Protein AF-0000000083341360 (afdb_homodimer)

Nearest PDB structures (foldseek):
  7ng9-assembly1_A  TM=8.630E-01  e=5.800E-20  Klebsiella quasipneumoniae
  1yc9-assembly1_A-3  TM=8.518E-01  e=7.603E-18  Vibrio cholerae
  4k7r-assembly1_A  TM=8.624E-01  e=2.388E-17  Escherichia coli K-12
  5azs-assembly1_C  TM=8.277E-01  e=8.705E-17  Pseudomonas aeruginosa PAO1
  4mt4-assembly1_C  TM=8.065E-01  e=1.581E-16  Campylobacter jejuni

Sequence (948 aa):
MLMKTRHNSSLKVAGLLNQLSAAVALTFLVSTTAIGQGSTAHQGGLQTMDMGLSPLFNLALQNSPAILQRQADQQQAYYGLQQAESELGAQVMLNSELSYSVMSEKRFARTANQLVATYSLYQPHQQDNREAAKYQFLAQQKGIVEQQQQVVMQVASLYIDYWQQQENLRYLQKEKSSINNIIKQLQQRFQVGLQDLNDIAEIRSRLDFNEAELLKAQADLQRTRAALLAQLGLQSLRELKIYLAQHKRSELLTHAADQGDKIALFDVDKLKAELLALNSAQSDINSDQFWWQLVQSHPALQGLTAKTNASYQQEKAIENLYGPQVEAFGALVYNDSDKNFYDDMRGARAGIRLNVPLYLSGKSESSIAKQRQQSLSIKAQKRQVALRLQSQAYNAWIGIQSGKSRYQALQQALVSSQQALQASEQALKTGRRNVLDLLDAQRHLHRIQRDLPQLKAQIWLNYYQLLWSLGRLAMLMKTRHNSSLKVAGLLNQLSAAVALTFLVSTTAIGQGSTAHQGGLQTMDMGLSPLFNLALQNSPAILQRQADQQQAYYGLQQAESELGAQVMLNSELSYSVMSEKRFARTANQLVATYSLYQPHQQDNREAAKYQFLAQQKGIVEQQQQVVMQVASLYIDYWQQQENLRYLQKEKSSINNIIKQLQQRFQVGLQDLNDIAEIRSRLDFNEAELLKAQADLQRTRAALLAQLGLQSLRELKIYLAQHKRSELLTHAADQGDKIALFDVDKLKAELLALNSAQSDINSDQFWWQLVQSHPALQGLTAKTNASYQQEKAIENLYGPQVEAFGALVYNDSDKNFYDDMRGARAGIRLNVPLYLSGKSESSIAKQRQQSLSIKAQKRQVALRLQSQAYNAWIGIQSGKSRYQALQQALVSSQQALQASEQALKTGRRNVLDLLDAQRHLHRIQRDLPQLKAQIWLNYYQLLWSLGRLA

pLDDT: mean 83.2, std 21.63, range [16.27, 98.44]

InterPro domains:
  IPR003423 Outer membrane efflux protein [PF02321] (57-233)
  IPR003423 Outer membrane efflux protein [PF02321] (294-471)
  IPR051906 Outer membrane protein TolC-like [PTHR30026] (25-473)

Organism: NCBI:txid2580412

Secondary structure (DSSP, 8-state):
--------------S-TT---------------------------------S-HHHHHHHHHH-HHHHHHHHHHHHHHHHHHHHHHTTS-EEEEEEEEEEEEETTEEEEEEEEEEEEEEEEE-HHHHHHHHHHHHHHHHHHHHHHHHHHHHHHHHHHHHHHHHHHHHHHHHHHHHHHHHHHHHHHHHHHHHTT-S-HHHHHHHHHHHHHHHHHHHHHHHHHHHHHHHHHHHHT-S-HHHHHHHHHHTT-THHHH--TTS---S----HHHHHHHHHHH-TT---TTSHHHHHHHHTT-HHHHHHHHHHHHHHHHHHHHHHHTS-EEEEEEEEEEEESTT-STT-EEEEEEEEEEE-----TTHHHHHHHHHHHHHHHHHHHHHHHHHHHHHHHHHHHHHHHHHHHHHHHHHHHHHHHHHHHHHHHHHHHTTSS-HHHHHHHHHHHHHHHHHHHHHHHHHHHHHHHHHHHHT---/---------------------------------------------------S-HHHHHHHHHH-HHHHHHHHHHHHHHHHHHHHHHTTS-EEEEEEEEEEEEETTEEEEEEEEEEEEEEEEE-HHHHHHHHHHHHHHHHHHHHHHHHHHHHHHHHHHHHHHHHHHHHHHHHHHHHHHHHHHHHHHHHHHHHTT-S-HHHHHHHHHHHHHHHHHHHHHHHHHHHHHHHHHHHHT-S-HHHHHHHHHHTT-THHHH--TTS-S-S----HHHHHHHHHHH-TT---TTSHHHHHHHHTT-HHHHHHHHHHHHHHHHHHHHHHHTS-EEEEEEEEEEEESTT-STT-EEEEEEEEEEEEEEE-TTHHHHHHHHHHHHHHHHHHHHHHHHHHHHHHHHHHHHHHHHHHHHHHHHHHHHHHHHHHHHHHHHHHHTTSS-HHHHHHHHHHHHHHHHHHHHHHHHHHHHHHHHHHHHT---

Radius of gyration: 41.93 Å; Cα contacts (8 Å, |Δi|>4): 1243; chains: 2; bounding box: 78×166×94 Å

Structure (mmCIF, N/CA/C/O backbone):
data_AF-0000000083341360-model_v1
#
loop_
_entity.id
_entity.type
_entity.pdbx_description
1 polymer 'TolC family protein'
#
loop_
_atom_site.group_PDB
_atom_site.id
_atom_site.type_symbol
_atom_site.label_atom_id
_atom_site.label_alt_id
_atom_site.label_comp_id
_atom_site.label_asym_id
_atom_site.label_entity_id
_atom_site.label_seq_id
_atom_site.pdbx_PDB_ins_code
_atom_site.Cartn_x
_atom_site.Cartn_y
_atom_site.Cartn_z
_atom_site.occupancy
_atom_site.B_iso_or_equiv
_atom_site.auth_seq_id
_atom_site.auth_comp_id
_atom_site.auth_asym_id
_atom_site.auth_atom_id
_atom_site.pdbx_PDB_model_num
ATOM 1 N N . MET A 1 1 ? 17.172 -102.562 -24.922 1 20.75 1 MET A N 1
ATOM 2 C CA . MET A 1 1 ? 18.422 -102.125 -24.312 1 20.75 1 MET A CA 1
ATOM 3 C C . MET A 1 1 ? 18.672 -100.625 -24.578 1 20.75 1 MET A C 1
ATOM 5 O O . MET A 1 1 ? 19.531 -100 -23.938 1 20.75 1 MET A O 1
ATOM 9 N N . LEU A 1 2 ? 18.297 -100.062 -25.75 1 18.03 2 LEU A N 1
ATOM 10 C CA . LEU A 1 2 ? 19.078 -98.938 -26.281 1 18.03 2 LEU A CA 1
ATOM 11 C C . LEU A 1 2 ? 19 -97.75 -25.344 1 18.03 2 LEU A C 1
ATOM 13 O O . LEU A 1 2 ? 18.141 -97.688 -24.469 1 18.03 2 LEU A O 1
ATOM 17 N N . MET A 1 3 ? 19.031 -96.375 -25.953 1 18.47 3 MET A N 1
ATOM 18 C CA . MET A 1 3 ? 19.922 -95.188 -25.938 1 18.47 3 MET A CA 1
ATOM 19 C C . MET A 1 3 ? 19.422 -94.188 -24.938 1 18.47 3 MET A C 1
ATOM 21 O O . MET A 1 3 ? 18.266 -93.75 -24.969 1 18.47 3 MET A O 1
ATOM 25 N N . LYS A 1 4 ? 20.188 -93.938 -23.875 1 23.45 4 LYS A N 1
ATOM 26 C CA . LYS A 1 4 ? 20.156 -93.375 -22.5 1 23.45 4 LYS A CA 1
ATOM 27 C C . LYS A 1 4 ? 19.875 -91.875 -22.484 1 23.45 4 LYS A C 1
ATOM 29 O O . LYS A 1 4 ? 19.5 -91.312 -21.453 1 23.45 4 LYS A O 1
ATOM 34 N N . THR A 1 5 ? 20.328 -91.062 -23.531 1 20.66 5 THR A N 1
ATOM 35 C CA . THR A 1 5 ? 21.234 -89.938 -23.25 1 20.66 5 THR A CA 1
ATOM 36 C C . THR A 1 5 ? 20.453 -88.688 -22.906 1 20.66 5 THR A C 1
ATOM 38 O O . THR A 1 5 ? 21.047 -87.625 -22.703 1 20.66 5 THR A O 1
ATOM 41 N N . ARG A 1 6 ? 19.234 -88.438 -22.781 1 23.03 6 ARG A N 1
ATOM 42 C CA . ARG A 1 6 ? 18.766 -87.125 -23.141 1 23.03 6 ARG A CA 1
ATOM 43 C C . ARG A 1 6 ? 19.328 -86.062 -22.188 1 23.03 6 ARG A C 1
ATOM 45 O O . ARG A 1 6 ? 19.406 -86.312 -20.969 1 23.03 6 ARG A O 1
ATOM 52 N N . HIS A 1 7 ? 20.016 -84.812 -22.641 1 23.62 7 HIS A N 1
ATOM 53 C CA . HIS A 1 7 ? 20.906 -83.688 -22.578 1 23.62 7 HIS A CA 1
ATOM 54 C C . HIS A 1 7 ? 20.328 -82.562 -21.703 1 23.62 7 HIS A C 1
ATOM 56 O O . HIS A 1 7 ? 20.859 -81.438 -21.656 1 23.62 7 HIS A O 1
ATOM 62 N N . ASN A 1 8 ? 19.328 -82.688 -20.844 1 20.39 8 ASN A N 1
ATOM 63 C CA . ASN A 1 8 ? 18.594 -81.5 -20.531 1 20.39 8 ASN A CA 1
ATOM 64 C C . ASN A 1 8 ? 19.438 -80.562 -19.656 1 20.39 8 ASN A C 1
ATOM 66 O O . ASN A 1 8 ? 19.438 -80.688 -18.438 1 20.39 8 ASN A O 1
ATOM 70 N N . SER A 1 9 ? 20.766 -80.25 -19.969 1 22.34 9 SER A N 1
ATOM 71 C CA . SER A 1 9 ? 21.688 -79.562 -19.094 1 22.34 9 SER A CA 1
ATOM 72 C C . SER A 1 9 ? 21.125 -78.188 -18.656 1 22.34 9 SER A C 1
ATOM 74 O O . SER A 1 9 ? 20.312 -77.562 -19.375 1 22.34 9 SER A O 1
ATOM 76 N N . SER A 1 10 ? 21.234 -77.75 -17.312 1 22.14 10 SER A N 1
ATOM 77 C CA . SER A 1 10 ? 21.078 -76.75 -16.281 1 22.14 10 SER A CA 1
ATOM 78 C C . SER A 1 10 ? 21.812 -75.5 -16.641 1 22.14 10 SER A C 1
ATOM 80 O O . SER A 1 10 ? 23.031 -75.5 -16.859 1 22.14 10 SER A O 1
ATOM 82 N N . LEU A 1 11 ? 21.328 -74.438 -17.484 1 19.72 11 LEU A N 1
ATOM 83 C CA . LEU A 1 11 ? 21.859 -73.188 -17.969 1 19.72 11 LEU A CA 1
ATOM 84 C C . LEU A 1 11 ? 22.344 -72.312 -16.812 1 19.72 11 LEU A C 1
ATOM 86 O O . LEU A 1 11 ? 21.547 -71.875 -15.961 1 19.72 11 LEU A O 1
ATOM 90 N N . LYS A 1 12 ? 23.594 -72.438 -16.203 1 26.05 12 LYS A N 1
ATOM 91 C CA . LYS A 1 12 ? 24.344 -71.688 -15.195 1 26.05 12 LYS A CA 1
ATOM 92 C C . LYS A 1 12 ? 24.516 -70.25 -15.594 1 26.05 12 LYS A C 1
ATOM 94 O O . LYS A 1 12 ? 25.453 -69.875 -16.312 1 26.05 12 LYS A O 1
ATOM 99 N N . VAL A 1 13 ? 23.516 -69.438 -16.141 1 20.55 13 VAL A N 1
ATOM 100 C CA . VAL A 1 13 ? 23.75 -68.062 -16.594 1 20.55 13 VAL A CA 1
ATOM 101 C C . VAL A 1 13 ? 24.375 -67.25 -15.469 1 20.55 13 VAL A C 1
ATOM 103 O O . VAL A 1 13 ? 23.656 -66.688 -14.633 1 20.55 13 VAL A O 1
ATOM 106 N N . ALA A 1 14 ? 25.203 -67.562 -14.516 1 22.31 14 ALA A N 1
ATOM 107 C CA . ALA A 1 14 ? 25.797 -66.938 -13.328 1 22.31 14 ALA A CA 1
ATOM 108 C C . ALA A 1 14 ? 26.578 -65.688 -13.695 1 22.31 14 ALA A C 1
ATOM 110 O O . ALA A 1 14 ? 26.516 -64.688 -12.984 1 22.31 14 ALA A O 1
ATOM 111 N N . GLY A 1 15 ? 27.656 -65.812 -14.57 1 20.77 15 GLY A N 1
ATOM 112 C CA . GLY A 1 15 ? 28.984 -65.312 -14.227 1 20.77 15 GLY A CA 1
ATOM 113 C C . GLY A 1 15 ? 29.078 -63.781 -14.25 1 20.77 15 GLY A C 1
ATOM 114 O O . GLY A 1 15 ? 29.609 -63.188 -13.328 1 20.77 15 GLY A O 1
ATOM 115 N N . LEU A 1 16 ? 29.203 -63.188 -15.492 1 19.03 16 LEU A N 1
ATOM 116 C CA . LEU A 1 16 ? 30.281 -62.25 -15.828 1 19.03 16 LEU A CA 1
ATOM 117 C C . LEU A 1 16 ? 29.984 -60.844 -15.32 1 19.03 16 LEU A C 1
ATOM 119 O O . LEU A 1 16 ? 30.719 -59.906 -15.633 1 19.03 16 LEU A O 1
ATOM 123 N N . LEU A 1 17 ? 28.797 -60.438 -14.859 1 20.38 17 LEU A N 1
ATOM 124 C CA . LEU A 1 17 ? 28.578 -59 -14.93 1 20.38 17 LEU A CA 1
ATOM 125 C C . LEU A 1 17 ? 29.5 -58.281 -13.945 1 20.38 17 LEU A C 1
ATOM 127 O O . LEU A 1 17 ? 29.031 -57.781 -12.906 1 20.38 17 LEU A O 1
ATOM 131 N N . ASN A 1 18 ? 30.719 -58.75 -13.688 1 20.03 18 ASN A N 1
ATOM 132 C CA . ASN A 1 18 ? 31.484 -58.156 -12.594 1 20.03 18 ASN A CA 1
ATOM 133 C C . ASN A 1 18 ? 31.719 -56.656 -12.828 1 20.03 18 ASN A C 1
ATOM 135 O O . ASN A 1 18 ? 31.516 -55.844 -11.922 1 20.03 18 ASN A O 1
ATOM 139 N N . GLN A 1 19 ? 32.625 -56.25 -13.82 1 21.31 19 GLN A N 1
ATOM 140 C CA . GLN A 1 19 ? 33.75 -55.375 -13.57 1 21.31 19 GLN A CA 1
ATOM 141 C C . GLN A 1 19 ? 33.344 -53.906 -13.617 1 21.31 19 GLN A C 1
ATOM 143 O O . GLN A 1 19 ? 34.188 -53.031 -13.586 1 21.31 19 GLN A O 1
ATOM 148 N N . LEU A 1 20 ? 32.281 -53.469 -14.188 1 21.77 20 LEU A N 1
ATOM 149 C CA . LEU A 1 20 ? 32.375 -52.094 -14.656 1 21.77 20 LEU A CA 1
ATOM 150 C C . LEU A 1 20 ? 32.594 -51.156 -13.492 1 21.77 20 LEU A C 1
ATOM 152 O O . LEU A 1 20 ? 31.625 -50.781 -12.797 1 21.77 20 LEU A O 1
ATOM 156 N N . SER A 1 21 ? 33.719 -51.281 -12.711 1 21.17 21 SER A N 1
ATOM 157 C CA . SER A 1 21 ? 34.031 -50.5 -11.523 1 21.17 21 SER A CA 1
ATOM 158 C C . SER A 1 21 ? 34.094 -49 -11.852 1 21.17 21 SER A C 1
ATOM 160 O O . SER A 1 21 ? 33.812 -48.156 -11.008 1 21.17 21 SER A O 1
ATOM 162 N N . ALA A 1 22 ? 34.875 -48.594 -12.891 1 23.17 22 ALA A N 1
ATOM 163 C CA . ALA A 1 22 ? 35.938 -47.594 -12.633 1 23.17 22 ALA A CA 1
ATOM 164 C C . ALA A 1 22 ? 35.344 -46.219 -12.406 1 23.17 22 ALA A C 1
ATOM 166 O O . ALA A 1 22 ? 34.406 -45.812 -13.109 1 23.17 22 ALA A O 1
ATOM 167 N N . ALA A 1 23 ? 35.719 -45.531 -11.273 1 22.69 23 ALA A N 1
ATOM 168 C CA . ALA A 1 23 ? 35.531 -44.312 -10.484 1 22.69 23 ALA A CA 1
ATOM 169 C C . ALA A 1 23 ? 35.969 -43.094 -11.273 1 22.69 23 ALA A C 1
ATOM 171 O O . ALA A 1 23 ? 37.156 -42.75 -11.305 1 22.69 23 ALA A O 1
ATOM 172 N N . VAL A 1 24 ? 35.844 -43 -12.617 1 22.77 24 VAL A N 1
ATOM 173 C CA . VAL A 1 24 ? 36.531 -41.844 -13.156 1 22.77 24 VAL A CA 1
ATOM 174 C C . VAL A 1 24 ? 36.031 -40.594 -12.445 1 22.77 24 VAL A C 1
ATOM 176 O O . VAL A 1 24 ? 34.875 -40.188 -12.609 1 22.77 24 VAL A O 1
ATOM 179 N N . ALA A 1 25 ? 36.375 -40.438 -11.188 1 23.78 25 ALA A N 1
ATOM 180 C CA . ALA A 1 25 ? 36.125 -39.219 -10.414 1 23.78 25 ALA A CA 1
ATOM 181 C C . ALA A 1 25 ? 36.688 -37.969 -11.125 1 23.78 25 ALA A C 1
ATOM 183 O O . ALA A 1 25 ? 37.906 -37.781 -11.141 1 23.78 25 ALA A O 1
ATOM 184 N N . LEU A 1 26 ? 36.344 -37.812 -12.398 1 22.8 26 LEU A N 1
ATOM 185 C CA . LEU A 1 26 ? 37 -36.656 -13 1 22.8 26 LEU A CA 1
ATOM 186 C C . LEU A 1 26 ? 36.844 -35.438 -12.094 1 22.8 26 LEU A C 1
ATOM 188 O O . LEU A 1 26 ? 35.719 -35.062 -11.727 1 22.8 26 LEU A O 1
ATOM 192 N N . THR A 1 27 ? 37.875 -35.25 -11.305 1 23.61 27 THR A N 1
ATOM 193 C CA . THR A 1 27 ? 38.094 -34.094 -10.461 1 23.61 27 THR A CA 1
ATOM 194 C C . THR A 1 27 ? 38 -32.812 -11.273 1 23.61 27 THR A C 1
ATOM 196 O O . THR A 1 27 ? 38.875 -32.531 -12.109 1 23.61 27 THR A O 1
ATOM 199 N N . PHE A 1 28 ? 36.938 -32.594 -11.945 1 25.95 28 PHE A N 1
ATOM 200 C CA . PHE A 1 28 ? 37 -31.328 -12.641 1 25.95 28 PHE A CA 1
ATOM 201 C C . PHE A 1 28 ? 37.312 -30.203 -11.672 1 25.95 28 PHE A C 1
ATOM 203 O O . PHE A 1 28 ? 36.594 -29.953 -10.719 1 25.95 28 PHE A O 1
ATOM 210 N N . LEU A 1 29 ? 38.625 -30.047 -11.445 1 24.52 29 LEU A N 1
ATOM 211 C CA . LEU A 1 29 ? 39.125 -28.875 -10.734 1 24.52 29 LEU A CA 1
ATOM 212 C C . LEU A 1 29 ? 38.562 -27.594 -11.336 1 24.52 29 LEU A C 1
ATOM 214 O O . LEU A 1 29 ? 38.906 -27.234 -12.469 1 24.52 29 LEU A O 1
ATOM 218 N N . VAL A 1 30 ? 37.344 -27.453 -11.352 1 27.45 30 VAL A N 1
ATOM 219 C CA . VAL A 1 30 ? 36.906 -26.141 -11.836 1 27.45 30 VAL A CA 1
ATOM 220 C C . VAL A 1 30 ? 37.656 -25.047 -11.078 1 27.45 30 VAL A C 1
ATOM 222 O O . VAL A 1 30 ? 37.562 -24.953 -9.852 1 27.45 30 VAL A O 1
ATOM 225 N N . SER A 1 31 ? 38.875 -24.812 -11.492 1 26.19 31 SER A N 1
ATOM 226 C CA . SER A 1 31 ? 39.594 -23.625 -11.008 1 26.19 31 SER A CA 1
ATOM 227 C C . SER A 1 31 ? 38.656 -22.422 -10.945 1 26.19 31 SER A C 1
ATOM 229 O O . SER A 1 31 ? 38 -22.094 -11.922 1 26.19 31 SER A O 1
ATOM 231 N N . THR A 1 32 ? 38.094 -22.328 -9.859 1 27.28 32 THR A N 1
ATOM 232 C CA . THR A 1 32 ? 37.375 -21.094 -9.547 1 27.28 32 THR A CA 1
ATOM 233 C C . THR A 1 32 ? 38.25 -19.875 -9.852 1 27.28 32 THR A C 1
ATOM 235 O O . THR A 1 32 ? 39.312 -19.703 -9.273 1 27.28 32 THR A O 1
ATOM 238 N N . THR A 1 33 ? 38.438 -19.688 -11.156 1 26.84 33 THR A N 1
ATOM 239 C CA . THR A 1 33 ? 39.062 -18.406 -11.445 1 26.84 33 THR A CA 1
ATOM 240 C C . THR A 1 33 ? 38.531 -17.328 -10.5 1 26.84 33 THR A C 1
ATOM 242 O O . THR A 1 33 ? 37.375 -17.375 -10.094 1 26.84 33 THR A O 1
ATOM 245 N N . ALA A 1 34 ? 39.531 -16.75 -9.805 1 27.52 34 ALA A N 1
ATOM 246 C CA . ALA A 1 34 ? 39.406 -15.516 -9.023 1 27.52 34 ALA A CA 1
ATOM 247 C C . ALA A 1 34 ? 38.625 -14.453 -9.773 1 27.52 34 ALA A C 1
ATOM 249 O O . ALA A 1 34 ? 39.031 -14.008 -10.852 1 27.52 34 ALA A O 1
ATOM 250 N N . ILE A 1 35 ? 37.344 -14.742 -9.938 1 29.61 35 ILE A N 1
ATOM 251 C CA . ILE A 1 35 ? 36.656 -13.562 -10.445 1 29.61 35 ILE A CA 1
ATOM 252 C C . ILE A 1 35 ? 37.219 -12.305 -9.789 1 29.61 35 ILE A C 1
ATOM 254 O O . ILE A 1 35 ? 37.25 -12.188 -8.562 1 29.61 35 ILE A O 1
ATOM 258 N N . GLY A 1 36 ? 38.219 -11.75 -10.43 1 26.69 36 GLY A N 1
ATOM 259 C CA . GLY A 1 36 ? 38.75 -10.445 -10.07 1 26.69 36 GLY A CA 1
ATOM 260 C C . GLY A 1 36 ? 37.688 -9.508 -9.516 1 26.69 36 GLY A C 1
ATOM 261 O O . GLY A 1 36 ? 36.531 -9.539 -9.945 1 26.69 36 GLY A O 1
ATOM 262 N N . GLN A 1 37 ? 37.875 -9.219 -8.273 1 26.67 37 GLN A N 1
ATOM 263 C CA . GLN A 1 37 ? 37.219 -8.117 -7.578 1 26.67 37 GLN A CA 1
ATOM 264 C C . GLN A 1 37 ? 37.094 -6.887 -8.477 1 26.67 37 GLN A C 1
ATOM 266 O O . GLN A 1 37 ? 38.125 -6.266 -8.82 1 26.67 37 GLN A O 1
ATOM 271 N N . GLY A 1 38 ? 36.438 -7.113 -9.633 1 28.36 38 GLY A N 1
ATOM 272 C CA . GLY A 1 38 ? 36.312 -5.809 -10.266 1 28.36 38 GLY A CA 1
ATOM 273 C C . GLY A 1 38 ? 36.125 -4.68 -9.266 1 28.36 38 GLY A C 1
ATOM 274 O O . GLY A 1 38 ? 35.531 -4.855 -8.211 1 28.36 38 GLY A O 1
ATOM 275 N N . SER A 1 39 ? 37.188 -3.906 -9.273 1 26.12 39 SER A N 1
ATOM 276 C CA . SER A 1 39 ? 37.125 -2.602 -8.625 1 26.12 39 SER A CA 1
ATOM 277 C C . SER A 1 39 ? 35.75 -1.973 -8.789 1 26.12 39 SER A C 1
ATOM 279 O O . SER A 1 39 ? 35.281 -1.722 -9.906 1 26.12 39 SER A O 1
ATOM 281 N N . THR A 1 40 ? 34.844 -2.557 -8.156 1 29.28 40 THR A N 1
ATOM 282 C CA . THR A 1 40 ? 33.656 -1.696 -8.141 1 29.28 40 THR A CA 1
ATOM 283 C C . THR A 1 40 ? 34.062 -0.229 -8.023 1 29.28 40 THR A C 1
ATOM 285 O O . THR A 1 40 ? 34.781 0.149 -7.098 1 29.28 40 THR A O 1
ATOM 288 N N . ALA A 1 41 ? 34.438 0.403 -9.164 1 29.23 41 ALA A N 1
ATOM 289 C CA . ALA A 1 41 ? 34.469 1.862 -9.18 1 29.23 41 ALA A CA 1
ATOM 290 C C . ALA A 1 41 ? 33.656 2.449 -8.031 1 29.23 41 ALA A C 1
ATOM 292 O O . ALA A 1 41 ? 32.5 2.07 -7.824 1 29.23 41 ALA A O 1
ATOM 293 N N . HIS A 1 42 ? 34.281 2.758 -6.988 1 31.12 42 HIS A N 1
ATOM 294 C CA . HIS A 1 42 ? 33.75 3.717 -6.016 1 31.12 42 HIS A CA 1
ATOM 295 C C . HIS A 1 42 ? 32.906 4.773 -6.695 1 31.12 42 HIS A C 1
ATOM 297 O O . HIS A 1 42 ? 33.406 5.598 -7.461 1 31.12 42 HIS A O 1
ATOM 303 N N . GLN A 1 43 ? 31.859 4.367 -7.32 1 36.5 43 GLN A N 1
ATOM 304 C CA . GLN A 1 43 ? 31 5.473 -7.754 1 36.5 43 GLN A CA 1
ATOM 305 C C . GLN A 1 43 ? 31.156 6.676 -6.828 1 36.5 43 GLN A C 1
ATOM 307 O O . GLN A 1 43 ? 31.062 6.543 -5.605 1 36.5 43 GLN A O 1
ATOM 312 N N . GLY A 1 44 ? 32.062 7.539 -7.109 1 39.06 44 GLY A N 1
ATOM 313 C CA . GLY A 1 44 ? 32.219 8.828 -6.457 1 39.06 44 GLY A CA 1
ATOM 314 C C . GLY A 1 44 ? 30.953 9.336 -5.812 1 39.06 44 GLY A C 1
ATOM 315 O O . GLY A 1 44 ? 30.062 9.844 -6.504 1 39.06 44 GLY A O 1
ATOM 316 N N . GLY A 1 45 ? 30.406 8.594 -4.855 1 45.03 45 GLY A N 1
ATOM 317 C CA . GLY A 1 45 ? 29.234 9.023 -4.105 1 45.03 45 GLY A CA 1
ATOM 318 C C . GLY A 1 45 ? 29.312 10.477 -3.67 1 45.03 45 GLY A C 1
ATOM 319 O O . GLY A 1 45 ? 30.391 11.062 -3.623 1 45.03 45 GLY A O 1
ATOM 320 N N . LEU A 1 46 ? 28.391 11.242 -4.078 1 49.25 46 LEU A N 1
ATOM 321 C CA . LEU A 1 46 ? 28.266 12.586 -3.539 1 49.25 46 LEU A CA 1
ATOM 322 C C . LEU A 1 46 ? 28.75 12.648 -2.096 1 49.25 46 LEU A C 1
ATOM 324 O O . LEU A 1 46 ? 28.516 11.719 -1.316 1 49.25 46 LEU A O 1
ATOM 328 N N . GLN A 1 47 ? 29.938 13.102 -1.834 1 49.56 47 GLN A N 1
ATOM 329 C CA . GLN A 1 47 ? 30.297 13.367 -0.444 1 49.56 47 GLN A CA 1
ATOM 330 C C . GLN A 1 47 ? 29.078 13.789 0.37 1 49.56 47 GLN A C 1
ATOM 332 O O . GLN A 1 47 ? 28.516 14.867 0.152 1 49.56 47 GLN A O 1
ATOM 337 N N . THR A 1 48 ? 28.219 12.844 0.695 1 52.69 48 THR A N 1
ATOM 338 C CA . THR A 1 48 ? 26.875 12.953 1.274 1 52.69 48 THR A CA 1
ATOM 339 C C . THR A 1 48 ? 26.891 13.867 2.498 1 52.69 48 THR A C 1
ATOM 341 O O . THR A 1 48 ? 27.703 13.672 3.414 1 52.69 48 THR A O 1
ATOM 344 N N . MET A 1 49 ? 26.766 15.125 2.244 1 54.75 49 MET A N 1
ATOM 345 C CA . MET A 1 49 ? 26.375 15.961 3.375 1 54.75 49 MET A CA 1
ATOM 346 C C . MET A 1 49 ? 25.328 15.266 4.23 1 54.75 49 MET A C 1
ATOM 348 O O . MET A 1 49 ? 24.359 14.719 3.705 1 54.75 49 MET A O 1
ATOM 352 N N . ASP A 1 50 ? 25.828 14.57 5.363 1 63.03 50 ASP A N 1
ATOM 353 C CA . ASP A 1 50 ? 24.906 13.82 6.223 1 63.03 50 ASP A CA 1
ATOM 354 C C . ASP A 1 50 ? 24.484 14.648 7.43 1 63.03 50 ASP A C 1
ATOM 356 O O . ASP A 1 50 ? 25.281 15.391 7.992 1 63.03 50 ASP A O 1
ATOM 360 N N . MET A 1 51 ? 23.266 15.047 7.527 1 69.25 51 MET A N 1
ATOM 361 C CA . MET A 1 51 ? 22.688 15.648 8.719 1 69.25 51 MET A CA 1
ATOM 362 C C . MET A 1 51 ? 23 14.82 9.961 1 69.25 51 MET A C 1
ATOM 364 O O . MET A 1 51 ? 22.562 15.148 11.062 1 69.25 51 MET A O 1
ATOM 368 N N . GLY A 1 52 ? 23.906 13.883 9.734 1 79.25 52 GLY A N 1
ATOM 369 C CA . GLY A 1 52 ? 24.219 12.992 10.852 1 79.25 52 GLY A CA 1
ATOM 370 C C . GLY A 1 52 ? 23.125 11.969 11.109 1 79.25 52 GLY A C 1
ATOM 371 O O . GLY A 1 52 ? 23 11.469 12.234 1 79.25 52 GLY A O 1
ATOM 372 N N . LEU A 1 53 ? 22.375 11.641 10.102 1 88.88 53 LEU A N 1
ATOM 373 C CA . LEU A 1 53 ? 21.234 10.75 10.312 1 88.88 53 LEU A CA 1
ATOM 374 C C . LEU A 1 53 ? 21.625 9.297 10.062 1 88.88 53 LEU A C 1
ATOM 376 O O . LEU A 1 53 ? 20.781 8.398 10.172 1 88.88 53 LEU A O 1
ATOM 380 N N . SER A 1 54 ? 22.938 8.969 9.867 1 88.81 54 SER A N 1
ATOM 381 C CA . SER A 1 54 ? 23.391 7.645 9.469 1 88.81 54 SER A CA 1
ATOM 382 C C . SER A 1 54 ? 23.016 6.594 10.516 1 88.81 54 SER A C 1
ATOM 384 O O . SER A 1 54 ? 22.562 5.5 10.164 1 88.81 54 SER A O 1
ATOM 386 N N . PRO A 1 55 ? 23.172 6.938 11.812 1 89.94 55 PRO A N 1
ATOM 387 C CA . PRO A 1 55 ? 22.766 5.926 12.797 1 89.94 55 PRO A CA 1
ATOM 388 C C . PRO A 1 55 ? 21.297 5.574 12.711 1 89.94 55 PRO A C 1
ATOM 390 O O . PRO A 1 55 ? 20.922 4.414 12.898 1 89.94 55 PRO A O 1
ATOM 393 N N . LEU A 1 56 ? 20.453 6.566 12.414 1 93.31 56 LEU A N 1
ATOM 394 C CA . LEU A 1 56 ? 19.016 6.312 12.281 1 93.31 56 LEU A CA 1
ATOM 395 C C . LEU A 1 56 ? 18.719 5.469 11.047 1 93.31 56 LEU A C 1
ATOM 397 O O . LEU A 1 56 ? 17.875 4.57 11.094 1 93.31 56 LEU A O 1
ATOM 401 N N . PHE A 1 57 ? 19.516 5.719 10.023 1 93.88 57 PHE A N 1
ATOM 402 C CA . PHE A 1 57 ? 19.344 4.949 8.797 1 93.88 57 PHE A CA 1
ATOM 403 C C . PHE A 1 57 ? 19.688 3.482 9.031 1 93.88 57 PHE A C 1
ATOM 405 O O . PHE A 1 57 ? 18.922 2.592 8.648 1 93.88 57 PHE A O 1
ATOM 412 N N . ASN A 1 58 ? 20.766 3.268 9.703 1 92.56 58 ASN A N 1
ATOM 413 C CA . ASN A 1 58 ? 21.219 1.904 9.961 1 92.56 58 ASN A CA 1
ATOM 414 C C . ASN A 1 58 ? 20.219 1.13 10.812 1 92.56 58 ASN A C 1
ATOM 416 O O . ASN A 1 58 ? 19.938 -0.037 10.539 1 92.56 58 ASN A O 1
ATOM 420 N N . LEU A 1 59 ? 19.734 1.817 11.758 1 93.12 59 LEU A N 1
ATOM 421 C CA . LEU A 1 59 ? 18.766 1.186 12.641 1 93.12 59 LEU A CA 1
ATOM 422 C C . LEU A 1 59 ? 17.5 0.798 11.875 1 93.12 59 LEU A C 1
ATOM 424 O O . LEU A 1 59 ? 16.984 -0.311 12.031 1 93.12 59 LEU A O 1
ATOM 428 N N . ALA A 1 60 ? 16.984 1.673 11.039 1 95.19 60 ALA A N 1
ATOM 429 C CA . ALA A 1 60 ? 15.773 1.422 10.258 1 95.19 60 ALA A CA 1
ATOM 430 C C . ALA A 1 60 ? 16 0.295 9.25 1 95.19 60 ALA A C 1
ATOM 432 O O . ALA A 1 60 ? 15.117 -0.54 9.039 1 95.19 60 ALA A O 1
ATOM 433 N N . LEU A 1 61 ? 17.203 0.289 8.672 1 94.75 61 LEU A N 1
ATOM 434 C CA . LEU A 1 61 ? 17.516 -0.732 7.68 1 94.75 61 LEU A CA 1
ATOM 435 C C . LEU A 1 61 ? 17.562 -2.117 8.32 1 94.75 61 LEU A C 1
ATOM 437 O O . LEU A 1 61 ? 17.188 -3.107 7.68 1 94.75 61 LEU A O 1
ATOM 441 N N . GLN A 1 62 ? 17.891 -2.195 9.523 1 92.94 62 GLN A N 1
ATOM 442 C CA . GLN A 1 62 ? 18.016 -3.473 10.219 1 92.94 62 GLN A CA 1
ATOM 443 C C . GLN A 1 62 ? 16.656 -3.975 10.695 1 92.94 62 GLN A C 1
ATOM 445 O O . GLN A 1 62 ? 16.422 -5.184 10.766 1 92.94 62 GLN A O 1
ATOM 450 N N . ASN A 1 63 ? 15.781 -3.07 10.93 1 91.06 63 ASN A N 1
ATOM 451 C CA . ASN A 1 63 ? 14.539 -3.457 11.602 1 91.06 63 ASN A CA 1
ATOM 452 C C . ASN A 1 63 ? 13.344 -3.391 10.648 1 91.06 63 ASN A C 1
ATOM 454 O O . ASN A 1 63 ? 12.227 -3.752 11.023 1 91.06 63 ASN A O 1
ATOM 458 N N . SER A 1 64 ? 13.469 -3.051 9.414 1 92.69 64 SER A N 1
ATOM 459 C CA . SER A 1 64 ? 12.352 -2.787 8.508 1 92.69 64 SER A CA 1
ATOM 460 C C . SER A 1 64 ? 11.742 -4.086 7.996 1 92.69 64 SER A C 1
ATOM 462 O O . SER A 1 64 ? 12.398 -4.863 7.309 1 92.69 64 SER A O 1
ATOM 464 N N . PRO A 1 65 ? 10.453 -4.293 8.305 1 92.31 65 PRO A N 1
ATOM 465 C CA . PRO A 1 65 ? 9.789 -5.484 7.766 1 92.31 65 PRO A CA 1
ATOM 466 C C . PRO A 1 65 ? 9.695 -5.465 6.242 1 92.31 65 PRO A C 1
ATOM 468 O O . PRO A 1 65 ? 9.664 -6.523 5.609 1 92.31 65 PRO A O 1
ATOM 471 N N . ALA A 1 66 ? 9.664 -4.293 5.688 1 92.81 66 ALA A N 1
ATOM 472 C CA . ALA A 1 66 ? 9.586 -4.172 4.234 1 92.81 66 ALA A CA 1
ATOM 473 C C . ALA A 1 66 ? 10.844 -4.73 3.57 1 92.81 66 ALA A C 1
ATOM 475 O O . ALA A 1 66 ? 10.766 -5.355 2.51 1 92.81 66 ALA A O 1
ATOM 476 N N . ILE A 1 67 ? 12 -4.492 4.203 1 95.12 67 ILE A N 1
ATOM 477 C CA . ILE A 1 67 ? 13.25 -5.02 3.666 1 95.12 67 ILE A CA 1
ATOM 478 C C . ILE A 1 67 ? 13.273 -6.539 3.809 1 95.12 67 ILE A C 1
ATOM 480 O O . ILE A 1 67 ? 13.703 -7.246 2.895 1 95.12 67 ILE A O 1
ATOM 484 N N . LEU A 1 68 ? 12.758 -7.012 4.918 1 93.75 68 LEU A N 1
ATOM 485 C CA . LEU A 1 68 ? 12.695 -8.453 5.133 1 93.75 68 LEU A CA 1
ATOM 486 C C . 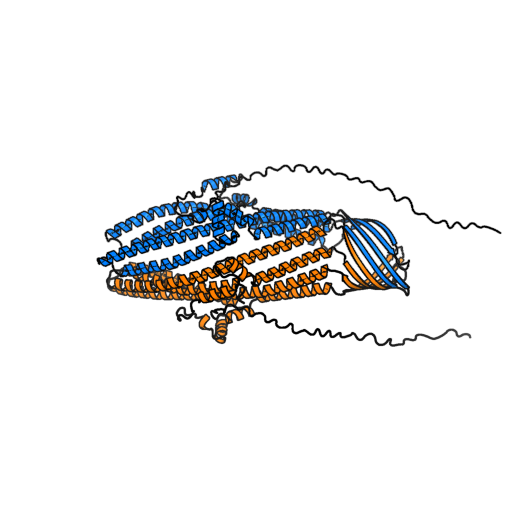LEU A 1 68 ? 11.805 -9.125 4.086 1 93.75 68 LEU A C 1
ATOM 488 O O . LEU A 1 68 ? 12.133 -10.203 3.588 1 93.75 68 LEU A O 1
ATOM 492 N N . GLN A 1 69 ? 10.727 -8.5 3.77 1 94.44 69 GLN A N 1
ATOM 493 C CA . GLN A 1 69 ? 9.828 -9.023 2.744 1 94.44 69 GLN A CA 1
ATOM 494 C C . GLN A 1 69 ? 10.531 -9.109 1.392 1 94.44 69 GLN A C 1
ATOM 496 O O . GLN A 1 69 ? 10.43 -10.125 0.694 1 94.44 69 GLN A O 1
ATOM 501 N N . ARG A 1 70 ? 11.25 -8.078 1.023 1 96 70 ARG A N 1
ATOM 502 C CA . ARG A 1 70 ? 11.945 -8.062 -0.26 1 96 70 ARG A CA 1
ATOM 503 C C . ARG A 1 70 ? 13.062 -9.094 -0.29 1 96 70 ARG A C 1
ATOM 505 O O . ARG A 1 70 ? 13.352 -9.68 -1.339 1 96 70 ARG A O 1
ATOM 512 N N . GLN A 1 71 ? 13.719 -9.305 0.879 1 96.19 71 GLN A N 1
ATOM 513 C CA . GLN A 1 71 ? 14.742 -10.336 0.967 1 96.19 71 GLN A CA 1
ATOM 514 C C . GLN A 1 71 ? 14.148 -11.719 0.744 1 96.19 71 GLN A C 1
ATOM 516 O O . GLN A 1 71 ? 14.727 -12.547 0.03 1 96.19 71 GLN A O 1
ATOM 521 N N . ALA A 1 72 ? 13.008 -11.906 1.279 1 95.69 72 ALA A N 1
ATOM 522 C CA . ALA A 1 72 ? 12.32 -13.18 1.056 1 95.69 72 ALA A CA 1
ATOM 523 C C . ALA A 1 72 ? 11.938 -13.344 -0.412 1 95.69 72 ALA A C 1
ATOM 525 O O . ALA A 1 72 ? 12.07 -14.438 -0.973 1 95.69 72 ALA A O 1
ATOM 526 N N . ASP A 1 73 ? 11.508 -12.273 -1.034 1 95 73 ASP A N 1
ATOM 527 C CA . ASP A 1 73 ? 11.156 -12.305 -2.449 1 95 73 ASP A CA 1
ATOM 528 C C . ASP A 1 73 ? 12.375 -12.617 -3.314 1 95 73 ASP A C 1
ATOM 530 O O . ASP A 1 73 ? 12.273 -13.359 -4.297 1 95 73 ASP A O 1
ATOM 534 N N . GLN A 1 74 ? 13.523 -12.062 -2.938 1 96.56 74 GLN A N 1
ATOM 535 C CA . GLN A 1 74 ? 14.766 -12.344 -3.656 1 96.56 74 GLN A CA 1
ATOM 536 C C . GLN A 1 74 ? 15.156 -13.812 -3.518 1 96.56 74 GLN A C 1
ATOM 538 O O . GLN A 1 74 ? 15.578 -14.445 -4.488 1 96.56 74 GLN A O 1
ATOM 543 N N . GLN A 1 75 ? 14.969 -14.328 -2.328 1 96.81 75 GLN A N 1
ATOM 544 C CA . GLN A 1 75 ? 15.281 -15.742 -2.119 1 96.81 75 GLN A CA 1
ATOM 545 C C . GLN A 1 75 ? 14.32 -16.641 -2.889 1 96.81 75 GLN A C 1
ATOM 547 O O . GLN A 1 75 ? 14.719 -17.688 -3.41 1 96.81 75 GLN A O 1
ATOM 552 N N . GLN A 1 76 ? 13.07 -16.219 -2.982 1 96.38 76 GLN A N 1
ATOM 553 C CA . GLN A 1 76 ? 12.117 -16.953 -3.807 1 96.38 76 GLN A CA 1
ATOM 554 C C . GLN A 1 76 ? 12.578 -17.016 -5.262 1 96.38 76 GLN A C 1
ATOM 556 O O . GLN A 1 76 ? 12.508 -18.078 -5.895 1 96.38 76 GLN A O 1
ATOM 561 N N . ALA A 1 77 ? 13.031 -15.875 -5.738 1 96.44 77 ALA A N 1
ATOM 562 C CA . ALA A 1 77 ? 13.516 -15.828 -7.113 1 96.44 77 ALA A CA 1
ATOM 563 C C . ALA A 1 77 ? 14.773 -16.688 -7.281 1 96.44 77 ALA A C 1
ATOM 565 O O . ALA A 1 77 ? 14.977 -17.297 -8.328 1 96.44 77 ALA A O 1
ATOM 566 N N . TYR A 1 78 ? 15.656 -16.781 -6.266 1 97 78 TYR A N 1
ATOM 567 C CA . TYR A 1 78 ? 16.844 -17.625 -6.289 1 97 78 TYR A CA 1
ATOM 568 C C . TYR A 1 78 ? 16.484 -19.094 -6.422 1 97 78 TYR A C 1
ATOM 570 O O . TYR A 1 78 ? 17.062 -19.812 -7.242 1 97 78 TYR A O 1
ATOM 578 N N . TYR A 1 79 ? 15.508 -19.422 -5.645 1 96.56 79 TYR A N 1
ATOM 579 C CA . TYR A 1 79 ? 15.109 -20.812 -5.723 1 96.56 79 TYR A CA 1
ATOM 580 C C . TYR A 1 79 ? 14.328 -21.094 -7 1 96.56 79 TYR A C 1
ATOM 582 O O . TYR A 1 79 ? 14.312 -22.219 -7.488 1 96.56 79 TYR A O 1
ATOM 590 N N . GLY A 1 80 ? 13.711 -20.047 -7.586 1 95.81 80 GLY A N 1
ATOM 591 C CA . GLY A 1 80 ? 13.164 -20.172 -8.93 1 95.81 80 GLY A CA 1
ATOM 592 C C . GLY A 1 80 ? 14.227 -20.453 -9.977 1 95.81 80 GLY A C 1
ATOM 593 O O . GLY A 1 80 ? 14.008 -21.25 -10.891 1 95.81 80 GLY A O 1
ATOM 594 N N . LEU A 1 81 ? 15.359 -19.828 -9.852 1 97 81 LEU A N 1
ATOM 595 C CA . LEU A 1 81 ? 16.5 -20.094 -10.719 1 97 81 LEU A CA 1
ATOM 596 C C . LEU A 1 81 ? 17.016 -21.531 -10.531 1 97 81 LEU A C 1
ATOM 598 O O . LEU A 1 81 ? 17.281 -22.219 -11.516 1 97 81 LEU A O 1
ATOM 602 N N . GLN A 1 82 ? 17.047 -21.984 -9.281 1 96.12 82 GLN A N 1
ATOM 603 C CA . GLN A 1 82 ? 17.469 -23.344 -9.008 1 96.12 82 GLN A CA 1
ATOM 604 C C . GLN A 1 82 ? 16.484 -24.359 -9.609 1 96.12 82 GLN A C 1
ATOM 606 O O . GLN A 1 82 ? 16.906 -25.406 -10.102 1 96.12 82 GLN A O 1
ATOM 611 N N . GLN A 1 83 ? 15.273 -24 -9.594 1 95.31 83 GLN A N 1
ATOM 612 C CA . GLN A 1 83 ? 14.266 -24.859 -10.203 1 95.31 83 GLN A CA 1
ATOM 613 C C . GLN A 1 83 ? 14.445 -24.938 -11.711 1 95.31 83 GLN A C 1
ATOM 615 O O . GLN A 1 83 ? 14.359 -26.031 -12.289 1 95.31 83 GLN A O 1
ATOM 620 N N . ALA A 1 84 ? 14.625 -23.797 -12.266 1 95.5 84 ALA A N 1
ATOM 621 C CA . ALA A 1 84 ? 14.852 -23.797 -13.703 1 95.5 84 ALA A CA 1
ATOM 622 C C . ALA A 1 84 ? 16.094 -24.594 -14.07 1 95.5 84 ALA A C 1
ATOM 624 O O . ALA A 1 84 ? 16.125 -25.281 -15.094 1 95.5 84 ALA A O 1
ATOM 625 N N . GLU A 1 85 ? 17.094 -24.609 -13.258 1 95 85 GLU A N 1
ATOM 626 C CA . GLU A 1 85 ? 18.312 -25.375 -13.477 1 95 85 GLU A CA 1
ATOM 627 C C . GLU A 1 85 ? 18.062 -26.859 -13.32 1 95 85 GLU A C 1
ATOM 629 O O . GLU A 1 85 ? 18.625 -27.672 -14.055 1 95 85 GLU A O 1
ATOM 634 N N . SER A 1 86 ? 17.203 -27.141 -12.43 1 94.44 86 SER A N 1
ATOM 635 C CA . SER A 1 86 ? 16.891 -28.547 -12.195 1 94.44 86 SER A CA 1
ATOM 636 C C . SER A 1 86 ? 16.203 -29.172 -13.406 1 94.44 86 SER A C 1
ATOM 638 O O . SER A 1 86 ? 16.312 -30.375 -13.625 1 94.44 86 SER A O 1
ATOM 640 N N . GLU A 1 87 ? 15.508 -28.406 -14.188 1 91.88 87 GLU A N 1
ATOM 641 C CA . GLU A 1 87 ? 14.789 -28.906 -15.352 1 91.88 87 GLU A CA 1
ATOM 642 C C . GLU A 1 87 ? 15.75 -29.359 -16.438 1 91.88 87 GLU A C 1
ATOM 644 O O . GLU A 1 87 ? 15.367 -30.125 -17.344 1 91.88 87 GLU A O 1
ATOM 649 N N . LEU A 1 88 ? 17 -28.953 -16.375 1 92.5 88 LEU A N 1
ATOM 650 C CA . LEU A 1 88 ? 18.016 -29.344 -17.344 1 92.5 88 LEU A CA 1
ATOM 651 C C . LEU A 1 88 ? 18.672 -30.656 -16.953 1 92.5 88 LEU A C 1
ATOM 653 O O . LEU A 1 88 ? 19.375 -31.266 -17.766 1 92.5 88 LEU A O 1
ATOM 657 N N . GLY A 1 89 ? 18.359 -31.125 -15.758 1 93.25 89 GLY A N 1
ATOM 658 C CA . GLY A 1 89 ? 19.016 -32.344 -15.258 1 93.25 89 GLY A CA 1
ATOM 659 C C . GLY A 1 89 ? 18.203 -33.594 -15.508 1 93.25 89 GLY A C 1
ATOM 660 O O . GLY A 1 89 ? 17.125 -33.531 -16.094 1 93.25 89 GLY A O 1
ATOM 661 N N . ALA A 1 90 ? 18.766 -34.688 -15.094 1 95.06 90 ALA A N 1
ATOM 662 C CA . ALA A 1 90 ? 18.109 -36 -15.258 1 95.06 90 ALA A CA 1
ATOM 663 C C . ALA A 1 90 ? 16.938 -36.125 -14.297 1 95.06 90 ALA A C 1
ATOM 665 O O . ALA A 1 90 ? 16.922 -35.531 -13.227 1 95.06 90 ALA A O 1
ATOM 666 N N . GLN A 1 91 ? 16 -36.875 -14.719 1 94.38 91 GLN A N 1
ATOM 667 C CA . GLN A 1 91 ? 14.859 -37.219 -13.883 1 94.38 91 GLN A CA 1
ATOM 668 C C . GLN A 1 91 ? 14.625 -38.75 -13.867 1 94.38 91 GLN A C 1
ATOM 670 O O . GLN A 1 91 ? 14.758 -39.406 -14.898 1 94.38 91 GLN A O 1
ATOM 675 N N . VAL A 1 92 ? 14.43 -39.25 -12.672 1 95.81 92 VAL A N 1
ATOM 676 C CA . VAL A 1 92 ? 14.18 -40.688 -12.523 1 95.81 92 VAL A CA 1
ATOM 677 C C . VAL A 1 92 ? 12.852 -40.906 -11.812 1 95.81 92 VAL A C 1
ATOM 679 O O . VAL A 1 92 ? 12.617 -40.375 -10.734 1 95.81 92 VAL A O 1
ATOM 682 N N . MET A 1 93 ? 12.016 -41.719 -12.406 1 94.88 93 MET A N 1
ATOM 683 C CA . MET A 1 93 ? 10.688 -42 -11.867 1 94.88 93 MET A CA 1
ATOM 684 C C . MET A 1 93 ? 10.453 -43.5 -11.773 1 94.88 93 MET A C 1
ATOM 686 O O . MET A 1 93 ? 10.844 -44.25 -12.664 1 94.88 93 MET A O 1
ATOM 690 N N . LEU A 1 94 ? 9.836 -43.906 -10.703 1 94.69 94 LEU A N 1
ATOM 691 C CA . LEU A 1 94 ? 9.383 -45.281 -10.547 1 94.69 94 LEU A CA 1
ATOM 692 C C . LEU A 1 94 ? 7.867 -45.375 -10.672 1 94.69 94 LEU A C 1
ATOM 694 O O . LEU A 1 94 ? 7.141 -44.688 -9.984 1 94.69 94 LEU A O 1
ATOM 698 N N . ASN A 1 95 ? 7.418 -46.156 -11.531 1 93.94 95 ASN A N 1
ATOM 699 C CA . ASN A 1 95 ? 6 -46.469 -11.695 1 93.94 95 ASN A CA 1
ATOM 700 C C . ASN A 1 95 ? 5.723 -47.938 -11.43 1 93.94 95 ASN A C 1
ATOM 702 O O . ASN A 1 95 ? 6.371 -48.812 -12.008 1 93.94 95 ASN A O 1
ATOM 706 N N . SER A 1 96 ? 4.879 -48.188 -10.5 1 93.44 96 SER A N 1
ATOM 707 C CA . SER A 1 96 ? 4.512 -49.562 -10.164 1 93.44 96 SER A CA 1
ATOM 708 C C . SER A 1 96 ? 2.996 -49.75 -10.18 1 93.44 96 SER A C 1
ATOM 710 O O . SER A 1 96 ? 2.252 -48.875 -9.742 1 93.44 96 SER A O 1
ATOM 712 N N . GLU A 1 97 ? 2.59 -50.844 -10.719 1 93.44 97 GLU A N 1
ATOM 713 C CA . GLU A 1 97 ? 1.17 -51.188 -10.805 1 93.44 97 GLU A CA 1
ATOM 714 C C . GLU A 1 97 ? 0.92 -52.625 -10.438 1 93.44 97 GLU A C 1
ATOM 716 O O . GLU A 1 97 ? 1.674 -53.531 -10.852 1 93.44 97 GLU A O 1
ATOM 721 N N . LEU A 1 98 ? -0.01 -52.906 -9.562 1 93.5 98 LEU A N 1
ATOM 722 C CA . LEU A 1 98 ? -0.565 -54.219 -9.266 1 93.5 98 LEU A CA 1
ATOM 723 C C . LEU A 1 98 ? -2.043 -54.281 -9.633 1 93.5 98 LEU A C 1
ATOM 725 O O . LEU A 1 98 ? -2.836 -53.438 -9.18 1 93.5 98 LEU A O 1
ATOM 729 N N . SER A 1 99 ? -2.301 -55.188 -10.523 1 92.62 99 SER A N 1
ATOM 730 C CA . SER A 1 99 ? -3.693 -55.219 -10.961 1 92.62 99 SER A CA 1
ATOM 731 C C . SER A 1 99 ? -4.18 -56.656 -11.117 1 92.62 99 SER A C 1
ATOM 733 O O . SER A 1 99 ? -3.373 -57.594 -11.164 1 92.62 99 SER A O 1
ATOM 735 N N . TYR A 1 100 ? -5.5 -56.844 -11.023 1 91.88 100 TYR A N 1
ATOM 736 C CA . TYR A 1 100 ? -6.215 -58.094 -11.312 1 91.88 100 TYR A CA 1
ATOM 737 C C . TYR A 1 100 ? -7.172 -57.906 -12.484 1 91.88 100 TYR A C 1
ATOM 739 O O . TYR A 1 100 ? -7.902 -56.906 -12.547 1 91.88 100 TYR A O 1
ATOM 747 N N . SER A 1 101 ? -7.035 -58.812 -13.359 1 90 101 SER A N 1
ATOM 748 C CA . SER A 1 101 ? -7.805 -58.656 -14.586 1 90 101 SER A CA 1
ATOM 749 C C . SER A 1 101 ? -8.688 -59.875 -14.852 1 90 101 SER A C 1
ATOM 751 O O . SER A 1 101 ? -8.328 -61 -14.508 1 90 101 SER A O 1
ATOM 753 N N . VAL A 1 102 ? -9.883 -59.625 -15.305 1 88 102 VAL A N 1
ATOM 754 C CA . VAL A 1 102 ? -10.781 -60.625 -15.883 1 88 102 VAL A CA 1
ATOM 755 C C . VAL A 1 102 ? -11.016 -60.312 -17.359 1 88 102 VAL A C 1
ATOM 757 O O . VAL A 1 102 ? -11.758 -59.375 -17.688 1 88 102 VAL A O 1
ATOM 760 N N . MET A 1 103 ? -10.242 -61 -18.203 1 81.81 103 MET A N 1
ATOM 761 C CA . MET A 1 103 ? -10.297 -60.719 -19.641 1 81.81 103 MET A CA 1
ATOM 762 C C . MET A 1 103 ? -10.656 -62 -20.406 1 81.81 103 MET A C 1
ATOM 764 O O . MET A 1 103 ? -9.992 -63.031 -20.281 1 81.81 103 MET A O 1
ATOM 768 N N . SER A 1 104 ? -11.539 -61.844 -21.344 1 77.94 104 SER A N 1
ATOM 769 C CA . SER A 1 104 ? -11.93 -62.938 -22.25 1 77.94 104 SER A CA 1
ATOM 770 C C . SER A 1 104 ? -12 -64.25 -21.5 1 77.94 104 SER A C 1
ATOM 772 O O . SER A 1 104 ? -11.422 -65.25 -21.953 1 77.94 104 SER A O 1
ATOM 774 N N . GLU A 1 105 ? -12.625 -64.312 -20.25 1 75.5 105 GLU A N 1
ATOM 775 C CA . GLU A 1 105 ? -12.922 -65.5 -19.422 1 75.5 105 GLU A CA 1
ATOM 776 C C . GLU A 1 105 ? -11.68 -65.938 -18.656 1 75.5 105 GLU A C 1
ATOM 778 O O . GLU A 1 105 ? -11.672 -67.062 -18.078 1 75.5 105 GLU A O 1
ATOM 783 N N . LYS A 1 106 ? -10.562 -65.25 -18.766 1 85.38 106 LYS A N 1
ATOM 784 C CA . LYS A 1 106 ? -9.391 -65.562 -17.938 1 85.38 106 LYS A CA 1
ATOM 785 C C . LYS A 1 106 ? -9.234 -64.562 -16.812 1 85.38 106 LYS A C 1
ATOM 787 O O . LYS A 1 106 ? -9.516 -63.375 -17 1 85.38 106 LYS A O 1
ATOM 792 N N . ARG A 1 107 ? -8.898 -65.125 -15.602 1 89.75 107 ARG A N 1
ATOM 793 C CA . ARG A 1 107 ? -8.562 -64.312 -14.461 1 89.75 107 ARG A CA 1
ATOM 794 C C . ARG A 1 107 ? -7.07 -64.375 -14.148 1 89.75 107 ARG A C 1
ATOM 796 O O . ARG A 1 107 ? -6.492 -65.438 -14.102 1 89.75 107 ARG A O 1
ATOM 803 N N . PHE A 1 108 ? -6.426 -63.312 -14.055 1 89.06 108 PHE A N 1
ATOM 804 C CA . PHE A 1 108 ? -5.004 -63.312 -13.742 1 89.06 108 PHE A CA 1
ATOM 805 C C . PHE A 1 108 ? -4.586 -62.031 -13.023 1 89.06 108 PHE A C 1
ATOM 807 O O . PHE A 1 108 ? -5.258 -61 -13.133 1 89.06 108 PHE A O 1
ATOM 814 N N . ALA A 1 109 ? -3.537 -62.156 -12.219 1 89.88 109 ALA A N 1
ATOM 815 C CA . ALA A 1 109 ? -2.871 -61.031 -11.602 1 89.88 109 ALA A CA 1
ATOM 816 C C . ALA A 1 109 ? -1.736 -60.5 -12.484 1 89.88 109 ALA A C 1
ATOM 818 O O . ALA A 1 109 ? -1.158 -61.281 -13.266 1 89.88 109 ALA A O 1
ATOM 819 N N . ARG A 1 110 ? -1.581 -59.219 -12.43 1 90.19 110 ARG A N 1
ATOM 820 C CA . ARG A 1 110 ? -0.521 -58.594 -13.227 1 90.19 110 ARG A CA 1
ATOM 821 C C . ARG A 1 110 ? 0.255 -57.562 -12.398 1 90.19 110 ARG A C 1
ATOM 823 O O . ARG A 1 110 ? -0.333 -56.812 -11.609 1 90.19 110 ARG A O 1
ATOM 830 N N . THR A 1 111 ? 1.603 -57.625 -12.414 1 91.81 111 THR A N 1
ATOM 831 C CA . THR A 1 111 ? 2.469 -56.562 -11.891 1 91.81 111 THR A CA 1
ATOM 832 C C . THR A 1 111 ? 3.195 -55.844 -13.031 1 91.81 111 THR A C 1
ATOM 834 O O . THR A 1 111 ? 3.66 -56.5 -13.977 1 91.81 111 THR A O 1
ATOM 837 N N . ALA A 1 112 ? 3.094 -54.625 -13.031 1 92.69 112 ALA A N 1
ATOM 838 C CA . ALA A 1 112 ? 3.797 -53.812 -14.023 1 92.69 112 ALA A CA 1
ATOM 839 C C . ALA A 1 112 ? 4.668 -52.75 -13.344 1 92.69 112 ALA A C 1
ATOM 841 O O . ALA A 1 112 ? 4.156 -51.812 -12.711 1 92.69 112 ALA A O 1
ATOM 842 N N . ASN A 1 113 ? 6.027 -52.906 -13.359 1 93.5 113 ASN A N 1
ATOM 843 C CA . ASN A 1 113 ? 6.992 -52 -12.781 1 93.5 113 ASN A CA 1
ATOM 844 C C . ASN A 1 113 ? 7.887 -51.375 -13.859 1 93.5 113 ASN A C 1
ATOM 846 O O . ASN A 1 113 ? 8.297 -52.062 -14.797 1 93.5 113 ASN A O 1
ATOM 850 N N . GLN A 1 114 ? 8.039 -50.125 -13.711 1 94.75 114 GLN A N 1
ATOM 851 C CA . GLN A 1 114 ? 8.906 -49.438 -14.656 1 94.75 114 GLN A CA 1
ATOM 852 C C . GLN A 1 114 ? 9.727 -48.344 -13.969 1 94.75 114 GLN A C 1
ATOM 854 O O . GLN A 1 114 ? 9.195 -47.562 -13.18 1 94.75 114 GLN A O 1
ATOM 859 N N . LEU A 1 115 ? 11.039 -48.406 -14.078 1 95.44 115 LEU A N 1
ATOM 860 C CA . LEU A 1 115 ? 11.953 -47.344 -13.719 1 95.44 115 LEU A CA 1
ATOM 861 C C . LEU A 1 115 ? 12.383 -46.562 -14.945 1 95.44 115 LEU A C 1
ATOM 863 O O . LEU A 1 115 ? 13.023 -47.094 -15.852 1 95.44 115 LEU A O 1
ATOM 867 N N . VAL A 1 116 ? 11.984 -45.312 -14.969 1 95.88 116 VAL A N 1
ATOM 868 C CA . VAL A 1 116 ? 12.227 -44.5 -16.156 1 95.88 116 VAL A CA 1
ATOM 869 C C . VAL A 1 116 ? 13.164 -43.344 -15.82 1 95.88 116 VAL A C 1
ATOM 871 O O . VAL A 1 116 ? 12.945 -42.625 -14.844 1 95.88 116 VAL A O 1
ATOM 874 N N . ALA A 1 117 ? 14.234 -43.188 -16.578 1 96.44 117 ALA A N 1
ATOM 875 C CA . ALA A 1 117 ? 15.156 -42.062 -16.469 1 96.44 117 ALA A CA 1
ATOM 876 C C . ALA A 1 117 ? 15.164 -41.25 -17.766 1 96.44 117 ALA A C 1
ATOM 878 O O . ALA A 1 117 ? 15.172 -41.812 -18.859 1 96.44 117 ALA A O 1
ATOM 879 N N . THR A 1 118 ? 15.055 -39.938 -17.578 1 95.62 118 THR A N 1
ATOM 880 C CA . THR A 1 118 ? 15.102 -39.062 -18.734 1 95.62 118 THR A CA 1
ATOM 881 C C . THR A 1 118 ? 16.172 -37.969 -18.547 1 95.62 118 THR A C 1
ATOM 883 O O . THR A 1 118 ? 16.469 -37.594 -17.422 1 95.62 118 THR A O 1
ATOM 886 N N . TYR A 1 119 ? 16.812 -37.562 -19.672 1 94.94 119 TYR A N 1
ATOM 887 C CA . TYR A 1 119 ? 17.812 -36.531 -19.672 1 94.94 119 TYR A CA 1
ATOM 888 C C . TYR A 1 119 ? 17.703 -35.656 -20.922 1 94.94 119 TYR A C 1
ATOM 890 O O . TYR A 1 119 ? 17.656 -36.188 -22.047 1 94.94 119 TYR A O 1
ATOM 898 N N . SER A 1 120 ? 17.625 -34.375 -20.672 1 92.5 120 SER A N 1
ATOM 899 C CA . SER A 1 120 ? 17.469 -33.438 -21.781 1 92.5 120 SER A CA 1
ATOM 900 C C . SER A 1 120 ? 18.781 -33.312 -22.562 1 92.5 120 SER A C 1
ATOM 902 O O . SER A 1 120 ? 19.781 -32.844 -22.031 1 92.5 120 SER A O 1
ATOM 904 N N . LEU A 1 121 ? 18.766 -33.688 -23.828 1 94.44 121 LEU A N 1
ATOM 905 C CA . LEU A 1 121 ? 19.938 -33.562 -24.688 1 94.44 121 LEU A CA 1
ATOM 906 C C . LEU A 1 121 ? 19.953 -32.219 -25.391 1 94.44 121 LEU A C 1
ATOM 908 O O . LEU A 1 121 ? 20.984 -31.547 -25.469 1 94.44 121 LEU A O 1
ATOM 912 N N . TYR A 1 122 ? 18.797 -31.906 -25.922 1 95.31 122 TYR A N 1
ATOM 913 C CA . TYR A 1 122 ? 18.625 -30.641 -26.625 1 95.31 122 TYR A CA 1
ATOM 914 C C . TYR A 1 122 ? 17.25 -30.047 -26.344 1 95.31 122 TYR A C 1
ATOM 916 O O . TYR A 1 122 ? 16.281 -30.375 -27.031 1 95.31 122 TYR A O 1
ATOM 924 N N . GLN A 1 123 ? 17.203 -29.156 -25.469 1 94.12 123 GLN A N 1
ATOM 925 C CA . GLN A 1 123 ? 16 -28.406 -25.094 1 94.12 123 GLN A CA 1
ATOM 926 C C . GLN A 1 123 ? 16.328 -26.938 -24.828 1 94.12 123 GLN A C 1
ATOM 928 O O . GLN A 1 123 ? 16.328 -26.5 -23.688 1 94.12 123 GLN A O 1
ATOM 933 N N . PRO A 1 124 ? 16.469 -26.219 -25.891 1 95.12 124 PRO A N 1
ATOM 934 C CA . PRO A 1 124 ? 16.938 -24.828 -25.75 1 95.12 124 PRO A CA 1
ATOM 935 C C . PRO A 1 124 ? 15.977 -23.953 -24.969 1 95.12 124 PRO A C 1
ATOM 937 O O . PRO A 1 124 ? 16.406 -22.984 -24.312 1 95.12 124 PRO A O 1
ATOM 940 N N . HIS A 1 125 ? 14.609 -24.25 -25 1 96.19 125 HIS A N 1
ATOM 941 C CA . HIS A 1 125 ? 13.648 -23.438 -24.25 1 96.19 125 HIS A CA 1
ATOM 942 C C . HIS A 1 125 ? 13.93 -23.5 -22.75 1 96.19 125 HIS A C 1
ATOM 944 O O . HIS A 1 125 ? 13.711 -22.531 -22.031 1 96.19 125 HIS A O 1
ATOM 950 N N . GLN A 1 126 ? 14.477 -24.609 -22.281 1 95.62 126 GLN A N 1
ATOM 951 C CA . GLN A 1 126 ? 14.789 -24.75 -20.859 1 95.62 126 GLN A CA 1
ATOM 952 C C . GLN A 1 126 ? 15.984 -23.875 -20.484 1 95.62 126 GLN A C 1
ATOM 954 O O . GLN A 1 126 ? 16.016 -23.312 -19.391 1 95.62 126 GLN A O 1
ATOM 959 N N . GLN A 1 127 ? 16.953 -23.828 -21.391 1 95.69 127 GLN A N 1
ATOM 960 C CA . GLN A 1 127 ? 18.109 -22.953 -21.172 1 95.69 127 GLN A CA 1
ATOM 961 C C . GLN A 1 127 ? 17.672 -21.484 -21.141 1 95.69 127 GLN A C 1
ATOM 963 O O . GLN A 1 127 ? 18.141 -20.719 -20.297 1 95.69 127 GLN A O 1
ATOM 968 N N . ASP A 1 128 ? 16.797 -21.141 -22.047 1 97.69 128 ASP A N 1
ATOM 969 C CA . ASP A 1 128 ? 16.281 -19.781 -22.078 1 97.69 128 ASP A CA 1
ATOM 970 C C . ASP A 1 128 ? 15.5 -19.453 -20.812 1 97.69 128 ASP A C 1
ATOM 972 O O . ASP A 1 128 ? 15.609 -18.359 -20.266 1 97.69 128 ASP A O 1
ATOM 976 N N . ASN A 1 129 ? 14.703 -20.422 -20.312 1 97.19 129 ASN A N 1
ATOM 977 C CA . ASN A 1 129 ? 13.953 -20.25 -19.078 1 97.19 129 ASN A CA 1
ATOM 978 C C . ASN A 1 129 ? 14.891 -20.031 -17.891 1 97.19 129 ASN A C 1
ATOM 980 O O . ASN A 1 129 ? 14.594 -19.234 -17 1 97.19 129 ASN A O 1
ATOM 984 N N . ARG A 1 130 ? 16.047 -20.719 -17.875 1 97.25 130 ARG A N 1
ATOM 985 C CA . ARG A 1 130 ? 17.047 -20.516 -16.812 1 97.25 130 ARG A CA 1
ATOM 986 C C . ARG A 1 130 ? 17.609 -19.109 -16.859 1 97.25 130 ARG A C 1
ATOM 988 O O . ARG A 1 130 ? 17.75 -18.453 -15.828 1 97.25 130 ARG A O 1
ATOM 995 N N . GLU A 1 131 ? 17.891 -18.719 -18.094 1 98 131 GLU A N 1
ATOM 996 C CA . GLU A 1 131 ? 18.422 -17.359 -18.234 1 98 131 GLU A CA 1
ATOM 997 C C . GLU A 1 131 ? 17.391 -16.312 -17.797 1 98 131 GLU A C 1
ATOM 999 O O . GLU A 1 131 ? 17.719 -15.328 -17.156 1 98 131 GLU A O 1
ATOM 1004 N N . ALA A 1 132 ? 16.109 -16.531 -18.156 1 98.25 132 ALA A N 1
ATOM 1005 C CA . ALA A 1 132 ? 15.031 -15.648 -17.734 1 98.25 132 ALA A CA 1
ATOM 1006 C C . ALA A 1 132 ? 14.945 -15.586 -16.203 1 98.25 132 ALA A C 1
ATOM 1008 O O . ALA A 1 132 ? 14.797 -14.508 -15.633 1 98.25 132 ALA A O 1
ATOM 1009 N N . ALA A 1 133 ? 15.078 -16.734 -15.57 1 98 133 ALA A N 1
ATOM 1010 C CA . ALA A 1 133 ? 15.016 -16.812 -14.109 1 98 133 ALA A CA 1
ATOM 1011 C C . ALA A 1 133 ? 16.188 -16.062 -13.477 1 98 133 ALA A C 1
ATOM 1013 O O . ALA A 1 133 ? 16.031 -15.461 -12.414 1 98 133 ALA A O 1
ATOM 1014 N N . LYS A 1 134 ? 17.359 -16.188 -14.125 1 98.25 134 LYS A N 1
ATOM 1015 C CA . LYS A 1 134 ? 18.531 -15.469 -13.648 1 98.25 134 LYS A CA 1
ATOM 1016 C C . LYS A 1 134 ? 18.281 -13.961 -13.633 1 98.25 134 LYS A C 1
ATOM 1018 O O . LYS A 1 134 ? 18.578 -13.289 -12.641 1 98.25 134 LYS A O 1
ATOM 1023 N N . TYR A 1 135 ? 17.703 -13.484 -14.719 1 98.44 135 TYR A N 1
ATOM 1024 C CA . TYR A 1 135 ? 17.422 -12.055 -14.797 1 98.44 135 TYR A CA 1
ATOM 1025 C C . TYR A 1 135 ? 16.328 -11.664 -13.812 1 98.44 135 TYR A C 1
ATOM 1027 O O . TYR A 1 135 ? 16.328 -10.562 -13.266 1 98.44 135 TYR A O 1
ATOM 1035 N N . GLN A 1 136 ? 15.398 -12.562 -13.547 1 97.88 136 GLN A N 1
ATOM 1036 C CA . GLN A 1 136 ? 14.367 -12.305 -12.547 1 97.88 136 GLN A CA 1
ATOM 1037 C C . GLN A 1 136 ? 14.977 -12.188 -11.148 1 97.88 136 GLN A C 1
ATOM 1039 O O . GLN A 1 136 ? 14.555 -11.352 -10.352 1 97.88 136 GLN A O 1
ATOM 1044 N N . PHE A 1 137 ? 16.031 -13.07 -10.891 1 97.88 137 PHE A N 1
ATOM 1045 C CA . PHE A 1 137 ? 16.75 -13 -9.625 1 97.88 137 PHE A CA 1
ATOM 1046 C C . PHE A 1 137 ? 17.484 -11.672 -9.492 1 97.88 137 PHE A C 1
ATOM 1048 O O . PHE A 1 137 ? 17.422 -11.023 -8.445 1 97.88 137 PHE A O 1
ATOM 1055 N N . LEU A 1 138 ? 18.062 -11.234 -10.539 1 98.06 138 LEU A N 1
ATOM 1056 C CA . LEU A 1 138 ? 18.766 -9.961 -10.539 1 98.06 138 LEU A CA 1
ATOM 1057 C C . LEU A 1 138 ? 17.812 -8.797 -10.305 1 98.06 138 LEU A C 1
ATOM 1059 O O . LEU A 1 138 ? 18.125 -7.855 -9.586 1 98.06 138 LEU A O 1
ATOM 1063 N N . ALA A 1 139 ? 16.625 -8.859 -10.938 1 98 139 ALA A N 1
ATOM 1064 C CA . ALA A 1 139 ? 15.617 -7.82 -10.758 1 98 139 ALA A CA 1
ATOM 1065 C C . ALA A 1 139 ? 15.211 -7.703 -9.289 1 98 139 ALA A C 1
ATOM 1067 O O . ALA A 1 139 ? 15.055 -6.598 -8.766 1 98 139 ALA A O 1
ATOM 1068 N N . GLN A 1 140 ? 15.078 -8.852 -8.609 1 97.5 140 GLN A N 1
ATOM 1069 C CA . GLN A 1 140 ? 14.68 -8.844 -7.207 1 97.5 140 GLN A CA 1
ATOM 1070 C C . GLN A 1 140 ? 15.805 -8.305 -6.324 1 97.5 140 GLN A C 1
ATOM 1072 O O . GLN A 1 140 ? 15.539 -7.668 -5.305 1 97.5 140 GLN A O 1
ATOM 1077 N N . GLN A 1 141 ? 17.062 -8.586 -6.746 1 97.5 141 GLN A N 1
ATOM 1078 C CA . GLN A 1 141 ? 18.203 -8.023 -6.016 1 97.5 141 GLN A CA 1
ATOM 1079 C C . GLN A 1 141 ? 18.172 -6.5 -6.043 1 97.5 141 GLN A C 1
ATOM 1081 O O . GLN A 1 141 ? 18.375 -5.852 -5.016 1 97.5 141 GLN A O 1
ATOM 1086 N N . LYS A 1 142 ? 17.859 -5.977 -7.223 1 97.56 142 LYS A N 1
ATOM 1087 C CA . LYS A 1 142 ? 17.766 -4.527 -7.344 1 97.56 142 LYS A CA 1
ATOM 1088 C C . LYS A 1 142 ? 16.562 -3.992 -6.582 1 97.56 142 LYS A C 1
ATOM 1090 O O . LYS A 1 142 ? 16.578 -2.865 -6.082 1 97.56 142 LYS A O 1
ATOM 1095 N N . GLY A 1 143 ? 15.555 -4.824 -6.445 1 96.62 143 GLY A N 1
ATOM 1096 C CA . GLY A 1 143 ? 14.383 -4.461 -5.668 1 96.62 143 GLY A CA 1
ATOM 1097 C C . GLY A 1 143 ? 14.68 -4.238 -4.199 1 96.62 143 GLY A C 1
ATOM 1098 O O . GLY A 1 143 ? 14.078 -3.371 -3.562 1 96.62 143 GLY A O 1
ATOM 1099 N N . ILE A 1 144 ? 15.633 -4.965 -3.619 1 96.88 144 ILE A N 1
ATOM 1100 C CA . ILE A 1 144 ? 16.047 -4.785 -2.232 1 96.88 144 ILE A CA 1
ATOM 1101 C C . ILE A 1 144 ? 16.703 -3.418 -2.061 1 96.88 144 ILE A C 1
ATOM 1103 O O . ILE A 1 144 ? 16.391 -2.68 -1.128 1 96.88 144 ILE A O 1
ATOM 1107 N N . VAL A 1 145 ? 17.594 -3.082 -3 1 96.81 145 VAL A N 1
ATOM 1108 C CA . VAL A 1 145 ? 18.297 -1.809 -2.928 1 96.81 145 VAL A CA 1
ATOM 1109 C C . VAL A 1 145 ? 17.297 -0.657 -3.053 1 96.81 145 VAL A C 1
ATOM 1111 O O . VAL A 1 145 ? 17.406 0.339 -2.332 1 96.81 145 VAL A O 1
ATOM 1114 N N . GLU A 1 146 ? 16.344 -0.761 -3.959 1 96.5 146 GLU A N 1
ATOM 1115 C CA . GLU A 1 146 ? 15.297 0.247 -4.117 1 96.5 146 GLU A CA 1
ATOM 1116 C C . GLU A 1 146 ? 14.516 0.444 -2.818 1 96.5 146 GLU A C 1
ATOM 1118 O O . GLU A 1 146 ? 14.234 1.578 -2.424 1 96.5 146 GLU A O 1
ATOM 1123 N N . GLN A 1 147 ? 14.219 -0.68 -2.141 1 96.19 147 GLN A N 1
ATOM 1124 C CA . GLN A 1 147 ? 13.469 -0.603 -0.892 1 96.19 147 GLN A CA 1
ATOM 1125 C C . GLN A 1 147 ? 14.312 0.026 0.216 1 96.19 147 GLN A C 1
ATOM 1127 O O . GLN A 1 147 ? 13.789 0.745 1.068 1 96.19 147 GLN A O 1
ATOM 1132 N N . GLN A 1 148 ? 15.586 -0.275 0.189 1 96.25 148 GLN A N 1
ATOM 1133 C CA . GLN A 1 148 ? 16.484 0.353 1.15 1 96.25 148 GLN A CA 1
ATOM 1134 C C . GLN A 1 148 ? 16.484 1.87 0.987 1 96.25 148 GLN A C 1
ATOM 1136 O O . GLN A 1 148 ? 16.406 2.605 1.974 1 96.25 148 GLN A O 1
ATOM 1141 N N . GLN A 1 149 ? 16.531 2.322 -0.26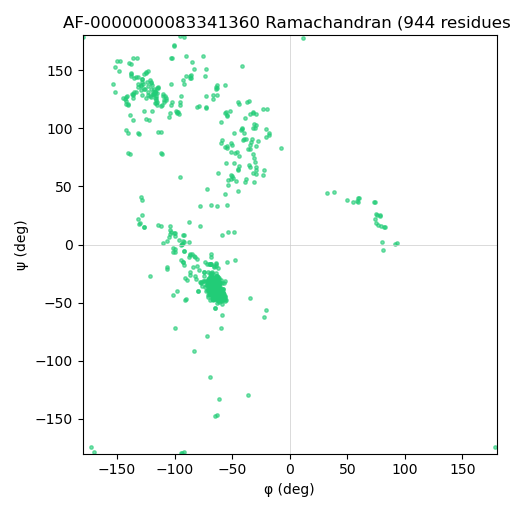8 1 95.94 149 GLN A N 1
ATOM 1142 C CA . GLN A 1 149 ? 16.453 3.752 -0.548 1 95.94 149 GLN A CA 1
ATOM 1143 C C . GLN A 1 149 ? 15.148 4.344 -0.017 1 95.94 149 GLN A C 1
ATOM 1145 O O . GLN A 1 149 ? 15.141 5.441 0.54 1 95.94 149 GLN A O 1
ATOM 1150 N N . GLN A 1 150 ? 14.133 3.604 -0.16 1 96.06 150 GLN A N 1
ATOM 1151 C CA . GLN A 1 150 ? 12.82 4.086 0.256 1 96.06 150 GLN A CA 1
ATOM 1152 C C . GLN A 1 150 ? 12.734 4.215 1.774 1 96.06 150 GLN A C 1
ATOM 1154 O O . GLN A 1 150 ? 12.188 5.191 2.293 1 96.06 150 GLN A O 1
ATOM 1159 N N . VAL A 1 151 ? 13.289 3.229 2.473 1 95.69 151 VAL A N 1
ATOM 1160 C CA . VAL A 1 151 ? 13.273 3.246 3.932 1 95.69 151 VAL A CA 1
ATOM 1161 C C . VAL A 1 151 ? 14.094 4.426 4.445 1 95.69 151 VAL A C 1
ATOM 1163 O O . VAL A 1 151 ? 13.656 5.16 5.332 1 95.69 151 VAL A O 1
ATOM 1166 N N . VAL A 1 152 ? 15.242 4.645 3.877 1 95.56 152 VAL A N 1
ATOM 1167 C CA . VAL A 1 152 ? 16.109 5.746 4.277 1 95.56 152 VAL A CA 1
ATOM 1168 C C . VAL A 1 152 ? 15.406 7.078 4.023 1 95.56 152 VAL A C 1
ATOM 1170 O O . VAL A 1 152 ? 15.414 7.969 4.875 1 95.56 152 VAL A O 1
ATOM 1173 N N . MET A 1 153 ? 14.727 7.23 2.873 1 96.31 153 MET A N 1
ATOM 1174 C CA . MET A 1 153 ? 14.008 8.453 2.535 1 96.31 153 MET A CA 1
ATOM 1175 C C . MET A 1 153 ? 12.875 8.711 3.527 1 96.31 153 MET A C 1
ATOM 1177 O O . MET A 1 153 ? 12.656 9.852 3.939 1 96.31 153 MET A O 1
ATOM 1181 N N . GLN A 1 154 ? 12.242 7.656 3.936 1 95.75 154 GLN A N 1
ATOM 1182 C CA . GLN A 1 154 ? 11.133 7.793 4.875 1 95.75 154 GLN A CA 1
ATOM 1183 C C . GLN A 1 154 ? 11.625 8.242 6.246 1 95.75 154 GLN A C 1
ATOM 1185 O O . GLN A 1 154 ? 11.016 9.109 6.875 1 95.75 154 GLN A O 1
ATOM 1190 N N . VAL A 1 155 ? 12.719 7.656 6.66 1 94.69 155 VAL A N 1
ATOM 1191 C CA . VAL A 1 155 ? 13.297 8.055 7.941 1 94.69 155 VAL A CA 1
ATOM 1192 C C . VAL A 1 155 ? 13.734 9.516 7.879 1 94.69 155 VAL A C 1
ATOM 1194 O O . VAL A 1 155 ? 13.445 10.297 8.789 1 94.69 155 VAL A O 1
ATOM 1197 N N . ALA A 1 156 ? 14.375 9.914 6.797 1 94.06 156 ALA A N 1
ATOM 1198 C CA . ALA A 1 156 ? 14.805 11.305 6.633 1 94.06 156 ALA A CA 1
ATOM 1199 C C . ALA A 1 156 ? 13.609 12.25 6.668 1 94.06 156 ALA A C 1
ATOM 1201 O O . ALA A 1 156 ? 13.641 13.273 7.355 1 94.06 156 ALA A O 1
ATOM 1202 N N . SER A 1 157 ? 12.547 11.891 5.965 1 96 157 SER A N 1
ATOM 1203 C CA . SER A 1 157 ? 11.359 12.727 5.898 1 96 157 SER A CA 1
ATOM 1204 C C . SER A 1 157 ? 10.703 12.883 7.27 1 96 157 SER A C 1
ATOM 1206 O O . SER A 1 157 ? 10.352 13.992 7.676 1 96 157 SER A O 1
ATOM 1208 N N . LEU A 1 158 ? 10.633 11.766 7.992 1 94.56 158 LEU A N 1
ATOM 1209 C CA . LEU A 1 158 ? 10.023 11.805 9.312 1 94.56 158 LEU A CA 1
ATOM 1210 C C . LEU A 1 158 ? 10.867 12.617 10.289 1 94.56 158 LEU A C 1
ATOM 1212 O O . LEU A 1 158 ? 10.328 13.383 11.094 1 94.56 158 LEU A O 1
ATOM 1216 N N . TYR A 1 159 ? 12.141 12.5 10.211 1 93.25 159 TYR A N 1
ATOM 1217 C CA . TYR A 1 159 ? 13.016 13.258 11.094 1 93.25 159 TYR A CA 1
ATOM 1218 C C . TYR A 1 159 ? 12.93 14.758 10.805 1 93.25 159 TYR A C 1
ATOM 1220 O O . TYR A 1 159 ? 12.883 15.57 11.727 1 93.25 159 TYR A O 1
ATOM 1228 N N . ILE A 1 160 ? 12.938 15.07 9.562 1 92.94 160 ILE A N 1
ATOM 1229 C CA . ILE A 1 160 ? 12.867 16.484 9.18 1 92.94 160 ILE A CA 1
ATOM 1230 C C . ILE A 1 160 ? 11.531 17.078 9.617 1 92.94 160 ILE A C 1
ATOM 1232 O O . ILE A 1 160 ? 11.469 18.219 10.07 1 92.94 160 ILE A O 1
ATOM 1236 N N . ASP A 1 161 ? 10.453 16.297 9.539 1 94 161 ASP A N 1
ATOM 1237 C CA . ASP A 1 161 ? 9.164 16.719 10.078 1 94 161 ASP A CA 1
ATOM 1238 C C . ASP A 1 161 ? 9.242 16.938 11.586 1 94 161 ASP A C 1
ATOM 1240 O O . ASP A 1 161 ? 8.703 17.922 12.109 1 94 161 ASP A O 1
ATOM 1244 N N . TYR A 1 162 ? 9.883 16.016 12.219 1 92.31 162 TYR A N 1
ATOM 1245 C CA . TYR A 1 162 ? 10.086 16.125 13.656 1 92.31 162 TYR A CA 1
ATOM 1246 C C . TYR A 1 162 ? 10.836 17.422 14 1 92.31 162 TYR A C 1
ATOM 1248 O O . TYR A 1 162 ? 10.422 18.156 14.891 1 92.31 162 TYR A O 1
ATOM 1256 N N . TRP A 1 163 ? 11.867 17.688 13.203 1 89.56 163 TRP A N 1
ATOM 1257 C CA . TRP A 1 163 ? 12.656 18.891 13.375 1 89.56 163 TRP A CA 1
ATOM 1258 C C . TRP A 1 163 ? 11.797 20.141 13.164 1 89.56 163 TRP A C 1
ATOM 1260 O O . TRP A 1 163 ? 11.805 21.062 13.992 1 89.56 163 TRP A O 1
ATOM 1270 N N . GLN A 1 164 ? 11 20.172 12.164 1 92.31 164 GLN A N 1
ATOM 1271 C CA . GLN A 1 164 ? 10.148 21.312 11.859 1 92.31 164 GLN A CA 1
ATOM 1272 C C . GLN A 1 164 ? 9.109 21.531 12.953 1 92.31 164 GLN A C 1
ATOM 1274 O O . GLN A 1 164 ? 8.844 22.672 13.336 1 92.31 164 GLN A O 1
ATOM 1279 N N . GLN A 1 165 ? 8.578 20.484 13.469 1 93.88 165 GLN A N 1
ATOM 1280 C CA . GLN A 1 165 ? 7.543 20.609 14.484 1 93.88 165 GLN A CA 1
ATOM 1281 C C . GLN A 1 165 ? 8.133 21.031 15.828 1 93.88 165 GLN A C 1
ATOM 1283 O O . GLN A 1 165 ? 7.484 21.75 16.594 1 93.88 165 GLN A O 1
ATOM 1288 N N . GLN A 1 166 ? 9.375 20.625 16.109 1 91.06 166 GLN A N 1
ATOM 1289 C CA . GLN A 1 166 ? 10.07 21.109 17.281 1 91.06 166 GLN A CA 1
ATOM 1290 C C . GLN A 1 166 ? 10.273 22.625 17.219 1 91.06 166 GLN A C 1
ATOM 1292 O O . GLN A 1 166 ? 10.047 23.328 18.203 1 91.06 166 GLN A O 1
ATOM 1297 N N . GLU A 1 167 ? 10.633 23.078 16.016 1 89.88 167 GLU A N 1
ATOM 1298 C CA . GLU A 1 167 ? 10.828 24.516 15.836 1 89.88 167 GLU A CA 1
ATOM 1299 C C . GLU A 1 167 ? 9.508 25.281 15.969 1 89.88 167 GLU A C 1
ATOM 1301 O O . GLU A 1 167 ? 9.477 26.375 16.516 1 89.88 167 GLU A O 1
ATOM 1306 N N . ASN A 1 168 ? 8.484 24.703 15.43 1 92.19 168 ASN A N 1
ATOM 1307 C CA . ASN A 1 168 ? 7.176 25.344 15.57 1 92.19 168 ASN A CA 1
ATOM 1308 C C . ASN A 1 168 ? 6.75 25.438 17.031 1 92.19 168 ASN A C 1
ATOM 1310 O O . ASN A 1 168 ? 6.203 26.453 17.469 1 92.19 168 ASN A O 1
ATOM 1314 N N . LEU A 1 169 ? 7.008 24.375 17.828 1 92.62 169 LEU A N 1
ATOM 1315 C CA . LEU A 1 169 ? 6.699 24.391 19.266 1 92.62 169 LEU A CA 1
ATOM 1316 C C . LEU A 1 169 ? 7.508 25.453 19.984 1 92.62 169 LEU A C 1
ATOM 1318 O O . LEU A 1 169 ? 6.961 26.203 20.797 1 92.62 169 LEU A O 1
ATOM 1322 N N . ARG A 1 170 ? 8.727 25.609 19.656 1 90.06 170 ARG A N 1
ATOM 1323 C CA . ARG A 1 170 ? 9.586 26.625 20.25 1 90.06 170 ARG A CA 1
ATOM 1324 C C . ARG A 1 170 ? 9.094 28.031 19.922 1 90.06 170 ARG A C 1
ATOM 1326 O O . ARG A 1 170 ? 9.109 28.922 20.781 1 90.06 170 ARG A O 1
ATOM 1333 N N . TYR A 1 171 ? 8.695 28.281 18.688 1 90.69 171 TYR A N 1
ATOM 1334 C CA . TYR A 1 171 ? 8.125 29.562 18.266 1 90.69 171 TYR A CA 1
ATOM 1335 C C . TYR A 1 171 ? 6.918 29.922 19.125 1 90.69 171 TYR A C 1
ATOM 1337 O O . TYR A 1 171 ? 6.824 31.047 19.625 1 90.69 171 TYR A O 1
ATOM 1345 N N . LEU A 1 172 ? 6.031 28.922 19.297 1 93.75 172 LEU A N 1
ATOM 1346 C CA . LEU A 1 172 ? 4.801 29.188 20.031 1 93.75 172 LEU A CA 1
ATOM 1347 C C . LEU A 1 172 ? 5.105 29.438 21.516 1 93.75 172 LEU A C 1
ATOM 1349 O O . LEU A 1 172 ? 4.441 30.266 22.141 1 93.75 172 LEU A O 1
ATOM 1353 N N . GLN A 1 173 ? 6.141 28.812 22.031 1 93.94 173 GLN A N 1
ATOM 1354 C CA . GLN A 1 173 ? 6.551 29.047 23.422 1 93.94 173 GLN A CA 1
ATOM 1355 C C . GLN A 1 173 ? 7.152 30.438 23.594 1 93.94 173 GLN A C 1
ATOM 1357 O O . GLN A 1 173 ? 6.867 31.125 24.562 1 93.94 173 GLN A O 1
ATOM 1362 N N . LYS A 1 174 ? 7.938 30.812 22.609 1 89.94 174 LYS A N 1
ATOM 1363 C CA . LYS A 1 174 ? 8.492 32.156 22.641 1 89.94 174 LYS A CA 1
ATOM 1364 C C . LYS A 1 174 ? 7.395 33.219 22.531 1 89.94 174 LYS A C 1
ATOM 1366 O O . LYS A 1 174 ? 7.426 34.219 23.219 1 89.94 174 LYS A O 1
ATOM 1371 N N . GLU A 1 175 ? 6.488 32.969 21.656 1 91.06 175 GLU A N 1
ATOM 1372 C CA . GLU A 1 175 ? 5.359 33.875 21.5 1 91.06 175 GLU A CA 1
ATOM 1373 C C . GLU A 1 175 ? 4.555 34 22.781 1 91.06 175 GLU A C 1
ATOM 1375 O O . GLU A 1 175 ? 4.156 35.094 23.188 1 91.06 175 GLU A O 1
ATOM 1380 N N . LYS A 1 176 ? 4.336 32.906 23.422 1 93.88 176 LYS A N 1
ATOM 1381 C CA . LYS A 1 176 ? 3.623 32.906 24.688 1 93.88 176 LYS A CA 1
ATOM 1382 C C . LYS A 1 176 ? 4.348 33.781 25.719 1 93.88 176 LYS A C 1
ATOM 1384 O O . LYS A 1 176 ? 3.729 34.594 26.406 1 93.88 176 LYS A O 1
ATOM 1389 N N . SER A 1 177 ? 5.633 33.594 25.828 1 94.06 177 SER A N 1
ATOM 1390 C CA . SER A 1 177 ? 6.438 34.375 26.781 1 94.06 177 SER A CA 1
ATOM 1391 C C . SER A 1 177 ? 6.371 35.875 26.469 1 94.06 177 SER A C 1
ATOM 1393 O O . SER A 1 177 ? 6.238 36.688 27.375 1 94.06 177 SER A O 1
ATOM 1395 N N . SER A 1 178 ? 6.465 36.156 25.188 1 91.19 178 SER A N 1
ATOM 1396 C CA . SER A 1 178 ? 6.398 37.562 24.781 1 91.19 178 SER A CA 1
ATOM 1397 C C . SER A 1 178 ? 5.047 38.188 25.125 1 91.19 178 SER A C 1
ATOM 1399 O O . SER A 1 178 ? 4.977 39.312 25.625 1 91.19 178 SER A O 1
ATOM 1401 N N . ILE A 1 179 ? 3.951 37.438 24.844 1 92.25 179 ILE A N 1
ATOM 1402 C CA . ILE A 1 179 ? 2.607 37.938 25.141 1 92.25 179 ILE A CA 1
ATOM 1403 C C . ILE A 1 179 ? 2.443 38.125 26.641 1 92.25 179 ILE A C 1
ATOM 1405 O O . ILE A 1 179 ? 1.887 39.156 27.078 1 92.25 179 ILE A O 1
ATOM 1409 N N . ASN A 1 180 ? 3.014 37.281 27.453 1 93.81 180 ASN A N 1
ATOM 1410 C CA . ASN A 1 180 ? 2.949 37.375 28.906 1 93.81 180 ASN A CA 1
ATOM 1411 C C . ASN A 1 180 ? 3.68 38.625 29.391 1 93.81 180 ASN A C 1
ATOM 1413 O O . ASN A 1 180 ? 3.191 39.344 30.281 1 93.81 180 ASN A O 1
ATOM 1417 N N . ASN A 1 181 ? 4.801 38.906 28.828 1 92.25 181 ASN A N 1
ATOM 1418 C CA . ASN A 1 181 ? 5.543 40.125 29.188 1 92.25 181 ASN A CA 1
ATOM 1419 C C . ASN A 1 181 ? 4.762 41.375 28.844 1 92.25 181 ASN A C 1
ATOM 1421 O O . ASN A 1 181 ? 4.758 42.344 29.625 1 92.25 181 ASN A O 1
ATOM 1425 N N . ILE A 1 182 ? 4.102 41.344 27.75 1 88.62 182 ILE A N 1
ATOM 1426 C CA . ILE A 1 182 ? 3.305 42.5 27.328 1 88.62 182 ILE A CA 1
ATOM 1427 C C . ILE A 1 182 ? 2.139 42.688 28.281 1 88.62 182 ILE A C 1
ATOM 1429 O O . ILE A 1 182 ? 1.828 43.844 28.672 1 88.62 182 ILE A O 1
ATOM 1433 N N . ILE A 1 183 ? 1.544 41.625 28.688 1 91 183 ILE A N 1
ATOM 1434 C CA . ILE A 1 183 ? 0.426 41.719 29.625 1 91 183 ILE A CA 1
ATOM 1435 C C . ILE A 1 183 ? 0.899 42.312 30.938 1 91 183 ILE A C 1
ATOM 1437 O O . ILE A 1 183 ? 0.235 43.188 31.5 1 91 183 ILE A O 1
ATOM 1441 N N . LYS A 1 184 ? 2.057 41.938 31.391 1 91.94 184 LYS A N 1
ATOM 1442 C CA . LYS A 1 184 ? 2.613 42.469 32.625 1 91.94 184 LYS A CA 1
ATOM 1443 C C . LYS A 1 184 ? 2.863 43.969 32.5 1 91.94 184 LYS A C 1
ATOM 1445 O O . LYS A 1 184 ? 2.541 44.719 33.438 1 91.94 184 LYS A O 1
ATOM 1450 N N . GLN A 1 185 ? 3.393 44.375 31.391 1 87.19 185 GLN A N 1
ATOM 1451 C CA . GLN A 1 185 ? 3.66 45.781 31.156 1 87.19 185 GLN A CA 1
ATOM 1452 C C . GLN A 1 185 ? 2.363 46.594 31.109 1 87.19 185 GLN A C 1
ATOM 1454 O O . GLN A 1 185 ? 2.291 47.688 31.641 1 87.19 185 GLN A O 1
ATOM 1459 N N . LEU A 1 186 ? 1.382 45.969 30.438 1 87.81 186 LEU A N 1
ATOM 1460 C CA . LEU A 1 186 ? 0.096 46.656 30.312 1 87.81 186 LEU A CA 1
ATOM 1461 C C . LEU A 1 186 ? -0.589 46.75 31.672 1 87.81 186 LEU A C 1
ATOM 1463 O O . LEU A 1 186 ? -1.24 47.781 31.953 1 87.81 186 LEU A O 1
ATOM 1467 N N . GLN A 1 187 ? -0.432 45.844 32.5 1 90.12 187 GLN A N 1
ATOM 1468 C CA . GLN A 1 187 ? -1.012 45.875 33.844 1 90.12 187 GLN A CA 1
ATOM 1469 C C . GLN A 1 187 ? -0.375 47 34.688 1 90.12 187 GLN A C 1
ATOM 1471 O O . GLN A 1 187 ? -1.066 47.688 35.406 1 90.12 187 GLN A O 1
ATOM 1476 N N . GLN A 1 188 ? 0.898 47.219 34.5 1 88.81 188 GLN A N 1
ATOM 1477 C CA . GLN A 1 188 ? 1.592 48.281 35.219 1 88.81 188 GLN A CA 1
ATOM 1478 C C . GLN A 1 188 ? 1.135 49.656 34.75 1 88.81 188 GLN A C 1
ATOM 1480 O O . GLN A 1 188 ? 0.917 50.562 35.562 1 88.81 188 GLN A O 1
ATOM 1485 N N . ARG A 1 189 ? 1.007 49.75 33.5 1 84.12 189 ARG A N 1
ATOM 1486 C CA . ARG A 1 189 ? 0.567 51 32.938 1 84.12 189 ARG A CA 1
ATOM 1487 C C . ARG A 1 189 ? -0.881 51.312 33.312 1 84.12 189 ARG A C 1
ATOM 1489 O O . ARG A 1 189 ? -1.259 52.469 33.469 1 84.12 189 ARG A O 1
ATOM 1496 N N . PHE A 1 190 ? -1.67 50.312 33.344 1 84.44 190 PHE A N 1
ATOM 1497 C CA . PHE A 1 190 ? -3.064 50.438 33.719 1 84.44 190 PHE A CA 1
ATOM 1498 C C . PHE A 1 190 ? -3.172 50.938 35.156 1 84.44 190 PHE A C 1
ATOM 1500 O O . PHE A 1 190 ? -4.012 51.781 35.469 1 84.44 190 PHE A O 1
ATOM 1507 N N . GLN A 1 191 ? -2.324 50.469 36 1 86.62 191 GLN A N 1
ATOM 1508 C CA . GLN A 1 191 ? -2.342 50.875 37.406 1 86.62 191 GLN A CA 1
ATOM 1509 C C . GLN A 1 191 ? -2.043 52.344 37.562 1 86.62 191 GLN A C 1
ATOM 1511 O O . GLN A 1 191 ? -2.531 53 38.5 1 86.62 191 GLN A O 1
ATOM 1516 N N . VAL A 1 192 ? -1.315 52.875 36.625 1 84.75 192 VAL A N 1
ATOM 1517 C CA . VAL A 1 192 ? -0.984 54.281 36.719 1 84.75 192 VAL A CA 1
ATOM 1518 C C . VAL A 1 192 ? -1.908 55.094 35.812 1 84.75 192 VAL A C 1
ATOM 1520 O O . VAL A 1 192 ? -1.697 56.281 35.625 1 84.75 192 VAL A O 1
ATOM 1523 N N . GLY A 1 193 ? -2.939 54.438 35.219 1 76.62 193 GLY A N 1
ATOM 1524 C CA . GLY A 1 193 ? -3.979 55.125 34.438 1 76.62 193 GLY A CA 1
ATOM 1525 C C . GLY A 1 193 ? -3.559 55.406 33 1 76.62 193 GLY A C 1
ATOM 1526 O O . GLY A 1 193 ? -4.188 56.25 32.344 1 76.62 193 GLY A O 1
ATOM 1527 N N . LEU A 1 194 ? -2.516 54.781 32.531 1 71.88 194 LEU A N 1
ATOM 1528 C CA . LEU A 1 194 ? -1.968 55.125 31.234 1 71.88 194 LEU A CA 1
ATOM 1529 C C . LEU A 1 194 ? -2.441 54.125 30.172 1 71.88 194 LEU A C 1
ATOM 1531 O O . LEU A 1 194 ? -2.139 54.281 28.984 1 71.88 194 LEU A O 1
ATOM 1535 N N . GLN A 1 195 ? -3.17 53.125 30.641 1 76.5 195 GLN A N 1
ATOM 1536 C CA . GLN A 1 195 ? -3.596 52.094 29.688 1 76.5 195 GLN A CA 1
ATOM 1537 C C . GLN A 1 195 ? -5.043 51.688 29.938 1 76.5 195 GLN A C 1
ATOM 1539 O O . GLN A 1 195 ? -5.52 51.719 31.078 1 76.5 195 GLN A O 1
ATOM 1544 N N . ASP A 1 196 ? -5.641 51.375 28.812 1 78.06 196 ASP A N 1
ATOM 1545 C CA . ASP A 1 196 ? -7.039 50.969 28.875 1 78.06 196 ASP A CA 1
ATOM 1546 C C . ASP A 1 196 ? -7.16 49.469 29.156 1 78.06 196 ASP A C 1
ATOM 1548 O O . ASP A 1 196 ? -6.332 48.656 28.688 1 78.06 196 ASP A O 1
ATOM 1552 N N . LEU A 1 197 ? -8.18 49.188 29.906 1 78.56 197 LEU A N 1
ATOM 1553 C CA . LEU A 1 197 ? -8.492 47.781 30.25 1 78.56 197 LEU A CA 1
ATOM 1554 C C . LEU A 1 197 ? -8.812 47 28.984 1 78.56 197 LEU A C 1
ATOM 1556 O O . LEU A 1 197 ? -8.578 45.781 28.938 1 78.56 197 LEU A O 1
ATOM 1560 N N . ASN A 1 198 ? -9.141 47.656 28 1 76.62 198 ASN A N 1
ATOM 1561 C CA . ASN A 1 198 ? -9.508 47.031 26.734 1 76.62 198 ASN A CA 1
ATOM 1562 C C . ASN A 1 198 ? -8.305 46.406 26.047 1 76.62 198 ASN A C 1
ATOM 1564 O O . ASN A 1 198 ? -8.414 45.312 25.438 1 76.62 198 ASN A O 1
ATOM 1568 N N . ASP A 1 199 ? -7.207 46.906 26.172 1 81.38 199 ASP A N 1
ATOM 1569 C CA . ASP A 1 199 ? -5.98 46.375 25.594 1 81.38 199 ASP A CA 1
ATOM 1570 C C . ASP A 1 199 ? -5.582 45.062 26.266 1 81.38 199 ASP A C 1
ATOM 1572 O O . ASP A 1 199 ? -5.184 44.125 25.594 1 81.38 199 ASP A O 1
ATOM 1576 N N . ILE A 1 200 ? -5.781 45.094 27.5 1 85.19 200 ILE A N 1
ATOM 1577 C CA . ILE A 1 200 ? -5.43 43.875 28.25 1 85.19 200 ILE A CA 1
ATOM 1578 C C . ILE A 1 200 ? -6.34 42.719 27.859 1 85.19 200 ILE A C 1
ATOM 1580 O O . ILE A 1 200 ? -5.875 41.594 27.656 1 85.19 200 ILE A O 1
ATOM 1584 N N . ALA A 1 201 ? -7.598 43.062 27.75 1 84.81 201 ALA A N 1
ATOM 1585 C CA . ALA A 1 201 ? -8.555 42.031 27.359 1 84.81 201 ALA A CA 1
ATOM 1586 C C . ALA A 1 201 ? -8.219 41.469 25.984 1 84.81 201 ALA A C 1
ATOM 1588 O O . ALA A 1 201 ? -8.328 40.25 25.75 1 84.81 201 ALA A O 1
ATOM 1589 N N . GLU A 1 202 ? -7.762 42.156 25.047 1 84.69 202 GLU A N 1
ATOM 1590 C CA . GLU A 1 202 ? -7.406 41.75 23.703 1 84.69 202 GLU A CA 1
ATOM 1591 C C . GLU A 1 202 ? -6.164 40.844 23.719 1 84.69 202 GLU A C 1
ATOM 1593 O O . GLU A 1 202 ? -6.125 39.812 23.047 1 84.69 202 GLU A O 1
ATOM 1598 N N . ILE A 1 203 ? -5.258 41.281 24.406 1 88 203 ILE A N 1
ATOM 1599 C CA . ILE A 1 203 ? -4.012 40.5 24.438 1 88 203 ILE A CA 1
ATOM 1600 C C . ILE A 1 203 ? -4.238 39.188 25.172 1 88 203 ILE A C 1
ATOM 1602 O O . ILE A 1 203 ? -3.648 38.156 24.812 1 88 203 ILE A O 1
ATOM 1606 N N . ARG A 1 204 ? -5.098 39.25 26.172 1 89.62 204 ARG A N 1
ATOM 1607 C CA . ARG A 1 204 ? -5.438 38 26.875 1 89.62 204 ARG A CA 1
ATOM 1608 C C . ARG A 1 204 ? -6.105 37.031 25.922 1 89.62 204 ARG A C 1
ATOM 1610 O O . ARG A 1 204 ? -5.871 35.812 26.016 1 89.62 204 ARG A O 1
ATOM 1617 N N . SER A 1 205 ? -6.887 37.531 25.094 1 89.75 205 SER A N 1
ATOM 1618 C CA . SER A 1 205 ? -7.516 36.656 24.094 1 89.75 205 SER A CA 1
ATOM 1619 C C . SER A 1 205 ? -6.48 36.031 23.172 1 89.75 205 SER A C 1
ATOM 1621 O O . SER A 1 205 ? -6.605 34.844 22.797 1 89.75 205 SER A O 1
ATOM 1623 N N . ARG A 1 206 ? -5.504 36.688 22.844 1 87.19 206 ARG A N 1
ATOM 1624 C CA . ARG A 1 206 ? -4.43 36.188 21.984 1 87.19 206 ARG A CA 1
ATOM 1625 C C . ARG A 1 206 ? -3.613 35.125 22.719 1 87.19 206 ARG A C 1
ATOM 1627 O O . ARG A 1 206 ? -3.174 34.156 22.125 1 87.19 206 ARG A O 1
ATOM 1634 N N . LEU A 1 207 ? -3.393 35.375 24 1 92.06 207 LEU A N 1
ATOM 1635 C CA . LEU A 1 207 ? -2.674 34.406 24.828 1 92.06 207 LEU A CA 1
ATOM 1636 C C . LEU A 1 207 ? -3.43 33.094 24.891 1 92.06 207 LEU A C 1
ATOM 1638 O O . LEU A 1 207 ? -2.834 32.031 24.734 1 92.06 207 LEU A O 1
ATOM 1642 N N . ASP A 1 208 ? -4.707 33.219 25.062 1 90.88 208 ASP A N 1
ATOM 1643 C CA . ASP A 1 208 ? -5.523 32 25.141 1 90.88 208 ASP A CA 1
ATOM 1644 C C . ASP A 1 208 ? -5.504 31.234 23.828 1 90.88 208 ASP A C 1
ATOM 1646 O O . ASP A 1 208 ? -5.48 30 23.828 1 90.88 208 ASP A O 1
ATOM 1650 N N . PHE A 1 209 ? -5.477 31.906 22.734 1 87.44 209 PHE A N 1
ATOM 1651 C CA . PHE A 1 209 ? -5.371 31.266 21.438 1 87.44 209 PHE A CA 1
ATOM 1652 C C . PHE A 1 209 ? -4.012 30.594 21.266 1 87.44 209 PHE A C 1
ATOM 1654 O O . PHE A 1 209 ? -3.918 29.484 20.734 1 87.44 209 PHE A O 1
ATOM 1661 N N . ASN A 1 210 ? -3.039 31.297 21.672 1 91.88 210 ASN A N 1
ATOM 1662 C CA . ASN A 1 210 ? -1.691 30.734 21.609 1 91.88 210 ASN A CA 1
ATOM 1663 C C . ASN A 1 210 ? -1.594 29.438 22.406 1 91.88 210 ASN A C 1
ATOM 1665 O O . ASN A 1 210 ? -0.927 28.5 21.969 1 91.88 210 ASN A O 1
ATOM 1669 N N . GLU A 1 211 ? -2.264 29.406 23.516 1 93.06 211 GLU A N 1
ATOM 1670 C CA . GLU A 1 211 ? -2.256 28.203 24.344 1 93.06 211 GLU A CA 1
ATOM 1671 C C . GLU A 1 211 ? -2.883 27.016 23.594 1 93.06 211 GLU A C 1
ATOM 1673 O O . GLU A 1 211 ? -2.383 25.891 23.672 1 93.06 211 GLU A O 1
ATOM 1678 N N . ALA A 1 212 ? -3.906 27.281 22.891 1 90.88 212 ALA A N 1
ATOM 1679 C CA . ALA A 1 212 ? -4.539 26.234 22.094 1 90.88 212 ALA A CA 1
ATOM 1680 C C . ALA A 1 212 ? -3.604 25.75 20.984 1 90.88 212 ALA A C 1
ATOM 1682 O O . ALA A 1 212 ? -3.531 24.547 20.703 1 90.88 212 ALA A O 1
ATOM 1683 N N . GLU A 1 213 ? -2.934 26.641 20.359 1 91.44 213 GLU A N 1
ATOM 1684 C CA . GLU A 1 213 ? -2 26.297 19.297 1 91.44 213 GLU A CA 1
ATOM 1685 C C . GLU A 1 213 ? -0.816 25.5 19.828 1 91.44 213 GLU A C 1
ATOM 1687 O O . GLU A 1 213 ? -0.29 24.625 19.141 1 91.44 213 GLU A O 1
ATOM 1692 N N . LEU A 1 214 ? -0.403 25.891 21.047 1 94.62 214 LEU A N 1
ATOM 1693 C CA . LEU A 1 214 ? 0.677 25.172 21.703 1 94.62 214 LEU A CA 1
ATOM 1694 C C . LEU A 1 214 ? 0.295 23.703 21.922 1 94.62 214 LEU A C 1
ATOM 1696 O O . LEU A 1 214 ? 1.099 22.797 21.672 1 94.62 214 LEU A O 1
ATOM 1700 N N . LEU A 1 215 ? -0.917 23.516 22.328 1 91.81 215 LEU A N 1
ATOM 1701 C CA . LEU A 1 215 ? -1.395 22.156 22.562 1 91.81 215 LEU A CA 1
ATOM 1702 C C . LEU A 1 215 ? -1.447 21.375 21.266 1 91.81 215 LEU A C 1
ATOM 1704 O O . LEU A 1 215 ? -1.095 20.188 21.219 1 91.81 215 LEU A O 1
ATOM 1708 N N . LYS A 1 216 ? -1.847 21.969 20.188 1 91.62 216 LYS A N 1
ATOM 1709 C CA . LYS A 1 216 ? -1.853 21.344 18.875 1 91.62 216 LYS A CA 1
ATOM 1710 C C . LYS A 1 216 ? -0.438 20.969 18.438 1 91.62 216 LYS A C 1
ATOM 1712 O O . LYS A 1 216 ? -0.205 19.859 17.953 1 91.62 216 LYS A O 1
ATOM 1717 N N . ALA A 1 217 ? 0.453 21.891 18.562 1 94.44 217 ALA A N 1
ATOM 1718 C CA . ALA A 1 217 ? 1.841 21.656 18.172 1 94.44 217 ALA A CA 1
ATOM 1719 C C . ALA A 1 217 ? 2.453 20.5 18.969 1 94.44 217 ALA A C 1
ATOM 1721 O O . ALA A 1 217 ? 3.213 19.703 18.422 1 94.44 217 ALA A O 1
ATOM 1722 N N . GLN A 1 218 ? 2.123 20.469 20.266 1 93.56 218 GLN A N 1
ATOM 1723 C CA . GLN A 1 218 ? 2.609 19.391 21.109 1 93.56 218 GLN A CA 1
ATOM 1724 C C . GLN A 1 218 ? 2.078 18.047 20.641 1 93.56 218 GLN A C 1
ATOM 1726 O O . GLN A 1 218 ? 2.82 17.062 20.594 1 93.56 218 GLN A O 1
ATOM 1731 N N . ALA A 1 219 ? 0.877 18.016 20.281 1 90.81 219 ALA A N 1
ATOM 1732 C CA . ALA A 1 219 ? 0.268 16.781 19.781 1 90.81 219 ALA A CA 1
ATOM 1733 C C . ALA A 1 219 ? 0.907 16.359 18.453 1 90.81 219 ALA A C 1
ATOM 1735 O O . ALA A 1 219 ? 1.17 15.172 18.25 1 90.81 219 ALA A O 1
ATOM 1736 N N . ASP A 1 220 ? 1.106 17.281 17.578 1 92.44 220 ASP A N 1
ATOM 1737 C CA . ASP A 1 220 ? 1.74 16.984 16.297 1 92.44 220 ASP A CA 1
ATOM 1738 C C . ASP A 1 220 ? 3.135 16.391 16.5 1 92.44 220 ASP A C 1
ATOM 1740 O O . ASP A 1 220 ? 3.514 15.445 15.812 1 92.44 220 ASP A O 1
ATOM 1744 N N . LEU A 1 221 ? 3.869 17 17.391 1 92.25 221 LEU A N 1
ATOM 1745 C CA . LEU A 1 221 ? 5.211 16.516 17.703 1 92.25 221 LEU A CA 1
ATOM 1746 C C . LEU A 1 221 ? 5.164 15.102 18.25 1 92.25 221 LEU A C 1
ATOM 1748 O O . LEU A 1 221 ? 5.969 14.25 17.859 1 92.25 221 LEU A O 1
ATOM 1752 N N . GLN A 1 222 ? 4.234 14.836 19.125 1 89.19 222 GLN A N 1
ATOM 1753 C CA . GLN A 1 222 ? 4.094 13.5 19.703 1 89.19 222 GLN A CA 1
ATOM 1754 C C . GLN A 1 222 ? 3.748 12.469 18.625 1 89.19 222 GLN A C 1
ATOM 1756 O O . GLN A 1 222 ? 4.281 11.359 18.641 1 89.19 222 GLN A O 1
ATOM 1761 N N . ARG A 1 223 ? 2.912 12.836 17.703 1 89.88 223 ARG A N 1
ATOM 1762 C CA . ARG A 1 223 ? 2.521 11.945 16.625 1 89.88 223 ARG A CA 1
ATOM 1763 C C . ARG A 1 223 ? 3.711 11.617 15.719 1 89.88 223 ARG A C 1
ATOM 1765 O O . ARG A 1 223 ? 3.938 10.453 15.383 1 89.88 223 ARG A O 1
ATOM 1772 N N . THR A 1 224 ? 4.402 12.641 15.367 1 92.81 224 THR A N 1
ATOM 1773 C CA . THR A 1 224 ? 5.555 12.438 14.492 1 92.81 224 THR A CA 1
ATOM 1774 C C . THR A 1 224 ? 6.629 11.617 15.195 1 92.81 224 THR A C 1
ATOM 1776 O O . THR A 1 224 ? 7.277 10.773 14.578 1 92.81 224 THR A O 1
ATOM 1779 N N . ARG A 1 225 ? 6.84 11.867 16.453 1 90 225 ARG A N 1
ATOM 1780 C CA . ARG A 1 225 ? 7.793 11.086 17.234 1 90 225 ARG A CA 1
ATOM 1781 C C . ARG A 1 225 ? 7.414 9.609 17.25 1 90 225 ARG A C 1
ATOM 1783 O O . ARG A 1 225 ? 8.273 8.742 17.047 1 90 225 ARG A O 1
ATOM 1790 N N . ALA A 1 226 ? 6.219 9.344 17.453 1 86.44 226 ALA A N 1
ATOM 1791 C CA . ALA A 1 226 ? 5.746 7.965 17.453 1 86.44 226 ALA A CA 1
ATOM 1792 C C . ALA A 1 226 ? 5.953 7.305 16.094 1 86.44 226 ALA A C 1
ATOM 1794 O O . ALA A 1 226 ? 6.367 6.145 16.016 1 86.44 226 ALA A O 1
ATOM 1795 N N . ALA A 1 227 ? 5.641 8.055 15.055 1 89.88 227 ALA A N 1
ATOM 1796 C CA . ALA A 1 227 ? 5.832 7.535 13.711 1 89.88 227 ALA A CA 1
ATOM 1797 C C . ALA A 1 227 ? 7.305 7.238 13.438 1 89.88 227 ALA A C 1
ATOM 1799 O O . ALA A 1 227 ? 7.637 6.238 12.797 1 89.88 227 ALA A O 1
ATOM 1800 N N . LEU A 1 228 ? 8.164 8.117 13.898 1 92.06 228 LEU A N 1
ATOM 1801 C CA . LEU A 1 228 ? 9.602 7.926 13.734 1 92.06 228 LEU A CA 1
ATOM 1802 C C . LEU A 1 228 ? 10.07 6.684 14.484 1 92.06 228 LEU A C 1
ATOM 1804 O O . LEU A 1 228 ? 10.812 5.871 13.93 1 92.06 228 LEU A O 1
ATOM 1808 N N . LEU A 1 229 ? 9.633 6.484 15.695 1 89 229 LEU A N 1
ATOM 1809 C CA . LEU A 1 229 ? 10.008 5.312 16.484 1 89 229 LEU A CA 1
ATOM 1810 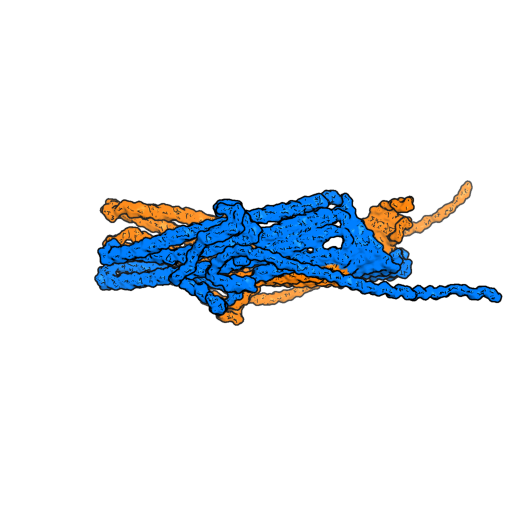C C . LEU A 1 229 ? 9.547 4.031 15.805 1 89 229 LEU A C 1
ATOM 1812 O O . LEU A 1 229 ? 10.297 3.057 15.727 1 89 229 LEU A O 1
ATOM 1816 N N . ALA A 1 230 ? 8.375 4.129 15.273 1 87.31 230 ALA A N 1
ATOM 1817 C CA . ALA A 1 230 ? 7.84 2.965 14.578 1 87.31 230 ALA A CA 1
ATOM 1818 C C . ALA A 1 230 ? 8.68 2.627 13.352 1 87.31 230 ALA A C 1
ATOM 1820 O O . ALA A 1 230 ? 8.969 1.456 13.094 1 87.31 230 ALA A O 1
ATOM 1821 N N . GLN A 1 231 ? 9.023 3.639 12.586 1 90.88 231 GLN A N 1
ATOM 1822 C CA . GLN A 1 231 ? 9.828 3.43 11.391 1 90.88 231 GLN A CA 1
ATOM 1823 C C . GLN A 1 231 ? 11.203 2.867 11.75 1 90.88 231 GLN A C 1
ATOM 1825 O O . GLN A 1 231 ? 11.797 2.119 10.961 1 90.88 231 GLN A O 1
ATOM 1830 N N . LEU A 1 232 ? 11.703 3.23 12.891 1 92.88 232 LEU A N 1
ATOM 1831 C CA . LEU A 1 232 ? 13.008 2.766 13.352 1 92.88 232 LEU A CA 1
ATOM 1832 C C . LEU A 1 232 ? 12.898 1.392 14 1 92.88 232 LEU A C 1
ATOM 1834 O O . LEU A 1 232 ? 13.906 0.758 14.297 1 92.88 232 LEU A O 1
ATOM 1838 N N . GLY A 1 233 ? 11.75 0.956 14.227 1 87.5 233 GLY A N 1
ATOM 1839 C CA . GLY A 1 233 ? 11.523 -0.335 14.852 1 87.5 233 GLY A CA 1
ATOM 1840 C C . GLY A 1 233 ? 11.734 -0.314 16.359 1 87.5 233 GLY A C 1
ATOM 1841 O O . GLY A 1 233 ? 12.156 -1.313 16.938 1 87.5 233 GLY A O 1
ATOM 1842 N N . LEU A 1 234 ? 11.578 0.812 16.891 1 86.75 234 LEU A N 1
ATOM 1843 C CA . LEU A 1 234 ? 11.766 0.968 18.328 1 86.75 234 LEU A CA 1
ATOM 1844 C C . LEU A 1 234 ? 10.422 1.064 19.047 1 86.75 234 LEU A C 1
ATOM 1846 O O . LEU A 1 234 ? 9.414 1.413 18.422 1 86.75 234 LEU A O 1
ATOM 1850 N N . GLN A 1 235 ? 10.469 0.799 20.344 1 76.44 235 GLN A N 1
ATOM 1851 C CA . GLN A 1 235 ? 9.219 0.757 21.109 1 76.44 235 GLN A CA 1
ATOM 1852 C C . GLN A 1 235 ? 9.086 1.981 22 1 76.44 235 GLN A C 1
ATOM 1854 O O . GLN A 1 235 ? 7.988 2.291 22.469 1 76.44 235 GLN A O 1
ATOM 1859 N N . SER A 1 236 ? 10.242 2.607 22.219 1 81.44 236 SER A N 1
ATOM 1860 C CA . SER A 1 236 ? 10.172 3.723 23.156 1 81.44 236 SER A CA 1
ATOM 1861 C C . SER A 1 236 ? 11.211 4.789 22.828 1 81.44 236 SER A C 1
ATOM 1863 O O . SER A 1 236 ? 12.219 4.5 22.172 1 81.44 236 SER A O 1
ATOM 1865 N N . LEU A 1 237 ? 10.898 5.938 23.312 1 83.56 237 LEU A N 1
ATOM 1866 C CA . LEU A 1 237 ? 11.82 7.051 23.156 1 83.56 237 LEU A CA 1
ATOM 1867 C C . LEU A 1 237 ? 13.117 6.797 23.922 1 83.56 237 LEU A C 1
ATOM 1869 O O . LEU A 1 237 ? 14.188 7.219 23.5 1 83.56 237 LEU A O 1
ATOM 1873 N N . ARG A 1 238 ? 12.984 6.082 24.953 1 85.25 238 ARG A N 1
ATOM 1874 C CA . ARG A 1 238 ? 14.156 5.754 25.766 1 85.25 238 ARG A CA 1
ATOM 1875 C C . ARG A 1 238 ? 15.164 4.945 24.969 1 85.25 238 ARG A C 1
ATOM 1877 O O . ARG A 1 238 ? 16.375 5.199 25.031 1 85.25 238 ARG A O 1
ATOM 1884 N N . GLU A 1 239 ? 14.641 4.062 24.234 1 88.44 239 GLU A N 1
ATOM 1885 C CA . GLU A 1 239 ? 15.516 3.252 23.406 1 88.44 239 GLU A CA 1
ATOM 1886 C C . GLU A 1 239 ? 16.25 4.113 22.375 1 88.44 239 GLU A C 1
ATOM 1888 O O . GLU A 1 239 ? 17.438 3.91 22.125 1 88.44 239 GLU A O 1
ATOM 1893 N N . LEU A 1 240 ? 15.539 4.992 21.828 1 89.25 240 LEU A N 1
ATOM 1894 C CA . LEU A 1 240 ? 16.141 5.879 20.844 1 89.25 240 LEU A CA 1
ATOM 1895 C C . LEU A 1 240 ? 17.219 6.754 21.484 1 89.25 240 LEU A C 1
ATOM 1897 O O . LEU A 1 240 ? 18.297 6.941 20.922 1 89.25 240 LEU A O 1
ATOM 1901 N N . LYS A 1 241 ? 16.938 7.266 22.656 1 89 241 LYS A N 1
ATOM 1902 C CA . LYS A 1 241 ? 17.891 8.109 23.375 1 89 241 LYS A CA 1
ATOM 1903 C C . LYS A 1 241 ? 19.172 7.34 23.688 1 89 241 LYS A C 1
ATOM 1905 O O . LYS A 1 241 ? 20.266 7.859 23.5 1 89 241 LYS A O 1
ATOM 1910 N N . ILE A 1 242 ? 18.984 6.129 24.109 1 90.94 242 ILE A N 1
ATOM 1911 C CA . ILE A 1 242 ? 20.125 5.293 24.438 1 90.94 242 ILE A CA 1
ATOM 1912 C C . ILE A 1 242 ? 20.938 5.023 23.172 1 90.94 242 ILE A C 1
ATOM 1914 O O . ILE A 1 242 ? 22.172 5.133 23.172 1 90.94 242 ILE A O 1
ATOM 1918 N N . TYR A 1 243 ? 20.234 4.711 22.172 1 90.88 243 TYR A N 1
ATOM 1919 C CA . TYR A 1 243 ? 20.906 4.398 20.906 1 90.88 243 TYR A CA 1
ATOM 1920 C C . TYR A 1 243 ? 21.688 5.602 20.391 1 90.88 243 TYR A C 1
ATOM 1922 O O . TYR A 1 243 ? 22.844 5.473 19.984 1 90.88 243 TYR A O 1
ATOM 1930 N N . LEU A 1 244 ? 21.031 6.711 20.391 1 89.94 244 LEU A N 1
ATOM 1931 C CA . LEU A 1 244 ? 21.688 7.922 19.891 1 89.94 244 LEU A CA 1
ATOM 1932 C C . LEU A 1 244 ? 22.859 8.312 20.781 1 89.94 244 LEU A C 1
ATOM 1934 O O . LEU A 1 244 ? 23.875 8.82 20.297 1 89.94 244 LEU A O 1
ATOM 1938 N N . ALA A 1 245 ? 22.734 8.133 22.094 1 90.19 245 ALA A N 1
ATOM 1939 C CA . ALA A 1 245 ? 23.828 8.406 23.016 1 90.19 245 ALA A CA 1
ATOM 1940 C C . ALA A 1 245 ? 25.031 7.516 22.703 1 90.19 245 ALA A C 1
ATOM 1942 O O . ALA A 1 245 ? 26.188 7.977 22.734 1 90.19 245 ALA A O 1
ATOM 1943 N N . GLN A 1 246 ? 24.75 6.273 22.438 1 92.56 246 GLN A N 1
ATOM 1944 C CA . GLN A 1 246 ? 25.797 5.32 22.109 1 92.56 246 GLN A CA 1
ATOM 1945 C C . GLN A 1 246 ? 26.547 5.738 20.844 1 92.56 246 GLN A C 1
ATOM 1947 O O . GLN A 1 246 ? 27.734 5.453 20.688 1 92.56 246 GLN A O 1
ATOM 1952 N N . HIS A 1 247 ? 25.891 6.418 19.984 1 90.38 247 HIS A N 1
ATOM 1953 C CA . HIS A 1 247 ? 26.484 6.816 18.719 1 90.38 247 HIS A CA 1
ATOM 1954 C C . HIS A 1 247 ? 26.875 8.289 18.734 1 90.38 247 HIS A C 1
ATOM 1956 O O . HIS A 1 247 ? 27.172 8.875 17.688 1 90.38 247 HIS A O 1
ATOM 1962 N N . LYS A 1 248 ? 26.812 8.945 19.891 1 86.19 248 LYS A N 1
ATOM 1963 C CA . LYS A 1 248 ? 27.219 10.328 20.109 1 86.19 248 LYS A CA 1
ATOM 1964 C C . LYS A 1 248 ? 26.438 11.281 19.219 1 86.19 248 LYS A C 1
ATOM 1966 O O . LYS A 1 248 ? 27.016 12.164 18.578 1 86.19 248 LYS A O 1
ATOM 1971 N N . ARG A 1 249 ? 25.109 11.039 19.047 1 86.88 249 ARG A N 1
ATOM 1972 C CA . ARG A 1 249 ? 24.234 11.883 18.234 1 86.88 249 ARG A CA 1
ATOM 1973 C C . ARG A 1 249 ? 23 12.289 19.031 1 86.88 249 ARG A C 1
ATOM 1975 O O . ARG A 1 249 ? 21.891 12.328 18.484 1 86.88 249 ARG A O 1
ATOM 1982 N N . SER A 1 250 ? 23.109 12.57 20.25 1 83.12 250 SER A N 1
ATOM 1983 C CA . SER A 1 250 ? 21.984 12.93 21.109 1 83.12 250 SER A CA 1
ATOM 1984 C C . SER A 1 250 ? 21.359 14.25 20.672 1 83.12 250 SER A C 1
ATOM 1986 O O . SER A 1 250 ? 20.203 14.531 20.984 1 83.12 250 SER A O 1
ATOM 1988 N N . GLU A 1 251 ? 22.125 15.008 19.906 1 79.94 251 GLU A N 1
ATOM 1989 C CA . GLU A 1 251 ? 21.672 16.328 19.469 1 79.94 251 GLU A CA 1
ATOM 1990 C C . GLU A 1 251 ? 20.516 16.203 18.484 1 79.94 251 GLU A C 1
ATOM 1992 O O . GLU A 1 251 ? 19.766 17.172 18.266 1 79.94 251 GLU A O 1
ATOM 1997 N N . LEU A 1 252 ? 20.344 15.055 17.938 1 83.31 252 LEU A N 1
ATOM 1998 C CA . LEU A 1 252 ? 19.297 14.859 16.938 1 83.31 252 LEU A CA 1
ATOM 1999 C C . LEU A 1 252 ? 17.906 14.992 17.562 1 83.31 252 LEU A C 1
ATOM 2001 O O . LEU A 1 252 ? 16.938 15.344 16.891 1 83.31 252 LEU A O 1
ATOM 2005 N N . LEU A 1 253 ? 17.828 14.75 18.844 1 81.25 253 LEU A N 1
ATOM 2006 C CA . LEU A 1 253 ? 16.531 14.828 19.5 1 81.25 253 LEU A CA 1
ATOM 2007 C C . LEU A 1 253 ? 16.25 16.25 20 1 81.25 253 LEU A C 1
ATOM 2009 O O . LEU A 1 253 ? 15.094 16.609 20.219 1 81.25 253 LEU A O 1
ATOM 2013 N N . THR A 1 254 ? 17.281 16.969 20.359 1 70.38 254 THR A N 1
ATOM 2014 C CA . THR A 1 254 ? 17.109 18.281 20.969 1 70.38 254 THR A CA 1
ATOM 2015 C C . THR A 1 254 ? 17.422 19.391 19.953 1 70.38 254 THR A C 1
ATOM 2017 O O . THR A 1 254 ? 17.25 20.578 20.25 1 70.38 254 THR A O 1
ATOM 2020 N N . HIS A 1 255 ? 17.484 19.141 18.672 1 57.69 255 HIS A N 1
ATOM 2021 C CA . HIS A 1 255 ? 17.953 20.109 17.703 1 57.69 255 HIS A CA 1
ATOM 2022 C C . HIS A 1 255 ? 17.672 21.531 18.156 1 57.69 255 HIS A C 1
ATOM 2024 O O . HIS A 1 255 ? 16.516 21.938 18.281 1 57.69 255 HIS A O 1
ATOM 2030 N N . ALA A 1 256 ? 18.297 22.062 19.25 1 44.16 256 ALA A N 1
ATOM 2031 C CA . ALA A 1 256 ? 18.25 23.484 19.578 1 44.16 256 ALA A CA 1
ATOM 2032 C C . ALA A 1 256 ? 18.438 24.328 18.328 1 44.16 256 ALA A C 1
ATOM 2034 O O . ALA A 1 256 ? 19.359 24.094 17.531 1 44.16 256 ALA A O 1
ATOM 2035 N N . ALA A 1 257 ? 17.391 24.797 17.781 1 40.44 257 ALA A N 1
ATOM 2036 C CA . ALA A 1 257 ? 17.344 25.719 16.656 1 40.44 257 ALA A CA 1
ATOM 2037 C C . ALA A 1 257 ? 18.641 26.516 16.516 1 40.44 257 ALA A C 1
ATOM 2039 O O . ALA A 1 257 ? 19.125 26.719 15.414 1 40.44 257 ALA A O 1
ATOM 2040 N N . ASP A 1 258 ? 18.859 27.328 17.656 1 36.91 258 ASP A N 1
ATOM 2041 C CA . ASP A 1 258 ? 19.75 28.484 17.719 1 36.91 258 ASP A CA 1
ATOM 2042 C C . ASP A 1 258 ? 21.219 28.047 17.625 1 36.91 258 ASP A C 1
ATOM 2044 O O . ASP A 1 258 ? 22.125 28.875 17.75 1 36.91 258 ASP A O 1
ATOM 2048 N N . GLN A 1 259 ? 21.359 26.906 18.156 1 38.91 259 GLN A N 1
ATOM 2049 C CA . GLN A 1 259 ? 22.812 26.828 18.219 1 38.91 259 GLN A CA 1
ATOM 2050 C C . GLN A 1 259 ? 23.438 27.031 16.844 1 38.91 259 GLN A C 1
ATOM 2052 O O . GLN A 1 259 ? 22.891 26.594 15.836 1 38.91 259 GLN A O 1
ATOM 2057 N N . GLY A 1 260 ? 24.109 28.047 16.734 1 35.03 260 GLY A N 1
ATOM 2058 C CA . GLY A 1 260 ? 24.906 28.438 15.578 1 35.03 260 GLY A CA 1
ATOM 2059 C C . GLY A 1 260 ? 24.984 27.359 14.523 1 35.03 260 GLY A C 1
ATOM 2060 O O . GLY A 1 260 ? 25.484 26.25 14.781 1 35.03 260 GLY A O 1
ATOM 2061 N N . ASP A 1 261 ? 24.125 27.391 13.906 1 42.28 261 ASP A N 1
ATOM 2062 C CA . ASP A 1 261 ? 23.766 26.562 12.758 1 42.28 261 ASP A CA 1
ATOM 2063 C C . ASP A 1 261 ? 25.016 26.109 12.008 1 42.28 261 ASP A C 1
ATOM 2065 O O . ASP A 1 261 ? 25.562 26.844 11.172 1 42.28 261 ASP A O 1
ATOM 2069 N N . LYS A 1 262 ? 25.844 25.578 12.586 1 38.47 262 LYS A N 1
ATOM 2070 C CA . LYS A 1 262 ? 26.719 25 11.57 1 38.47 262 LYS A CA 1
ATOM 2071 C C . LYS A 1 262 ? 25.938 24.125 10.594 1 38.47 262 LYS A C 1
ATOM 2073 O O . LYS A 1 262 ? 26.516 23.312 9.883 1 38.47 262 LYS A O 1
ATOM 2078 N N . ILE A 1 263 ? 24.766 23.781 10.945 1 45 263 ILE A N 1
ATOM 2079 C CA . ILE A 1 263 ? 24.172 23.094 9.812 1 45 263 ILE A CA 1
ATOM 2080 C C . ILE A 1 263 ? 24.422 23.891 8.531 1 45 263 ILE A C 1
ATOM 2082 O O . ILE A 1 263 ? 23.859 24.969 8.336 1 45 263 ILE A O 1
ATOM 2086 N N . ALA A 1 264 ? 25.562 24.156 8.305 1 45.56 264 ALA A N 1
ATOM 2087 C CA . ALA A 1 264 ? 26.062 24.797 7.09 1 45.56 264 ALA A CA 1
ATOM 2088 C C . ALA A 1 264 ? 25.062 24.641 5.941 1 45.56 264 ALA A C 1
ATOM 2090 O O . ALA A 1 264 ? 24.453 23.594 5.773 1 45.56 264 ALA A O 1
ATOM 2091 N N . LEU A 1 265 ? 24.266 25.812 5.75 1 53.81 265 LEU A N 1
ATOM 2092 C CA . LEU A 1 265 ? 23.562 25.844 4.473 1 53.81 265 LEU A CA 1
ATOM 2093 C C . LEU A 1 265 ? 24.25 24.953 3.451 1 53.81 265 LEU A C 1
ATOM 2095 O O . LEU A 1 265 ? 25.484 24.875 3.418 1 53.81 265 LEU A O 1
ATOM 2099 N N . PHE A 1 266 ? 23.344 24 3.162 1 60.22 266 PHE A N 1
ATOM 2100 C CA . PHE A 1 266 ? 23.656 23.188 1.997 1 60.22 266 PHE A CA 1
ATOM 2101 C C . PHE A 1 266 ? 24.469 23.984 0.981 1 60.22 266 PHE A C 1
ATOM 2103 O O . PHE A 1 266 ? 24.094 25.094 0.614 1 60.22 266 PHE A O 1
ATOM 2110 N N . ASP A 1 267 ? 25.906 23.625 1.026 1 75.19 267 ASP A N 1
ATOM 2111 C CA . ASP A 1 267 ? 26.641 24.25 -0.065 1 75.19 267 ASP A CA 1
ATOM 2112 C C . ASP A 1 267 ? 26.078 23.844 -1.421 1 75.19 267 ASP A C 1
ATOM 2114 O O . ASP A 1 267 ? 26.484 22.828 -1.996 1 75.19 267 ASP A O 1
ATOM 2118 N N . VAL A 1 268 ? 25.156 24.625 -1.829 1 79.94 268 VAL A N 1
ATOM 2119 C CA . VAL A 1 268 ? 24.422 24.328 -3.064 1 79.94 268 VAL A CA 1
ATOM 2120 C C . VAL A 1 268 ? 25.406 24.297 -4.238 1 79.94 268 VAL A C 1
ATOM 2122 O O . VAL A 1 268 ? 25.25 23.5 -5.16 1 79.94 268 VAL A O 1
ATOM 2125 N N . ASP A 1 269 ? 26.484 25.156 -4.16 1 81.5 269 ASP A N 1
ATOM 2126 C CA . ASP A 1 269 ? 27.469 25.203 -5.242 1 81.5 269 ASP A CA 1
ATOM 2127 C C . ASP A 1 269 ? 28.312 23.938 -5.285 1 81.5 269 ASP A C 1
ATOM 2129 O O . ASP A 1 269 ? 28.625 23.438 -6.363 1 81.5 269 ASP A O 1
ATOM 2133 N N . LYS A 1 270 ? 28.609 23.5 -4.223 1 83.44 270 LYS A N 1
ATOM 2134 C CA . LYS A 1 270 ? 29.328 22.234 -4.164 1 83.44 270 LYS A CA 1
ATOM 2135 C C . LYS A 1 270 ? 28.469 21.094 -4.703 1 83.44 270 LYS A C 1
ATOM 2137 O O . LYS A 1 270 ? 28.969 20.234 -5.434 1 83.44 270 LYS A O 1
ATOM 2142 N N . LEU A 1 271 ? 27.219 21.062 -4.297 1 85.44 271 LEU A N 1
ATOM 2143 C CA . LEU A 1 271 ? 26.312 20.047 -4.797 1 85.44 271 LEU A CA 1
ATOM 2144 C C . LEU A 1 271 ? 26.203 20.109 -6.316 1 85.44 271 LEU A C 1
ATOM 2146 O O . LEU A 1 271 ? 26.203 19.078 -6.988 1 85.44 271 LEU A O 1
ATOM 2150 N N . LYS A 1 272 ? 26.094 21.297 -6.82 1 86.19 272 LYS A N 1
ATOM 2151 C CA . LYS A 1 272 ? 26.031 21.484 -8.266 1 86.19 272 LYS A CA 1
ATOM 2152 C C . LYS A 1 272 ? 27.266 20.922 -8.953 1 86.19 272 LYS A C 1
ATOM 2154 O O . LYS A 1 272 ? 27.156 20.234 -9.969 1 86.19 272 LYS A O 1
ATOM 2159 N N . ALA A 1 273 ? 28.422 21.188 -8.398 1 85.75 273 ALA A N 1
ATOM 2160 C CA . ALA A 1 273 ? 29.688 20.688 -8.953 1 85.75 273 ALA A CA 1
ATOM 2161 C C . ALA A 1 273 ? 29.719 19.156 -8.93 1 85.75 273 ALA A C 1
ATOM 2163 O O . ALA A 1 273 ? 30.172 18.531 -9.883 1 85.75 273 ALA A O 1
ATOM 2164 N N . GLU A 1 274 ? 29.219 18.641 -7.84 1 85.06 274 GLU A N 1
ATOM 2165 C CA . GLU A 1 274 ? 29.188 17.188 -7.703 1 85.06 274 GLU A CA 1
ATOM 2166 C C . GLU A 1 274 ? 28.234 16.547 -8.719 1 85.06 274 GLU A C 1
ATOM 2168 O O . GLU A 1 274 ? 28.547 15.508 -9.297 1 85.06 274 GLU A O 1
ATOM 2173 N N . LEU A 1 275 ? 27.156 17.172 -8.945 1 87.56 275 LEU A N 1
ATOM 2174 C CA . LEU A 1 275 ? 26.172 16.672 -9.906 1 87.56 275 LEU A CA 1
ATOM 2175 C C . LEU A 1 275 ? 26.75 16.719 -11.328 1 87.56 275 LEU A C 1
ATOM 2177 O O . LEU A 1 275 ? 26.578 15.773 -12.094 1 87.56 275 LEU A O 1
ATOM 2181 N N . LEU A 1 276 ? 27.422 17.781 -11.57 1 86.12 276 LEU A N 1
ATOM 2182 C CA . LEU A 1 276 ? 28.047 17.938 -12.883 1 86.12 276 LEU A CA 1
ATOM 2183 C C . LEU A 1 276 ? 29.156 16.906 -13.086 1 86.12 276 LEU A C 1
ATOM 2185 O O . LEU A 1 276 ? 29.344 16.406 -14.195 1 86.12 276 LEU A O 1
ATOM 2189 N N . ALA A 1 277 ? 29.781 16.562 -12.055 1 84.12 277 ALA A N 1
ATOM 2190 C CA . ALA A 1 277 ? 30.859 15.57 -12.117 1 84.12 277 ALA A CA 1
ATOM 2191 C C . ALA A 1 277 ? 30.297 14.172 -12.383 1 84.12 277 ALA A C 1
ATOM 2193 O O . ALA A 1 277 ? 30.969 13.336 -13 1 84.12 277 ALA A O 1
ATOM 2194 N N . LEU A 1 278 ? 29.156 13.922 -11.883 1 81.88 278 LEU A N 1
ATOM 2195 C CA . LEU A 1 278 ? 28.516 12.617 -12.055 1 81.88 278 LEU A CA 1
ATOM 2196 C C . LEU A 1 278 ? 28.109 12.406 -13.508 1 81.88 278 LEU A C 1
ATOM 2198 O O . LEU A 1 278 ? 27.953 11.273 -13.961 1 81.88 278 LEU A O 1
ATOM 2202 N N . ASN A 1 279 ? 27.766 13.508 -14.141 1 76.56 279 ASN A N 1
ATOM 2203 C CA . ASN A 1 279 ? 27.375 13.43 -15.547 1 76.56 279 ASN A CA 1
ATOM 2204 C C . ASN A 1 279 ? 28.406 14.117 -16.453 1 76.56 279 ASN A C 1
ATOM 2206 O O . ASN A 1 279 ? 28.188 15.242 -16.906 1 76.56 279 ASN A O 1
ATOM 2210 N N . SER A 1 280 ? 29.453 13.43 -16.688 1 67.75 280 SER A N 1
ATOM 2211 C CA . SER A 1 280 ? 30.594 14.023 -17.391 1 67.75 280 SER A CA 1
ATOM 2212 C C . SER A 1 280 ? 30.219 14.406 -18.828 1 67.75 280 SER A C 1
ATOM 2214 O O . SER A 1 280 ? 30.844 15.266 -19.438 1 67.75 280 SER A O 1
ATOM 2216 N N . ALA A 1 281 ? 29.188 13.898 -19.234 1 66.31 281 ALA A N 1
ATOM 2217 C CA . ALA A 1 281 ? 28.844 14.086 -20.641 1 66.31 281 ALA A CA 1
ATOM 2218 C C . ALA A 1 281 ? 28.062 15.383 -20.844 1 66.31 281 ALA A C 1
ATOM 2220 O O . ALA A 1 281 ? 28.031 15.922 -21.953 1 66.31 281 ALA A O 1
ATOM 2221 N N . GLN A 1 282 ? 27.375 15.812 -19.812 1 67.12 282 GLN A N 1
ATOM 2222 C CA . GLN A 1 282 ? 26.5 16.969 -19.969 1 67.12 282 GLN A CA 1
ATOM 2223 C C . GLN A 1 282 ? 26.828 18.047 -18.953 1 67.12 282 GLN A C 1
ATOM 2225 O O . GLN A 1 282 ? 26.906 17.766 -17.75 1 67.12 282 GLN A O 1
ATOM 2230 N N . SER A 1 283 ? 27.047 19.188 -19.5 1 70.38 283 SER A N 1
ATOM 2231 C CA . SER A 1 283 ? 27.531 20.266 -18.641 1 70.38 283 SER A CA 1
ATOM 2232 C C . SER A 1 283 ? 26.391 21.203 -18.234 1 70.38 283 SER A C 1
ATOM 2234 O O . SER A 1 283 ? 26.562 22.031 -17.344 1 70.38 283 SER A O 1
ATOM 2236 N N . ASP A 1 284 ? 25.234 20.906 -18.875 1 82.69 284 ASP A N 1
ATOM 2237 C CA . ASP A 1 284 ? 24.156 21.828 -18.547 1 82.69 284 ASP A CA 1
ATOM 2238 C C . ASP A 1 284 ? 23.172 21.188 -17.578 1 82.69 284 ASP A C 1
ATOM 2240 O O . ASP A 1 284 ? 22.344 20.359 -17.969 1 82.69 284 ASP A O 1
ATOM 2244 N N . ILE A 1 285 ? 23.125 21.688 -16.406 1 86.06 285 ILE A N 1
ATOM 2245 C CA . ILE A 1 285 ? 22.312 21.109 -15.328 1 86.06 285 ILE A CA 1
ATOM 2246 C C . ILE A 1 285 ? 20.844 21.406 -15.586 1 86.06 285 ILE A C 1
ATOM 2248 O O . ILE A 1 285 ? 19.969 20.75 -15.008 1 86.06 285 ILE A O 1
ATOM 2252 N N . ASN A 1 286 ? 20.531 22.328 -16.469 1 84.38 286 ASN A N 1
ATOM 2253 C CA . ASN A 1 286 ? 19.141 22.688 -16.75 1 84.38 286 ASN A CA 1
ATOM 2254 C C . ASN A 1 286 ? 18.578 21.891 -17.938 1 84.38 286 ASN A C 1
ATOM 2256 O O . ASN A 1 286 ? 17.406 22.031 -18.281 1 84.38 286 ASN A O 1
ATOM 2260 N N . SER A 1 287 ? 19.469 21.062 -18.438 1 86.44 287 SER A N 1
ATOM 2261 C CA . SER A 1 287 ? 19.031 20.281 -19.594 1 86.44 287 SER A CA 1
ATOM 2262 C C . SER A 1 287 ? 18.328 19 -19.141 1 86.44 287 SER A C 1
ATOM 2264 O O . SER A 1 287 ? 18.703 18.391 -18.141 1 86.44 287 SER A O 1
ATOM 2266 N N . ASP A 1 288 ? 17.328 18.688 -19.922 1 86.62 288 ASP A N 1
ATOM 2267 C CA . ASP A 1 288 ? 16.594 17.469 -19.656 1 86.62 288 ASP A CA 1
ATOM 2268 C C . ASP A 1 288 ? 17.5 16.234 -19.766 1 86.62 288 ASP A C 1
ATOM 2270 O O . ASP A 1 288 ? 17.375 15.289 -18.984 1 86.62 288 ASP A O 1
ATOM 2274 N N . GLN A 1 289 ? 18.453 16.281 -20.641 1 88.75 289 GLN A N 1
ATOM 2275 C CA . GLN A 1 289 ? 19.344 15.156 -20.906 1 88.75 289 GLN A CA 1
ATOM 2276 C C . GLN A 1 289 ? 20.266 14.898 -19.703 1 88.75 289 GLN A C 1
ATOM 2278 O O . GLN A 1 289 ? 20.609 13.75 -19.422 1 88.75 289 GLN A O 1
ATOM 2283 N N . PHE A 1 290 ? 20.656 15.984 -19.078 1 91.25 290 PHE A N 1
ATOM 2284 C CA . PHE A 1 290 ? 21.5 15.867 -17.906 1 91.25 290 PHE A CA 1
ATOM 2285 C C . PHE A 1 290 ? 20.859 14.977 -16.859 1 91.25 290 PHE A C 1
ATOM 2287 O O . PHE A 1 290 ? 21.453 14 -16.406 1 91.25 290 PHE A O 1
ATOM 2294 N N . TRP A 1 291 ? 19.594 15.219 -16.578 1 92.5 291 TRP A N 1
ATOM 2295 C CA . TRP A 1 291 ? 18.891 14.5 -15.531 1 92.5 291 TRP A CA 1
ATOM 2296 C C . TRP A 1 291 ? 18.5 13.102 -15.992 1 92.5 291 TRP A C 1
ATOM 2298 O O . TRP A 1 291 ? 18.5 12.156 -15.203 1 92.5 291 TRP A O 1
ATOM 2308 N N . TRP A 1 292 ? 18.219 13 -17.266 1 92.06 292 TRP A N 1
ATOM 2309 C CA . TRP A 1 292 ? 17.891 11.695 -17.844 1 92.06 292 TRP A CA 1
ATOM 2310 C C . TRP A 1 292 ? 19.047 10.719 -17.641 1 92.06 292 TRP A C 1
ATOM 2312 O O . TRP A 1 292 ? 18.844 9.578 -17.219 1 92.06 292 TRP A O 1
ATOM 2322 N N . GLN A 1 293 ? 20.234 11.164 -17.875 1 91.25 293 GLN A N 1
ATOM 2323 C CA . GLN A 1 293 ? 21.422 10.312 -17.75 1 91.25 293 GLN A CA 1
ATOM 2324 C C . GLN A 1 293 ? 21.703 9.984 -16.281 1 91.25 293 GLN A C 1
ATOM 2326 O O . GLN A 1 293 ? 22.062 8.852 -15.953 1 91.25 293 GLN A O 1
ATOM 2331 N N . LEU A 1 294 ? 21.469 10.891 -15.414 1 91.62 294 LEU A N 1
ATOM 2332 C CA . LEU A 1 294 ? 21.812 10.719 -14.008 1 91.62 294 LEU A CA 1
ATOM 2333 C C . LEU A 1 294 ? 20.906 9.68 -13.344 1 91.62 294 LEU A C 1
ATOM 2335 O O . LEU A 1 294 ? 21.359 8.953 -12.453 1 91.62 294 LEU A O 1
ATOM 2339 N N . VAL A 1 295 ? 19.625 9.547 -13.82 1 94.56 295 VAL A N 1
ATOM 2340 C CA . VAL A 1 295 ? 18.672 8.672 -13.141 1 94.56 295 VAL A CA 1
ATOM 2341 C C . VAL A 1 295 ? 18.844 7.242 -13.641 1 94.56 295 VAL A C 1
ATOM 2343 O O . VAL A 1 295 ? 18.312 6.301 -13.047 1 94.56 295 VAL A O 1
ATOM 2346 N N . GLN A 1 296 ? 19.672 7.004 -14.695 1 92.69 296 GLN A N 1
ATOM 2347 C CA . GLN A 1 296 ? 19.781 5.688 -15.312 1 92.69 296 GLN A CA 1
ATOM 2348 C C . GLN A 1 296 ? 20.391 4.672 -14.352 1 92.69 296 GLN A C 1
ATOM 2350 O O . GLN A 1 296 ? 20.156 3.469 -14.477 1 92.69 296 GLN A O 1
ATOM 2355 N N . SER A 1 297 ? 21.062 5.172 -13.328 1 91.56 297 SER A N 1
ATOM 2356 C CA . SER A 1 297 ? 21.734 4.27 -12.391 1 91.56 297 SER A CA 1
ATOM 2357 C C . SER A 1 297 ? 20.812 3.928 -11.219 1 91.56 297 SER A C 1
ATOM 2359 O O . SER A 1 297 ? 21.219 3.199 -10.305 1 91.56 297 SER A O 1
ATOM 2361 N N . HIS A 1 298 ? 19.594 4.453 -11.273 1 96.31 298 HIS A N 1
ATOM 2362 C CA . HIS A 1 298 ? 18.656 4.188 -10.195 1 96.31 298 HIS A CA 1
ATOM 2363 C C . HIS A 1 298 ? 18.297 2.705 -10.117 1 96.31 298 HIS A C 1
ATOM 2365 O O . HIS A 1 298 ? 18.031 2.072 -11.141 1 96.31 298 HIS A O 1
ATOM 2371 N N . PRO A 1 299 ? 18.312 2.131 -8.898 1 97.38 299 PRO A N 1
ATOM 2372 C CA . PRO A 1 299 ? 18.047 0.698 -8.75 1 97.38 299 PRO A CA 1
ATOM 2373 C C . PRO A 1 299 ? 16.703 0.29 -9.336 1 97.38 299 PRO A C 1
ATOM 2375 O O . PRO A 1 299 ? 16.547 -0.823 -9.852 1 97.38 299 PRO A O 1
ATOM 2378 N N . ALA A 1 300 ? 15.703 1.13 -9.32 1 97.38 300 ALA A N 1
ATOM 2379 C CA . ALA A 1 300 ? 14.406 0.815 -9.906 1 97.38 300 ALA A CA 1
ATOM 2380 C C . ALA A 1 300 ? 14.516 0.595 -11.406 1 97.38 300 ALA A C 1
ATOM 2382 O O . ALA A 1 300 ? 13.898 -0.318 -11.961 1 97.38 300 ALA A O 1
ATOM 2383 N N . LEU A 1 301 ? 15.336 1.405 -12.07 1 97.88 301 LEU A N 1
ATOM 2384 C CA . LEU A 1 301 ? 15.523 1.268 -13.516 1 97.88 301 LEU A CA 1
ATOM 2385 C C . LEU A 1 301 ? 16.375 0.046 -13.836 1 97.88 301 LEU A C 1
ATOM 2387 O O . LEU A 1 301 ? 16.125 -0.649 -14.82 1 97.88 301 LEU A O 1
ATOM 2391 N N . GLN A 1 302 ? 17.359 -0.211 -12.977 1 97.5 302 GLN A N 1
ATOM 2392 C CA . GLN A 1 302 ? 18.156 -1.416 -13.156 1 97.5 302 GLN A CA 1
ATOM 2393 C C . GLN A 1 302 ? 17.312 -2.674 -13 1 97.5 302 GLN A C 1
ATOM 2395 O O . GLN A 1 302 ? 17.5 -3.65 -13.727 1 97.5 302 GLN A O 1
ATOM 2400 N N . GLY A 1 303 ? 16.391 -2.613 -12.016 1 97.94 303 GLY A N 1
ATOM 2401 C CA . GLY A 1 303 ? 15.469 -3.73 -11.859 1 97.94 303 GLY A CA 1
ATOM 2402 C C . GLY A 1 303 ? 14.586 -3.955 -13.07 1 97.94 303 GLY A C 1
ATOM 2403 O O . GLY A 1 303 ? 14.414 -5.09 -13.516 1 97.94 303 GLY A O 1
ATOM 2404 N N . LEU A 1 304 ? 14.102 -2.893 -13.648 1 97.69 304 LEU A N 1
ATOM 2405 C CA . LEU A 1 304 ? 13.234 -2.988 -14.812 1 97.69 304 LEU A CA 1
ATOM 2406 C C . LEU A 1 304 ? 14.023 -3.428 -16.047 1 97.69 304 LEU A C 1
ATOM 2408 O O . LEU A 1 304 ? 13.492 -4.125 -16.906 1 97.69 304 LEU A O 1
ATOM 2412 N N . THR A 1 305 ? 15.359 -3.031 -16.109 1 97.75 305 THR A N 1
ATOM 2413 C CA . THR A 1 305 ? 16.234 -3.539 -17.172 1 97.75 305 THR A CA 1
ATOM 2414 C C . THR A 1 305 ? 16.375 -5.055 -17.078 1 97.75 305 THR A C 1
ATOM 2416 O O . THR A 1 305 ? 16.25 -5.762 -18.078 1 97.75 305 THR A O 1
ATOM 2419 N N . ALA A 1 306 ? 16.547 -5.504 -15.852 1 98.25 306 ALA A N 1
ATOM 2420 C CA . ALA A 1 306 ? 16.641 -6.945 -15.641 1 98.25 306 ALA A CA 1
ATOM 2421 C C . ALA A 1 306 ? 15.344 -7.645 -16 1 98.25 306 ALA A C 1
ATOM 2423 O O . ALA A 1 306 ? 15.352 -8.711 -16.609 1 98.25 306 ALA A O 1
ATOM 2424 N N . LYS A 1 307 ? 14.211 -7.02 -15.703 1 98 307 LYS A N 1
ATOM 2425 C CA . LYS A 1 307 ? 12.914 -7.586 -16.047 1 98 307 LYS A CA 1
ATOM 2426 C C . LYS A 1 307 ? 12.711 -7.621 -17.562 1 98 307 LYS A C 1
ATOM 2428 O O . LYS A 1 307 ? 12.125 -8.57 -18.094 1 98 307 LYS A O 1
ATOM 2433 N N . THR A 1 308 ? 13.227 -6.594 -18.25 1 97.62 308 THR A N 1
ATOM 2434 C CA . THR A 1 308 ? 13.156 -6.578 -19.719 1 97.62 308 THR A CA 1
ATOM 2435 C C . THR A 1 308 ? 13.984 -7.715 -20.312 1 97.62 308 THR A C 1
ATOM 2437 O O . THR A 1 308 ? 13.508 -8.438 -21.188 1 97.62 308 THR A O 1
ATOM 2440 N N . ASN A 1 309 ? 15.156 -7.887 -19.766 1 98.12 309 ASN A N 1
ATOM 2441 C CA . ASN A 1 309 ? 16.016 -8.969 -20.234 1 98.12 309 ASN A CA 1
ATOM 2442 C C . ASN A 1 309 ? 15.391 -10.336 -19.953 1 98.12 309 ASN A C 1
ATOM 2444 O O . ASN A 1 309 ? 15.469 -11.242 -20.781 1 98.12 309 ASN A O 1
ATOM 2448 N N . ALA A 1 310 ? 14.742 -10.453 -18.75 1 98.44 310 ALA A N 1
ATOM 2449 C CA . ALA A 1 310 ? 14.039 -11.695 -18.422 1 98.44 310 ALA A CA 1
ATOM 2450 C C . ALA A 1 310 ? 12.93 -11.969 -19.438 1 98.44 310 ALA A C 1
ATOM 2452 O O . ALA A 1 310 ? 12.758 -13.102 -19.906 1 98.44 310 ALA A O 1
ATOM 2453 N N . SER A 1 311 ? 12.211 -10.922 -19.812 1 98.06 311 SER A N 1
ATOM 2454 C CA . SER A 1 311 ? 11.102 -11.062 -20.766 1 98.06 311 SER A CA 1
ATOM 2455 C C . SER A 1 311 ? 11.609 -11.43 -22.156 1 98.06 311 SER A C 1
ATOM 2457 O O . SER A 1 311 ? 10.969 -12.211 -22.859 1 98.06 311 SER A O 1
ATOM 2459 N N . TYR A 1 312 ? 12.812 -10.93 -22.594 1 97.69 312 TYR A N 1
ATOM 2460 C CA . TYR A 1 312 ? 13.414 -11.289 -23.875 1 97.69 312 TYR A CA 1
ATOM 2461 C C . TYR A 1 312 ? 13.836 -12.75 -23.891 1 97.69 312 TYR A C 1
ATOM 2463 O O . TYR A 1 312 ? 13.648 -13.445 -24.891 1 97.69 312 TYR A O 1
ATOM 2471 N N . GLN A 1 313 ? 14.336 -13.141 -22.719 1 98.12 313 GLN A N 1
ATOM 2472 C CA . GLN A 1 313 ? 14.703 -14.547 -22.641 1 98.12 313 GLN A CA 1
ATOM 2473 C C . GLN A 1 313 ? 13.461 -15.438 -22.656 1 98.12 313 GLN A C 1
ATOM 2475 O O . GLN A 1 313 ? 13.492 -16.531 -23.219 1 98.12 313 GLN A O 1
ATOM 2480 N N . GLN A 1 314 ? 12.359 -14.961 -22.094 1 98.12 314 GLN A N 1
ATOM 2481 C CA . GLN A 1 314 ? 11.109 -15.703 -22.141 1 98.12 314 GLN A CA 1
ATOM 2482 C C . GLN A 1 314 ? 10.57 -15.781 -23.562 1 98.12 314 GLN A C 1
ATOM 2484 O O . GLN A 1 314 ? 9.969 -16.797 -23.953 1 98.12 314 GLN A O 1
ATOM 2489 N N . GLU A 1 315 ? 10.766 -14.711 -24.312 1 96.88 315 GLU A N 1
ATOM 2490 C CA . GLU A 1 315 ? 10.383 -14.734 -25.719 1 96.88 315 GLU A CA 1
ATOM 2491 C C . GLU A 1 315 ? 11.156 -15.805 -26.484 1 96.88 315 GLU A C 1
ATOM 2493 O O . GLU A 1 315 ? 10.57 -16.578 -27.234 1 96.88 315 GLU A O 1
ATOM 2498 N N . LYS A 1 316 ? 12.422 -15.922 -26.234 1 97.31 316 LYS A N 1
ATOM 2499 C CA . LYS A 1 316 ? 13.25 -16.953 -26.859 1 97.31 316 LYS A CA 1
ATOM 2500 C C . LYS A 1 316 ? 12.812 -18.344 -26.406 1 97.31 316 LYS A C 1
ATOM 2502 O O . LYS A 1 316 ? 12.805 -19.297 -27.188 1 97.31 316 LYS A O 1
ATOM 2507 N N . ALA A 1 317 ? 12.453 -18.406 -25.078 1 97.62 317 ALA A N 1
ATOM 2508 C CA . ALA A 1 317 ? 12.008 -19.688 -24.547 1 97.62 317 ALA A CA 1
ATOM 2509 C C . ALA A 1 317 ? 10.742 -20.172 -25.266 1 97.62 317 ALA A C 1
ATOM 2511 O O . ALA A 1 317 ? 10.641 -21.344 -25.625 1 97.62 317 ALA A O 1
ATOM 2512 N N . ILE A 1 318 ? 9.836 -19.234 -25.484 1 96.56 318 ILE A N 1
ATOM 2513 C CA . ILE A 1 318 ? 8.586 -19.594 -26.156 1 96.56 318 ILE A CA 1
ATOM 2514 C C . ILE A 1 318 ? 8.875 -19.984 -27.609 1 96.56 318 ILE A C 1
ATOM 2516 O O . ILE A 1 318 ? 8.312 -20.953 -28.125 1 96.56 318 ILE A O 1
ATOM 2520 N N . GLU A 1 319 ? 9.758 -19.312 -28.297 1 95.62 319 GLU A N 1
ATOM 2521 C CA . GLU A 1 319 ? 10.156 -19.641 -29.656 1 95.62 319 GLU A CA 1
ATOM 2522 C C . GLU A 1 319 ? 10.758 -21.047 -29.734 1 95.62 319 GLU A C 1
ATOM 2524 O O . GLU A 1 319 ? 10.391 -21.844 -30.594 1 95.62 319 GLU A O 1
ATOM 2529 N N . ASN A 1 320 ? 11.609 -21.328 -28.781 1 96 320 ASN A N 1
ATOM 2530 C CA . ASN A 1 320 ? 12.32 -22.609 -28.781 1 96 320 ASN A CA 1
ATOM 2531 C C . ASN A 1 320 ? 11.438 -23.734 -28.266 1 96 320 ASN A C 1
ATOM 2533 O O . ASN A 1 320 ? 11.719 -24.906 -28.5 1 96 320 ASN A O 1
ATOM 2537 N N . LEU A 1 321 ? 10.391 -23.328 -27.484 1 95 321 LEU A N 1
ATOM 2538 C CA . LEU A 1 321 ? 9.43 -24.312 -27 1 95 321 LEU A CA 1
ATOM 2539 C C . LEU A 1 321 ? 8.75 -25.031 -28.156 1 95 321 LEU A C 1
ATOM 2541 O O . LEU A 1 321 ? 8.414 -26.203 -28.062 1 95 321 LEU A O 1
ATOM 2545 N N . TYR A 1 322 ? 8.586 -24.375 -29.281 1 94.31 322 TYR A N 1
ATOM 2546 C CA . TYR A 1 322 ? 7.91 -24.938 -30.453 1 94.31 322 TYR A CA 1
ATOM 2547 C C . TYR A 1 322 ? 8.914 -25.422 -31.484 1 94.31 322 TYR A C 1
ATOM 2549 O O . TYR A 1 322 ? 8.547 -25.75 -32.625 1 94.31 322 TYR A O 1
ATOM 2557 N N . GLY A 1 323 ? 10.18 -25.484 -31.172 1 93.5 323 GLY A N 1
ATOM 2558 C CA . GLY A 1 323 ? 11.219 -26.094 -32 1 93.5 323 GLY A CA 1
ATOM 2559 C C . GLY A 1 323 ? 11.461 -27.562 -31.672 1 93.5 323 GLY A C 1
ATOM 2560 O O . GLY A 1 323 ? 10.719 -28.156 -30.891 1 93.5 323 GLY A O 1
ATOM 2561 N N . PRO A 1 324 ? 12.367 -28.172 -32.312 1 94.31 324 PRO A N 1
ATOM 2562 C CA . PRO A 1 324 ? 12.688 -29.562 -32.031 1 94.31 324 PRO A CA 1
ATOM 2563 C C . PRO A 1 324 ? 13.227 -29.766 -30.609 1 94.31 324 PRO A C 1
ATOM 2565 O O . PRO A 1 324 ? 13.977 -28.922 -30.109 1 94.31 324 PRO A O 1
ATOM 2568 N N . GLN A 1 325 ? 12.734 -30.766 -29.969 1 94.94 325 GLN A N 1
ATOM 2569 C CA . GLN A 1 325 ? 13.211 -31.172 -28.641 1 94.94 325 GLN A CA 1
ATOM 2570 C C . GLN A 1 325 ? 13.734 -32.594 -28.656 1 94.94 325 GLN A C 1
ATOM 2572 O O . GLN A 1 325 ? 13.117 -33.5 -29.25 1 94.94 325 GLN A O 1
ATOM 2577 N N . VAL A 1 326 ? 15.023 -32.75 -28.156 1 96.12 326 VAL A N 1
ATOM 2578 C CA . VAL A 1 326 ? 15.648 -34.062 -28.125 1 96.12 326 VAL A CA 1
ATOM 2579 C C . VAL A 1 326 ? 15.914 -34.469 -26.688 1 96.12 326 VAL A C 1
ATOM 2581 O O . VAL A 1 326 ? 16.484 -33.719 -25.906 1 96.12 326 VAL A O 1
ATOM 2584 N N . GLU A 1 327 ? 15.438 -35.594 -26.328 1 95.5 327 GLU A N 1
ATOM 2585 C CA . GLU A 1 327 ? 15.664 -36.156 -24.984 1 95.5 327 GLU A CA 1
ATOM 2586 C C . GLU A 1 327 ? 16.188 -37.594 -25.078 1 95.5 327 GLU A C 1
ATOM 2588 O O . GLU A 1 327 ? 15.852 -38.312 -26 1 95.5 327 GLU A O 1
ATOM 2593 N N . ALA A 1 328 ? 17.141 -37.906 -24.109 1 96.69 328 ALA A N 1
ATOM 2594 C CA . ALA A 1 328 ? 17.547 -39.312 -23.891 1 96.69 328 ALA A CA 1
ATOM 2595 C C . ALA A 1 328 ? 16.688 -39.969 -22.812 1 96.69 328 ALA A C 1
ATOM 2597 O O . ALA A 1 328 ? 16.297 -39.312 -21.844 1 96.69 328 ALA A O 1
ATOM 2598 N N . PHE A 1 329 ? 16.328 -41.125 -23.062 1 96.06 329 PHE A N 1
ATOM 2599 C CA . PHE A 1 329 ? 15.57 -41.844 -22.031 1 96.06 329 PHE A CA 1
ATOM 2600 C C . PHE A 1 329 ? 16.109 -43.25 -21.828 1 96.06 329 PHE A C 1
ATOM 2602 O O . PHE A 1 329 ? 16.766 -43.812 -22.703 1 96.06 329 PHE A O 1
ATOM 2609 N N . GLY A 1 330 ? 16.094 -43.75 -20.594 1 95.5 330 GLY A N 1
ATOM 2610 C CA . GLY A 1 330 ? 16.312 -45.125 -20.172 1 95.5 330 GLY A CA 1
ATOM 2611 C C . GLY A 1 330 ? 15.211 -45.688 -19.297 1 95.5 330 GLY A C 1
ATOM 2612 O O . GLY A 1 330 ? 14.664 -44.969 -18.453 1 95.5 330 GLY A O 1
ATOM 2613 N N . ALA A 1 331 ? 14.781 -46.906 -19.625 1 95.38 331 ALA A N 1
ATOM 2614 C CA . ALA A 1 331 ? 13.703 -47.5 -18.828 1 95.38 331 ALA A CA 1
ATOM 2615 C C . ALA A 1 331 ? 13.992 -48.938 -18.516 1 95.38 331 ALA A C 1
ATOM 2617 O O . ALA A 1 331 ? 14.531 -49.688 -19.344 1 95.38 331 ALA A O 1
ATOM 2618 N N . LEU A 1 332 ? 13.914 -49.344 -17.234 1 95.12 332 LEU A N 1
ATOM 2619 C CA . LEU A 1 332 ? 13.859 -50.719 -16.797 1 95.12 332 LEU A CA 1
ATOM 2620 C C . LEU A 1 332 ? 12.414 -51.156 -16.578 1 95.12 332 LEU A C 1
ATOM 2622 O O . LEU A 1 332 ? 11.672 -50.531 -15.844 1 95.12 332 LEU A O 1
ATOM 2626 N N . VAL A 1 333 ? 12.055 -52.156 -17.328 1 94.06 333 VAL A N 1
ATOM 2627 C CA . VAL A 1 333 ? 10.664 -52.594 -17.281 1 94.06 333 VAL A CA 1
ATOM 2628 C C . VAL A 1 333 ? 10.562 -54.031 -16.75 1 94.06 333 VAL A C 1
ATOM 2630 O O . VAL A 1 333 ? 11.383 -54.875 -17.109 1 94.06 333 VAL A O 1
ATOM 2633 N N . TYR A 1 334 ? 9.719 -54.312 -15.82 1 93.25 334 TYR A N 1
ATOM 2634 C CA . TYR A 1 334 ? 9.367 -55.625 -15.328 1 93.25 334 TYR A CA 1
ATOM 2635 C C . TYR A 1 334 ? 7.852 -55.781 -15.281 1 93.25 334 TYR A C 1
ATOM 2637 O O . TYR A 1 334 ? 7.203 -55.406 -14.305 1 93.25 334 TYR A O 1
ATOM 2645 N N . ASN A 1 335 ? 7.301 -56.344 -16.297 1 91.56 335 ASN A N 1
ATOM 2646 C CA . ASN A 1 335 ? 5.887 -56.688 -16.375 1 91.56 335 ASN A CA 1
ATOM 2647 C C . ASN A 1 335 ? 5.68 -58.188 -16.281 1 91.56 335 ASN A C 1
ATOM 2649 O O . ASN A 1 335 ? 6.34 -58.969 -17 1 91.56 335 ASN A O 1
ATOM 2653 N N . ASP A 1 336 ? 4.812 -58.656 -15.383 1 90.38 336 ASP A N 1
ATOM 2654 C CA . ASP A 1 336 ? 4.566 -60.094 -15.211 1 90.38 336 ASP A CA 1
ATOM 2655 C C . ASP A 1 336 ? 3.084 -60.375 -14.977 1 90.38 336 ASP A C 1
ATOM 2657 O O . ASP A 1 336 ? 2.459 -59.75 -14.117 1 90.38 336 ASP A O 1
ATOM 2661 N N . SER A 1 337 ? 2.516 -61.125 -15.82 1 87.44 337 SER A N 1
ATOM 2662 C CA . SER A 1 337 ? 1.139 -61.594 -15.664 1 87.44 337 SER A CA 1
ATOM 2663 C C . SER A 1 337 ? 1.031 -63.094 -15.844 1 87.44 337 SER A C 1
ATOM 2665 O O . SER A 1 337 ? -0.041 -63.625 -16.156 1 87.44 337 SER A O 1
ATOM 2667 N N . ASP A 1 338 ? 2.111 -63.812 -15.742 1 85.12 338 ASP A N 1
ATOM 2668 C CA . ASP A 1 338 ? 2.193 -65.25 -16 1 85.12 338 ASP A CA 1
ATOM 2669 C C . ASP A 1 338 ? 1.75 -65.562 -17.422 1 85.12 338 ASP A C 1
ATOM 2671 O O . ASP A 1 338 ? 0.933 -66.438 -17.625 1 85.12 338 ASP A O 1
ATOM 2675 N N . LYS A 1 339 ? 2.094 -64.688 -18.344 1 81.44 339 LYS A N 1
ATOM 2676 C CA . LYS A 1 339 ? 1.902 -64.875 -19.781 1 81.44 339 LYS A CA 1
ATOM 2677 C C . LYS A 1 339 ? 0.429 -64.688 -20.156 1 81.44 339 LYS A C 1
ATOM 2679 O O . LYS A 1 339 ? -0.017 -65.25 -21.156 1 81.44 339 LYS A O 1
ATOM 2684 N N . ASN A 1 340 ? -0.256 -64.062 -19.281 1 81.44 340 ASN A N 1
ATOM 2685 C CA . ASN A 1 340 ? -1.68 -63.875 -19.562 1 81.44 340 ASN A CA 1
ATOM 2686 C C . ASN A 1 340 ? -1.979 -62.562 -20.25 1 81.44 340 ASN A C 1
ATOM 2688 O O . ASN A 1 340 ? -3.07 -62.344 -20.781 1 81.44 340 ASN A O 1
ATOM 2692 N N . PHE A 1 341 ? -0.977 -61.719 -20.188 1 79.56 341 PHE A N 1
ATOM 2693 C CA . PHE A 1 341 ? -1.147 -60.406 -20.797 1 79.56 341 PHE A CA 1
ATOM 2694 C C . PHE A 1 341 ? -0.072 -60.125 -21.844 1 79.56 341 PHE A C 1
ATOM 2696 O O . PHE A 1 341 ? 1.016 -60.719 -21.781 1 79.56 341 PHE A O 1
ATOM 2703 N N . TYR A 1 342 ? -0.412 -59.375 -22.812 1 73.38 342 TYR A N 1
ATOM 2704 C CA . TYR A 1 342 ? 0.424 -59.219 -23.984 1 73.38 342 TYR A CA 1
ATOM 2705 C C . TYR A 1 342 ? 1.71 -58.469 -23.656 1 73.38 342 TYR A C 1
ATOM 2707 O O . TYR A 1 342 ? 2.678 -58.5 -24.422 1 73.38 342 TYR A O 1
ATOM 2715 N N . ASP A 1 343 ? 1.873 -57.844 -22.469 1 76.19 343 ASP A N 1
ATOM 2716 C CA . ASP A 1 343 ? 3.018 -56.969 -22.234 1 76.19 343 ASP A CA 1
ATOM 2717 C C . ASP A 1 343 ? 3.973 -57.562 -21.203 1 76.19 343 ASP A C 1
ATOM 2719 O O . ASP A 1 343 ? 4.734 -56.844 -20.562 1 76.19 343 ASP A O 1
ATOM 2723 N N . ASP A 1 344 ? 3.885 -58.906 -20.875 1 83.75 344 ASP A N 1
ATOM 2724 C CA . ASP A 1 344 ? 4.879 -59.531 -20.016 1 83.75 344 ASP A CA 1
ATOM 2725 C C . ASP A 1 344 ? 6.293 -59.312 -20.547 1 83.75 344 ASP A C 1
ATOM 2727 O O . ASP A 1 344 ? 6.594 -59.656 -21.688 1 83.75 344 ASP A O 1
ATOM 2731 N N . MET A 1 345 ? 6.973 -58.562 -19.812 1 82.94 345 MET A N 1
ATOM 2732 C CA . MET A 1 345 ? 8.289 -58.156 -20.281 1 82.94 345 MET A CA 1
ATOM 2733 C C . MET A 1 345 ? 9.227 -57.875 -19.125 1 82.94 345 MET A C 1
ATOM 2735 O O . MET A 1 345 ? 8.805 -57.281 -18.125 1 82.94 345 MET A O 1
ATOM 2739 N N . ARG A 1 346 ? 10.477 -58.438 -19.141 1 89.88 346 ARG A N 1
ATOM 2740 C CA . ARG A 1 346 ? 11.602 -58.031 -18.297 1 89.88 346 ARG A CA 1
ATOM 2741 C C . ARG A 1 346 ? 12.781 -57.562 -19.141 1 89.88 346 ARG A C 1
ATOM 2743 O O . ARG A 1 346 ? 13.32 -58.312 -19.938 1 89.88 346 ARG A O 1
ATOM 2750 N N . GLY A 1 347 ? 13.109 -56.344 -19.031 1 91.94 347 GLY A N 1
ATOM 2751 C CA . GLY A 1 347 ? 14.211 -55.844 -19.859 1 91.94 347 GLY A CA 1
ATOM 2752 C C . GLY A 1 347 ? 14.523 -54.375 -19.625 1 91.94 347 GLY A C 1
ATOM 2753 O O . GLY A 1 347 ? 14.078 -53.781 -18.641 1 91.94 347 GLY A O 1
ATOM 2754 N N . ALA A 1 348 ? 15.531 -53.906 -20.328 1 93.5 348 ALA A N 1
ATOM 2755 C CA . ALA A 1 348 ? 15.984 -52.531 -20.312 1 93.5 348 ALA A CA 1
ATOM 2756 C C . ALA A 1 348 ? 15.906 -51.906 -21.703 1 93.5 348 ALA A C 1
ATOM 2758 O O . ALA A 1 348 ? 16.062 -52.625 -22.719 1 93.5 348 ALA A O 1
ATOM 2759 N N . ARG A 1 349 ? 15.414 -50.781 -21.797 1 94.06 349 ARG A N 1
ATOM 2760 C CA . ARG A 1 349 ? 15.438 -50.031 -23.047 1 94.06 349 ARG A CA 1
ATOM 2761 C C . ARG A 1 349 ? 16.047 -48.656 -22.859 1 94.06 349 ARG A C 1
ATOM 2763 O O . ARG A 1 349 ? 15.844 -48.031 -21.812 1 94.06 349 ARG A O 1
ATOM 2770 N N . ALA A 1 350 ? 16.953 -48.219 -23.719 1 95.25 350 ALA A N 1
ATOM 2771 C CA . ALA A 1 350 ? 17.516 -46.875 -23.766 1 95.25 350 ALA A CA 1
ATOM 2772 C C . ALA A 1 350 ? 17.422 -46.281 -25.172 1 95.25 350 ALA A C 1
ATOM 2774 O O . ALA A 1 350 ? 17.422 -47 -26.156 1 95.25 350 ALA A O 1
ATOM 2775 N N . GLY A 1 351 ? 17.156 -45 -25.281 1 96.19 351 GLY A N 1
ATOM 2776 C CA . GLY A 1 351 ? 17.078 -44.406 -26.609 1 96.19 351 GLY A CA 1
ATOM 2777 C C . GLY A 1 351 ? 17 -42.875 -26.562 1 96.19 351 GLY A C 1
ATOM 2778 O O . GLY A 1 351 ? 17.266 -42.281 -25.516 1 96.19 351 GLY A O 1
ATOM 2779 N N . ILE A 1 352 ? 16.906 -42.375 -27.75 1 96.5 352 ILE A N 1
ATOM 2780 C CA . ILE A 1 352 ? 16.734 -40.938 -27.953 1 96.5 352 ILE A CA 1
ATOM 2781 C C . ILE A 1 352 ? 15.375 -40.656 -28.578 1 96.5 352 ILE A C 1
ATOM 2783 O O . ILE A 1 352 ? 14.914 -41.406 -29.438 1 96.5 352 ILE A O 1
ATOM 2787 N N . ARG A 1 353 ? 14.75 -39.656 -28.016 1 95.56 353 ARG A N 1
ATOM 2788 C CA . ARG A 1 353 ? 13.438 -39.281 -28.516 1 95.56 353 ARG A CA 1
ATOM 2789 C C . ARG A 1 353 ? 13.453 -37.844 -29.047 1 95.56 353 ARG A C 1
ATOM 2791 O O . ARG A 1 353 ? 14 -36.938 -28.422 1 95.56 353 ARG A O 1
ATOM 2798 N N . LEU A 1 354 ? 12.93 -37.688 -30.297 1 95.81 354 LEU A N 1
ATOM 2799 C CA . LEU A 1 354 ? 12.789 -36.375 -30.938 1 95.81 354 LEU A CA 1
ATOM 2800 C C . LEU A 1 354 ? 11.328 -35.969 -31.016 1 95.81 354 LEU A C 1
ATOM 2802 O O . LEU A 1 354 ? 10.484 -36.75 -31.469 1 95.81 354 LEU A O 1
ATOM 2806 N N . ASN A 1 355 ? 10.992 -34.875 -30.469 1 93.75 355 ASN A N 1
ATOM 2807 C CA . ASN A 1 355 ? 9.656 -34.312 -30.562 1 93.75 355 ASN A CA 1
ATOM 2808 C C . ASN A 1 355 ? 9.672 -32.969 -31.297 1 93.75 355 ASN A C 1
ATOM 2810 O O . ASN A 1 355 ? 10.344 -32.031 -30.891 1 93.75 355 ASN A O 1
ATOM 2814 N N . VAL A 1 356 ? 8.891 -32.844 -32.438 1 93.75 356 VAL A N 1
ATOM 2815 C CA . VAL A 1 356 ? 8.852 -31.641 -33.219 1 93.75 356 VAL A CA 1
ATOM 2816 C C . VAL A 1 356 ? 7.41 -31.312 -33.594 1 93.75 356 VAL A C 1
ATOM 2818 O O . VAL A 1 356 ? 6.785 -32.031 -34.375 1 93.75 356 VAL A O 1
ATOM 2821 N N . PRO A 1 357 ? 6.828 -30.281 -32.969 1 93.44 357 PRO A N 1
ATOM 2822 C CA . PRO A 1 357 ? 5.539 -29.828 -33.5 1 93.44 357 PRO A CA 1
ATOM 2823 C C . PRO A 1 357 ? 5.641 -29.281 -34.938 1 93.44 357 PRO A C 1
ATOM 2825 O O . PRO A 1 357 ? 6.461 -28.406 -35.188 1 93.44 357 PRO A O 1
ATOM 2828 N N . LEU A 1 358 ? 4.84 -29.766 -35.75 1 93.5 358 LEU A N 1
ATOM 2829 C CA . LEU A 1 358 ? 4.926 -29.375 -37.156 1 93.5 358 LEU A CA 1
ATOM 2830 C C . LEU A 1 358 ? 3.857 -28.344 -37.5 1 93.5 358 LEU A C 1
ATOM 2832 O O . LEU A 1 358 ? 4.105 -27.438 -38.281 1 93.5 358 LEU A O 1
ATOM 2836 N N . TYR A 1 359 ? 2.686 -28.562 -37.031 1 94.38 359 TYR A N 1
ATOM 2837 C CA . TYR A 1 359 ? 1.57 -27.656 -37.344 1 94.38 359 TYR A CA 1
ATOM 2838 C C . TYR A 1 359 ? 0.697 -27.453 -36.094 1 94.38 359 TYR A C 1
ATOM 2840 O O . TYR A 1 359 ? 0.199 -28.422 -35.5 1 94.38 359 TYR A O 1
ATOM 2848 N N . LEU A 1 360 ? 0.569 -26.266 -35.688 1 94.5 360 LEU A N 1
ATOM 2849 C CA . LEU A 1 360 ? -0.169 -25.953 -34.469 1 94.5 360 LEU A CA 1
ATOM 2850 C C . LEU A 1 360 ? -1.223 -24.875 -34.75 1 94.5 360 LEU A C 1
ATOM 2852 O O . LEU A 1 360 ? -1.592 -24.141 -33.812 1 94.5 360 LEU A O 1
ATOM 2856 N N . SER A 1 361 ? -1.758 -24.656 -35.938 1 95.44 361 SER A N 1
ATOM 2857 C CA . SER A 1 361 ? -2.828 -23.75 -36.344 1 95.44 361 SER A CA 1
ATOM 2858 C C . SER A 1 361 ? -2.57 -22.328 -35.812 1 95.44 361 SER A C 1
ATOM 2860 O O . SER A 1 361 ? -3.467 -21.703 -35.281 1 95.44 361 SER A O 1
ATOM 2862 N N . GLY A 1 362 ? -1.268 -21.844 -35.812 1 95.25 362 GLY A N 1
ATOM 2863 C CA . GLY A 1 362 ? -0.919 -20.469 -35.469 1 95.25 362 GLY A CA 1
ATOM 2864 C C . GLY A 1 362 ? -0.598 -20.281 -34 1 95.25 362 GLY A C 1
ATOM 2865 O O . GLY A 1 362 ? -0.306 -19.156 -33.562 1 95.25 362 GLY A O 1
ATOM 2866 N N . LYS A 1 363 ? -0.628 -21.25 -33.125 1 95.38 363 LYS A N 1
ATOM 2867 C CA . LYS A 1 363 ? -0.373 -21.156 -31.703 1 95.38 363 LYS A CA 1
ATOM 2868 C C . LYS A 1 363 ? 1.038 -20.656 -31.438 1 95.38 363 LYS A C 1
ATOM 2870 O O . LYS A 1 363 ? 1.235 -19.797 -30.562 1 95.38 363 LYS A O 1
ATOM 2875 N N . SER A 1 364 ? 2.076 -21.156 -32.25 1 94 364 SER A N 1
ATOM 2876 C CA . SER A 1 364 ? 3.459 -20.75 -32.031 1 94 364 SER A CA 1
ATOM 2877 C C . SER A 1 364 ? 3.658 -19.281 -32.312 1 94 364 SER A C 1
ATOM 2879 O O . SER A 1 364 ? 4.168 -18.531 -31.484 1 94 364 SER A O 1
ATOM 2881 N N . GLU A 1 365 ? 3.123 -18.875 -33.406 1 94.75 365 GLU A N 1
ATOM 2882 C CA . GLU A 1 365 ? 3.273 -17.484 -33.812 1 94.75 365 GLU A CA 1
ATOM 2883 C C . GLU A 1 365 ? 2.547 -16.547 -32.844 1 94.75 365 GLU A C 1
ATOM 2885 O O . GLU A 1 365 ? 3.08 -15.5 -32.469 1 94.75 365 GLU A O 1
ATOM 2890 N N . SER A 1 366 ? 1.317 -16.938 -32.5 1 96.75 366 SER A N 1
ATOM 2891 C CA . SER A 1 366 ? 0.535 -16.094 -31.594 1 96.75 366 SER A CA 1
ATOM 2892 C C . SER A 1 366 ? 1.175 -16.016 -30.203 1 96.75 366 SER A C 1
ATOM 2894 O O . SER A 1 366 ? 1.152 -14.969 -29.562 1 96.75 366 SER A O 1
ATOM 2896 N N . SER A 1 367 ? 1.766 -17.109 -29.719 1 96.56 367 SER A N 1
ATOM 2897 C CA . SER A 1 367 ? 2.408 -17.141 -28.406 1 96.56 367 SER A CA 1
ATOM 2898 C C . SER A 1 367 ? 3.648 -16.25 -28.391 1 96.56 367 SER A C 1
ATOM 2900 O O . SER A 1 367 ? 3.883 -15.531 -27.422 1 96.56 367 SER A O 1
ATOM 2902 N N . ILE A 1 368 ? 4.441 -16.281 -29.422 1 96.19 368 ILE A N 1
ATOM 2903 C CA . ILE A 1 368 ? 5.641 -15.453 -29.516 1 96.19 368 ILE A CA 1
ATOM 2904 C C . ILE A 1 368 ? 5.25 -13.984 -29.578 1 96.19 368 ILE A C 1
ATOM 2906 O O . ILE A 1 368 ? 5.828 -13.148 -28.875 1 96.19 368 ILE A O 1
ATOM 2910 N N . ALA A 1 369 ? 4.191 -13.703 -30.375 1 96.94 369 ALA A N 1
ATOM 2911 C CA . ALA A 1 369 ? 3.727 -12.32 -30.5 1 96.94 369 ALA A CA 1
ATOM 2912 C C . ALA A 1 369 ? 3.209 -11.797 -29.156 1 96.94 369 ALA A C 1
ATOM 2914 O O . ALA A 1 369 ? 3.457 -10.641 -28.797 1 96.94 369 ALA A O 1
ATOM 2915 N N . LYS A 1 370 ? 2.447 -12.617 -28.453 1 96.81 370 LYS A N 1
ATOM 2916 C CA . LYS A 1 370 ? 1.938 -12.25 -27.141 1 96.81 370 LYS A CA 1
ATOM 2917 C C . LYS A 1 370 ? 3.076 -11.891 -26.188 1 96.81 370 LYS A C 1
ATOM 2919 O O . LYS A 1 370 ? 3.025 -10.859 -25.516 1 96.81 370 LYS A O 1
ATOM 2924 N N . GLN A 1 371 ? 4.137 -12.727 -26.188 1 96.94 371 GLN A N 1
ATOM 2925 C CA . GLN A 1 371 ? 5.27 -12.484 -25.297 1 96.94 371 GLN A CA 1
ATOM 2926 C C . GLN A 1 371 ? 6.035 -11.234 -25.719 1 96.94 371 GLN A C 1
ATOM 2928 O O . GLN A 1 371 ? 6.531 -10.492 -24.859 1 96.94 371 GLN A O 1
ATOM 2933 N N . ARG A 1 372 ? 6.172 -11 -27 1 97.06 372 ARG A N 1
ATOM 2934 C CA . ARG A 1 372 ? 6.82 -9.789 -27.484 1 97.06 372 ARG A CA 1
ATOM 2935 C C . ARG A 1 372 ? 6.09 -8.539 -27 1 97.06 372 ARG A C 1
ATOM 2937 O O . ARG A 1 372 ? 6.727 -7.562 -26.594 1 97.06 372 ARG A O 1
ATOM 2944 N N . GLN A 1 373 ? 4.711 -8.602 -27.016 1 97 373 GLN A N 1
ATOM 2945 C CA . GLN A 1 373 ? 3.934 -7.473 -26.5 1 97 373 GLN A CA 1
ATOM 2946 C C . GLN A 1 373 ? 4.168 -7.27 -25 1 97 373 GLN A C 1
ATOM 2948 O O . GLN A 1 373 ? 4.188 -6.137 -24.516 1 97 373 GLN A O 1
ATOM 2953 N N . GLN A 1 374 ? 4.414 -8.336 -24.312 1 96.75 374 GLN A N 1
ATOM 2954 C CA . GLN A 1 374 ? 4.727 -8.234 -22.891 1 96.75 374 GLN A CA 1
ATOM 2955 C C . GLN A 1 374 ? 6.07 -7.543 -22.672 1 96.75 374 GLN A C 1
ATOM 2957 O O . GLN A 1 374 ? 6.211 -6.727 -21.766 1 96.75 374 GLN A O 1
ATOM 2962 N N . SER A 1 375 ? 7.07 -7.879 -23.5 1 96.31 375 SER A N 1
ATOM 2963 C CA . SER A 1 375 ? 8.375 -7.23 -23.422 1 96.31 375 SER A CA 1
ATOM 2964 C C . SER A 1 375 ? 8.266 -5.734 -23.688 1 96.31 375 SER A C 1
ATOM 2966 O O . SER A 1 375 ? 8.875 -4.926 -23 1 96.31 375 SER A O 1
ATOM 2968 N N . LEU A 1 376 ? 7.414 -5.355 -24.625 1 96.75 376 LEU A N 1
ATOM 2969 C CA . LEU A 1 376 ? 7.207 -3.947 -24.953 1 96.75 376 LEU A CA 1
ATOM 2970 C C . LEU A 1 376 ? 6.516 -3.219 -23.797 1 96.75 376 LEU A C 1
ATOM 2972 O O . LEU A 1 376 ? 6.824 -2.057 -23.516 1 96.75 376 LEU A O 1
ATOM 2976 N N . SER A 1 377 ? 5.598 -3.91 -23.172 1 97 377 SER A N 1
ATOM 2977 C CA . SER A 1 377 ? 4.922 -3.338 -22 1 97 377 SER A CA 1
ATOM 2978 C C . SER A 1 377 ? 5.91 -3 -20.891 1 97 377 SER A C 1
ATOM 2980 O O . SER A 1 377 ? 5.852 -1.914 -20.312 1 97 377 SER A O 1
ATOM 2982 N N . ILE A 1 378 ? 6.887 -3.895 -20.641 1 97.06 378 ILE A N 1
ATOM 2983 C CA . ILE A 1 378 ? 7.871 -3.678 -19.578 1 97.06 378 ILE A CA 1
ATOM 2984 C C . ILE A 1 378 ? 8.812 -2.539 -19.969 1 97.06 378 ILE A C 1
ATOM 2986 O O . ILE A 1 378 ? 9.188 -1.723 -19.125 1 97.06 378 ILE A O 1
ATOM 2990 N N . LYS A 1 379 ? 9.148 -2.447 -21.234 1 96.5 379 LYS A N 1
ATOM 2991 C CA . LYS A 1 379 ? 9.977 -1.352 -21.719 1 96.5 379 LYS A CA 1
ATOM 2992 C C . LYS A 1 379 ? 9.281 -0.007 -21.531 1 96.5 379 LYS A C 1
ATOM 2994 O O . LYS A 1 379 ? 9.914 0.974 -21.125 1 96.5 379 LYS A O 1
ATOM 2999 N N . ALA A 1 380 ? 7.992 0.035 -21.844 1 97 380 ALA A N 1
ATOM 3000 C CA . ALA A 1 380 ? 7.219 1.258 -21.641 1 97 380 ALA A CA 1
ATOM 3001 C C . ALA A 1 380 ? 7.152 1.633 -20.172 1 97 380 ALA A C 1
ATOM 3003 O O . ALA A 1 380 ? 7.238 2.812 -19.812 1 97 380 ALA A O 1
ATOM 3004 N N . GLN A 1 381 ? 7.004 0.648 -19.375 1 97.19 381 GLN A N 1
ATOM 3005 C CA . GLN A 1 381 ? 7 0.882 -17.938 1 97.19 381 GLN A CA 1
ATOM 3006 C C . GLN A 1 381 ? 8.328 1.467 -17.469 1 97.19 381 GLN A C 1
ATOM 3008 O O . GLN A 1 381 ? 8.359 2.383 -16.641 1 97.19 381 GLN A O 1
ATOM 3013 N N . LYS A 1 382 ? 9.438 0.941 -17.922 1 96.88 382 LYS A N 1
ATOM 3014 C CA . LYS A 1 382 ? 10.766 1.462 -17.578 1 96.88 382 LYS A CA 1
ATOM 3015 C C . LYS A 1 382 ? 10.891 2.934 -17.953 1 96.88 382 LYS A C 1
ATOM 3017 O O . LYS A 1 382 ? 11.383 3.744 -17.172 1 96.88 382 LYS A O 1
ATOM 3022 N N . ARG A 1 383 ? 10.398 3.303 -19.125 1 96.69 383 ARG A N 1
ATOM 3023 C CA . ARG A 1 383 ? 10.438 4.688 -19.578 1 96.69 383 ARG A CA 1
ATOM 3024 C C . ARG A 1 383 ? 9.602 5.586 -18.672 1 96.69 383 ARG A C 1
ATOM 3026 O O . ARG A 1 383 ? 10.016 6.695 -18.328 1 96.69 383 ARG A O 1
ATOM 3033 N N . GLN A 1 384 ? 8.414 5.102 -18.281 1 96.69 384 GLN A N 1
ATOM 3034 C CA . GLN A 1 384 ? 7.543 5.855 -17.391 1 96.69 384 GLN A CA 1
ATOM 3035 C C . GLN A 1 384 ? 8.234 6.141 -16.062 1 96.69 384 GLN A C 1
ATOM 3037 O O . GLN A 1 384 ? 8.18 7.262 -15.555 1 96.69 384 GLN A O 1
ATOM 3042 N N . VAL A 1 385 ? 8.914 5.117 -15.547 1 96.94 385 VAL A N 1
ATOM 3043 C CA . VAL A 1 385 ? 9.602 5.266 -14.266 1 96.94 385 VAL A CA 1
ATOM 3044 C C . VAL A 1 385 ? 10.789 6.215 -14.414 1 96.94 385 VAL A C 1
ATOM 3046 O O . VAL A 1 385 ? 11.023 7.062 -13.555 1 96.94 385 VAL A O 1
ATOM 3049 N N . ALA A 1 386 ? 11.469 6.129 -15.492 1 96.44 386 ALA A N 1
ATOM 3050 C CA . ALA A 1 386 ? 12.609 7.008 -15.75 1 96.44 386 ALA A CA 1
ATOM 3051 C C . ALA A 1 386 ? 12.164 8.469 -15.82 1 96.44 386 ALA A C 1
ATOM 3053 O O . ALA A 1 386 ? 12.805 9.344 -15.242 1 96.44 386 ALA A O 1
ATOM 3054 N N . LEU A 1 387 ? 11.039 8.75 -16.516 1 96.06 387 LEU A N 1
ATOM 3055 C CA . LEU A 1 387 ? 10.516 10.109 -16.641 1 96.06 387 LEU A CA 1
ATOM 3056 C C . LEU A 1 387 ? 10.102 10.656 -15.273 1 96.06 387 LEU A C 1
ATOM 3058 O O . LEU A 1 387 ? 10.359 11.82 -14.969 1 96.06 387 LEU A O 1
ATOM 3062 N N . ARG A 1 388 ? 9.523 9.805 -14.516 1 96.5 388 ARG A N 1
ATOM 3063 C CA . ARG A 1 388 ? 9.094 10.219 -13.188 1 96.5 388 ARG A CA 1
ATOM 3064 C C . ARG A 1 388 ? 10.297 10.562 -12.312 1 96.5 388 ARG A C 1
ATOM 3066 O O . ARG A 1 388 ? 10.305 11.594 -11.641 1 96.5 388 ARG A O 1
ATOM 3073 N N . LEU A 1 389 ? 11.305 9.711 -12.359 1 96.69 389 LEU A N 1
ATOM 3074 C CA . LEU A 1 389 ? 12.5 9.938 -11.555 1 96.69 389 LEU A CA 1
ATOM 3075 C C . LEU A 1 389 ? 13.234 11.195 -12.016 1 96.69 389 LEU A C 1
ATOM 3077 O O . LEU A 1 389 ? 13.719 11.969 -11.188 1 96.69 389 LEU A O 1
ATOM 3081 N N . GLN A 1 390 ? 13.266 11.43 -13.32 1 95.12 390 GLN A N 1
ATOM 3082 C CA . GLN A 1 390 ? 13.875 12.633 -13.875 1 95.12 390 GLN A CA 1
ATOM 3083 C C . GLN A 1 390 ? 13.18 13.891 -13.367 1 95.12 390 GLN A C 1
ATOM 3085 O O . GLN A 1 390 ? 13.836 14.844 -12.93 1 95.12 390 GLN A O 1
ATOM 3090 N N . SER A 1 391 ? 11.859 13.875 -13.398 1 95.44 391 SER A N 1
ATOM 3091 C CA . SER A 1 391 ? 11.07 15.008 -12.93 1 95.44 391 SER A CA 1
ATOM 3092 C C . SER A 1 391 ? 11.281 15.25 -11.438 1 95.44 391 SER A C 1
ATOM 3094 O O . SER A 1 391 ? 11.438 16.391 -11.008 1 95.44 391 SER A O 1
ATOM 3096 N N . GLN A 1 392 ? 11.336 14.18 -10.719 1 96 392 GLN A N 1
ATOM 3097 C CA . GLN A 1 392 ? 11.508 14.289 -9.273 1 96 392 GLN A CA 1
ATOM 3098 C C . GLN A 1 392 ? 12.898 14.836 -8.93 1 96 392 GLN A C 1
ATOM 3100 O O . GLN A 1 392 ? 13.031 15.664 -8.023 1 96 392 GLN A O 1
ATOM 3105 N N . ALA A 1 393 ? 13.906 14.391 -9.641 1 95.25 393 ALA A N 1
ATOM 3106 C CA . ALA A 1 393 ? 15.266 14.867 -9.414 1 95.25 393 ALA A CA 1
ATOM 3107 C C . ALA A 1 393 ? 15.391 16.359 -9.742 1 95.25 393 ALA A C 1
ATOM 3109 O O . ALA A 1 393 ? 15.922 17.125 -8.945 1 95.25 393 ALA A O 1
ATOM 3110 N N . TYR A 1 394 ? 14.797 16.734 -10.828 1 94.31 394 TYR A N 1
ATOM 3111 C CA . TYR A 1 394 ? 14.859 18.141 -11.242 1 94.31 394 TYR A CA 1
ATOM 3112 C C . TYR A 1 394 ? 14.094 19.031 -10.266 1 94.31 394 TYR A C 1
ATOM 3114 O O . TYR A 1 394 ? 14.57 20.094 -9.883 1 94.31 394 TYR A O 1
ATOM 3122 N N . ASN A 1 395 ? 12.906 18.562 -9.852 1 94.62 395 ASN A N 1
ATOM 3123 C CA . ASN A 1 395 ? 12.102 19.328 -8.898 1 94.62 395 ASN A CA 1
ATOM 3124 C C . ASN A 1 395 ? 12.836 19.516 -7.574 1 94.62 395 ASN A C 1
ATOM 3126 O O . ASN A 1 395 ? 12.789 20.578 -6.973 1 94.62 395 ASN A O 1
ATOM 3130 N N . ALA A 1 396 ? 13.477 18.453 -7.145 1 95.19 396 ALA A N 1
ATOM 3131 C CA . ALA A 1 396 ? 14.242 18.547 -5.906 1 95.19 396 ALA A CA 1
ATOM 3132 C C . ALA A 1 396 ? 15.398 19.531 -6.043 1 95.19 396 ALA A C 1
ATOM 3134 O O . ALA A 1 396 ? 15.648 20.328 -5.137 1 95.19 396 ALA A O 1
ATOM 3135 N N . TRP A 1 397 ? 16.016 19.562 -7.211 1 92.62 397 TRP A N 1
ATOM 3136 C CA . TRP A 1 397 ? 17.109 20.469 -7.477 1 92.62 397 TRP A CA 1
ATOM 3137 C C . TRP A 1 397 ? 16.641 21.922 -7.469 1 92.62 397 TRP A C 1
ATOM 3139 O O . TRP A 1 397 ? 17.25 22.781 -6.832 1 92.62 397 TRP A O 1
ATOM 3149 N N . ILE A 1 398 ? 15.484 22.172 -8.094 1 93 398 ILE A N 1
ATOM 3150 C CA . ILE A 1 398 ? 14.922 23.516 -8.117 1 93 398 ILE A CA 1
ATOM 3151 C C . ILE A 1 398 ? 14.539 23.938 -6.699 1 93 398 ILE A C 1
ATOM 3153 O O . ILE A 1 398 ? 14.703 25.094 -6.32 1 93 398 ILE A O 1
ATOM 3157 N N . GLY A 1 399 ? 14.039 22.969 -5.977 1 92.69 399 GLY A N 1
ATOM 3158 C CA . GLY A 1 399 ? 13.719 23.266 -4.59 1 92.69 399 GLY A CA 1
ATOM 3159 C C . GLY A 1 399 ? 14.922 23.672 -3.766 1 92.69 399 GLY A C 1
ATOM 3160 O O . GLY A 1 399 ? 14.836 24.594 -2.947 1 92.69 399 GLY A O 1
ATOM 3161 N N . ILE A 1 400 ? 16.062 23.047 -4 1 91.06 400 ILE A N 1
ATOM 3162 C CA . ILE A 1 400 ? 17.297 23.375 -3.281 1 91.06 400 ILE A CA 1
ATOM 3163 C C . ILE A 1 400 ? 17.797 24.75 -3.705 1 91.06 400 ILE A C 1
ATOM 3165 O O . ILE A 1 400 ? 18.125 25.594 -2.857 1 91.06 400 ILE A O 1
ATOM 3169 N N . GLN A 1 401 ? 17.75 25.047 -5.008 1 89 401 GLN A N 1
ATOM 3170 C CA . GLN A 1 401 ? 18.234 26.328 -5.543 1 89 401 GLN A CA 1
ATOM 3171 C C . GLN A 1 401 ? 17.359 27.484 -5.066 1 89 401 GLN A C 1
ATOM 3173 O O . GLN A 1 401 ? 17.875 28.5 -4.609 1 89 401 GLN A O 1
ATOM 3178 N N . SER A 1 402 ? 16.062 27.234 -5.188 1 91.69 402 SER A N 1
ATOM 3179 C CA . SER A 1 402 ? 15.148 28.281 -4.734 1 91.69 402 SER A CA 1
ATOM 3180 C C . SER A 1 402 ? 15.219 28.453 -3.223 1 91.69 402 SER A C 1
ATOM 3182 O O . SER A 1 402 ? 15.078 29.562 -2.719 1 91.69 402 SER A O 1
ATOM 3184 N N . GLY A 1 403 ? 15.383 27.344 -2.537 1 91.06 403 GLY A N 1
ATOM 3185 C CA . GLY A 1 403 ? 15.516 27.422 -1.092 1 91.06 403 GLY A CA 1
ATOM 3186 C C . GLY A 1 403 ? 16.688 28.266 -0.641 1 91.06 403 GLY A C 1
ATOM 3187 O O . GLY A 1 403 ? 16.578 29.016 0.325 1 91.06 403 GLY A O 1
ATOM 3188 N N . LYS A 1 404 ? 17.766 28.156 -1.369 1 88.06 404 LYS A N 1
ATOM 3189 C CA . LYS A 1 404 ? 18.953 28.969 -1.057 1 88.06 404 LYS A CA 1
ATOM 3190 C C . LYS A 1 404 ? 18.641 30.453 -1.211 1 88.06 404 LYS A C 1
ATOM 3192 O O . LYS A 1 404 ? 18.953 31.25 -0.323 1 88.06 404 LYS A O 1
ATOM 3197 N N . SER A 1 405 ? 18.016 30.812 -2.285 1 89.75 405 SER A N 1
ATOM 3198 C CA . SER A 1 405 ? 17.656 32.188 -2.529 1 89.75 405 SER A CA 1
ATOM 3199 C C . SER A 1 405 ? 16.656 32.719 -1.489 1 89.75 405 SER A C 1
ATOM 3201 O O . SER A 1 405 ? 16.781 33.844 -1 1 89.75 405 SER A O 1
ATOM 3203 N N . ARG A 1 406 ? 15.719 31.859 -1.179 1 91.62 406 ARG A N 1
ATOM 3204 C CA . ARG A 1 406 ? 14.719 32.25 -0.181 1 91.62 406 ARG A CA 1
ATOM 3205 C C . ARG A 1 406 ? 15.359 32.406 1.196 1 91.62 406 ARG A C 1
ATOM 3207 O O . ARG A 1 406 ? 14.953 33.25 1.976 1 91.62 406 ARG A O 1
ATOM 3214 N N . TYR A 1 407 ? 16.312 31.547 1.484 1 89.44 407 TYR A N 1
ATOM 3215 C CA . TYR A 1 407 ? 17 31.641 2.764 1 89.44 407 TYR A CA 1
ATOM 3216 C C . TYR A 1 407 ? 17.703 32.969 2.91 1 89.44 407 TYR A C 1
ATOM 3218 O O . TYR A 1 407 ? 17.609 33.625 3.953 1 89.44 407 TYR A O 1
ATOM 3226 N N . GLN A 1 408 ? 18.312 33.469 1.857 1 88.81 408 GLN A N 1
ATOM 3227 C CA . GLN A 1 408 ? 18.984 34.75 1.87 1 88.81 408 GLN A CA 1
ATOM 3228 C C . GLN A 1 408 ? 17.984 35.906 2.037 1 88.81 408 GLN A C 1
ATOM 3230 O O . GLN A 1 408 ? 18.219 36.844 2.801 1 88.81 408 GLN A O 1
ATOM 3235 N N . ALA A 1 409 ? 16.875 35.719 1.348 1 93 409 ALA A N 1
ATOM 3236 C CA . ALA A 1 409 ? 15.836 36.75 1.462 1 93 409 ALA A CA 1
ATOM 3237 C C . ALA A 1 409 ? 15.266 36.812 2.877 1 93 409 ALA A C 1
ATOM 3239 O O . ALA A 1 409 ? 15.016 37.875 3.414 1 93 409 ALA A O 1
ATOM 3240 N N . LEU A 1 410 ? 15.086 35.656 3.516 1 91.69 410 LEU A N 1
ATOM 3241 C CA . LEU A 1 410 ? 14.539 35.562 4.867 1 91.69 410 LEU A CA 1
ATOM 3242 C C . LEU A 1 410 ? 15.547 36.094 5.887 1 91.69 410 LEU A C 1
ATOM 3244 O O . LEU A 1 410 ? 15.164 36.688 6.895 1 91.69 410 LEU A O 1
ATOM 3248 N N . GLN A 1 411 ? 16.828 35.906 5.605 1 90.56 411 GLN A N 1
ATOM 3249 C CA . GLN A 1 411 ? 17.844 36.469 6.473 1 90.56 411 GLN A CA 1
ATOM 3250 C C . GLN A 1 411 ? 17.797 38 6.469 1 90.56 411 GLN A C 1
ATOM 3252 O O . GLN A 1 411 ? 17.922 38.625 7.52 1 90.56 411 GLN A O 1
ATOM 3257 N N . GLN A 1 412 ? 17.531 38.5 5.277 1 93.31 412 GLN A N 1
ATOM 3258 C CA . GLN A 1 412 ? 17.375 39.938 5.172 1 93.31 412 GLN A CA 1
ATOM 3259 C C . GLN A 1 412 ? 16.109 40.406 5.883 1 93.31 412 GLN A C 1
ATOM 3261 O O . GLN A 1 412 ? 16.109 41.438 6.547 1 93.31 412 GLN A O 1
ATOM 3266 N N . ALA A 1 413 ? 15.055 39.625 5.703 1 93.44 413 ALA A N 1
ATOM 3267 C CA . ALA A 1 413 ? 13.805 39.938 6.375 1 93.44 413 ALA A CA 1
ATOM 3268 C C . ALA A 1 413 ? 13.969 39.906 7.895 1 93.44 413 ALA A C 1
ATOM 3270 O O . ALA A 1 413 ? 13.312 40.656 8.609 1 93.44 413 ALA A O 1
ATOM 3271 N N . LEU A 1 414 ? 14.805 39 8.375 1 92.31 414 LEU A N 1
ATOM 3272 C CA . LEU A 1 414 ? 15.078 38.906 9.805 1 92.31 414 LEU A CA 1
ATOM 3273 C C . LEU A 1 414 ? 15.688 40.188 10.32 1 92.31 414 LEU A C 1
ATOM 3275 O O . LEU A 1 414 ? 15.242 40.75 11.336 1 92.31 414 LEU A O 1
ATOM 3279 N N . VAL A 1 415 ? 16.609 40.781 9.586 1 93.31 415 VAL A N 1
ATOM 3280 C CA . VAL A 1 415 ? 17.266 42.031 9.969 1 93.31 415 VAL A CA 1
ATOM 3281 C C . VAL A 1 415 ? 16.266 43.188 9.945 1 93.31 415 VAL A C 1
ATOM 3283 O O . VAL A 1 415 ? 16.188 43.969 10.898 1 93.31 415 VAL A O 1
ATOM 3286 N N . SER A 1 416 ? 15.477 43.188 8.875 1 94.19 416 SER A N 1
ATOM 3287 C CA . SER A 1 416 ? 14.484 44.25 8.742 1 94.19 416 SER A CA 1
ATOM 3288 C C . SER A 1 416 ? 13.438 44.156 9.844 1 94.19 416 SER A C 1
ATOM 3290 O O . SER A 1 416 ? 12.969 45.188 10.344 1 94.19 416 SER A O 1
ATOM 3292 N N . SER A 1 417 ? 13.055 42.969 10.188 1 93.38 417 SER A N 1
ATOM 3293 C CA . SER A 1 417 ? 12.031 42.781 11.211 1 93.38 417 SER A CA 1
ATOM 3294 C C . SER A 1 417 ? 12.562 43.156 12.594 1 93.38 417 SER A C 1
ATOM 3296 O O . SER A 1 417 ? 11.812 43.656 13.43 1 93.38 417 SER A O 1
ATOM 3298 N N . GLN A 1 418 ? 13.828 42.938 12.836 1 93.62 418 GLN A N 1
ATOM 3299 C CA . GLN A 1 418 ? 14.453 43.344 14.086 1 93.62 418 GLN A CA 1
ATOM 3300 C C . GLN A 1 418 ? 14.477 44.875 14.211 1 93.62 418 GLN A C 1
ATOM 3302 O O . GLN A 1 418 ? 14.195 45.406 15.273 1 93.62 418 GLN A O 1
ATOM 3307 N N . GLN A 1 419 ? 14.742 45.562 13.062 1 94 419 GLN A N 1
ATOM 3308 C CA . GLN A 1 419 ? 14.727 47.031 13.031 1 94 419 GLN A CA 1
ATOM 3309 C C . GLN A 1 419 ? 13.32 47.562 13.258 1 94 419 GLN A C 1
ATOM 3311 O O . GLN A 1 419 ? 13.133 48.531 13.984 1 94 419 GLN A O 1
ATOM 3316 N N . ALA A 1 420 ? 12.414 46.875 12.609 1 93.31 420 ALA A N 1
ATOM 3317 C CA . ALA A 1 420 ? 11.016 47.281 12.758 1 93.31 420 ALA A CA 1
ATOM 3318 C C . ALA A 1 420 ? 10.555 47.125 14.203 1 93.31 420 ALA A C 1
ATOM 3320 O O . ALA A 1 420 ? 9.781 47.969 14.703 1 93.31 420 ALA A O 1
ATOM 3321 N N . LEU A 1 421 ? 10.945 46.062 14.875 1 92.5 421 LEU A N 1
ATOM 3322 C CA . LEU A 1 421 ? 10.609 45.844 16.281 1 92.5 421 LEU A CA 1
ATOM 3323 C C . LEU A 1 421 ? 11.211 46.969 17.141 1 92.5 421 LEU A C 1
ATOM 3325 O O . LEU A 1 421 ? 10.531 47.531 18 1 92.5 421 LEU A O 1
ATOM 3329 N N . GLN A 1 422 ? 12.43 47.375 16.875 1 92.75 422 GLN A N 1
ATOM 3330 C CA . GLN A 1 422 ? 13.086 48.469 17.625 1 92.75 422 GLN A CA 1
ATOM 3331 C C . GLN A 1 422 ? 12.383 49.781 17.422 1 92.75 422 GLN A C 1
ATOM 3333 O O . GLN A 1 422 ? 12.195 50.562 18.359 1 92.75 422 GLN A O 1
ATOM 3338 N N . ALA A 1 423 ? 12.023 50 16.188 1 92.25 423 ALA A N 1
ATOM 3339 C CA . ALA A 1 423 ? 11.312 51.219 15.875 1 92.25 423 ALA A CA 1
ATOM 3340 C C . ALA A 1 423 ? 9.961 51.281 16.594 1 92.25 423 ALA A C 1
ATOM 3342 O O . ALA A 1 423 ? 9.555 52.344 17.078 1 92.25 423 ALA A O 1
ATOM 3343 N N . SER A 1 424 ? 9.305 50.156 16.609 1 89.44 424 SER A N 1
ATOM 3344 C CA . SER A 1 424 ? 8 50.062 17.266 1 89.44 424 SER A CA 1
ATOM 3345 C C . SER A 1 424 ? 8.133 50.25 18.781 1 89.44 424 SER A C 1
ATOM 3347 O O . SER A 1 424 ? 7.273 50.875 19.406 1 89.44 424 SER A O 1
ATOM 3349 N N . GLU A 1 425 ? 9.211 49.75 19.359 1 88.94 425 GLU A N 1
ATOM 3350 C CA . GLU A 1 425 ? 9.484 49.938 20.781 1 88.94 425 GLU A CA 1
ATOM 3351 C C . GLU A 1 425 ? 9.719 51.406 21.125 1 88.94 425 GLU A C 1
ATOM 3353 O O . GLU A 1 425 ? 9.188 51.906 22.109 1 88.94 425 GLU A O 1
ATOM 3358 N N . GLN A 1 426 ? 10.461 52.094 20.25 1 89.94 426 GLN A N 1
ATOM 3359 C CA . GLN A 1 426 ? 10.742 53.531 20.469 1 89.94 426 GLN A CA 1
ATOM 3360 C C . GLN A 1 426 ? 9.484 54.375 20.281 1 89.94 426 GLN A C 1
ATOM 3362 O O . GLN A 1 426 ? 9.258 55.312 21.031 1 89.94 426 GLN A O 1
ATOM 3367 N N . ALA A 1 427 ? 8.742 53.969 19.312 1 87.56 427 ALA A N 1
ATOM 3368 C CA . ALA A 1 427 ? 7.516 54.688 19.031 1 87.56 427 ALA A CA 1
ATOM 3369 C C . ALA A 1 427 ? 6.508 54.531 20.172 1 87.56 427 ALA A C 1
ATOM 3371 O O . ALA A 1 427 ? 5.75 55.469 20.469 1 87.56 427 ALA A O 1
ATOM 3372 N N . LEU A 1 428 ? 6.48 53.344 20.766 1 82.88 428 LEU A N 1
ATOM 3373 C CA . LEU A 1 428 ? 5.602 53.125 21.906 1 82.88 428 LEU A CA 1
ATOM 3374 C C . LEU A 1 428 ? 6.02 54 23.094 1 82.88 428 LEU A C 1
ATOM 3376 O O . LEU A 1 428 ? 5.164 54.562 23.781 1 82.88 428 LEU A O 1
ATOM 3380 N N . LYS A 1 429 ? 7.258 54.188 23.266 1 82.44 429 LYS A N 1
ATOM 3381 C CA . LYS A 1 429 ? 7.781 54.969 24.375 1 82.44 429 LYS A CA 1
ATOM 3382 C C . LYS A 1 429 ? 7.43 56.469 24.203 1 82.44 429 LYS A C 1
ATOM 3384 O O . LYS A 1 429 ? 7.215 57.156 25.188 1 82.44 429 LYS A O 1
ATOM 3389 N N . THR A 1 430 ? 7.336 56.906 22.953 1 83.38 430 THR A N 1
ATOM 3390 C CA . THR A 1 430 ? 7.055 58.281 22.688 1 83.38 430 THR A CA 1
ATOM 3391 C C . THR A 1 430 ? 5.562 58.531 22.484 1 83.38 430 THR A C 1
ATOM 3393 O O . THR A 1 430 ? 5.133 59.625 22.156 1 83.38 430 THR A O 1
ATOM 3396 N N . GLY A 1 431 ? 4.727 57.438 22.578 1 75.31 431 GLY A N 1
ATOM 3397 C CA . GLY A 1 431 ? 3.281 57.562 22.484 1 75.31 431 GLY A CA 1
ATOM 3398 C C . GLY A 1 431 ? 2.779 57.625 21.047 1 75.31 431 GLY A C 1
ATOM 3399 O O . GLY A 1 431 ? 1.62 57.969 20.812 1 75.31 431 GLY A O 1
ATOM 3400 N N . ARG A 1 432 ? 3.666 57.25 20.047 1 73.5 432 ARG A N 1
ATOM 3401 C CA . ARG A 1 432 ? 3.303 57.406 18.641 1 73.5 432 ARG A CA 1
ATOM 3402 C C . ARG A 1 432 ? 2.668 56.094 18.125 1 73.5 432 ARG A C 1
ATOM 3404 O O . ARG A 1 432 ? 2.043 56.094 17.062 1 73.5 432 ARG A O 1
ATOM 3411 N N . ARG A 1 433 ? 2.867 55.094 18.891 1 74.56 433 ARG A N 1
ATOM 3412 C CA . ARG A 1 433 ? 2.273 53.812 18.5 1 74.56 433 ARG A CA 1
ATOM 3413 C C . ARG A 1 433 ? 1.631 53.125 19.719 1 74.56 433 ARG A C 1
ATOM 3415 O O . ARG A 1 433 ? 1.906 53.5 20.859 1 74.56 433 ARG A O 1
ATOM 3422 N N . ASN A 1 434 ? 0.75 52.219 19.359 1 77.38 434 ASN A N 1
ATOM 3423 C CA . ASN A 1 434 ? 0.085 51.5 20.453 1 77.38 434 ASN A CA 1
ATOM 3424 C C . ASN A 1 434 ? 0.706 50.125 20.656 1 77.38 434 ASN A C 1
ATOM 3426 O O . ASN A 1 434 ? 1.613 49.719 19.938 1 77.38 434 ASN A O 1
ATOM 3430 N N . VAL A 1 435 ? 0.306 49.531 21.672 1 78.44 435 VAL A N 1
ATOM 3431 C CA . VAL A 1 435 ? 0.88 48.281 22.125 1 78.44 435 VAL A CA 1
ATOM 3432 C C . VAL A 1 435 ? 0.557 47.156 21.125 1 78.44 435 VAL A C 1
ATOM 3434 O O . VAL A 1 435 ? 1.328 46.219 20.984 1 78.44 43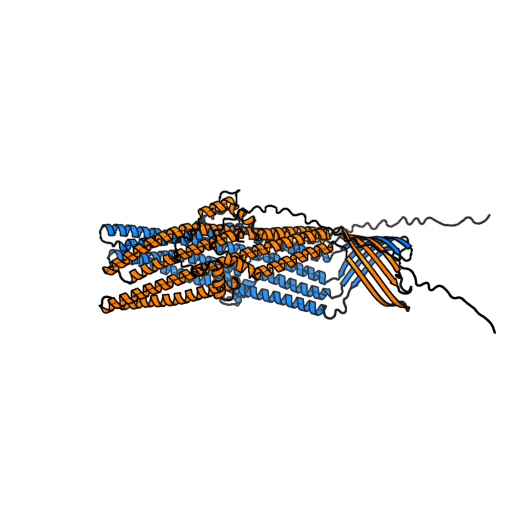5 VAL A O 1
ATOM 3437 N N . LEU A 1 436 ? -0.512 47.281 20.438 1 76.06 436 LEU A N 1
ATOM 3438 C CA . LEU A 1 436 ? -0.877 46.25 19.438 1 76.06 436 LEU A CA 1
ATOM 3439 C C . LEU A 1 436 ? 0.1 46.281 18.266 1 76.06 436 LEU A C 1
ATOM 3441 O O . LEU A 1 436 ? 0.389 45.219 17.688 1 76.06 436 LEU A O 1
ATOM 3445 N N . ASP A 1 437 ? 0.591 47.438 17.938 1 81.12 437 ASP A N 1
ATOM 3446 C CA . ASP A 1 437 ? 1.607 47.531 16.906 1 81.12 437 ASP A CA 1
ATOM 3447 C C . ASP A 1 437 ? 2.895 46.844 17.312 1 81.12 437 ASP A C 1
ATOM 3449 O O . ASP A 1 437 ? 3.551 46.188 16.484 1 81.12 437 ASP A O 1
ATOM 3453 N N . LEU A 1 438 ? 3.199 47.031 18.562 1 83.25 438 LEU A N 1
ATOM 3454 C CA . LEU A 1 438 ? 4.379 46.344 19.094 1 83.25 438 LEU A CA 1
ATOM 3455 C C . LEU A 1 438 ? 4.211 44.844 19.031 1 83.25 438 LEU A C 1
ATOM 3457 O O . LEU A 1 438 ? 5.121 44.125 18.609 1 83.25 438 LEU A O 1
ATOM 3461 N N . LEU A 1 439 ? 3.059 44.406 19.375 1 83.94 439 LEU A N 1
ATOM 3462 C CA . LEU A 1 439 ? 2.779 42.969 19.328 1 83.94 439 LEU A CA 1
ATOM 3463 C C . LEU A 1 439 ? 2.875 42.438 17.906 1 83.94 439 LEU A C 1
ATOM 3465 O O . LEU A 1 439 ? 3.396 41.344 17.688 1 83.94 439 LEU A O 1
ATOM 3469 N N . ASP A 1 440 ? 2.375 43.062 16.984 1 85.06 440 ASP A N 1
ATOM 3470 C CA . ASP A 1 440 ? 2.414 42.656 15.586 1 85.06 440 ASP A CA 1
ATOM 3471 C C . ASP A 1 440 ? 3.852 42.594 15.078 1 85.06 440 ASP A C 1
ATOM 3473 O O . ASP A 1 440 ? 4.207 41.656 14.344 1 85.06 440 ASP A O 1
ATOM 3477 N N . ALA A 1 441 ? 4.559 43.625 15.461 1 88.19 441 ALA A N 1
ATOM 3478 C CA . ALA A 1 441 ? 5.973 43.625 15.078 1 88.19 441 ALA A CA 1
ATOM 3479 C C . ALA A 1 441 ? 6.707 42.438 15.688 1 88.19 441 ALA A C 1
ATOM 3481 O O . ALA A 1 441 ? 7.531 41.812 15.023 1 88.19 441 ALA A O 1
ATOM 3482 N N . GLN A 1 442 ? 6.398 42.125 16.891 1 89.81 442 GLN A N 1
ATOM 3483 C CA . GLN A 1 442 ? 7.004 41 17.562 1 89.81 442 GLN A CA 1
ATOM 3484 C C . GLN A 1 442 ? 6.59 39.688 16.906 1 89.81 442 GLN A C 1
ATOM 3486 O O . GLN A 1 442 ? 7.422 38.812 16.688 1 89.81 442 GLN A O 1
ATOM 3491 N N . ARG A 1 443 ? 5.367 39.594 16.656 1 87.56 443 ARG A N 1
ATOM 3492 C CA . ARG A 1 443 ? 4.855 38.375 16 1 87.56 443 ARG A CA 1
ATOM 3493 C C . ARG A 1 443 ? 5.531 38.156 14.656 1 87.56 443 ARG A C 1
ATOM 3495 O O . ARG A 1 443 ? 5.855 37.031 14.289 1 87.56 443 ARG A O 1
ATOM 3502 N N . HIS A 1 444 ? 5.68 39.219 13.953 1 87.62 444 HIS A N 1
ATOM 3503 C CA . HIS A 1 444 ? 6.328 39.125 12.648 1 87.62 444 HIS A CA 1
ATOM 3504 C C . HIS A 1 444 ? 7.77 38.656 12.781 1 87.62 444 HIS A C 1
ATOM 3506 O O . HIS A 1 444 ? 8.219 37.812 12.008 1 87.62 444 HIS A O 1
ATOM 3512 N N . LEU A 1 445 ? 8.492 39.188 13.727 1 90.75 445 LEU A N 1
ATOM 3513 C CA . LEU A 1 445 ? 9.867 38.75 13.977 1 90.75 445 LEU A CA 1
ATOM 3514 C C . LEU A 1 445 ? 9.914 37.281 14.336 1 90.75 445 LEU A C 1
ATOM 3516 O O . LEU A 1 445 ? 10.703 36.531 13.766 1 90.75 445 LEU A O 1
ATOM 3520 N N . HIS A 1 446 ? 9.039 36.906 15.242 1 89.81 446 HIS A N 1
ATOM 3521 C CA . HIS A 1 446 ? 9.023 35.5 15.672 1 89.81 446 HIS A CA 1
ATOM 3522 C C . HIS A 1 446 ? 8.68 34.562 14.516 1 89.81 446 HIS A C 1
ATOM 3524 O O . HIS A 1 446 ? 9.203 33.438 14.438 1 89.81 446 HIS A O 1
ATOM 3530 N N . ARG A 1 447 ? 7.82 34.938 13.656 1 90.19 447 ARG A N 1
ATOM 3531 C CA . ARG A 1 447 ? 7.445 34.125 12.5 1 90.19 447 ARG A CA 1
ATOM 3532 C C . ARG A 1 447 ? 8.641 33.906 11.578 1 90.19 447 ARG A C 1
ATOM 3534 O O . ARG A 1 447 ? 8.852 32.812 11.094 1 90.19 447 ARG A O 1
ATOM 3541 N N . ILE A 1 448 ? 9.344 34.938 11.367 1 89.88 448 ILE A N 1
ATOM 3542 C CA . ILE A 1 448 ? 10.523 34.812 10.523 1 89.88 448 ILE A CA 1
ATOM 3543 C C . ILE A 1 448 ? 11.547 33.906 11.203 1 89.88 448 ILE A C 1
ATOM 3545 O O . ILE A 1 448 ? 12.172 33.062 10.547 1 89.88 448 ILE A O 1
ATOM 3549 N N . GLN A 1 449 ? 11.664 34.062 12.5 1 88.88 449 GLN A N 1
ATOM 3550 C CA . GLN A 1 449 ? 12.578 33.219 13.258 1 88.88 449 GLN A CA 1
ATOM 3551 C C . GLN A 1 449 ? 12.164 31.75 13.188 1 88.88 449 GLN A C 1
ATOM 3553 O O . GLN A 1 449 ? 13.016 30.859 13.242 1 88.88 449 GLN A O 1
ATOM 3558 N N . ARG A 1 450 ? 10.93 31.5 13.031 1 89.62 450 ARG A N 1
ATOM 3559 C CA . ARG A 1 450 ? 10.43 30.141 12.844 1 89.62 450 ARG A CA 1
ATOM 3560 C C . ARG A 1 450 ? 10.633 29.672 11.406 1 89.62 450 ARG A C 1
ATOM 3562 O O . ARG A 1 450 ? 11 28.516 11.172 1 89.62 450 ARG A O 1
ATOM 3569 N N . ASP A 1 451 ? 10.422 30.531 10.461 1 90.06 451 ASP A N 1
ATOM 3570 C CA . ASP A 1 451 ? 10.422 30.172 9.039 1 90.06 451 ASP A CA 1
ATOM 3571 C C . ASP A 1 451 ? 11.836 29.844 8.562 1 90.06 451 ASP A C 1
ATOM 3573 O O . ASP A 1 451 ? 12.008 29.016 7.664 1 90.06 451 ASP A O 1
ATOM 3577 N N . LEU A 1 452 ? 12.828 30.453 9.18 1 88.81 452 LEU A N 1
ATOM 3578 C CA . LEU A 1 452 ? 14.211 30.234 8.758 1 88.81 452 LEU A CA 1
ATOM 3579 C C . LEU A 1 452 ? 14.625 28.781 8.992 1 88.81 452 LEU A C 1
ATOM 3581 O O . LEU A 1 452 ? 14.984 28.078 8.047 1 88.81 452 LEU A O 1
ATOM 3585 N N . PRO A 1 453 ? 14.484 28.297 10.195 1 87 453 PRO A N 1
ATOM 3586 C CA . PRO A 1 453 ? 14.844 26.891 10.375 1 87 453 PRO A CA 1
ATOM 3587 C C . PRO A 1 453 ? 13.914 25.938 9.609 1 87 453 PRO A C 1
ATOM 3589 O O . PRO A 1 453 ? 14.352 24.875 9.164 1 87 453 PRO A O 1
ATOM 3592 N N . GLN A 1 454 ? 12.664 26.25 9.398 1 89.88 454 GLN A N 1
ATOM 3593 C CA . GLN A 1 454 ? 11.758 25.406 8.617 1 89.88 454 GLN A CA 1
ATOM 3594 C C . GLN A 1 454 ? 12.195 25.344 7.156 1 89.88 454 GLN A C 1
ATOM 3596 O O . GLN A 1 454 ? 12.078 24.281 6.52 1 89.88 454 GLN A O 1
ATOM 3601 N N . LEU A 1 455 ? 12.648 26.469 6.676 1 89.12 455 LEU A N 1
ATOM 3602 C CA . LEU A 1 455 ? 13.156 26.484 5.309 1 89.12 455 LEU A CA 1
ATOM 3603 C C . LEU A 1 455 ? 14.422 25.641 5.188 1 89.12 455 LEU A C 1
ATOM 3605 O O . LEU A 1 455 ? 14.602 24.922 4.199 1 89.12 455 LEU A O 1
ATOM 3609 N N . LYS A 1 456 ? 15.297 25.766 6.188 1 87.81 456 LYS A N 1
ATOM 3610 C CA . 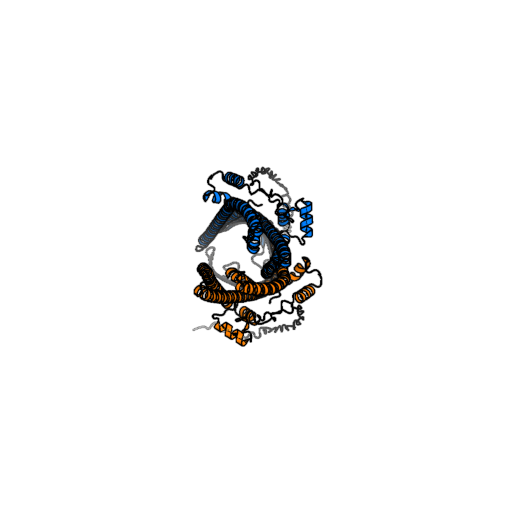LYS A 1 456 ? 16.484 24.922 6.203 1 87.81 456 LYS A CA 1
ATOM 3611 C C . LYS A 1 456 ? 16.094 23.438 6.156 1 87.81 456 LYS A C 1
ATOM 3613 O O . LYS A 1 456 ? 16.672 22.656 5.406 1 87.81 456 LYS A O 1
ATOM 3618 N N . ALA A 1 457 ? 15.125 23.062 6.957 1 89 457 ALA A N 1
ATOM 3619 C CA . ALA A 1 457 ? 14.617 21.703 6.969 1 89 457 ALA A CA 1
ATOM 3620 C C . ALA A 1 457 ? 14.102 21.297 5.59 1 89 457 ALA A C 1
ATOM 3622 O O . ALA A 1 457 ? 14.352 20.188 5.125 1 89 457 ALA A O 1
ATOM 3623 N N . GLN A 1 458 ? 13.445 22.172 4.949 1 91 458 GLN A N 1
ATOM 3624 C CA . GLN A 1 458 ? 12.891 21.906 3.631 1 91 458 GLN A CA 1
ATOM 3625 C C . GLN A 1 458 ? 13.992 21.688 2.6 1 91 458 GLN A C 1
ATOM 3627 O O . GLN A 1 458 ? 13.859 20.844 1.706 1 91 458 GLN A O 1
ATOM 3632 N N . ILE A 1 459 ? 15 22.484 2.691 1 89.62 459 ILE A N 1
ATOM 3633 C CA . ILE A 1 459 ? 16.125 22.328 1.785 1 89.62 459 ILE A CA 1
ATOM 3634 C C . ILE A 1 459 ? 16.766 20.953 1.982 1 89.62 459 ILE A C 1
ATOM 3636 O O . ILE A 1 459 ? 17.062 20.25 1.011 1 89.62 459 ILE A O 1
ATOM 3640 N N . TRP A 1 460 ? 16.891 20.547 3.248 1 89 460 TRP A N 1
ATOM 3641 C CA . TRP A 1 460 ? 17.438 19.219 3.547 1 89 460 TRP A CA 1
ATOM 3642 C C . TRP A 1 460 ? 16.531 18.125 2.988 1 89 460 TRP A C 1
ATOM 3644 O O . TRP A 1 460 ? 17 17.109 2.473 1 89 460 TRP A O 1
ATOM 3654 N N . LEU A 1 461 ? 15.242 18.297 3.096 1 92.81 461 LEU A N 1
ATOM 3655 C CA . LEU A 1 461 ? 14.305 17.328 2.547 1 92.81 461 LEU A CA 1
ATOM 3656 C C . LEU A 1 461 ? 14.477 17.203 1.036 1 92.81 461 LEU A C 1
ATOM 3658 O O . LEU A 1 461 ? 14.484 16.094 0.497 1 92.81 461 LEU A O 1
ATOM 3662 N N . ASN A 1 462 ? 14.617 18.375 0.409 1 92.75 462 ASN A N 1
ATOM 3663 C CA . ASN A 1 462 ? 14.836 18.375 -1.033 1 92.75 462 ASN A CA 1
ATOM 3664 C C . ASN A 1 462 ? 16.141 17.688 -1.399 1 92.75 462 ASN A C 1
ATOM 3666 O O . ASN A 1 462 ? 16.234 17.016 -2.428 1 92.75 462 ASN A O 1
ATOM 3670 N N . TYR A 1 463 ? 17.125 17.891 -0.583 1 91.12 463 TYR A N 1
ATOM 3671 C CA . TYR A 1 463 ? 18.406 17.25 -0.798 1 91.12 463 TYR A CA 1
ATOM 3672 C C . TYR A 1 463 ? 18.266 15.727 -0.754 1 91.12 463 TYR A C 1
ATOM 3674 O O . TYR A 1 463 ? 18.734 15.031 -1.654 1 91.12 463 TYR A O 1
ATOM 3682 N N . TYR A 1 464 ? 17.609 15.188 0.228 1 92.88 464 TYR A N 1
ATOM 3683 C CA . TYR A 1 464 ? 17.422 13.75 0.339 1 92.88 464 TYR A CA 1
ATOM 3684 C C . TYR A 1 464 ? 16.547 13.227 -0.79 1 92.88 464 TYR A C 1
ATOM 3686 O O . TYR A 1 464 ? 16.734 12.109 -1.276 1 92.88 464 TYR A O 1
ATOM 3694 N N . GLN A 1 465 ? 15.555 14.016 -1.174 1 95.69 465 GLN A N 1
ATOM 3695 C CA . GLN A 1 465 ? 14.711 13.641 -2.299 1 95.69 465 GLN A CA 1
ATOM 3696 C C . GLN A 1 465 ? 15.516 13.539 -3.59 1 95.69 465 GLN A C 1
ATOM 3698 O O . GLN A 1 465 ? 15.273 12.664 -4.418 1 95.69 465 GLN A O 1
ATOM 3703 N N . LEU A 1 466 ? 16.422 14.484 -3.748 1 93.62 466 LEU A N 1
ATOM 3704 C CA . LEU A 1 466 ? 17.312 14.461 -4.914 1 93.62 466 LEU A CA 1
ATOM 3705 C C . LEU A 1 466 ? 18.141 13.18 -4.938 1 93.62 466 LEU A C 1
ATOM 3707 O O . LEU A 1 466 ? 18.156 12.469 -5.941 1 93.62 466 LEU A O 1
ATOM 3711 N N . LEU A 1 467 ? 18.719 12.875 -3.82 1 93.12 467 LEU A N 1
ATOM 3712 C CA . LEU A 1 467 ? 19.547 11.672 -3.74 1 93.12 467 LEU A CA 1
ATOM 3713 C C . LEU A 1 467 ? 18.703 10.422 -3.965 1 93.12 467 LEU A C 1
ATOM 3715 O O . LEU A 1 467 ? 19.156 9.477 -4.621 1 93.12 467 LEU A O 1
ATOM 3719 N N . TRP A 1 468 ? 17.453 10.422 -3.408 1 95.62 468 TRP A N 1
ATOM 3720 C CA . TRP A 1 468 ? 16.547 9.289 -3.584 1 95.62 468 TRP A CA 1
ATOM 3721 C C . TRP A 1 468 ? 16.188 9.102 -5.055 1 95.62 468 TRP A C 1
ATOM 3723 O O . TRP A 1 468 ? 16.203 7.98 -5.562 1 95.62 468 TRP A O 1
ATOM 3733 N N . SER A 1 469 ? 15.945 10.203 -5.727 1 96.25 469 SER A N 1
ATOM 3734 C CA . SER A 1 469 ? 15.547 10.141 -7.125 1 96.25 469 SER A CA 1
ATOM 3735 C C . SER A 1 469 ? 16.703 9.68 -8.016 1 96.25 469 SER A C 1
ATOM 3737 O O . SER A 1 469 ? 16.469 9.117 -9.086 1 96.25 469 SER A O 1
ATOM 3739 N N . LEU A 1 470 ? 17.953 9.906 -7.539 1 94.38 470 LEU A N 1
ATOM 3740 C CA . LEU A 1 470 ? 19.125 9.492 -8.289 1 94.38 470 LEU A CA 1
ATOM 3741 C C . LEU A 1 470 ? 19.562 8.094 -7.875 1 94.38 470 LEU A C 1
ATOM 3743 O O . LEU A 1 470 ? 20.469 7.516 -8.477 1 94.38 470 LEU A O 1
ATOM 3747 N N . GLY A 1 471 ? 18.922 7.531 -6.867 1 94.38 471 GLY A N 1
ATOM 3748 C CA . GLY A 1 471 ? 19.281 6.211 -6.379 1 94.38 471 GLY A CA 1
ATOM 3749 C C . GLY A 1 471 ? 20.578 6.195 -5.594 1 94.38 471 GLY A C 1
ATOM 3750 O O . GLY A 1 471 ? 21.328 5.219 -5.645 1 94.38 471 GLY A O 1
ATOM 3751 N N . ARG A 1 472 ? 20.812 7.234 -4.832 1 91 472 ARG A N 1
ATOM 3752 C CA . ARG A 1 472 ? 22.109 7.359 -4.188 1 91 472 ARG A CA 1
ATOM 3753 C C . ARG A 1 472 ? 21.953 7.566 -2.686 1 91 472 ARG A C 1
ATOM 3755 O O . ARG A 1 472 ? 22.875 8.07 -2.029 1 91 472 ARG A O 1
ATOM 3762 N N . LEU A 1 473 ? 20.797 7.32 -2.084 1 89.06 473 LEU A N 1
ATOM 3763 C CA . LEU A 1 473 ? 20.578 7.488 -0.651 1 89.06 473 LEU A CA 1
ATOM 3764 C C . LEU A 1 473 ? 21.172 6.32 0.128 1 89.06 473 LEU A C 1
ATOM 3766 O O . LEU A 1 473 ? 21.5 6.465 1.308 1 89.06 473 LEU A O 1
ATOM 3770 N N . ALA A 1 474 ? 21.156 5.168 -0.474 1 75 474 ALA A N 1
ATOM 3771 C CA . ALA A 1 474 ? 21.656 3.963 0.187 1 75 474 ALA A CA 1
ATOM 3772 C C . ALA A 1 474 ? 22.703 3.26 -0.669 1 75 474 ALA A C 1
ATOM 3774 O O . ALA A 1 474 ? 22.719 3.41 -1.894 1 75 474 ALA A O 1
ATOM 3775 N N . MET B 1 1 ? -39.094 -85 -57.656 1 18.2 1 MET B N 1
ATOM 3776 C CA . MET B 1 1 ? -38.938 -85.75 -56.406 1 18.2 1 MET B CA 1
ATOM 3777 C C . MET B 1 1 ? -38.281 -84.938 -55.312 1 18.2 1 MET B C 1
ATOM 3779 O O . MET B 1 1 ? -37.906 -83.812 -55.562 1 18.2 1 MET B O 1
ATOM 3783 N N . LEU B 1 2 ? -37.062 -85.562 -54.812 1 16.62 2 LEU B N 1
ATOM 3784 C CA . LEU B 1 2 ? -36.906 -85.75 -53.375 1 16.62 2 LEU B CA 1
ATOM 3785 C C . LEU B 1 2 ? -36.844 -84.375 -52.688 1 16.62 2 LEU B C 1
ATOM 3787 O O . LEU B 1 2 ? -36.625 -83.375 -53.312 1 16.62 2 LEU B O 1
ATOM 3791 N N . MET B 1 3 ? -36.062 -84.438 -51.625 1 16.27 3 MET B N 1
ATOM 3792 C CA . MET B 1 3 ? -36 -84.375 -50.156 1 16.27 3 MET B CA 1
ATOM 3793 C C . MET B 1 3 ? -35.719 -82.938 -49.656 1 16.27 3 MET B C 1
ATOM 3795 O O . MET B 1 3 ? -35.125 -82.125 -50.375 1 16.27 3 MET B O 1
ATOM 3799 N N . LYS B 1 4 ? -35.688 -82.812 -48.281 1 17.91 4 LYS B N 1
ATOM 3800 C CA . LYS B 1 4 ? -36.312 -82.438 -47 1 17.91 4 LYS B CA 1
ATOM 3801 C C . LYS B 1 4 ? -35.5 -81.375 -46.25 1 17.91 4 LYS B C 1
ATOM 3803 O O . LYS B 1 4 ? -35.906 -80.875 -45.188 1 17.91 4 LYS B O 1
ATOM 3808 N N . THR B 1 5 ? -34.25 -81.375 -46.5 1 17.42 5 THR B N 1
ATOM 3809 C CA . THR B 1 5 ? -33.625 -81.5 -45.188 1 17.42 5 THR B CA 1
ATOM 3810 C C . THR B 1 5 ? -34 -80.312 -44.312 1 17.42 5 THR B C 1
ATOM 3812 O O . THR B 1 5 ? -34.469 -79.25 -44.812 1 17.42 5 THR B O 1
ATOM 3815 N N . ARG B 1 6 ? -32.906 -79.625 -43.562 1 19.92 6 ARG B N 1
ATOM 3816 C CA . ARG B 1 6 ? -32.562 -79.5 -42.156 1 19.92 6 ARG B CA 1
ATOM 3817 C C . ARG B 1 6 ? -33.25 -78.25 -41.531 1 19.92 6 ARG B C 1
ATOM 3819 O O . ARG B 1 6 ? -33.562 -77.312 -42.219 1 19.92 6 ARG B O 1
ATOM 3826 N N . HIS B 1 7 ? -33.312 -78.25 -40.219 1 19.98 7 HIS B N 1
ATOM 3827 C CA . HIS B 1 7 ? -33.938 -78 -38.969 1 19.98 7 HIS B CA 1
ATOM 3828 C C . HIS B 1 7 ? -33.906 -76.5 -38.656 1 19.98 7 HIS B C 1
ATOM 3830 O O . HIS B 1 7 ? -33.062 -75.75 -39.156 1 19.98 7 HIS B O 1
ATOM 3836 N N . ASN B 1 8 ? -34.75 -75.938 -37.688 1 18.45 8 ASN B N 1
ATOM 3837 C CA . ASN B 1 8 ? -35.719 -75.062 -37.062 1 18.45 8 ASN B CA 1
ATOM 3838 C C . ASN B 1 8 ? -35.031 -74 -36.219 1 18.45 8 ASN B C 1
ATOM 3840 O O . ASN B 1 8 ? -35.312 -72.812 -36.344 1 18.45 8 ASN B O 1
ATOM 3844 N N . SER B 1 9 ? -34.406 -74.375 -35 1 18.83 9 SER B N 1
ATOM 3845 C CA . SER B 1 9 ? -35.062 -73.938 -33.781 1 18.83 9 SER B CA 1
ATOM 3846 C C . SER B 1 9 ? -34.656 -72.5 -33.438 1 18.83 9 SER B C 1
ATOM 3848 O O . SER B 1 9 ? -35.5 -71.625 -33.219 1 18.83 9 SER B O 1
ATOM 3850 N N . SER B 1 10 ? -33.469 -72.25 -32.531 1 18.83 10 SER B N 1
ATOM 3851 C CA . SER B 1 10 ? -33.531 -71.75 -31.156 1 18.83 10 SER B CA 1
ATOM 3852 C C . SER B 1 10 ? -33.344 -70.25 -31.094 1 18.83 10 SER B C 1
ATOM 3854 O O . SER B 1 10 ? -32.219 -69.75 -31.219 1 18.83 10 SER B O 1
ATOM 3856 N N . LEU B 1 11 ? -33.938 -69.375 -31.594 1 18.81 11 LEU B N 1
ATOM 3857 C CA . LEU B 1 11 ? -33.875 -67.938 -31.438 1 18.81 11 LEU B CA 1
ATOM 3858 C C . LEU B 1 11 ? -34.156 -67.5 -30 1 18.81 11 LEU B C 1
ATOM 3860 O O . LEU B 1 11 ? -34.438 -66.312 -29.719 1 18.81 11 LEU B O 1
ATOM 3864 N N . LYS B 1 12 ? -34.281 -68.438 -28.891 1 20.05 12 LYS B N 1
ATOM 3865 C CA . LYS B 1 12 ? -35.062 -67.812 -27.812 1 20.05 12 LYS B CA 1
ATOM 3866 C C . LYS B 1 12 ? -34.5 -66.438 -27.438 1 20.05 12 LYS B C 1
ATOM 3868 O O . LYS B 1 12 ? -33.312 -66.312 -27.219 1 20.05 12 LYS B O 1
ATOM 3873 N N . VAL B 1 13 ? -35.156 -65.312 -27.625 1 18.38 13 VAL B N 1
ATOM 3874 C CA . VAL B 1 13 ? -35.281 -63.906 -27.281 1 18.38 13 VAL B CA 1
ATOM 3875 C C . VAL B 1 13 ? -34.906 -63.719 -25.812 1 18.38 13 VAL B C 1
ATOM 3877 O O . VAL B 1 13 ? -34.469 -62.625 -25.422 1 18.38 13 VAL B O 1
ATOM 3880 N N . ALA B 1 14 ? -35.375 -64.562 -24.766 1 19.41 14 ALA B N 1
ATOM 3881 C CA . ALA B 1 14 ? -36.25 -64.125 -23.688 1 19.41 14 ALA B CA 1
ATOM 3882 C C . ALA B 1 14 ? -35.5 -63.188 -22.766 1 19.41 14 ALA B C 1
ATOM 3884 O O . ALA B 1 14 ? -35.938 -62.062 -22.5 1 19.41 14 ALA B O 1
ATOM 3885 N N . GLY B 1 15 ? -35.25 -63.656 -21.375 1 19.38 15 GLY B N 1
ATOM 3886 C CA . GLY B 1 15 ? -35.656 -63.375 -20 1 19.38 15 GLY B CA 1
ATOM 3887 C C . GLY B 1 15 ? -34.844 -62.25 -19.375 1 19.38 15 GLY B C 1
ATOM 3888 O O . GLY B 1 15 ? -33.75 -61.938 -19.828 1 19.38 15 GLY B O 1
ATOM 3889 N N . LEU B 1 16 ? -35.438 -61.5 -18.234 1 18.77 16 LEU B N 1
ATOM 3890 C CA . LEU B 1 16 ? -35.656 -60.344 -17.359 1 18.77 16 LEU B CA 1
ATOM 3891 C C . LEU B 1 16 ? -34.5 -60.188 -16.391 1 18.77 16 LEU B C 1
ATOM 3893 O O . LEU B 1 16 ? -34.406 -60.875 -15.383 1 18.77 16 LEU B O 1
ATOM 3897 N N . LEU B 1 17 ? -33.281 -60.5 -16.703 1 18.42 17 LEU B N 1
ATOM 3898 C CA . LEU B 1 17 ? -32.469 -60.375 -15.492 1 18.42 17 LEU B CA 1
ATOM 3899 C C . LEU B 1 17 ? -32.906 -59.156 -14.688 1 18.42 17 LEU B C 1
ATOM 3901 O O . LEU B 1 17 ? -33.062 -58.062 -15.234 1 18.42 17 LEU B O 1
ATOM 3905 N N . ASN B 1 18 ? -33.594 -59.375 -13.477 1 19.33 18 ASN B N 1
ATOM 3906 C CA . ASN B 1 18 ? -34.25 -58.656 -12.383 1 19.33 18 ASN B CA 1
ATOM 3907 C C . ASN B 1 18 ? -33.531 -57.375 -12.047 1 19.33 18 ASN B C 1
ATOM 3909 O O . ASN B 1 18 ? -32.594 -56.969 -12.766 1 19.33 18 ASN B O 1
ATOM 3913 N N . GLN B 1 19 ? -33.25 -57.25 -10.672 1 19.98 19 GLN B N 1
ATOM 3914 C CA . GLN B 1 19 ? -33.281 -56.438 -9.461 1 19.98 19 GLN B CA 1
ATOM 3915 C C . GLN B 1 19 ? -32.062 -55.562 -9.312 1 19.98 19 GLN B C 1
ATOM 3917 O O . GLN B 1 19 ? -31.109 -55.938 -8.609 1 19.98 19 GLN B O 1
ATOM 3922 N N . LEU B 1 20 ? -31.359 -55.312 -10.305 1 19 20 LEU B N 1
ATOM 3923 C CA . LEU B 1 20 ? -30.172 -54.594 -9.844 1 19 20 LEU B CA 1
ATOM 3924 C C . LEU B 1 20 ? -30.547 -53.562 -8.781 1 19 20 LEU B C 1
ATOM 3926 O O . LEU B 1 20 ? -31.641 -53 -8.805 1 19 20 LEU B O 1
ATOM 3930 N N . SER B 1 21 ? -29.5 -53.25 -7.879 1 20.3 21 SER B N 1
ATOM 3931 C CA . SER B 1 21 ? -29.25 -52.688 -6.551 1 20.3 21 SER B CA 1
ATOM 3932 C C . SER B 1 21 ? -29.859 -51.281 -6.418 1 20.3 21 SER B C 1
ATOM 3934 O O . SER B 1 21 ? -29.906 -50.531 -7.391 1 20.3 21 SER B O 1
ATOM 3936 N N . ALA B 1 22 ? -30.891 -51.25 -5.508 1 20.39 22 ALA B N 1
ATOM 3937 C CA . ALA B 1 22 ? -31.438 -50.188 -4.641 1 20.39 22 ALA B CA 1
ATOM 3938 C C . ALA B 1 22 ? -30.344 -49.188 -4.242 1 20.39 22 ALA B C 1
ATOM 3940 O O . ALA B 1 22 ? -29.344 -49.562 -3.615 1 20.39 22 ALA B O 1
ATOM 3941 N N . ALA B 1 23 ? -29.953 -48.438 -5.18 1 21.98 23 ALA B N 1
ATOM 3942 C CA . ALA B 1 23 ? -29.203 -47.25 -4.812 1 21.98 23 ALA B CA 1
ATOM 3943 C C . ALA B 1 23 ? -29.688 -46.688 -3.473 1 21.98 23 ALA B C 1
ATOM 3945 O O . ALA B 1 23 ? -30.859 -46.375 -3.309 1 21.98 23 ALA B O 1
ATOM 3946 N N . VAL B 1 24 ? -29.031 -47.25 -2.352 1 21.56 24 VAL B N 1
ATOM 3947 C CA . VAL B 1 24 ? -28.922 -46.844 -0.958 1 21.56 24 VAL B CA 1
ATOM 3948 C C . VAL B 1 24 ? -28.875 -45.312 -0.878 1 21.56 24 VAL B C 1
ATOM 3950 O O . VAL B 1 24 ? -27.969 -44.688 -1.422 1 21.56 24 VAL B O 1
ATOM 3953 N N . ALA B 1 25 ? -30.016 -44.719 -0.934 1 22.33 25 ALA B N 1
ATOM 3954 C CA . ALA B 1 25 ? -30.188 -43.312 -0.53 1 22.33 25 ALA B CA 1
ATOM 3955 C C . ALA B 1 25 ? -29.469 -43.031 0.782 1 22.33 25 ALA B C 1
ATOM 3957 O O . ALA B 1 25 ? -29.953 -43.406 1.857 1 22.33 25 ALA B O 1
ATOM 3958 N N . LEU B 1 26 ? -28.188 -43.531 0.859 1 22.55 26 LEU B N 1
ATOM 3959 C CA . LEU B 1 26 ? -27.656 -43.188 2.166 1 22.55 26 LEU B CA 1
ATOM 3960 C C . LEU B 1 26 ? -27.953 -41.719 2.498 1 22.55 26 LEU B C 1
ATOM 3962 O O . LEU B 1 26 ? -27.5 -40.812 1.793 1 22.55 26 LEU B O 1
ATOM 3966 N N . THR B 1 27 ? -29.172 -41.594 2.904 1 23.12 27 THR B N 1
ATOM 3967 C CA . THR B 1 27 ? -29.516 -40.312 3.529 1 23.12 27 THR B CA 1
ATOM 3968 C C . THR B 1 27 ? -28.516 -39.969 4.609 1 23.12 27 THR B C 1
ATOM 3970 O O . THR B 1 27 ? -28.469 -40.594 5.672 1 23.12 27 THR B O 1
ATOM 3973 N N . PHE B 1 28 ? -27.266 -39.938 4.199 1 26.27 28 PHE B N 1
ATOM 3974 C CA . PHE B 1 28 ? -26.453 -39.469 5.324 1 26.27 28 PHE B CA 1
ATOM 3975 C C . PHE B 1 28 ? -27.094 -38.219 5.953 1 26.27 28 PHE B C 1
ATOM 3977 O O . PHE B 1 28 ? -27.203 -37.188 5.301 1 26.27 28 PHE B O 1
ATOM 3984 N N . LEU B 1 29 ? -28.094 -38.531 6.738 1 24.53 29 LEU B N 1
ATOM 3985 C CA . LEU B 1 29 ? -28.562 -37.438 7.598 1 24.53 29 LEU B CA 1
ATOM 3986 C C . LEU B 1 29 ? -27.406 -36.812 8.344 1 24.53 29 LEU B C 1
ATOM 3988 O O . LEU B 1 29 ? -26.781 -37.438 9.203 1 24.53 29 LEU B O 1
ATOM 3992 N N . VAL B 1 30 ? -26.5 -36.312 7.621 1 28.11 30 VAL B N 1
ATOM 3993 C CA . VAL B 1 30 ? -25.531 -35.531 8.414 1 28.11 30 VAL B CA 1
ATOM 3994 C C . VAL B 1 30 ? -26.266 -34.656 9.414 1 28.11 30 VAL B C 1
ATOM 3996 O O . VAL B 1 30 ? -27.047 -33.781 9.023 1 28.11 30 VAL B O 1
ATOM 3999 N N . SER B 1 31 ? -26.734 -35.312 10.453 1 26.09 31 SER B N 1
ATOM 4000 C CA . SER B 1 31 ? -27.188 -34.5 11.562 1 26.09 31 SER B CA 1
ATOM 4001 C C . SER B 1 31 ? -26.266 -33.312 11.789 1 26.09 31 SER B C 1
ATOM 4003 O O . SER B 1 31 ? -25.047 -33.469 11.883 1 26.09 31 SER B O 1
ATOM 4005 N N . THR B 1 32 ? -26.625 -32.281 11.133 1 27.59 32 THR B N 1
ATOM 4006 C CA . THR B 1 32 ? -26.047 -31 11.461 1 27.59 32 THR B CA 1
ATOM 4007 C C . THR B 1 32 ? -26.016 -30.781 12.969 1 27.59 32 THR B C 1
ATOM 4009 O O . THR B 1 32 ? -27.062 -30.734 13.617 1 27.59 32 THR B O 1
ATOM 4012 N N . THR B 1 33 ? -25.234 -31.656 13.609 1 26.12 33 THR B N 1
ATOM 4013 C CA . THR B 1 33 ? -25.062 -31.234 15 1 26.12 33 THR B CA 1
ATOM 4014 C C . THR B 1 33 ? -25 -29.703 15.086 1 26.12 33 THR B C 1
ATOM 4016 O O . THR B 1 33 ? -24.469 -29.047 14.195 1 26.12 33 THR B O 1
ATOM 4019 N N . ALA B 1 34 ? -25.969 -29.219 15.93 1 28.19 34 ALA B N 1
ATOM 4020 C CA . ALA B 1 34 ? -26 -27.844 16.438 1 28.19 34 ALA B CA 1
ATOM 4021 C C . ALA B 1 34 ? -24.609 -27.406 16.922 1 28.19 34 ALA B C 1
ATOM 4023 O O . ALA B 1 34 ? -24.078 -27.969 17.875 1 28.19 34 ALA B O 1
ATOM 4024 N N . ILE B 1 35 ? -23.688 -27.328 15.953 1 28.91 35 ILE B N 1
ATOM 4025 C CA . ILE B 1 35 ? -22.531 -26.609 16.5 1 28.91 35 ILE B CA 1
ATOM 4026 C C . ILE B 1 35 ? -23 -25.562 17.516 1 28.91 35 ILE B C 1
ATOM 4028 O O . ILE B 1 35 ? -23.844 -24.719 17.188 1 28.91 35 ILE B O 1
ATOM 4032 N N . GLY B 1 36 ? -23.062 -26 18.734 1 26.16 36 GLY B N 1
ATOM 4033 C CA . GLY B 1 36 ? -23.281 -25.062 19.828 1 26.16 36 GLY B CA 1
ATOM 4034 C C . GLY B 1 36 ? -22.734 -23.672 19.547 1 26.16 36 GLY B C 1
ATOM 4035 O O . GLY B 1 36 ? -21.672 -23.547 18.922 1 26.16 36 GLY B O 1
ATOM 4036 N N . GLN B 1 37 ? -23.672 -22.812 19.422 1 26.3 37 GLN B N 1
ATOM 4037 C CA . GLN B 1 37 ? -23.453 -21.375 19.438 1 26.3 37 GLN B CA 1
ATOM 4038 C C . GLN B 1 37 ? -22.391 -20.984 20.469 1 26.3 37 GLN B C 1
ATOM 4040 O O . GLN B 1 37 ? -22.625 -21.109 21.688 1 26.3 37 GLN B O 1
ATOM 4045 N N . GLY B 1 38 ? -21.203 -21.656 20.312 1 27.94 38 GLY B N 1
ATOM 4046 C CA . GLY B 1 38 ? -20.328 -21.016 21.281 1 27.94 38 GLY B CA 1
ATOM 4047 C C . GLY B 1 38 ? -20.641 -19.547 21.484 1 27.94 38 GLY B C 1
ATOM 4048 O O . GLY B 1 38 ? -21.062 -18.859 20.547 1 27.94 38 GLY B O 1
ATOM 4049 N N . SER B 1 39 ? -21.094 -19.359 22.688 1 25.94 39 SER B N 1
ATOM 4050 C CA . SER B 1 39 ? -21.172 -17.984 23.172 1 25.94 39 SER B CA 1
ATOM 4051 C C . SER B 1 39 ? -20.031 -17.125 22.625 1 25.94 39 SER B C 1
ATOM 4053 O O . SER B 1 39 ? -18.859 -17.406 22.891 1 25.94 39 SER B O 1
ATOM 4055 N N . THR B 1 40 ? -20.094 -16.938 21.391 1 28.38 40 THR B N 1
ATOM 4056 C CA . THR B 1 40 ? -19.188 -15.875 21.016 1 28.38 40 THR B CA 1
ATOM 4057 C C . THR B 1 40 ? -19.109 -14.812 22.109 1 28.38 40 THR B C 1
ATOM 4059 O O . THR B 1 40 ? -20.141 -14.305 22.562 1 28.38 40 THR B O 1
ATOM 4062 N N . ALA B 1 41 ? -18.234 -15.062 23.078 1 29.22 41 ALA B N 1
ATOM 4063 C CA . ALA B 1 41 ? -17.859 -13.953 23.938 1 29.22 41 ALA B CA 1
ATOM 4064 C C . ALA B 1 41 ? -18.203 -12.609 23.297 1 29.22 41 ALA B C 1
ATOM 4066 O O . ALA B 1 41 ? -17.812 -12.352 22.156 1 29.22 41 ALA B O 1
ATOM 4067 N N . HIS B 1 42 ? -19.297 -12.125 23.609 1 31.02 42 HIS B N 1
ATOM 4068 C CA . HIS B 1 42 ? -19.562 -10.695 23.453 1 31.02 42 HIS B CA 1
ATOM 4069 C C . HIS B 1 42 ? -18.281 -9.891 23.594 1 31.02 42 HIS B C 1
ATOM 4071 O O . HIS B 1 42 ? -17.719 -9.805 24.688 1 31.02 42 HIS B O 1
ATOM 4077 N N . GLN B 1 43 ? -17.344 -10.109 22.766 1 36.88 43 GLN B N 1
ATOM 4078 C CA . GLN B 1 43 ? -16.234 -9.156 22.859 1 36.88 43 GLN B CA 1
ATOM 4079 C C . GLN B 1 43 ? -16.734 -7.797 23.359 1 36.88 43 GLN B C 1
ATOM 4081 O O . GLN B 1 43 ? -17.672 -7.23 22.797 1 36.88 43 GLN B O 1
ATOM 4086 N N . GLY B 1 44 ? -16.844 -7.617 24.609 1 39.91 44 GLY B N 1
ATOM 4087 C CA . GLY B 1 44 ? -17.156 -6.348 25.25 1 39.91 44 GLY B CA 1
ATOM 4088 C C . GLY B 1 44 ? -16.812 -5.148 24.375 1 39.91 44 GLY B C 1
ATOM 4089 O O . GLY B 1 44 ? -15.656 -4.758 24.266 1 39.91 44 GLY B O 1
ATOM 4090 N N . GLY B 1 45 ? -17.5 -5.031 23.219 1 46.44 45 GLY B N 1
ATOM 4091 C CA . GLY B 1 45 ? -17.375 -3.885 22.328 1 46.44 45 GLY B CA 1
ATOM 4092 C C . GLY B 1 45 ? -17.406 -2.557 23.062 1 46.44 45 GLY B C 1
ATOM 4093 O O . GLY B 1 45 ? -17.891 -2.479 24.203 1 46.44 45 GLY B O 1
ATOM 4094 N N . LEU B 1 46 ? -16.422 -1.771 22.922 1 50.94 46 LEU B N 1
ATOM 4095 C CA . LEU B 1 46 ? -16.469 -0.394 23.406 1 50.94 46 LEU B CA 1
ATOM 4096 C C . LEU B 1 46 ? -17.875 0.166 23.328 1 50.94 46 LEU B C 1
ATOM 4098 O O . LEU B 1 46 ? -18.609 -0.091 22.359 1 50.94 46 LEU B O 1
ATOM 4102 N N . GLN B 1 47 ? -18.641 0.225 24.359 1 51 47 GLN B N 1
ATOM 4103 C CA . GLN B 1 47 ? -19.906 0.958 24.312 1 51 47 GLN B CA 1
ATOM 4104 C C . GLN B 1 47 ? -19.797 2.158 23.375 1 51 47 GLN B C 1
ATOM 4106 O O . GLN B 1 47 ? -19.078 3.115 23.656 1 51 47 GLN B O 1
ATOM 4111 N N . THR B 1 48 ? -19.859 1.916 22.062 1 53.25 48 THR B N 1
ATOM 4112 C CA . THR B 1 48 ? -19.609 2.799 20.938 1 53.25 48 THR B CA 1
ATOM 4113 C C . THR B 1 48 ? -20.391 4.102 21.078 1 53.25 48 THR B C 1
ATOM 4115 O O . THR B 1 48 ? -21.609 4.082 21.281 1 53.25 48 THR B O 1
ATOM 4118 N N . MET B 1 49 ? -19.844 5.031 21.719 1 56.19 49 MET B N 1
ATOM 4119 C CA . MET B 1 49 ? -20.359 6.379 21.531 1 56.19 49 MET B CA 1
ATOM 4120 C C . MET B 1 49 ? -20.672 6.633 20.047 1 56.19 49 MET B C 1
ATOM 4122 O O . MET B 1 49 ? -19.875 6.277 19.172 1 56.19 49 MET B O 1
ATOM 4126 N N . ASP B 1 50 ? -22.016 6.5 19.672 1 63.56 50 ASP B N 1
ATOM 4127 C CA . ASP B 1 50 ? -22.422 6.66 18.281 1 63.56 50 ASP B CA 1
ATOM 4128 C C . ASP B 1 50 ? -22.969 8.062 18.016 1 63.56 50 ASP B C 1
ATOM 4130 O O . ASP B 1 50 ? -23.688 8.617 18.859 1 63.56 50 ASP B O 1
ATOM 4134 N N . MET B 1 51 ? -22.312 8.836 17.234 1 69.06 51 MET B N 1
ATOM 4135 C CA . MET B 1 51 ? -22.812 10.117 16.75 1 69.06 51 MET B CA 1
ATOM 4136 C C . MET B 1 51 ? -24.188 9.953 16.094 1 69.06 51 MET B C 1
ATOM 4138 O O . MET B 1 51 ? -24.766 10.922 15.602 1 69.06 51 MET B O 1
ATOM 4142 N N . GLY B 1 52 ? -24.719 8.742 16.312 1 78.94 52 GLY B N 1
ATOM 4143 C CA . GLY B 1 52 ? -26 8.469 15.672 1 78.94 52 GLY B CA 1
ATOM 4144 C C . GLY B 1 52 ? -25.875 8.188 14.188 1 78.94 52 GLY B C 1
ATOM 4145 O O . GLY B 1 52 ? -26.812 8.414 13.43 1 78.94 52 GLY B O 1
ATOM 4146 N N . LEU B 1 53 ? -24.734 7.723 13.766 1 88.69 53 LEU B N 1
ATOM 4147 C CA . LEU B 1 53 ? -24.5 7.547 12.336 1 88.69 53 LEU B CA 1
ATOM 4148 C C . LEU B 1 53 ? -24.875 6.133 11.898 1 88.69 53 LEU B C 1
ATOM 4150 O O . LEU B 1 53 ? -24.719 5.789 10.719 1 88.69 53 LEU B O 1
ATOM 4154 N N . SER B 1 54 ? -25.516 5.305 12.773 1 88.62 54 SER B N 1
ATOM 4155 C CA . SER B 1 54 ? -25.766 3.893 12.508 1 88.62 54 SER B CA 1
ATOM 4156 C C . SER B 1 54 ? -26.641 3.715 11.266 1 88.62 54 SER B C 1
ATOM 4158 O O . SER B 1 54 ? -26.391 2.84 10.438 1 88.62 54 SER B O 1
ATOM 4160 N N . PRO B 1 55 ? -27.688 4.578 11.117 1 89.56 55 PRO B N 1
ATOM 4161 C CA . PRO B 1 55 ? -28.5 4.41 9.914 1 89.56 55 PRO B CA 1
ATOM 4162 C C . PRO B 1 55 ? -27.703 4.637 8.625 1 89.56 55 PRO B C 1
ATOM 4164 O O . PRO B 1 55 ? -27.938 3.955 7.625 1 89.56 55 PRO B O 1
ATOM 4167 N N . LEU B 1 56 ? -26.781 5.574 8.633 1 93.31 56 LEU B N 1
ATOM 4168 C CA . LEU B 1 56 ? -25.953 5.84 7.465 1 93.31 56 LEU B CA 1
ATOM 4169 C C . LEU B 1 56 ? -25.016 4.672 7.191 1 93.31 56 LEU B C 1
ATOM 4171 O O . LEU B 1 56 ? -24.797 4.297 6.039 1 93.31 56 LEU B O 1
ATOM 4175 N N . PHE B 1 57 ? -24.531 4.074 8.273 1 93.94 57 PHE B N 1
ATOM 4176 C CA . PHE B 1 57 ? -23.641 2.928 8.125 1 93.94 57 PHE B CA 1
ATOM 4177 C C . PHE B 1 57 ? -24.375 1.752 7.484 1 93.94 57 PHE B C 1
ATOM 4179 O O . PHE B 1 57 ? -23.875 1.142 6.539 1 93.94 57 PHE B O 1
ATOM 4186 N N . ASN B 1 58 ? -25.547 1.524 7.957 1 92.44 58 ASN B N 1
ATOM 4187 C CA . ASN B 1 58 ? -26.328 0.405 7.445 1 92.44 58 ASN B CA 1
ATOM 4188 C C . ASN B 1 58 ? -26.672 0.585 5.969 1 92.44 58 ASN B C 1
ATOM 4190 O O . ASN B 1 58 ? -26.594 -0.365 5.188 1 92.44 58 ASN B O 1
ATOM 4194 N N . LEU B 1 59 ? -27 1.792 5.668 1 93.19 59 LEU B N 1
ATOM 4195 C CA . LEU B 1 59 ? -27.328 2.088 4.277 1 93.19 59 LEU B CA 1
ATOM 4196 C C . LEU B 1 59 ? -26.125 1.868 3.377 1 93.19 59 LEU B C 1
ATOM 4198 O O . LEU B 1 59 ? -26.25 1.27 2.305 1 93.19 59 LEU B O 1
ATOM 4202 N N . ALA B 1 60 ? -24.953 2.33 3.756 1 96.19 60 ALA B N 1
ATOM 4203 C CA . ALA B 1 60 ? -23.734 2.191 2.967 1 96.19 60 ALA B CA 1
ATOM 4204 C C . ALA B 1 60 ? -23.328 0.728 2.848 1 96.19 60 ALA B C 1
ATOM 4206 O O . ALA B 1 60 ? -22.875 0.286 1.784 1 96.19 60 ALA B O 1
ATOM 4207 N N . LEU B 1 61 ? -23.484 -0.008 3.947 1 95.25 61 LEU B N 1
ATOM 4208 C CA . LEU B 1 61 ? -23.109 -1.416 3.957 1 95.25 61 LEU B CA 1
ATOM 4209 C C . LEU B 1 61 ? -23.969 -2.221 2.992 1 95.25 61 LEU B C 1
ATOM 4211 O O . LEU B 1 61 ? -23.5 -3.174 2.373 1 95.25 61 LEU B O 1
ATOM 4215 N N . GLN B 1 62 ? -25.141 -1.816 2.795 1 93.75 62 GLN B N 1
ATOM 4216 C CA . GLN B 1 62 ? -26.078 -2.533 1.937 1 93.75 62 GLN B CA 1
ATOM 4217 C C . GLN B 1 62 ? -25.844 -2.195 0.466 1 93.75 62 GLN B C 1
ATOM 4219 O O . GLN B 1 62 ? -26.047 -3.039 -0.41 1 93.75 62 GLN B O 1
ATOM 4224 N N . ASN B 1 63 ? -25.375 -0.995 0.233 1 93.31 63 ASN B N 1
ATOM 4225 C CA . ASN B 1 63 ? -25.312 -0.519 -1.145 1 93.31 63 ASN B CA 1
ATOM 4226 C C . ASN B 1 63 ? -23.875 -0.504 -1.671 1 93.31 63 ASN B C 1
ATOM 4228 O O . ASN B 1 63 ? -23.641 -0.207 -2.844 1 93.31 63 ASN B O 1
ATOM 4232 N N . SER B 1 64 ? -22.891 -0.918 -0.992 1 95 64 SER B N 1
ATOM 4233 C CA . SER B 1 64 ? -21.5 -0.744 -1.377 1 95 64 SER B CA 1
ATOM 4234 C C . SER B 1 64 ? -21.062 -1.787 -2.404 1 95 64 SER B C 1
ATOM 4236 O O . SER B 1 64 ? -21.062 -2.984 -2.113 1 95 64 SER B O 1
ATOM 4238 N N . PRO B 1 65 ? -20.656 -1.314 -3.604 1 95.06 65 PRO B N 1
ATOM 4239 C CA . PRO B 1 65 ? -20.141 -2.264 -4.594 1 95.06 65 PRO B CA 1
ATOM 4240 C C . PRO B 1 65 ? -18.859 -2.971 -4.129 1 95.06 65 PRO B C 1
ATOM 4242 O O . PRO B 1 65 ? -18.609 -4.105 -4.531 1 95.06 65 PRO B O 1
ATOM 4245 N N . ALA B 1 66 ? -18.141 -2.305 -3.293 1 95 66 ALA B N 1
ATOM 4246 C CA . ALA B 1 66 ? -16.891 -2.895 -2.791 1 95 66 ALA B CA 1
ATOM 4247 C C . ALA B 1 66 ? -17.188 -4.121 -1.932 1 95 66 ALA B C 1
ATOM 4249 O O . ALA B 1 66 ? -16.438 -5.105 -1.976 1 95 66 ALA B O 1
ATOM 4250 N N . ILE B 1 67 ? -18.219 -4.074 -1.12 1 96.06 67 ILE B N 1
ATOM 4251 C CA . ILE B 1 67 ? -18.594 -5.219 -0.295 1 96.06 67 ILE B CA 1
ATOM 4252 C C . ILE B 1 67 ? -19.078 -6.359 -1.184 1 96.06 67 ILE B C 1
ATOM 4254 O O . ILE B 1 67 ? -18.734 -7.523 -0.956 1 96.06 67 ILE B O 1
ATOM 4258 N N . LEU B 1 68 ? -19.797 -6.023 -2.238 1 95.56 68 LEU B N 1
ATOM 4259 C CA . LEU B 1 68 ? -20.281 -7.027 -3.176 1 95.56 68 LEU B CA 1
ATOM 4260 C C . LEU B 1 68 ? -19.125 -7.727 -3.875 1 95.56 68 LEU B C 1
ATOM 4262 O O . LEU B 1 68 ? -19.156 -8.938 -4.082 1 95.56 68 LEU B O 1
ATOM 4266 N N . GLN B 1 69 ? -18.172 -6.93 -4.223 1 96.88 69 GLN B N 1
ATOM 4267 C CA . GLN B 1 69 ? -16.984 -7.496 -4.852 1 96.88 69 GLN B CA 1
ATOM 4268 C C . GLN B 1 69 ? -16.297 -8.5 -3.926 1 96.88 69 GLN B C 1
ATOM 4270 O O . GLN B 1 69 ? -15.922 -9.594 -4.355 1 96.88 69 GLN B O 1
ATOM 4275 N N . ARG B 1 70 ? -16.125 -8.18 -2.627 1 97.06 70 ARG B N 1
ATOM 4276 C CA . ARG B 1 70 ? -15.469 -9.055 -1.669 1 97.06 70 ARG B CA 1
ATOM 4277 C C . ARG B 1 70 ? -16.297 -10.312 -1.419 1 97.06 70 ARG B C 1
ATOM 4279 O O . ARG B 1 70 ? -15.742 -11.391 -1.193 1 97.06 70 ARG B O 1
ATOM 4286 N N . GLN B 1 71 ? -17.609 -10.164 -1.476 1 96.88 71 GLN B N 1
ATOM 4287 C CA . GLN B 1 71 ? -18.484 -11.328 -1.324 1 96.88 71 GLN B CA 1
ATOM 4288 C C . GLN B 1 71 ? -18.312 -12.297 -2.492 1 96.88 71 GLN B C 1
ATOM 4290 O O . GLN B 1 71 ? -18.266 -13.516 -2.295 1 96.88 71 GLN B O 1
ATOM 4295 N N . ALA B 1 72 ? -18.188 -11.742 -3.68 1 97.06 72 ALA B N 1
ATOM 4296 C CA . ALA B 1 72 ? -17.938 -12.586 -4.848 1 97.06 72 ALA B CA 1
ATOM 4297 C C . ALA B 1 72 ? -16.594 -13.289 -4.738 1 97.06 72 ALA B C 1
ATOM 4299 O O . ALA B 1 72 ? -16.469 -14.461 -5.086 1 97.06 72 ALA B O 1
ATOM 4300 N N . ASP B 1 73 ? -15.648 -12.547 -4.227 1 96.56 73 ASP B N 1
ATOM 4301 C CA . ASP B 1 73 ? -14.328 -13.133 -4.035 1 96.56 73 ASP B CA 1
ATOM 4302 C C . ASP B 1 73 ? -14.375 -14.281 -3.027 1 96.56 73 ASP B C 1
ATOM 4304 O O . ASP B 1 73 ? -13.711 -15.305 -3.209 1 96.56 73 ASP B O 1
ATOM 4308 N N . GLN B 1 74 ? -15.117 -14.125 -1.955 1 97.19 74 GLN B N 1
ATOM 4309 C CA . GLN B 1 74 ? -15.273 -15.172 -0.956 1 97.19 74 GLN B CA 1
ATOM 4310 C C . GLN B 1 74 ? -15.953 -16.406 -1.554 1 97.19 74 GLN B C 1
ATOM 4312 O O . GLN B 1 74 ? -15.555 -17.531 -1.275 1 97.19 74 GLN B O 1
ATOM 4317 N N . GLN B 1 75 ? -16.906 -16.188 -2.439 1 97.56 75 GLN B N 1
ATOM 4318 C CA . GLN B 1 75 ? -17.578 -17.312 -3.09 1 97.56 75 GLN B CA 1
ATOM 4319 C C . GLN B 1 75 ? -16.641 -18.031 -4.059 1 97.56 75 GLN B C 1
ATOM 4321 O O . GLN B 1 75 ? -16.672 -19.25 -4.168 1 97.56 75 GLN B O 1
ATOM 4326 N N . GLN B 1 76 ? -15.898 -17.219 -4.703 1 97.62 76 GLN B N 1
ATOM 4327 C CA . GLN B 1 76 ? -14.891 -17.812 -5.57 1 97.62 76 GLN B CA 1
ATOM 4328 C C . GLN B 1 76 ? -13.953 -18.734 -4.781 1 97.62 76 GLN B C 1
ATOM 4330 O O . GLN B 1 76 ? -13.648 -19.844 -5.223 1 97.62 76 GLN B O 1
ATOM 4335 N N . ALA B 1 77 ? -13.539 -18.281 -3.607 1 97.19 77 ALA B N 1
ATOM 4336 C CA . ALA B 1 77 ? -12.656 -19.078 -2.762 1 97.19 77 ALA B CA 1
ATOM 4337 C C . ALA B 1 77 ? -13.383 -20.312 -2.242 1 97.19 77 ALA B C 1
ATOM 4339 O O . ALA B 1 77 ? -12.773 -21.375 -2.092 1 97.19 77 ALA B O 1
ATOM 4340 N N . TYR B 1 78 ? -14.656 -20.234 -2.021 1 97.25 78 TYR B N 1
ATOM 4341 C CA . TYR B 1 78 ? -15.461 -21.359 -1.582 1 97.25 78 TYR B CA 1
ATOM 4342 C C . TYR B 1 78 ? -15.5 -22.453 -2.654 1 97.25 78 TYR B C 1
ATOM 4344 O O . TYR B 1 78 ? -15.312 -23.625 -2.357 1 97.25 78 TYR B O 1
ATOM 4352 N N . TYR B 1 79 ? -15.68 -21.984 -3.859 1 96.94 79 TYR B N 1
ATOM 4353 C CA . TYR B 1 79 ? -15.719 -22.969 -4.93 1 96.94 79 TYR B CA 1
ATOM 4354 C C . TYR B 1 79 ? -14.328 -23.5 -5.23 1 96.94 79 TYR B C 1
ATOM 4356 O O . TYR B 1 79 ? -14.18 -24.625 -5.703 1 96.94 79 TYR B O 1
ATOM 4364 N N . GLY B 1 80 ? -13.32 -22.688 -4.887 1 96.69 80 GLY B N 1
ATOM 4365 C CA . GLY B 1 80 ? -11.969 -23.234 -4.922 1 96.69 80 GLY B CA 1
ATOM 4366 C C . GLY B 1 80 ? -11.75 -24.359 -3.93 1 96.69 80 GLY B C 1
ATOM 4367 O O . GLY B 1 80 ? -11.07 -25.344 -4.238 1 96.69 80 GLY B O 1
ATOM 4368 N N . LEU B 1 81 ? -12.32 -24.219 -2.754 1 97.12 81 LEU B N 1
ATOM 4369 C CA . LEU B 1 81 ? -12.273 -25.281 -1.744 1 97.12 81 LEU B CA 1
ATOM 4370 C C . LEU B 1 81 ? -13.023 -26.516 -2.221 1 97.12 81 LEU B C 1
ATOM 4372 O O . LEU B 1 81 ? -12.531 -27.641 -2.078 1 97.12 81 LEU B O 1
ATOM 4376 N N . GLN B 1 82 ? -14.141 -26.312 -2.934 1 97.06 82 GLN B N 1
ATOM 4377 C CA . GLN B 1 82 ? -14.914 -27.438 -3.477 1 97.06 82 GLN B CA 1
ATOM 4378 C C . GLN B 1 82 ? -14.133 -28.156 -4.57 1 97.06 82 GLN B C 1
ATOM 4380 O O . GLN B 1 82 ? -14.18 -29.391 -4.664 1 97.06 82 GLN B O 1
ATOM 4385 N N . GLN B 1 83 ? -13.445 -27.406 -5.289 1 96.75 83 GLN B N 1
ATOM 4386 C CA . GLN B 1 83 ? -12.617 -28 -6.328 1 96.75 83 GLN B CA 1
ATOM 4387 C C . GLN B 1 83 ? -11.492 -28.844 -5.723 1 96.75 83 GLN B C 1
ATOM 4389 O O . GLN B 1 83 ? -11.234 -29.969 -6.18 1 96.75 83 GLN B O 1
ATOM 4394 N N . ALA B 1 84 ? -10.883 -28.281 -4.719 1 95.88 84 ALA B N 1
ATOM 4395 C CA . ALA B 1 84 ? -9.82 -29.031 -4.055 1 95.88 84 ALA B CA 1
ATOM 4396 C C . ALA B 1 84 ? -10.352 -30.312 -3.428 1 95.88 84 ALA B C 1
ATOM 4398 O O . ALA B 1 84 ? -9.68 -31.344 -3.434 1 95.88 84 ALA B O 1
ATOM 4399 N N . GLU B 1 85 ? -11.586 -30.266 -2.953 1 95.31 85 GLU B N 1
ATOM 4400 C CA . GLU B 1 85 ? -12.227 -31.438 -2.361 1 95.31 85 GLU B CA 1
ATOM 4401 C C . GLU B 1 85 ? -12.57 -32.469 -3.424 1 95.31 85 GLU B C 1
ATOM 4403 O O . GLU B 1 85 ? -12.445 -33.688 -3.184 1 95.31 85 GLU B O 1
ATOM 4408 N N . SER B 1 86 ? -12.859 -31.938 -4.602 1 94.94 86 SER B N 1
ATOM 4409 C CA . SER B 1 86 ? -13.234 -32.844 -5.68 1 94.94 86 SER B CA 1
ATOM 4410 C C . SER B 1 86 ? -12.031 -33.656 -6.16 1 94.94 86 SER B C 1
ATOM 4412 O O . SER B 1 86 ? -12.195 -34.75 -6.688 1 94.94 86 SER B O 1
ATOM 4414 N N . GLU B 1 87 ? -10.867 -33.156 -5.941 1 92.56 87 GLU B N 1
ATOM 4415 C CA . GLU B 1 87 ? -9.648 -33.844 -6.375 1 92.56 87 GLU B CA 1
ATOM 4416 C C . GLU B 1 87 ? -9.383 -35.094 -5.52 1 92.56 87 GLU B C 1
ATOM 4418 O O . GLU B 1 87 ? -8.625 -35.969 -5.918 1 92.56 87 GLU B O 1
ATOM 4423 N N . LEU B 1 88 ? -10.016 -35.188 -4.363 1 92.75 88 LEU B N 1
ATOM 4424 C CA . LEU B 1 88 ? -9.852 -36.312 -3.457 1 92.75 88 LEU B CA 1
ATOM 4425 C C . LEU B 1 88 ? -10.836 -37.438 -3.795 1 92.75 88 LEU B C 1
ATOM 4427 O O . LEU B 1 88 ? -10.68 -38.562 -3.33 1 92.75 88 LEU B O 1
ATOM 4431 N N . GLY B 1 89 ? -11.781 -37.156 -4.664 1 93.38 89 GLY B N 1
ATOM 4432 C CA . GLY B 1 89 ? -12.828 -38.125 -4.969 1 93.38 89 GLY B CA 1
ATOM 4433 C C . GLY B 1 89 ? -12.523 -38.969 -6.176 1 93.38 89 GLY B C 1
ATOM 4434 O O . GLY B 1 89 ? -11.445 -38.875 -6.762 1 93.38 89 GLY B O 1
ATOM 4435 N N . ALA B 1 90 ? -13.406 -39.844 -6.512 1 95.12 90 ALA B N 1
ATOM 4436 C CA . ALA B 1 90 ? -13.273 -40.75 -7.66 1 95.12 90 ALA B CA 1
ATOM 4437 C C . ALA B 1 90 ? -13.484 -40 -8.969 1 95.12 90 ALA B C 1
ATOM 4439 O O . ALA B 1 90 ? -14.211 -39 -9.008 1 95.12 90 ALA B O 1
ATOM 4440 N N . GLN B 1 91 ? -12.797 -40.375 -9.93 1 95.62 91 GLN B N 1
ATOM 4441 C CA . GLN B 1 91 ? -12.961 -39.875 -11.281 1 95.62 91 GLN B CA 1
ATOM 4442 C C . GLN B 1 91 ? -13.242 -41 -12.266 1 95.62 91 GLN B C 1
ATOM 4444 O O . GLN B 1 91 ? -12.641 -42.062 -12.18 1 95.62 91 GLN B O 1
ATOM 4449 N N . VAL B 1 92 ? -14.289 -40.75 -13.07 1 96.19 92 VAL B N 1
ATOM 4450 C CA . VAL B 1 92 ? -14.633 -41.719 -14.094 1 96.19 92 VAL B CA 1
ATOM 4451 C C . VAL B 1 92 ? -14.523 -41.094 -15.477 1 96.19 92 VAL B C 1
ATOM 4453 O O . VAL B 1 92 ? -15.062 -40 -15.719 1 96.19 92 VAL B O 1
ATOM 4456 N N . MET B 1 93 ? -13.805 -41.781 -16.359 1 96.12 93 MET B N 1
ATOM 4457 C CA . MET B 1 93 ? -13.586 -41.25 -17.703 1 96.12 93 MET B CA 1
ATOM 4458 C C . MET B 1 93 ? -13.891 -42.344 -18.75 1 96.12 93 MET B C 1
ATOM 4460 O O . MET B 1 93 ? -13.547 -43.5 -18.562 1 96.12 93 MET B O 1
ATOM 4464 N N . LEU B 1 94 ? -14.57 -41.875 -19.797 1 95.38 94 LEU B N 1
ATOM 4465 C CA . LEU B 1 94 ? -14.773 -42.719 -20.969 1 95.38 94 LEU B CA 1
ATOM 4466 C C . LEU B 1 94 ? -13.844 -42.312 -22.094 1 95.38 94 LEU B C 1
ATOM 4468 O O . LEU B 1 94 ? -13.844 -41.156 -22.531 1 95.38 94 LEU B O 1
ATOM 4472 N N . ASN B 1 95 ? -13.055 -43.281 -22.453 1 94.81 95 ASN B N 1
ATOM 4473 C CA . ASN B 1 95 ? -12.203 -43.125 -23.625 1 94.81 95 ASN B CA 1
ATOM 4474 C C . ASN B 1 95 ? -12.641 -44.031 -24.781 1 94.81 95 ASN B C 1
ATOM 4476 O O . ASN B 1 95 ? -12.703 -45.25 -24.609 1 94.81 95 ASN B O 1
ATOM 4480 N N . SER B 1 96 ? -12.961 -43.281 -25.859 1 93.69 96 SER B N 1
ATOM 4481 C CA . SER B 1 96 ? -13.406 -44.062 -27.031 1 93.69 96 SER B CA 1
ATOM 4482 C C . SER B 1 96 ? -12.641 -43.656 -28.281 1 93.69 96 SER B C 1
ATOM 4484 O O . SER B 1 96 ? -12.375 -42.469 -28.5 1 93.69 96 SER B O 1
ATOM 4486 N N . GLU B 1 97 ? -12.297 -44.75 -28.984 1 93.69 97 GLU B N 1
ATOM 4487 C CA . GLU B 1 97 ? -11.547 -44.531 -30.219 1 93.69 97 GLU B CA 1
ATOM 4488 C C . GLU B 1 97 ? -12.078 -45.406 -31.359 1 93.69 97 GLU B C 1
ATOM 4490 O O . GLU B 1 97 ? -12.305 -46.594 -31.156 1 93.69 97 GLU B O 1
ATOM 4495 N N . LEU B 1 98 ? -12.406 -44.75 -32.469 1 92.69 98 LEU B N 1
ATOM 4496 C CA . LEU B 1 98 ? -12.656 -45.406 -33.75 1 92.69 98 LEU B CA 1
ATOM 4497 C C . LEU B 1 98 ? -11.57 -45.062 -34.781 1 92.69 98 LEU B C 1
ATOM 4499 O O . LEU B 1 98 ? -11.328 -43.875 -35.031 1 92.69 98 LEU B O 1
ATOM 4503 N N . SER B 1 99 ? -11 -46.125 -35.125 1 92.56 99 SER B N 1
ATOM 4504 C CA . SER B 1 99 ? -9.906 -45.812 -36.062 1 92.56 99 SER B CA 1
ATOM 4505 C C . SER B 1 99 ? -9.883 -46.812 -37.219 1 92.56 99 SER B C 1
ATOM 4507 O O . SER B 1 99 ? -10.508 -47.875 -37.156 1 92.56 99 SER B O 1
ATOM 4509 N N . TYR B 1 100 ? -9.336 -46.375 -38.312 1 91.5 100 TYR B N 1
ATOM 4510 C CA . TYR B 1 100 ? -9.016 -47.188 -39.469 1 91.5 100 TYR B CA 1
ATOM 4511 C C . TYR B 1 100 ? -7.508 -47.219 -39.719 1 91.5 100 TYR B C 1
ATOM 4513 O O . TYR B 1 100 ? -6.859 -46.188 -39.75 1 91.5 100 TYR B O 1
ATOM 4521 N N . SER B 1 101 ? -7.074 -48.469 -39.75 1 90.25 101 SER B N 1
ATOM 4522 C CA . SER B 1 101 ? -5.621 -48.594 -39.844 1 90.25 101 SER B CA 1
ATOM 4523 C C . SER B 1 101 ? -5.199 -49.344 -41.094 1 90.25 101 SER B C 1
ATOM 4525 O O . SER B 1 101 ? -5.914 -50.219 -41.562 1 90.25 101 SER B O 1
ATOM 4527 N N . VAL B 1 102 ? -4.152 -48.844 -41.688 1 90.19 102 VAL B N 1
ATOM 4528 C CA . VAL B 1 102 ? -3.416 -49.562 -42.75 1 90.19 102 VAL B CA 1
ATOM 4529 C C . VAL B 1 102 ? -2.027 -49.938 -42.219 1 90.19 102 VAL B C 1
ATOM 4531 O O . VAL B 1 102 ? -1.166 -49.062 -42.062 1 90.19 102 VAL B O 1
ATOM 4534 N N . MET B 1 103 ? -2.016 -51.188 -41.781 1 85.69 103 MET B N 1
ATOM 4535 C CA . MET B 1 103 ? -0.747 -51.656 -41.25 1 85.69 103 MET B CA 1
ATOM 4536 C C . MET B 1 103 ? -0.25 -52.875 -42 1 85.69 103 MET B C 1
ATOM 4538 O O . MET B 1 103 ? -0.969 -53.875 -42.125 1 85.69 103 MET B O 1
ATOM 4542 N N . SER B 1 104 ? 1.032 -52.938 -42.219 1 84.81 104 SER B N 1
ATOM 4543 C CA . SER B 1 104 ? 1.687 -54.062 -42.938 1 84.81 104 SER B CA 1
ATOM 4544 C C . SER B 1 104 ? 0.782 -54.656 -44 1 84.81 104 SER B C 1
ATOM 4546 O O . SER B 1 104 ? 0.599 -55.875 -44.062 1 84.81 104 SER B O 1
ATOM 4548 N N . GLU B 1 105 ? 0.083 -53.812 -44.812 1 82.69 105 GLU B N 1
ATOM 4549 C CA . GLU B 1 105 ? -0.747 -54.156 -45.969 1 82.69 105 GLU B CA 1
ATOM 4550 C C . GLU B 1 105 ? -2.125 -54.625 -45.531 1 82.69 105 GLU B C 1
ATOM 4552 O O . GLU B 1 105 ? -2.895 -55.156 -46.375 1 82.69 105 GLU B O 1
ATOM 4557 N N . LYS B 1 106 ? -2.285 -54.719 -44.312 1 88.56 106 LYS B N 1
ATOM 4558 C CA . LYS B 1 106 ? -3.633 -55.031 -43.844 1 88.56 106 LYS B CA 1
ATOM 4559 C C . LYS B 1 106 ? -4.398 -53.75 -43.5 1 88.56 106 LYS B C 1
ATOM 4561 O O . LYS B 1 106 ? -3.828 -52.812 -42.938 1 88.56 106 LYS B O 1
ATOM 4566 N N . ARG B 1 107 ? -5.668 -53.656 -44.125 1 93.31 107 ARG B N 1
ATOM 4567 C CA . ARG B 1 107 ? -6.59 -52.562 -43.75 1 93.31 107 ARG B CA 1
ATOM 4568 C C . ARG B 1 107 ? -7.684 -53.062 -42.812 1 93.31 107 ARG B C 1
ATOM 4570 O O . ARG B 1 107 ? -8.289 -54.125 -43.062 1 93.31 107 ARG B O 1
ATOM 4577 N N . PHE B 1 108 ? -7.785 -52.5 -41.719 1 92.31 108 PHE B N 1
ATOM 4578 C CA . PHE B 1 108 ? -8.812 -52.969 -40.781 1 92.31 108 PHE B CA 1
ATOM 4579 C C . PHE B 1 108 ? -9.32 -51.781 -39.938 1 92.31 108 PHE B C 1
ATOM 4581 O O . PHE B 1 108 ? -8.617 -50.812 -39.781 1 92.31 108 PHE B O 1
ATOM 4588 N N . ALA B 1 109 ? -10.586 -51.875 -39.562 1 92.25 109 ALA B N 1
ATOM 4589 C CA . ALA B 1 109 ? -11.188 -50.969 -38.594 1 92.25 109 ALA B CA 1
ATOM 4590 C C . ALA B 1 109 ? -10.945 -51.438 -37.188 1 92.25 109 ALA B C 1
ATOM 4592 O O . ALA B 1 109 ? -10.805 -52.625 -36.938 1 92.25 109 ALA B O 1
ATOM 4593 N N . ARG B 1 110 ? -10.734 -50.5 -36.281 1 91.12 110 ARG B N 1
ATOM 4594 C CA . ARG B 1 110 ? -10.516 -50.812 -34.875 1 91.12 110 ARG B CA 1
ATOM 4595 C C . ARG B 1 110 ? -11.359 -49.906 -34 1 91.12 110 ARG B C 1
ATOM 4597 O O . ARG B 1 110 ? -11.5 -48.719 -34.25 1 91.12 110 ARG B O 1
ATOM 4604 N N . THR B 1 111 ? -12.094 -50.5 -33.031 1 92.88 111 THR B N 1
ATOM 4605 C CA . THR B 1 111 ? -12.711 -49.781 -31.953 1 92.88 111 THR B CA 1
ATOM 4606 C C . THR B 1 111 ? -12.008 -50.062 -30.625 1 92.88 111 THR B C 1
ATOM 4608 O O . THR B 1 111 ? -11.664 -51.219 -30.344 1 92.88 111 THR B O 1
ATOM 4611 N N . ALA B 1 112 ? -11.586 -49.062 -29.984 1 93.06 112 ALA B N 1
ATOM 4612 C CA . ALA B 1 112 ? -10.984 -49.188 -28.656 1 93.06 112 ALA B CA 1
ATOM 4613 C C . ALA B 1 112 ? -11.734 -48.344 -27.641 1 93.06 112 ALA B C 1
ATOM 4615 O O . ALA B 1 112 ? -11.719 -47.125 -27.703 1 93.06 112 ALA B O 1
ATOM 4616 N N . ASN B 1 113 ? -12.531 -49.031 -26.734 1 94.06 113 ASN B N 1
ATOM 4617 C CA . ASN B 1 113 ? -13.289 -48.375 -25.688 1 94.06 113 ASN B CA 1
ATOM 4618 C C . ASN B 1 113 ? -12.781 -48.75 -24.297 1 94.06 113 ASN B C 1
ATOM 4620 O O . ASN B 1 113 ? -12.453 -49.906 -24.047 1 94.06 113 ASN B O 1
ATOM 4624 N N . GLN B 1 114 ? -12.664 -47.75 -23.516 1 94.81 114 GLN B N 1
ATOM 4625 C CA . GLN B 1 114 ? -12.242 -48.031 -22.141 1 94.81 114 GLN B CA 1
ATOM 4626 C C . GLN B 1 114 ? -12.969 -47.094 -21.156 1 94.81 114 GLN B C 1
ATOM 4628 O O . GLN B 1 114 ? -13.047 -45.875 -21.391 1 94.81 114 GLN B O 1
ATOM 4633 N N . LEU B 1 115 ? -13.633 -47.656 -20.156 1 95.75 115 LEU B N 1
ATOM 4634 C CA . LEU B 1 115 ? -14.148 -46.938 -19 1 95.75 115 LEU B CA 1
ATOM 4635 C C . LEU B 1 115 ? -13.211 -47.062 -17.812 1 95.75 115 LEU B C 1
ATOM 4637 O O . LEU B 1 115 ? -13 -48.188 -17.297 1 95.75 115 LEU B O 1
ATOM 4641 N N . VAL B 1 116 ? -12.664 -45.969 -17.484 1 96.12 116 VAL B N 1
ATOM 4642 C CA . VAL B 1 116 ? -11.648 -46 -16.438 1 96.12 116 VAL B CA 1
ATOM 4643 C C . VAL B 1 116 ? -12.133 -45.219 -15.211 1 96.12 116 VAL B C 1
ATOM 4645 O O . VAL B 1 116 ? -12.617 -44.094 -15.344 1 96.12 116 VAL B O 1
ATOM 4648 N N . ALA B 1 117 ? -12.039 -45.812 -14.039 1 96.44 117 ALA B N 1
ATOM 4649 C CA . ALA B 1 117 ? -12.297 -45.156 -12.758 1 96.44 117 ALA B CA 1
ATOM 4650 C C . ALA B 1 117 ? -11.039 -45.125 -11.898 1 96.44 117 ALA B C 1
ATOM 4652 O O . ALA B 1 117 ? -10.32 -46.125 -11.805 1 96.44 117 ALA B O 1
ATOM 4653 N N . THR B 1 118 ? -10.797 -43.938 -11.398 1 95.88 118 THR B N 1
ATOM 4654 C CA . THR B 1 118 ? -9.648 -43.812 -10.508 1 95.88 118 THR B CA 1
ATOM 4655 C C . THR B 1 118 ? -10.07 -43.219 -9.164 1 95.88 118 THR B C 1
ATOM 4657 O O . THR B 1 118 ? -11.062 -42.5 -9.086 1 95.88 118 THR B O 1
ATOM 4660 N N . TYR B 1 119 ? -9.359 -43.656 -8.078 1 95.25 119 TYR B N 1
ATOM 4661 C CA . TYR B 1 119 ? -9.602 -43.156 -6.727 1 95.25 119 TYR B CA 1
ATOM 4662 C C . TYR B 1 119 ? -8.289 -43 -5.965 1 95.25 119 TYR B C 1
ATOM 4664 O O . TYR B 1 119 ? -7.477 -43.938 -5.906 1 95.25 119 TYR B O 1
ATOM 4672 N N . SER B 1 120 ? -8.172 -41.812 -5.445 1 92.69 120 SER B N 1
ATOM 4673 C CA . SER B 1 120 ? -6.945 -41.531 -4.711 1 92.69 120 SER B CA 1
ATOM 4674 C C . SER B 1 120 ? -6.922 -42.25 -3.373 1 92.69 120 SER B C 1
ATOM 4676 O O . SER B 1 120 ? -7.785 -42.031 -2.523 1 92.69 120 SER B O 1
ATOM 4678 N N . LEU B 1 121 ? -5.922 -43.156 -3.178 1 93.94 121 LEU B N 1
ATOM 4679 C CA . LEU B 1 121 ? -5.781 -43.875 -1.92 1 93.94 121 LEU B CA 1
ATOM 4680 C C . LEU B 1 121 ? -4.863 -43.125 -0.96 1 93.94 121 LEU B C 1
ATOM 4682 O O . LEU B 1 121 ? -5.168 -43 0.227 1 93.94 121 LEU B O 1
ATOM 4686 N N . TYR B 1 122 ? -3.771 -42.75 -1.517 1 94.81 122 TYR B N 1
ATOM 4687 C CA . TYR B 1 122 ? -2.789 -42.031 -0.732 1 94.81 122 TYR B CA 1
ATOM 4688 C C . TYR B 1 122 ? -2.158 -40.906 -1.557 1 94.81 122 TYR B C 1
ATOM 4690 O O . TYR B 1 122 ? -1.164 -41.125 -2.254 1 94.81 122 TYR B O 1
ATOM 4698 N N . GLN B 1 123 ? -2.666 -39.75 -1.419 1 93.75 123 GLN B N 1
ATOM 4699 C CA . GLN B 1 123 ? -2.174 -38.531 -2.047 1 93.75 123 GLN B CA 1
ATOM 4700 C C . GLN B 1 123 ? -2.213 -37.375 -1.071 1 93.75 123 GLN B C 1
ATOM 4702 O O . GLN B 1 123 ? -3.051 -36.469 -1.2 1 93.75 123 GLN B O 1
ATOM 4707 N N . PRO B 1 124 ? -1.245 -37.344 -0.175 1 94.69 124 PRO B N 1
ATOM 4708 C CA . PRO B 1 124 ? -1.27 -36.344 0.91 1 94.69 124 PRO B CA 1
ATOM 4709 C C . PRO B 1 124 ? -1.21 -34.906 0.403 1 94.69 124 PRO B C 1
ATOM 4711 O O . PRO B 1 124 ? -1.731 -34 1.053 1 94.69 124 PRO B O 1
ATOM 4714 N N . HIS B 1 125 ? -0.536 -34.656 -0.81 1 96.12 125 HIS B N 1
ATOM 4715 C CA . HIS B 1 125 ? -0.469 -33.281 -1.346 1 96.12 125 HIS B CA 1
ATOM 4716 C C . HIS B 1 125 ? -1.862 -32.75 -1.633 1 96.12 125 HIS B C 1
ATOM 4718 O O . HIS B 1 125 ? -2.104 -31.531 -1.49 1 96.12 125 HIS B O 1
ATOM 4724 N N . GLN B 1 126 ? -2.799 -33.562 -1.975 1 95.44 126 GLN B N 1
ATOM 4725 C CA . GLN B 1 126 ? -4.16 -33.125 -2.268 1 95.44 126 GLN B CA 1
ATOM 4726 C C . GLN B 1 126 ? -4.891 -32.719 -0.994 1 95.44 126 GLN B C 1
ATOM 4728 O O . GLN B 1 126 ? -5.664 -31.75 -1.003 1 95.44 126 GLN B O 1
ATOM 4733 N N . GLN B 1 127 ? -4.645 -33.531 0.059 1 95.88 127 GLN B N 1
ATOM 4734 C CA . GLN B 1 127 ? -5.215 -33.125 1.348 1 95.88 127 GLN B CA 1
ATOM 4735 C C . GLN B 1 127 ? -4.672 -31.797 1.816 1 95.88 127 GLN B C 1
ATOM 4737 O O . GLN B 1 127 ? -5.422 -30.953 2.328 1 95.88 127 GLN B O 1
ATOM 4742 N N . ASP B 1 128 ? -3.383 -31.625 1.669 1 97.56 128 ASP B N 1
ATOM 4743 C CA . ASP B 1 128 ? -2.762 -30.344 2.041 1 97.56 128 ASP B CA 1
ATOM 4744 C C . ASP B 1 128 ? -3.318 -29.203 1.203 1 97.56 128 ASP B C 1
ATOM 4746 O O . ASP B 1 128 ? -3.561 -28.109 1.722 1 97.56 128 ASP B O 1
ATOM 4750 N N . ASN B 1 129 ? -3.529 -29.438 -0.124 1 97.19 129 ASN B N 1
ATOM 4751 C CA . ASN B 1 129 ? -4.117 -28.422 -0.996 1 97.19 129 ASN B CA 1
ATOM 4752 C C . ASN B 1 129 ? -5.527 -28.047 -0.545 1 97.19 129 ASN B C 1
ATOM 4754 O O . ASN B 1 129 ? -5.914 -26.875 -0.614 1 97.19 129 ASN B O 1
ATOM 4758 N N . ARG B 1 130 ? -6.297 -29.031 -0.083 1 97.44 130 ARG B N 1
ATOM 4759 C CA . ARG B 1 130 ? -7.633 -28.766 0.444 1 97.44 130 ARG B CA 1
ATOM 4760 C C . ARG B 1 130 ? -7.559 -27.875 1.685 1 97.44 130 ARG B C 1
ATOM 4762 O O . ARG B 1 130 ? -8.32 -26.922 1.814 1 97.44 130 ARG B O 1
ATOM 4769 N N . GLU B 1 131 ? -6.648 -28.25 2.545 1 98 131 GLU B N 1
ATOM 4770 C CA . GLU B 1 131 ? -6.484 -27.438 3.748 1 98 131 GLU B CA 1
ATOM 4771 C C . GLU B 1 131 ? -6.059 -26.016 3.404 1 98 131 GLU B C 1
ATOM 4773 O O . GLU B 1 131 ? -6.523 -25.062 4.023 1 98 131 GLU B O 1
ATOM 4778 N N . ALA B 1 132 ? -5.105 -25.844 2.408 1 98.25 132 ALA B N 1
ATOM 4779 C CA . ALA B 1 132 ? -4.691 -24.516 1.95 1 98.25 132 ALA B CA 1
ATOM 4780 C C . ALA B 1 132 ? -5.883 -23.719 1.422 1 98.25 132 ALA B C 1
ATOM 4782 O O . ALA B 1 132 ? -6.023 -22.531 1.724 1 98.25 132 ALA B O 1
ATOM 4783 N N . ALA B 1 133 ? -6.746 -24.391 0.678 1 98.06 133 ALA B N 1
ATOM 4784 C CA . ALA B 1 133 ? -7.926 -23.734 0.113 1 98.06 133 ALA B CA 1
ATOM 4785 C C . ALA B 1 133 ? -8.883 -23.297 1.212 1 98.06 133 ALA B C 1
ATOM 4787 O O . ALA B 1 133 ? -9.523 -22.25 1.101 1 98.06 133 ALA B O 1
ATOM 4788 N N . LYS B 1 134 ? -9.008 -24.156 2.238 1 98.44 134 LYS B N 1
ATOM 4789 C CA . LYS B 1 134 ? -9.852 -23.797 3.377 1 98.44 134 LYS B CA 1
ATOM 4790 C C . LYS B 1 134 ? -9.375 -22.516 4.035 1 98.44 134 LYS B C 1
ATOM 4792 O O . LYS B 1 134 ? -10.18 -21.625 4.324 1 98.44 134 LYS B O 1
ATOM 4797 N N . TYR B 1 135 ? -8.078 -22.422 4.234 1 98.44 135 TYR B N 1
ATOM 4798 C CA . TYR B 1 135 ? -7.531 -21.219 4.848 1 98.44 135 TYR B CA 1
ATOM 4799 C C . TYR B 1 135 ? -7.672 -20.016 3.918 1 98.44 135 TYR B C 1
ATOM 4801 O O . TYR B 1 135 ? -7.859 -18.891 4.375 1 98.44 135 TYR B O 1
ATOM 4809 N N . GLN B 1 136 ? -7.621 -20.234 2.592 1 98.12 136 GLN B N 1
ATOM 4810 C CA . GLN B 1 136 ? -7.836 -19.141 1.64 1 98.12 136 GLN B CA 1
ATOM 4811 C C . GLN B 1 136 ? -9.266 -18.625 1.712 1 98.12 136 GLN B C 1
ATOM 4813 O O . GLN B 1 136 ? -9.5 -17.422 1.615 1 98.12 136 GLN B O 1
ATOM 4818 N N . PHE B 1 137 ? -10.25 -19.656 1.951 1 98.12 137 PHE B N 1
ATOM 4819 C CA . PHE B 1 137 ? -11.641 -19.266 2.131 1 98.12 137 PHE B CA 1
ATOM 4820 C C . PHE B 1 137 ? -11.82 -18.438 3.398 1 98.12 137 PHE B C 1
ATOM 4822 O O . PHE B 1 137 ? -12.484 -17.406 3.377 1 98.12 137 PHE B O 1
ATOM 4829 N N . LEU B 1 138 ? -11.156 -18.797 4.418 1 98.19 138 LEU B N 1
ATOM 4830 C CA . LEU B 1 138 ? -11.227 -18.078 5.684 1 98.19 138 LEU B CA 1
ATOM 4831 C C . LEU B 1 138 ? -10.633 -16.672 5.543 1 98.19 138 LEU B C 1
ATOM 4833 O O . LEU B 1 138 ? -11.164 -15.711 6.098 1 98.19 138 LEU B O 1
ATOM 4837 N N . ALA B 1 139 ? -9.492 -16.531 4.812 1 98.12 139 ALA B N 1
ATOM 4838 C CA . ALA B 1 139 ? -8.867 -15.234 4.578 1 98.12 139 ALA B CA 1
ATOM 4839 C C . ALA B 1 139 ? -9.828 -14.289 3.867 1 98.12 139 ALA B C 1
ATOM 4841 O O . ALA B 1 139 ? -9.914 -13.109 4.211 1 98.12 139 ALA B O 1
ATOM 4842 N N . GLN B 1 140 ? -10.562 -14.812 2.895 1 97.94 140 GLN B N 1
ATOM 4843 C CA . GLN B 1 140 ? -11.5 -13.992 2.143 1 97.94 140 GLN B CA 1
ATOM 4844 C C . GLN B 1 140 ? -12.688 -13.578 3.01 1 97.94 140 GLN B C 1
ATOM 4846 O O . GLN B 1 140 ? -13.234 -12.484 2.848 1 97.94 140 GLN B O 1
ATOM 4851 N N . GLN B 1 141 ? -13.078 -14.5 3.951 1 97.88 141 GLN B N 1
ATOM 4852 C CA . GLN B 1 141 ? -14.133 -14.141 4.891 1 97.88 141 GLN B CA 1
ATOM 4853 C C . GLN B 1 141 ? -13.727 -12.945 5.746 1 97.88 141 GLN B C 1
ATOM 4855 O O . GLN B 1 141 ? -14.516 -12.016 5.93 1 97.88 141 GLN B O 1
ATOM 4860 N N . LYS B 1 142 ? -12.5 -12.977 6.203 1 97.75 142 LYS B N 1
ATOM 4861 C CA . LYS B 1 142 ? -12 -11.859 7 1 97.75 142 LYS B CA 1
ATOM 4862 C C . LYS B 1 142 ? -11.859 -10.602 6.148 1 97.75 142 LYS B C 1
ATOM 4864 O O . LYS B 1 142 ? -12.008 -9.484 6.648 1 97.75 142 LYS B O 1
ATOM 4869 N N . GLY B 1 143 ? -11.648 -10.805 4.828 1 97.12 143 GLY B N 1
ATOM 4870 C CA . GLY B 1 143 ? -11.57 -9.688 3.9 1 97.12 143 GLY B CA 1
ATOM 4871 C C . GLY B 1 143 ? -12.875 -8.922 3.787 1 97.12 143 GLY B C 1
ATOM 4872 O O . GLY B 1 143 ? -12.867 -7.699 3.619 1 97.12 143 GLY B O 1
ATOM 4873 N N . ILE B 1 144 ? -13.992 -9.594 3.936 1 97.25 144 ILE B N 1
ATOM 4874 C CA . ILE B 1 144 ? -15.297 -8.938 3.9 1 97.25 144 ILE B CA 1
ATOM 4875 C C . ILE B 1 144 ? -15.453 -8.031 5.117 1 97.25 144 ILE B C 1
ATOM 4877 O O . ILE B 1 144 ? -15.852 -6.871 4.984 1 97.25 144 ILE B O 1
ATOM 4881 N N . VAL B 1 145 ? -15.109 -8.555 6.285 1 97.19 145 VAL B N 1
ATOM 4882 C CA . VAL B 1 145 ? -15.234 -7.789 7.52 1 97.19 145 VAL B CA 1
ATOM 4883 C C . VAL B 1 145 ? -14.328 -6.562 7.461 1 97.19 145 VAL B C 1
ATOM 4885 O O . VAL B 1 145 ? -14.727 -5.469 7.875 1 97.19 145 VAL B O 1
ATOM 4888 N N . GLU B 1 146 ? -13.094 -6.699 6.949 1 96.88 146 GLU B N 1
ATOM 4889 C CA . GLU B 1 146 ? -12.172 -5.582 6.789 1 96.88 146 GLU B CA 1
ATOM 4890 C C . GLU B 1 146 ? -12.758 -4.5 5.887 1 96.88 146 GLU B C 1
ATOM 4892 O O . GLU B 1 146 ? -12.664 -3.309 6.191 1 96.88 146 GLU B O 1
ATOM 4897 N N . GLN B 1 147 ? -13.398 -4.953 4.809 1 96.56 147 GLN B N 1
ATOM 4898 C CA . GLN B 1 147 ? -13.984 -4 3.871 1 96.56 147 GLN B CA 1
ATOM 4899 C C . GLN B 1 147 ? -15.18 -3.283 4.492 1 96.56 147 GLN B C 1
ATOM 4901 O O . GLN B 1 147 ? -15.414 -2.104 4.219 1 96.56 147 GLN B O 1
ATOM 4906 N N . GLN B 1 148 ? -15.93 -4.027 5.293 1 96.81 148 GLN B N 1
ATOM 4907 C CA . GLN B 1 148 ? -17.031 -3.404 6.012 1 96.81 148 GLN B CA 1
ATOM 4908 C C . GLN B 1 148 ? -16.547 -2.289 6.926 1 96.81 148 GLN B C 1
ATOM 4910 O O . GLN B 1 148 ? -17.125 -1.203 6.961 1 96.81 148 GLN B O 1
ATOM 4915 N N . GLN B 1 149 ? -15.453 -2.561 7.645 1 96.19 149 GLN B N 1
ATOM 4916 C CA . GLN B 1 149 ? -14.844 -1.538 8.492 1 96.19 149 GLN B CA 1
ATOM 4917 C C . GLN B 1 149 ? -14.438 -0.319 7.668 1 96.19 149 GLN B C 1
ATOM 4919 O O . GLN B 1 149 ? -14.625 0.82 8.102 1 96.19 149 GLN B O 1
ATOM 4924 N N . GLN B 1 150 ? -13.938 -0.582 6.488 1 96.44 150 GLN B N 1
ATOM 4925 C CA . GLN B 1 150 ? -13.453 0.499 5.637 1 96.44 150 GLN B CA 1
ATOM 4926 C C . GLN B 1 150 ? -14.609 1.367 5.137 1 96.44 150 GLN B C 1
ATOM 4928 O O . GLN B 1 150 ? -14.5 2.594 5.102 1 96.44 150 GLN B O 1
ATOM 4933 N N . VAL B 1 151 ? -15.672 0.736 4.797 1 96.44 151 VAL B N 1
ATOM 4934 C CA . VAL B 1 151 ? -16.844 1.465 4.305 1 96.44 151 VAL B CA 1
ATOM 4935 C C . VAL B 1 151 ? -17.406 2.338 5.418 1 96.44 151 VAL B C 1
ATOM 4937 O O . VAL B 1 151 ? -17.703 3.516 5.203 1 96.44 151 VAL B O 1
ATOM 4940 N N . VAL B 1 152 ? -17.547 1.808 6.594 1 95.75 152 VAL B N 1
ATOM 4941 C CA . VAL B 1 152 ? -18.062 2.549 7.734 1 95.75 152 VAL B CA 1
ATOM 4942 C C . VAL B 1 152 ? -17.156 3.736 8.047 1 95.75 152 VAL B C 1
ATOM 4944 O O . VAL B 1 152 ? -17.641 4.848 8.273 1 95.75 152 VAL B O 1
ATOM 4947 N N . MET B 1 153 ? -15.836 3.52 7.977 1 96.38 153 MET B N 1
ATOM 4948 C CA . MET B 1 153 ? -14.875 4.59 8.242 1 96.38 153 MET B CA 1
ATOM 4949 C C . MET B 1 153 ? -14.992 5.699 7.203 1 96.38 153 MET B C 1
ATOM 4951 O O . MET B 1 153 ? -14.93 6.883 7.543 1 96.38 153 MET B O 1
ATOM 4955 N N . GLN B 1 154 ? -15.234 5.34 5.984 1 96.38 154 GLN B N 1
ATOM 4956 C CA . GLN B 1 154 ? -15.344 6.32 4.91 1 96.38 154 GLN B CA 1
ATOM 4957 C C . GLN B 1 154 ? -16.609 7.168 5.066 1 96.38 154 GLN B C 1
ATOM 4959 O O . GLN B 1 154 ? -16.562 8.383 4.891 1 96.38 154 GLN B O 1
ATOM 4964 N N . VAL B 1 155 ? -17.656 6.5 5.434 1 95.25 155 VAL B N 1
ATOM 4965 C CA . VAL B 1 155 ? -18.906 7.227 5.656 1 95.25 155 VAL B CA 1
ATOM 4966 C C . VAL B 1 155 ? -18.734 8.188 6.836 1 95.25 155 VAL B C 1
ATOM 4968 O O . VAL B 1 155 ? -19.109 9.359 6.75 1 95.25 155 VAL B O 1
ATOM 4971 N N . ALA B 1 156 ? -18.156 7.707 7.91 1 94.12 156 ALA B N 1
ATOM 4972 C CA . ALA B 1 156 ? -17.922 8.562 9.078 1 94.12 156 ALA B CA 1
ATOM 4973 C C . ALA B 1 156 ? -17.062 9.766 8.711 1 94.12 156 ALA B C 1
ATOM 4975 O O . ALA B 1 156 ? -17.391 10.898 9.086 1 94.12 156 ALA B O 1
ATOM 4976 N N . SER B 1 157 ? -15.992 9.539 7.934 1 96.12 157 SER B N 1
ATOM 4977 C CA . SER B 1 157 ? -15.078 10.609 7.543 1 96.12 157 SER B CA 1
ATOM 4978 C C . SER B 1 157 ? -15.781 11.648 6.668 1 96.12 157 SER B C 1
ATOM 4980 O O . SER B 1 157 ? -15.648 12.852 6.891 1 96.12 157 SER B O 1
ATOM 4982 N N . LEU B 1 158 ? -16.562 11.148 5.75 1 95.06 158 LEU B N 1
ATOM 4983 C CA . LEU B 1 158 ? -17.281 12.055 4.848 1 95.06 158 LEU B CA 1
ATOM 4984 C C . LEU B 1 158 ? -18.328 12.867 5.602 1 95.06 158 LEU B C 1
ATOM 4986 O O . LEU B 1 158 ? -18.484 14.062 5.359 1 95.06 158 LEU B O 1
ATOM 4990 N N . TYR B 1 159 ? -19.016 12.266 6.469 1 93.44 159 TYR B N 1
ATOM 4991 C CA . TYR B 1 159 ? -20.016 12.977 7.242 1 93.44 159 TYR B CA 1
ATOM 4992 C C . TYR B 1 159 ? -19.375 14.047 8.125 1 93.44 159 TYR B C 1
ATOM 4994 O O . TYR B 1 159 ? -19.891 15.164 8.227 1 93.44 159 TYR B O 1
ATOM 5002 N N . ILE B 1 160 ? -18.328 13.672 8.758 1 92.69 160 ILE B N 1
ATOM 5003 C CA . ILE B 1 160 ? -17.656 14.617 9.641 1 92.69 160 ILE B CA 1
ATOM 5004 C C . ILE B 1 160 ? -17.109 15.789 8.828 1 92.69 160 ILE B C 1
ATOM 5006 O O . ILE B 1 160 ? -17.156 16.938 9.273 1 92.69 160 ILE B O 1
ATOM 5010 N N . ASP B 1 161 ? -16.625 15.516 7.609 1 93.75 161 ASP B N 1
ATOM 5011 C CA . ASP B 1 161 ? -16.219 16.594 6.711 1 93.75 161 ASP B CA 1
ATOM 5012 C C . ASP B 1 161 ? -17.406 17.484 6.359 1 93.75 161 ASP B C 1
ATOM 5014 O O . ASP B 1 161 ? -17.297 18.719 6.328 1 93.75 161 ASP B O 1
ATOM 5018 N N . TYR B 1 162 ? -18.484 16.859 6.07 1 92.31 162 TYR B N 1
ATOM 5019 C CA . TYR B 1 162 ? -19.719 17.594 5.777 1 92.31 162 TYR B CA 1
ATOM 5020 C C . TYR B 1 162 ? -20.109 18.5 6.941 1 92.31 162 TYR B C 1
ATOM 5022 O O . TYR B 1 162 ? -20.406 19.688 6.746 1 92.31 162 TYR B O 1
ATOM 5030 N N . TRP B 1 163 ? -20 17.922 8.125 1 89.44 163 TRP B N 1
ATOM 5031 C CA . TRP B 1 163 ? -20.297 18.672 9.344 1 89.44 163 TRP B CA 1
ATOM 5032 C C . TRP B 1 163 ? -19.344 19.859 9.484 1 89.44 163 TRP B C 1
ATOM 5034 O O . TRP B 1 163 ? -19.797 20.984 9.727 1 89.44 163 TRP B O 1
ATOM 5044 N N . GLN B 1 164 ? -18.078 19.688 9.273 1 91.62 164 GLN B N 1
ATOM 5045 C CA . GLN B 1 164 ? -17.078 20.75 9.398 1 91.62 164 GLN B CA 1
ATOM 5046 C C . GLN B 1 164 ? -17.312 21.844 8.367 1 91.62 164 GLN B C 1
ATOM 5048 O O . GLN B 1 164 ? -17.203 23.031 8.68 1 91.62 164 GLN B O 1
ATOM 5053 N N . GLN B 1 165 ? -17.641 21.438 7.211 1 93.12 165 GLN B N 1
ATOM 5054 C CA . GLN B 1 165 ? -17.812 22.406 6.137 1 93.12 165 GLN B CA 1
ATOM 5055 C C . GLN B 1 165 ? -19.109 23.188 6.316 1 93.12 165 GLN B C 1
ATOM 5057 O O . GLN B 1 165 ? -19.188 24.375 5.969 1 93.12 165 GLN B O 1
ATOM 5062 N N . GLN B 1 166 ? -20.172 22.578 6.898 1 90.69 166 GLN B N 1
ATOM 5063 C CA . GLN B 1 166 ? -21.375 23.312 7.262 1 90.69 166 GLN B CA 1
ATOM 5064 C C . GLN B 1 166 ? -21.078 24.391 8.297 1 90.69 166 GLN B C 1
ATOM 5066 O O . GLN B 1 166 ? -21.578 25.516 8.18 1 90.69 166 GLN B O 1
ATOM 5071 N N . GLU B 1 167 ? -20.25 24.031 9.219 1 88.94 167 GLU B N 1
ATOM 5072 C CA . GLU B 1 167 ? -19.875 25 10.25 1 88.94 167 GLU B CA 1
ATOM 5073 C C . GLU B 1 167 ? -19.047 26.141 9.664 1 88.94 167 GLU B C 1
ATOM 5075 O O . GLU B 1 167 ? -19.203 27.297 10.07 1 88.94 167 GLU B O 1
ATOM 5080 N N . ASN B 1 168 ? -18.172 25.781 8.75 1 91.69 168 ASN B N 1
ATOM 5081 C CA . ASN B 1 168 ? -17.375 26.812 8.094 1 91.69 168 ASN B CA 1
ATOM 5082 C C . ASN B 1 168 ? -18.266 27.766 7.293 1 91.69 168 ASN B C 1
ATOM 5084 O O . ASN B 1 168 ? -18.047 28.984 7.305 1 91.69 168 ASN B O 1
ATOM 5088 N N . LEU B 1 169 ? -19.266 27.25 6.625 1 91.62 169 LEU B N 1
ATOM 5089 C CA . LEU B 1 169 ? -20.203 28.078 5.875 1 91.62 169 LEU B CA 1
ATOM 5090 C C . LEU B 1 169 ? -20.984 29 6.805 1 91.62 169 LEU B C 1
ATOM 5092 O O . LEU B 1 169 ? -21.125 30.188 6.523 1 91.62 169 LEU B O 1
ATOM 5096 N N . ARG B 1 170 ? -21.422 28.516 7.879 1 89.88 170 ARG B N 1
ATOM 5097 C CA . ARG B 1 170 ? -22.141 29.312 8.859 1 89.88 170 ARG B CA 1
ATOM 5098 C C . ARG B 1 170 ? -21.281 30.422 9.422 1 89.88 170 ARG B C 1
ATOM 5100 O O . ARG B 1 170 ? -21.75 31.547 9.617 1 89.88 170 ARG B O 1
ATOM 5107 N N . TYR B 1 171 ? -20 30.141 9.719 1 90.44 171 TYR B N 1
ATOM 5108 C CA . TYR B 1 171 ? -19.047 31.141 10.18 1 90.44 171 TYR B CA 1
ATOM 5109 C C . TYR B 1 171 ? -18.922 32.281 9.18 1 90.44 171 TYR B C 1
ATOM 5111 O O . TYR B 1 171 ? -19 33.438 9.547 1 90.44 171 TYR B O 1
ATOM 5119 N N . LEU B 1 172 ? -18.781 31.875 7.898 1 93 172 LEU B N 1
ATOM 5120 C CA . LEU B 1 172 ? -18.578 32.875 6.871 1 93 172 LEU B CA 1
ATOM 5121 C C . LEU B 1 172 ? -19.844 33.719 6.68 1 93 172 LEU B C 1
ATOM 5123 O O . LEU B 1 172 ? -19.75 34.938 6.418 1 93 172 LEU B O 1
ATOM 5127 N N . GLN B 1 173 ? -21.016 33.156 6.863 1 93.56 173 GLN B N 1
ATOM 5128 C CA . GLN B 1 173 ? -22.266 33.875 6.777 1 93.56 173 GLN B CA 1
ATOM 5129 C C . GLN B 1 173 ? -22.422 34.844 7.945 1 93.56 173 GLN B C 1
ATOM 5131 O O . GLN B 1 173 ? -22.859 36 7.758 1 93.56 173 GLN B O 1
ATOM 5136 N N . LYS B 1 174 ? -22.047 34.375 9.086 1 89.25 174 LYS B N 1
ATOM 5137 C CA . LYS B 1 174 ? -22.078 35.281 10.25 1 89.25 174 LYS B CA 1
ATOM 5138 C C . LYS B 1 174 ? -21.094 36.438 10.086 1 89.25 174 LYS B C 1
ATOM 5140 O O . LYS B 1 174 ? -21.422 37.562 10.438 1 89.25 174 LYS B O 1
ATOM 5145 N N . GLU B 1 175 ? -19.953 36.094 9.594 1 91.06 175 GLU B N 1
ATOM 5146 C CA . GLU B 1 175 ? -18.953 37.156 9.344 1 91.06 175 GLU B CA 1
ATOM 5147 C C . GLU B 1 175 ? -19.453 38.156 8.32 1 91.06 175 GLU B C 1
ATOM 5149 O O . GLU B 1 175 ? -19.25 39.375 8.492 1 91.06 175 GLU B O 1
ATOM 5154 N N . LYS B 1 176 ? -20.031 37.688 7.309 1 93.81 176 LYS B N 1
ATOM 5155 C CA . LYS B 1 176 ? -20.594 38.594 6.301 1 93.81 176 LYS B CA 1
ATOM 5156 C C . LYS B 1 176 ? -21.625 39.531 6.914 1 93.81 176 LYS B C 1
ATOM 5158 O O . LYS B 1 176 ? -21.578 40.75 6.672 1 93.81 176 LYS B O 1
ATOM 5163 N N . SER B 1 177 ? -22.516 39 7.68 1 94.12 177 SER B N 1
ATOM 5164 C CA . SER B 1 177 ? -23.547 39.812 8.336 1 94.12 177 SER B CA 1
ATOM 5165 C C . SER B 1 177 ? -22.922 40.844 9.25 1 94.12 177 SER B C 1
ATOM 5167 O O . SER B 1 177 ? -23.359 42 9.281 1 94.12 177 SER B O 1
ATOM 5169 N N . SER B 1 178 ? -21.906 40.406 9.953 1 90.94 178 SER B N 1
ATOM 5170 C CA . SER B 1 178 ? -21.234 41.344 10.852 1 90.94 178 SER B CA 1
ATOM 5171 C C . SER B 1 178 ? -20.547 42.469 10.086 1 90.94 178 SER B C 1
ATOM 5173 O O . SER B 1 178 ? -20.625 43.625 10.477 1 90.94 178 SER B O 1
ATOM 5175 N N . ILE B 1 179 ? -19.875 42.156 8.961 1 92.31 179 ILE B N 1
ATOM 5176 C CA . ILE B 1 179 ? -19.188 43.156 8.148 1 92.31 179 ILE B CA 1
ATOM 5177 C C . ILE B 1 179 ? -20.203 44.125 7.562 1 92.31 179 ILE B C 1
ATOM 5179 O O . ILE B 1 179 ? -19.984 45.344 7.574 1 92.31 179 ILE B O 1
ATOM 5183 N N . ASN B 1 180 ? -21.328 43.688 7.137 1 94.06 180 ASN B N 1
ATOM 5184 C CA . ASN B 1 180 ? -22.375 44.531 6.586 1 94.06 180 ASN B CA 1
ATOM 5185 C C . ASN B 1 180 ? -22.922 45.5 7.629 1 94.06 180 ASN B C 1
ATOM 5187 O O . ASN B 1 180 ? -23.156 46.656 7.32 1 94.06 180 ASN B O 1
ATOM 5191 N N . ASN B 1 181 ? -23.078 45 8.797 1 92.44 181 ASN B N 1
ATOM 5192 C CA . ASN B 1 181 ? -23.547 45.875 9.875 1 92.44 181 ASN B CA 1
ATOM 5193 C C . ASN B 1 181 ? -22.531 47 10.156 1 92.44 181 ASN B C 1
ATOM 5195 O O . ASN B 1 181 ? -22.922 48.125 10.406 1 92.44 181 ASN B O 1
ATOM 5199 N N . ILE B 1 182 ? -21.297 46.625 10.07 1 88.88 182 ILE B N 1
ATOM 5200 C CA . ILE B 1 182 ? -20.25 47.625 10.32 1 88.88 182 ILE B CA 1
ATOM 5201 C C . ILE B 1 182 ? -20.234 48.656 9.203 1 88.88 182 ILE B C 1
ATOM 5203 O O . ILE B 1 182 ? -20.078 49.844 9.469 1 88.88 182 ILE B O 1
ATOM 5207 N N . ILE B 1 183 ? -20.375 48.219 7.996 1 91.25 183 ILE B N 1
ATOM 5208 C CA . ILE B 1 183 ? -20.406 49.125 6.859 1 91.25 183 ILE B CA 1
ATOM 5209 C C . ILE B 1 183 ? -21.578 50.094 7.016 1 91.25 183 ILE B C 1
ATOM 5211 O O . ILE B 1 183 ? -21.406 51.312 6.805 1 91.25 183 ILE B O 1
ATOM 5215 N N . LYS B 1 184 ? -22.688 49.656 7.441 1 92.31 184 LYS B N 1
ATOM 5216 C CA . LYS B 1 184 ? -23.859 50.5 7.648 1 92.31 184 LYS B CA 1
ATOM 5217 C C . LYS B 1 184 ? -23.594 51.531 8.719 1 92.31 184 LYS B C 1
ATOM 5219 O O . LYS B 1 184 ? -23.953 52.719 8.555 1 92.31 184 LYS B O 1
ATOM 5224 N N . GLN B 1 185 ? -22.984 51.062 9.75 1 87.75 185 GLN B N 1
ATOM 5225 C CA . GLN B 1 185 ? -22.656 52 10.844 1 87.75 185 GLN B CA 1
ATOM 5226 C C . GLN B 1 185 ? -21.672 53.062 10.383 1 87.75 185 GLN B C 1
ATOM 5228 O O . GLN B 1 185 ? -21.797 54.219 10.742 1 87.75 185 GLN B O 1
ATOM 5233 N N . LEU B 1 186 ? -20.719 52.625 9.578 1 88.25 186 LEU B N 1
ATOM 5234 C CA . LEU B 1 186 ? -19.703 53.562 9.086 1 88.25 186 LEU B CA 1
ATOM 5235 C C . LEU B 1 186 ? -20.297 54.562 8.109 1 88.25 186 LEU B C 1
ATOM 5237 O O . LEU B 1 186 ? -19.906 55.719 8.086 1 88.25 186 LEU B O 1
ATOM 5241 N N . GLN B 1 187 ? -21.188 54.156 7.352 1 90.5 187 GLN B N 1
ATOM 5242 C CA . GLN B 1 187 ? -21.859 55.062 6.418 1 90.5 187 GLN B CA 1
ATOM 5243 C C . GLN B 1 187 ? -22.641 56.156 7.16 1 90.5 187 GLN B C 1
ATOM 5245 O O . GLN B 1 187 ? -22.641 57.312 6.75 1 90.5 187 GLN B O 1
ATOM 5250 N N . GLN B 1 188 ? -23.234 55.719 8.258 1 89.44 188 GLN B N 1
ATOM 5251 C CA . GLN B 1 188 ? -23.969 56.688 9.07 1 89.44 188 GLN B CA 1
ATOM 5252 C C . GLN B 1 188 ? -23.016 57.719 9.695 1 89.44 188 GLN B C 1
ATOM 5254 O O . GLN B 1 188 ? -23.312 58.906 9.719 1 89.44 188 GLN B O 1
ATOM 5259 N N . ARG B 1 189 ? -21.938 57.219 10.117 1 85.06 189 ARG B N 1
ATOM 5260 C CA . ARG B 1 189 ? -20.953 58.094 10.734 1 85.06 189 ARG B CA 1
ATOM 5261 C C . ARG B 1 189 ? -20.312 59 9.703 1 85.06 189 ARG B C 1
ATOM 5263 O O . ARG B 1 189 ? -19.969 60.156 10 1 85.06 189 ARG B O 1
ATOM 5270 N N . PHE B 1 190 ? -20.047 58.5 8.531 1 85.44 190 PHE B N 1
ATOM 5271 C CA . PHE B 1 190 ? -19.484 59.281 7.434 1 85.44 190 PHE B CA 1
ATOM 5272 C C . PHE B 1 190 ? -20.406 60.438 7.055 1 85.44 190 PHE B C 1
ATOM 5274 O O . PHE B 1 190 ? -19.938 61.531 6.801 1 85.44 190 PHE B O 1
ATOM 5281 N N . GLN B 1 191 ? -21.656 60.156 7.082 1 87.69 191 GLN B N 1
ATOM 5282 C CA . GLN B 1 191 ? -22.641 61.156 6.711 1 87.69 191 GLN B CA 1
ATOM 5283 C C . GLN B 1 191 ? -22.625 62.344 7.688 1 87.69 191 GLN B C 1
ATOM 5285 O O . GLN B 1 191 ? -22.906 63.469 7.309 1 87.69 191 GLN B O 1
ATOM 5290 N N . VAL B 1 192 ? -22.156 62 8.859 1 86.75 192 VAL B N 1
ATOM 5291 C CA . VAL B 1 192 ? -22.109 63.094 9.859 1 86.75 192 VAL B CA 1
ATOM 5292 C C . VAL B 1 192 ? -20.688 63.594 10.008 1 86.75 192 VAL B C 1
ATOM 5294 O O . VAL B 1 192 ? -20.391 64.375 10.914 1 86.75 192 VAL B O 1
ATOM 5297 N N . GLY B 1 193 ? -19.703 63.156 9.07 1 79.25 193 GLY B N 1
ATOM 5298 C CA . GLY B 1 193 ? -18.328 63.656 9 1 79.25 193 GLY B CA 1
ATOM 5299 C C . GLY B 1 193 ? -17.422 63.031 10.047 1 79.25 193 GLY B C 1
ATOM 5300 O O . GLY B 1 193 ? -16.344 63.562 10.336 1 79.25 193 GLY B O 1
ATOM 5301 N N . LEU B 1 194 ? -17.812 61.938 10.656 1 74.88 194 LEU B N 1
ATOM 5302 C CA . LEU B 1 194 ? -17.062 61.375 11.773 1 74.88 194 LEU B CA 1
ATOM 5303 C C . LEU B 1 194 ? -16.203 60.188 11.32 1 74.88 194 LEU B C 1
ATOM 5305 O O . LEU B 1 194 ? -15.461 59.625 12.117 1 74.88 194 LEU B O 1
ATOM 5309 N N . GLN B 1 195 ? -16.344 59.875 10.078 1 77.88 195 GLN B N 1
ATOM 5310 C CA . GLN B 1 195 ? -15.602 58.719 9.594 1 77.88 195 GLN B CA 1
ATOM 5311 C C . GLN B 1 195 ? -15 59 8.219 1 77.88 195 GLN B C 1
ATOM 5313 O O . GLN B 1 195 ? -15.562 59.75 7.418 1 77.88 195 GLN B O 1
ATOM 5318 N N . ASP B 1 196 ? -13.781 58.406 8.047 1 79.38 196 ASP B N 1
ATOM 5319 C CA . ASP B 1 196 ? -13.07 58.562 6.785 1 79.38 196 ASP B CA 1
ATOM 5320 C C . ASP B 1 196 ? -13.547 57.562 5.742 1 79.38 196 ASP B C 1
ATOM 5322 O O . ASP B 1 196 ? -13.922 56.438 6.082 1 79.38 196 ASP B O 1
ATOM 5326 N N . LEU B 1 197 ? -13.43 58 4.562 1 81.44 197 LEU B N 1
ATOM 5327 C CA . LEU B 1 197 ? -13.812 57.188 3.422 1 81.44 197 LEU B CA 1
ATOM 5328 C C . LEU B 1 197 ? -12.867 56 3.27 1 81.44 197 LEU B C 1
ATOM 5330 O O . LEU B 1 197 ? -13.273 54.906 2.809 1 81.44 197 LEU B O 1
ATOM 5334 N N . ASN B 1 198 ? -11.703 56.094 3.734 1 79.12 198 ASN B N 1
ATOM 5335 C CA . ASN B 1 198 ? -10.703 55.031 3.641 1 79.12 198 ASN B CA 1
ATOM 5336 C C . ASN B 1 198 ? -11.094 53.812 4.477 1 79.12 198 ASN B C 1
ATOM 5338 O O . ASN B 1 198 ? -10.859 52.688 4.066 1 79.12 198 ASN B O 1
ATOM 5342 N N . ASP B 1 199 ? -11.781 54.062 5.508 1 83.56 199 ASP B N 1
ATOM 5343 C CA . ASP B 1 199 ? -12.211 52.969 6.363 1 83.56 199 ASP B CA 1
ATOM 5344 C C . ASP B 1 199 ? -13.297 52.125 5.676 1 83.56 199 ASP B C 1
ATOM 5346 O O . ASP B 1 199 ? -13.273 50.906 5.73 1 83.56 199 ASP B O 1
ATOM 5350 N N . ILE B 1 200 ? -14.141 52.875 5.105 1 86.94 200 ILE B N 1
ATOM 5351 C CA . ILE B 1 200 ? -15.227 52.188 4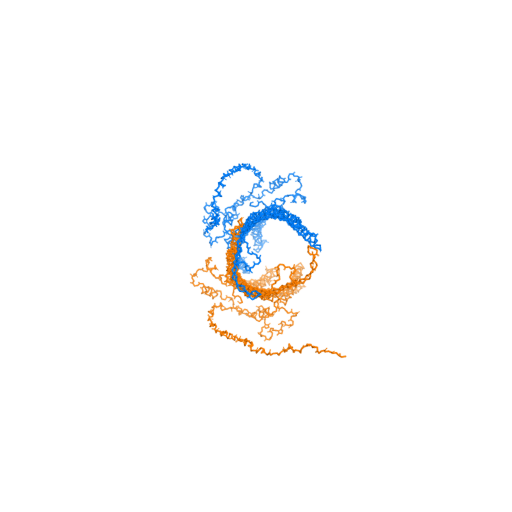.414 1 86.94 200 ILE B CA 1
ATOM 5352 C C . ILE B 1 200 ? -14.656 51.344 3.273 1 86.94 200 ILE B C 1
ATOM 5354 O O . ILE B 1 200 ? -15.055 50.188 3.09 1 86.94 200 ILE B O 1
ATOM 5358 N N . ALA B 1 201 ? -13.703 51.906 2.578 1 89.19 201 ALA B N 1
ATOM 5359 C CA . ALA B 1 201 ? -13.078 51.188 1.468 1 89.19 201 ALA B CA 1
ATOM 5360 C C . ALA B 1 201 ? -12.359 49.938 1.958 1 89.19 201 ALA B C 1
ATOM 5362 O O . ALA B 1 201 ? -12.398 48.906 1.302 1 89.19 201 ALA B O 1
ATOM 5363 N N . GLU B 1 202 ? -11.781 49.938 3.057 1 86.94 202 GLU B N 1
ATOM 5364 C CA . GLU B 1 202 ? -11.055 48.812 3.629 1 86.94 202 GLU B CA 1
ATOM 5365 C C . GLU B 1 202 ? -12.016 47.688 4.043 1 86.94 202 GLU B C 1
ATOM 5367 O O . GLU B 1 202 ? -11.758 46.5 3.797 1 86.94 202 GLU B O 1
ATOM 5372 N N . ILE B 1 203 ? -13.047 48.031 4.613 1 89.38 203 ILE B N 1
ATOM 5373 C CA . ILE B 1 203 ? -14.008 47.031 5.074 1 89.38 203 ILE B CA 1
ATOM 5374 C C . ILE B 1 203 ? -14.727 46.438 3.877 1 89.38 203 ILE B C 1
ATOM 5376 O O . ILE B 1 203 ? -15.047 45.219 3.885 1 89.38 203 ILE B O 1
ATOM 5380 N N . ARG B 1 204 ? -14.922 47.312 2.912 1 91.25 204 ARG B N 1
ATOM 5381 C CA . ARG B 1 204 ? -15.539 46.781 1.701 1 91.25 204 ARG B CA 1
ATOM 5382 C C . ARG B 1 204 ? -14.648 45.719 1.049 1 91.25 204 ARG B C 1
ATOM 5384 O O . ARG B 1 204 ? -15.148 44.75 0.505 1 91.25 204 ARG B O 1
ATOM 5391 N N . SER B 1 205 ? -13.406 45.938 1.128 1 92.69 205 SER B N 1
ATOM 5392 C CA . SER B 1 205 ? -12.469 44.938 0.603 1 92.69 205 SER B CA 1
ATOM 5393 C C . SER B 1 205 ? -12.555 43.625 1.372 1 92.69 205 SER B C 1
ATOM 5395 O O . SER B 1 205 ? -12.477 42.562 0.782 1 92.69 205 SER B O 1
ATOM 5397 N N . ARG B 1 206 ? -12.773 43.719 2.596 1 88.62 206 ARG B N 1
ATOM 5398 C CA . ARG B 1 206 ? -12.922 42.531 3.432 1 88.62 206 ARG B CA 1
ATOM 5399 C C . ARG B 1 206 ? -14.219 41.781 3.121 1 88.62 206 ARG B C 1
ATOM 5401 O O . ARG B 1 206 ? -14.266 40.562 3.141 1 88.62 206 ARG B O 1
ATOM 5408 N N . LEU B 1 207 ? -15.227 42.562 2.918 1 92.44 207 LEU B N 1
ATOM 5409 C CA . LEU B 1 207 ? -16.5 41.969 2.555 1 92.44 207 LEU B CA 1
ATOM 5410 C C . LEU B 1 207 ? -16.391 41.188 1.244 1 92.44 207 LEU B C 1
ATOM 5412 O O . LEU B 1 207 ? -16.906 40.094 1.128 1 92.44 207 LEU B O 1
ATOM 5416 N N . ASP B 1 208 ? -15.656 41.812 0.327 1 93.12 208 ASP B N 1
ATOM 5417 C CA . ASP B 1 208 ? -15.477 41.156 -0.965 1 93.12 208 ASP B CA 1
ATOM 5418 C C . ASP B 1 208 ? -14.695 39.844 -0.812 1 93.12 208 ASP B C 1
ATOM 5420 O O . ASP B 1 208 ? -15.016 38.875 -1.469 1 93.12 208 ASP B O 1
ATOM 5424 N N . PHE B 1 209 ? -13.719 39.875 0.03 1 89.62 209 PHE B N 1
ATOM 5425 C CA . PHE B 1 209 ? -12.953 38.656 0.295 1 89.62 209 PHE B CA 1
ATOM 5426 C C . PHE B 1 209 ? -13.828 37.594 0.951 1 89.62 209 PHE B C 1
ATOM 5428 O O . PHE B 1 209 ? -13.742 36.406 0.607 1 89.62 209 PHE B O 1
ATOM 5435 N N . ASN B 1 210 ? -14.625 38.031 1.854 1 93.19 210 ASN B N 1
ATOM 5436 C CA . ASN B 1 210 ? -15.547 37.125 2.525 1 93.19 210 ASN B CA 1
ATOM 5437 C C . ASN B 1 210 ? -16.516 36.469 1.538 1 93.19 210 ASN B C 1
ATOM 5439 O O . ASN B 1 210 ? -16.797 35.281 1.633 1 93.19 210 ASN B O 1
ATOM 5443 N N . GLU B 1 211 ? -16.984 37.25 0.65 1 93.88 211 GLU B N 1
ATOM 5444 C CA . GLU B 1 211 ? -17.906 36.719 -0.355 1 93.88 211 GLU B CA 1
ATOM 5445 C C . GLU B 1 211 ? -17.234 35.656 -1.207 1 93.88 211 GLU B C 1
ATOM 5447 O O . GLU B 1 211 ? -17.859 34.656 -1.544 1 93.88 211 GLU B O 1
ATOM 5452 N N . ALA B 1 212 ? -16 35.906 -1.521 1 94.06 212 ALA B N 1
ATOM 5453 C CA . ALA B 1 212 ? -15.25 34.875 -2.268 1 94.06 212 ALA B CA 1
ATOM 5454 C C . ALA B 1 212 ? -15.102 33.594 -1.454 1 94.06 212 ALA B C 1
ATOM 5456 O O . ALA B 1 212 ? -15.234 32.5 -1.991 1 94.06 212 ALA B O 1
ATOM 5457 N N . GLU B 1 213 ? -14.812 33.688 -0.211 1 92.94 213 GLU B N 1
ATOM 5458 C CA . GLU B 1 213 ? -14.641 32.531 0.674 1 92.94 213 GLU B CA 1
ATOM 5459 C C . GLU B 1 213 ? -15.953 31.781 0.854 1 92.94 213 GLU B C 1
ATOM 5461 O O . GLU B 1 213 ? -15.961 30.562 0.994 1 92.94 213 GLU B O 1
ATOM 5466 N N . LEU B 1 214 ? -17.047 32.594 0.925 1 95.06 214 LEU B N 1
ATOM 5467 C CA . LEU B 1 214 ? -18.359 31.984 1.027 1 95.06 214 LEU B CA 1
ATOM 5468 C C . LEU B 1 214 ? -18.656 31.094 -0.179 1 95.06 214 LEU B C 1
ATOM 5470 O O . LEU B 1 214 ? -19.172 29.984 -0.03 1 95.06 214 LEU B O 1
ATOM 5474 N N . LEU B 1 215 ? -18.281 31.609 -1.349 1 94.38 215 LEU B N 1
ATOM 5475 C CA . LEU B 1 215 ? -18.484 30.828 -2.564 1 94.38 215 LEU B CA 1
ATOM 5476 C C . LEU B 1 215 ? -17.656 29.547 -2.535 1 94.38 215 LEU B C 1
ATOM 5478 O O . LEU B 1 215 ? -18.141 28.484 -2.92 1 94.38 215 LEU B O 1
ATOM 5482 N N . LYS B 1 216 ? -16.438 29.625 -2.088 1 94.44 216 LYS B N 1
ATOM 5483 C CA . LYS B 1 216 ? -15.578 28.453 -1.958 1 94.44 216 LYS B CA 1
ATOM 5484 C C . LYS B 1 216 ? -16.172 27.453 -0.971 1 94.44 216 LYS B C 1
ATOM 5486 O O . LYS B 1 216 ? -16.188 26.25 -1.241 1 94.44 216 LYS B O 1
ATOM 5491 N N . ALA B 1 217 ? -16.625 27.922 0.179 1 94.38 217 ALA B N 1
ATOM 5492 C CA . ALA B 1 217 ? -17.188 27.062 1.212 1 94.38 217 ALA B CA 1
ATOM 5493 C C . ALA B 1 217 ? -18.438 26.344 0.709 1 94.38 217 ALA B C 1
ATOM 5495 O O . ALA B 1 217 ? -18.656 25.172 1.011 1 94.38 217 ALA B O 1
ATOM 5496 N N . GLN B 1 218 ? -19.25 27.109 -0.046 1 94.69 218 GLN B N 1
ATOM 5497 C CA . GLN B 1 218 ? -20.453 26.516 -0.62 1 94.69 218 GLN B CA 1
ATOM 5498 C C . GLN B 1 218 ? -20.109 25.406 -1.607 1 94.69 218 GLN B C 1
ATOM 5500 O O . GLN B 1 218 ? -20.734 24.344 -1.606 1 94.69 218 GLN B O 1
ATOM 5505 N N . ALA B 1 219 ? -19.141 25.656 -2.396 1 94.12 219 ALA B N 1
ATOM 5506 C CA . ALA B 1 219 ? -18.688 24.656 -3.357 1 94.12 219 ALA B CA 1
ATOM 5507 C C . ALA B 1 219 ? -18.141 23.422 -2.646 1 94.12 219 ALA B C 1
ATOM 5509 O O . ALA B 1 219 ? -18.406 22.297 -3.053 1 94.12 219 ALA B O 1
ATOM 5510 N N . ASP B 1 220 ? -17.359 23.625 -1.63 1 93.94 220 ASP B N 1
ATOM 5511 C CA . ASP B 1 220 ? -16.797 22.516 -0.864 1 93.94 220 ASP B CA 1
ATOM 5512 C C . ASP B 1 220 ? -17.891 21.672 -0.241 1 93.94 220 ASP B C 1
ATOM 5514 O O . ASP B 1 220 ? -17.812 20.438 -0.255 1 93.94 220 ASP B O 1
ATOM 5518 N N . LEU B 1 221 ? -18.891 22.312 0.358 1 93.06 221 LEU B N 1
ATOM 5519 C CA . LEU B 1 221 ? -20 21.609 0.972 1 93.06 221 LEU B CA 1
ATOM 5520 C C . LEU B 1 221 ? -20.75 20.781 -0.063 1 93.06 221 LEU B C 1
ATOM 5522 O O . LEU B 1 221 ? -21.109 19.625 0.198 1 93.06 221 LEU B O 1
ATOM 5526 N N . GLN B 1 222 ? -20.969 21.375 -1.233 1 93.62 222 GLN B N 1
ATOM 5527 C CA . GLN B 1 222 ? -21.656 20.656 -2.299 1 93.62 222 GLN B CA 1
ATOM 5528 C C . GLN B 1 222 ? -20.859 19.453 -2.76 1 93.62 222 GLN B C 1
ATOM 5530 O O . GLN B 1 222 ? -21.438 18.375 -3.012 1 93.62 222 GLN B O 1
ATOM 5535 N N . ARG B 1 223 ? -19.578 19.594 -2.863 1 94.62 223 ARG B N 1
ATOM 5536 C CA . ARG B 1 223 ? -18.719 18.484 -3.271 1 94.62 223 ARG B CA 1
ATOM 5537 C C . ARG B 1 223 ? -18.766 17.344 -2.254 1 94.62 223 ARG B C 1
ATOM 5539 O O . ARG B 1 223 ? -18.906 16.188 -2.625 1 94.62 223 ARG B O 1
ATOM 5546 N N . THR B 1 224 ? -18.672 17.703 -1.009 1 95.31 224 THR B N 1
ATOM 5547 C CA . THR B 1 224 ? -18.672 16.688 0.044 1 95.31 224 THR B CA 1
ATOM 5548 C C . THR B 1 224 ? -20.047 16 0.124 1 95.31 224 THR B C 1
ATOM 5550 O O . THR B 1 224 ? -20.125 14.797 0.343 1 95.31 224 THR B O 1
ATOM 5553 N N . ARG B 1 225 ? -21.078 16.797 -0.042 1 92.56 225 ARG B N 1
ATOM 5554 C CA . ARG B 1 225 ? -22.422 16.219 -0.057 1 92.56 225 ARG B CA 1
ATOM 5555 C C . ARG B 1 225 ? -22.578 15.203 -1.181 1 92.56 225 ARG B C 1
ATOM 5557 O O . ARG B 1 225 ? -23.109 14.117 -0.969 1 92.56 225 ARG B O 1
ATOM 5564 N N . ALA B 1 226 ? -22.125 15.539 -2.322 1 93.88 226 ALA B N 1
ATOM 5565 C CA . ALA B 1 226 ? -22.188 14.633 -3.461 1 93.88 226 ALA B CA 1
ATOM 5566 C C . ALA B 1 226 ? -21.391 13.352 -3.191 1 93.88 226 ALA B C 1
ATOM 5568 O O . ALA B 1 226 ? -21.844 12.258 -3.521 1 93.88 226 ALA B O 1
ATOM 5569 N N . ALA B 1 227 ? -20.266 13.508 -2.604 1 95.38 227 ALA B N 1
ATOM 5570 C CA . ALA B 1 227 ? -19.438 12.352 -2.277 1 95.38 227 ALA B CA 1
ATOM 5571 C C . ALA B 1 227 ? -20.125 11.453 -1.25 1 95.38 227 ALA B C 1
ATOM 5573 O O . ALA B 1 227 ? -20.047 10.227 -1.34 1 95.38 227 ALA B O 1
ATOM 5574 N N . LEU B 1 228 ? -20.766 12.078 -0.279 1 95 228 LEU B N 1
ATOM 5575 C CA . LEU B 1 228 ? -21.469 11.32 0.747 1 95 228 LEU B CA 1
ATOM 5576 C C . LEU B 1 228 ? -22.641 10.539 0.139 1 95 228 LEU B C 1
ATOM 5578 O O . LEU B 1 228 ? -22.812 9.352 0.431 1 95 228 LEU B O 1
ATOM 5582 N N . LEU B 1 229 ? -23.359 11.195 -0.757 1 94.31 229 LEU B N 1
ATOM 5583 C CA . LEU B 1 229 ? -24.484 10.531 -1.423 1 94.31 229 LEU B CA 1
ATOM 5584 C C . LEU B 1 229 ? -23.984 9.344 -2.25 1 94.31 229 LEU B C 1
ATOM 5586 O O . LEU B 1 229 ? -24.578 8.266 -2.217 1 94.31 229 LEU B O 1
ATOM 5590 N N . ALA B 1 230 ? -22.906 9.547 -2.93 1 94.44 230 ALA B N 1
ATOM 5591 C CA . ALA B 1 230 ? -22.344 8.469 -3.736 1 94.44 230 ALA B CA 1
ATOM 5592 C C . ALA B 1 230 ? -21.922 7.293 -2.861 1 94.44 230 ALA B C 1
ATOM 5594 O O . ALA B 1 230 ? -22.141 6.137 -3.219 1 94.44 230 ALA B O 1
ATOM 5595 N N . GLN B 1 231 ? -21.297 7.586 -1.715 1 95.38 231 GLN B N 1
ATOM 5596 C CA . GLN B 1 231 ? -20.844 6.539 -0.811 1 95.38 231 GLN B CA 1
ATOM 5597 C C . GLN B 1 231 ? -22.016 5.766 -0.222 1 95.38 231 GLN B C 1
ATOM 5599 O O . GLN B 1 231 ? -21.891 4.574 0.073 1 95.38 231 GLN B O 1
ATOM 5604 N N . LEU B 1 232 ? -23.109 6.465 -0.035 1 95.44 232 LEU B N 1
ATOM 5605 C CA . LEU B 1 232 ? -24.312 5.844 0.523 1 95.44 232 LEU B CA 1
ATOM 5606 C C . LEU B 1 232 ? -25.094 5.117 -0.56 1 95.44 232 LEU B C 1
ATOM 5608 O O . LEU B 1 232 ? -26.031 4.379 -0.258 1 95.44 232 LEU B O 1
ATOM 5612 N N . GLY B 1 233 ? -24.766 5.305 -1.788 1 93.06 233 GLY B N 1
ATOM 5613 C CA . GLY B 1 233 ? -25.453 4.688 -2.908 1 93.06 233 GLY B CA 1
ATOM 5614 C C . GLY B 1 233 ? -26.766 5.371 -3.258 1 93.06 233 GLY B C 1
ATOM 5615 O O . GLY B 1 233 ? -27.703 4.727 -3.725 1 93.06 233 GLY B O 1
ATOM 5616 N N . LEU B 1 234 ? -26.812 6.625 -2.871 1 92.25 234 LEU B N 1
ATOM 5617 C CA . LEU B 1 234 ? -28.016 7.395 -3.145 1 92.25 234 LEU B CA 1
ATOM 5618 C C . LEU B 1 234 ? -27.812 8.32 -4.344 1 92.25 234 LEU B C 1
ATOM 5620 O O . LEU B 1 234 ? -26.688 8.672 -4.676 1 92.25 234 LEU B O 1
ATOM 5624 N N . GLN B 1 235 ? -28.906 8.742 -4.918 1 89.19 235 GLN B N 1
ATOM 5625 C CA . GLN B 1 235 ? -28.828 9.547 -6.129 1 89.19 235 GLN B CA 1
ATOM 5626 C C . GLN B 1 235 ? -29.156 11.008 -5.84 1 89.19 235 GLN B C 1
ATOM 5628 O O . GLN B 1 235 ? -28.828 11.898 -6.625 1 89.19 235 GLN B O 1
ATOM 5633 N N . SER B 1 236 ? -29.875 11.172 -4.699 1 90.56 236 SER B N 1
ATOM 5634 C CA . SER B 1 236 ? -30.312 12.539 -4.441 1 90.56 236 SER B CA 1
ATOM 5635 C C . SER B 1 236 ? -30.359 12.836 -2.947 1 90.56 236 SER B C 1
ATOM 5637 O O . SER B 1 236 ? -30.484 11.914 -2.135 1 90.56 236 SER B O 1
ATOM 5639 N N . LEU B 1 237 ? -30.297 14.062 -2.707 1 89.62 237 LEU B N 1
ATOM 5640 C CA . LEU B 1 237 ? -30.406 14.531 -1.329 1 89.62 237 LEU B CA 1
ATOM 5641 C C . LEU B 1 237 ? -31.797 14.25 -0.774 1 89.62 237 LEU B C 1
ATOM 5643 O O . LEU B 1 237 ? -31.953 13.969 0.417 1 89.62 237 LEU B O 1
ATOM 5647 N N . ARG B 1 238 ? -32.719 14.234 -1.607 1 90.44 238 ARG B N 1
ATOM 5648 C CA . ARG B 1 238 ? -34.094 13.945 -1.199 1 90.44 238 ARG B CA 1
ATOM 5649 C C . ARG B 1 238 ? -34.219 12.539 -0.618 1 90.44 238 ARG B C 1
ATOM 5651 O O . ARG B 1 238 ? -34.875 12.336 0.403 1 90.44 238 ARG B O 1
ATOM 5658 N N . GLU B 1 239 ? -33.594 11.672 -1.216 1 91.31 239 GLU B N 1
ATOM 5659 C CA . GLU B 1 239 ? -33.625 10.297 -0.731 1 91.31 239 GLU B CA 1
ATOM 5660 C C . GLU B 1 239 ? -33 10.195 0.659 1 91.31 239 GLU B C 1
ATOM 5662 O O . GLU B 1 239 ? -33.5 9.469 1.521 1 91.31 239 GLU B O 1
ATOM 5667 N N . LEU B 1 240 ? -31.938 10.852 0.795 1 91.12 240 LEU B N 1
ATOM 5668 C CA . LEU B 1 240 ? -31.281 10.844 2.096 1 91.12 240 LEU B CA 1
ATOM 5669 C C . LEU B 1 240 ? -32.188 11.461 3.166 1 91.12 240 LEU B C 1
ATOM 5671 O O . LEU B 1 240 ? -32.281 10.93 4.273 1 91.12 240 LEU B O 1
ATOM 5675 N N . LYS B 1 241 ? -32.844 12.555 2.828 1 90.5 241 LYS B N 1
ATOM 5676 C CA . LYS B 1 241 ? -33.719 13.219 3.768 1 90.5 241 LYS B CA 1
ATOM 5677 C C . LYS B 1 241 ? -34.875 12.297 4.184 1 90.5 241 LYS B C 1
ATOM 5679 O O . LYS B 1 241 ? -35.188 12.203 5.367 1 90.5 241 LYS B O 1
ATOM 5684 N N . ILE B 1 242 ? -35.375 11.578 3.254 1 91.56 242 ILE B N 1
ATOM 5685 C CA . ILE B 1 242 ? -36.469 10.648 3.527 1 91.56 242 ILE B CA 1
ATOM 5686 C C . ILE B 1 242 ? -35.969 9.516 4.422 1 91.56 242 ILE B C 1
ATOM 5688 O O . ILE B 1 242 ? -36.625 9.156 5.398 1 91.56 242 ILE B O 1
ATOM 5692 N N . TYR B 1 243 ? -34.875 9.039 4.094 1 90.56 243 TYR B N 1
ATOM 5693 C CA . TYR B 1 243 ? -34.312 7.926 4.855 1 90.56 243 TYR B CA 1
ATOM 5694 C C . TYR B 1 243 ? -34.031 8.336 6.301 1 90.56 243 TYR B C 1
ATOM 5696 O O . TYR B 1 243 ? -34.406 7.609 7.234 1 90.56 243 TYR B O 1
ATOM 5704 N N . LEU B 1 244 ? -33.438 9.445 6.434 1 90 244 LEU B N 1
ATOM 5705 C CA . LEU B 1 244 ? -33.125 9.914 7.773 1 90 244 LEU B CA 1
ATOM 5706 C C . LEU B 1 244 ? -34.375 10.227 8.562 1 90 244 LEU B C 1
ATOM 5708 O O . LEU B 1 244 ? -34.438 10.023 9.781 1 90 244 LEU B O 1
ATOM 5712 N N . ALA B 1 245 ? -35.375 10.758 7.891 1 90.12 245 ALA B N 1
ATOM 5713 C CA . ALA B 1 245 ? -36.656 11.016 8.547 1 90.12 245 ALA B CA 1
ATOM 5714 C C . ALA B 1 245 ? -37.281 9.727 9.055 1 90.12 245 ALA B C 1
ATOM 5716 O O . ALA B 1 245 ? -37.812 9.68 10.164 1 90.12 245 ALA B O 1
ATOM 5717 N N . GLN B 1 246 ? -37.188 8.719 8.273 1 92.12 246 GLN B N 1
ATOM 5718 C CA . GLN B 1 246 ? -37.719 7.414 8.641 1 92.12 246 GLN B CA 1
ATOM 5719 C C . GLN B 1 246 ? -37.031 6.844 9.859 1 92.12 246 GLN B C 1
ATOM 5721 O O . GLN B 1 246 ? -37.625 6.109 10.648 1 92.12 246 GLN B O 1
ATOM 5726 N N . HIS B 1 247 ? -35.844 7.215 10.07 1 90.19 247 HIS B N 1
ATOM 5727 C CA . HIS B 1 247 ? -35.031 6.684 11.172 1 90.19 247 HIS B CA 1
ATOM 5728 C C . HIS B 1 247 ? -34.906 7.703 12.297 1 90.19 247 HIS B C 1
ATOM 5730 O O . HIS B 1 247 ? -34.094 7.531 13.203 1 90.19 247 HIS B O 1
ATOM 5736 N N . LYS B 1 248 ? -35.625 8.805 12.188 1 85.81 248 LYS B N 1
ATOM 5737 C CA . LYS B 1 248 ? -35.688 9.852 13.195 1 85.81 248 LYS B CA 1
ATOM 5738 C C . LYS B 1 248 ? -34.312 10.461 13.453 1 85.81 248 LYS B C 1
ATOM 5740 O O . LYS B 1 248 ? -33.906 10.641 14.609 1 85.81 248 LYS B O 1
ATOM 5745 N N . ARG B 1 249 ? -33.531 10.664 12.352 1 86.06 249 ARG B N 1
ATOM 5746 C CA . ARG B 1 249 ? -32.188 11.258 12.453 1 86.06 249 ARG B CA 1
ATOM 5747 C C . ARG B 1 249 ? -32.031 12.422 11.477 1 86.06 249 ARG B C 1
ATOM 5749 O O . ARG B 1 249 ? -30.984 12.586 10.859 1 86.06 249 ARG B O 1
ATOM 5756 N N . SER B 1 250 ? -33 13.211 11.336 1 82.56 250 SER B N 1
ATOM 5757 C CA . SER B 1 250 ? -32.969 14.32 10.398 1 82.56 250 SER B CA 1
ATOM 5758 C C . SER B 1 250 ? -31.969 15.383 10.828 1 82.56 250 SER B C 1
ATOM 5760 O O . SER B 1 250 ? -31.516 16.172 10 1 82.56 250 SER B O 1
ATOM 5762 N N . GLU B 1 251 ? -31.609 15.305 12.031 1 79.56 251 GLU B N 1
ATOM 5763 C CA . GLU B 1 251 ? -30.688 16.297 12.586 1 79.56 251 GLU B CA 1
ATOM 5764 C C . GLU B 1 251 ? -29.297 16.141 12 1 79.56 251 GLU B C 1
ATOM 5766 O O . GLU B 1 251 ? -28.484 17.062 12.062 1 79.56 251 GLU B O 1
ATOM 5771 N N . LEU B 1 252 ? -29.031 15.039 11.414 1 82.25 252 LEU B N 1
ATOM 5772 C CA . LEU B 1 252 ? -27.703 14.781 10.867 1 82.25 252 LEU B CA 1
ATOM 5773 C C . LEU B 1 252 ? -27.422 15.703 9.688 1 82.25 252 LEU B C 1
ATOM 5775 O O . LEU B 1 252 ? -26.25 16 9.391 1 82.25 252 LEU B O 1
ATOM 5779 N N . LEU B 1 253 ? -28.438 16.188 9.062 1 80.5 253 LEU B N 1
ATOM 5780 C CA . LEU B 1 253 ? -28.219 17.047 7.898 1 80.5 253 LEU B CA 1
ATOM 5781 C C . LEU B 1 253 ? -28.141 18.516 8.312 1 80.5 253 LEU B C 1
ATOM 5783 O O . LEU B 1 253 ? -27.594 19.344 7.578 1 80.5 253 LEU B O 1
ATOM 5787 N N . THR B 1 254 ? -28.828 18.812 9.375 1 68.94 254 THR B N 1
ATOM 5788 C CA . THR B 1 254 ? -28.891 20.219 9.766 1 68.94 254 THR B CA 1
ATOM 5789 C C . THR B 1 254 ? -27.984 20.5 10.961 1 68.94 254 THR B C 1
ATOM 5791 O O . THR B 1 254 ? -27.812 21.656 11.367 1 68.94 254 THR B O 1
ATOM 5794 N N . HIS B 1 255 ? -27.125 19.562 11.281 1 57.59 255 HIS B N 1
ATOM 5795 C CA . HIS B 1 255 ? -26.359 19.688 12.523 1 57.59 255 HIS B CA 1
ATOM 5796 C C . HIS B 1 255 ? -26.141 21.156 12.898 1 57.59 255 HIS B C 1
ATOM 5798 O O . HIS B 1 255 ? -25.453 21.875 12.188 1 57.59 255 HIS B O 1
ATOM 5804 N N . ALA B 1 256 ? -27.219 21.875 13.18 1 44.12 256 ALA B N 1
ATOM 5805 C CA . ALA B 1 256 ? -27.062 23.203 13.766 1 44.12 256 ALA B CA 1
ATOM 5806 C C . ALA B 1 256 ? -25.969 23.203 14.828 1 44.12 256 ALA B C 1
ATOM 5808 O O . ALA B 1 256 ? -25.922 22.297 15.672 1 44.12 256 ALA B O 1
ATOM 5809 N N . ALA B 1 257 ? -24.812 23.656 14.477 1 40.94 257 ALA B N 1
ATOM 5810 C CA . ALA B 1 257 ? -23.656 23.891 15.328 1 40.94 257 ALA B CA 1
ATOM 5811 C C . ALA B 1 257 ? -24.062 24.016 16.797 1 40.94 257 ALA B C 1
ATOM 5813 O O . ALA B 1 257 ? -23.375 23.531 17.688 1 40.94 257 ALA B O 1
ATOM 5814 N N . ASP B 1 258 ? -25.016 25.016 17 1 37.16 258 ASP B N 1
ATOM 5815 C CA . ASP B 1 258 ? -25.328 25.656 18.281 1 37.16 258 ASP B CA 1
ATOM 5816 C C . ASP B 1 258 ? -26.141 24.719 19.172 1 37.16 258 ASP B C 1
ATOM 5818 O O . ASP B 1 258 ? -26.625 25.125 20.234 1 37.16 258 ASP B O 1
ATOM 5822 N N . GLN B 1 259 ? -26.797 23.906 18.422 1 38.38 259 GLN B N 1
ATOM 5823 C CA . GLN B 1 259 ? -27.766 23.328 19.359 1 38.38 259 GLN B CA 1
ATOM 5824 C C . GLN B 1 259 ? -27.047 22.625 20.5 1 38.38 259 GLN B C 1
ATOM 5826 O O . GLN B 1 259 ? -26.141 21.828 20.281 1 38.38 259 GLN B O 1
ATOM 5831 N N . GLY B 1 260 ? -26.984 23.094 21.578 1 34.66 260 GLY B N 1
ATOM 5832 C CA . GLY B 1 260 ? -26.406 22.781 22.875 1 34.66 260 GLY B CA 1
ATOM 5833 C C . GLY B 1 260 ? -25.422 21.609 22.812 1 34.66 260 GLY B C 1
ATOM 5834 O O . GLY B 1 260 ? -25.297 20.969 21.781 1 34.66 260 GLY B O 1
ATOM 5835 N N . ASP B 1 261 ? -24.844 21.391 24.109 1 41 261 ASP B N 1
ATOM 5836 C CA . ASP B 1 261 ? -23.828 20.703 24.906 1 41 261 ASP B CA 1
ATOM 5837 C C . ASP B 1 261 ? -23.797 19.203 24.562 1 41 261 ASP B C 1
ATOM 5839 O O . ASP B 1 261 ? -23.172 18.422 25.281 1 41 261 ASP B O 1
ATOM 5843 N N . LYS B 1 262 ? -24.859 18.828 23.859 1 36.97 262 LYS B N 1
ATOM 5844 C CA . LYS B 1 262 ? -24.922 17.406 24.172 1 36.97 262 LYS B CA 1
ATOM 5845 C C . LYS B 1 262 ? -23.844 16.625 23.422 1 36.97 262 LYS B C 1
ATOM 5847 O O . LYS B 1 262 ? -23.875 15.398 23.359 1 36.97 262 LYS B O 1
ATOM 5852 N N . ILE B 1 263 ? -23.594 17.156 22.312 1 43.97 263 ILE B N 1
ATOM 5853 C CA . ILE B 1 263 ? -22.516 16.281 21.844 1 43.97 263 ILE B CA 1
ATOM 5854 C C . ILE B 1 263 ? -21.484 16.125 22.953 1 43.97 263 ILE B C 1
ATOM 5856 O O . ILE B 1 263 ? -20.75 17.062 23.266 1 43.97 263 ILE B O 1
ATOM 5860 N N . ALA B 1 264 ? -21.922 15.695 24 1 44.31 264 ALA B N 1
ATOM 5861 C CA . ALA B 1 264 ? -21.094 15.297 25.141 1 44.31 264 ALA B CA 1
ATOM 5862 C C . ALA B 1 264 ? -19.672 15.008 24.703 1 44.31 264 ALA B C 1
ATOM 5864 O O . ALA B 1 264 ? -19.438 14.297 23.719 1 44.31 264 ALA B O 1
ATOM 5865 N N . LEU B 1 265 ? -18.812 16.125 24.797 1 54.31 265 LEU B N 1
ATOM 5866 C CA . LEU B 1 265 ? -17.391 15.797 24.719 1 54.31 265 LEU B CA 1
ATOM 5867 C C . LEU B 1 265 ? -17.156 14.328 25.047 1 54.31 265 LEU B C 1
ATOM 5869 O O . LEU B 1 265 ? -17.797 13.773 25.938 1 54.31 265 LEU B O 1
ATOM 5873 N N . PHE B 1 266 ? -16.672 13.812 23.938 1 61.28 266 PHE B N 1
ATOM 5874 C CA . PHE B 1 266 ? -16.109 12.477 24.078 1 61.28 266 PHE B CA 1
ATOM 5875 C C . PHE B 1 266 ? -15.523 12.281 25.469 1 61.28 266 PHE B C 1
ATOM 5877 O O . PHE B 1 266 ? -14.734 13.109 25.953 1 61.28 266 PHE B O 1
ATOM 5884 N N . ASP B 1 267 ? -16.391 11.453 26.344 1 76.81 267 ASP B N 1
ATOM 5885 C CA . ASP B 1 267 ? -15.758 11.141 27.625 1 76.81 267 ASP B CA 1
ATOM 5886 C C . ASP B 1 267 ? -14.453 10.383 27.422 1 76.81 267 ASP B C 1
ATOM 5888 O O . ASP B 1 267 ? -14.445 9.148 27.359 1 76.81 267 ASP B O 1
ATOM 5892 N N . VAL B 1 268 ? -13.477 11.156 27.266 1 80.88 268 VAL B N 1
ATOM 5893 C CA . VAL B 1 268 ? -12.148 10.617 26.984 1 80.88 268 VAL B CA 1
ATOM 5894 C C . VAL B 1 268 ? -11.742 9.648 28.109 1 80.88 268 VAL B C 1
ATOM 5896 O O . VAL B 1 268 ? -11.102 8.625 27.844 1 80.88 268 VAL B O 1
ATOM 5899 N N . ASP B 1 269 ? -12.195 9.945 29.375 1 82.69 269 ASP B N 1
ATOM 5900 C CA . ASP B 1 269 ? -11.844 9.094 30.5 1 82.69 269 ASP B CA 1
ATOM 5901 C C . ASP B 1 269 ? -12.562 7.75 30.422 1 82.69 269 ASP B C 1
ATOM 5903 O O . ASP B 1 269 ? -11.977 6.711 30.734 1 82.69 269 ASP B O 1
ATOM 5907 N N . LYS B 1 270 ? -13.695 7.828 30.031 1 83.88 270 LYS B N 1
ATOM 5908 C CA . LYS B 1 270 ? -14.438 6.582 29.844 1 83.88 270 LYS B CA 1
ATOM 5909 C C . LYS B 1 270 ? -13.812 5.738 28.734 1 83.88 270 LYS B C 1
ATOM 5911 O O . LYS B 1 270 ? -13.688 4.52 28.875 1 83.88 270 LYS B O 1
ATOM 5916 N N . LEU B 1 271 ? -13.461 6.387 27.641 1 85.94 271 LEU B N 1
ATOM 5917 C CA . LEU B 1 271 ? -12.812 5.688 26.547 1 85.94 271 LEU B CA 1
ATOM 5918 C C . LEU B 1 271 ? -11.5 5.047 27 1 85.94 271 LEU B C 1
ATOM 5920 O O . LEU B 1 271 ? -11.203 3.906 26.641 1 85.94 271 LEU B O 1
ATOM 5924 N N . LYS B 1 272 ? -10.75 5.773 27.766 1 86.69 272 LYS B N 1
ATOM 5925 C CA . LYS B 1 272 ? -9.5 5.25 28.297 1 86.69 272 LYS B CA 1
ATOM 5926 C C . LYS B 1 272 ? -9.742 4.004 29.141 1 86.69 272 LYS B C 1
ATOM 5928 O O . LYS B 1 272 ? -9.016 3.012 29.016 1 86.69 272 LYS B O 1
ATOM 5933 N N . ALA B 1 273 ? -10.75 4.062 30 1 86.56 273 ALA B N 1
ATOM 5934 C CA . ALA B 1 273 ? -11.086 2.92 30.844 1 86.56 273 ALA B CA 1
ATOM 5935 C C . ALA B 1 273 ? -11.484 1.712 30 1 86.56 273 ALA B C 1
ATOM 5937 O O . ALA B 1 273 ? -11.102 0.581 30.297 1 86.56 273 ALA B O 1
ATOM 5938 N N . GLU B 1 274 ? -12.219 1.99 28.969 1 85.88 274 GLU B N 1
ATOM 5939 C CA . GLU B 1 274 ? -12.656 0.916 28.078 1 85.88 274 GLU B CA 1
ATOM 5940 C C . GLU B 1 274 ? -11.477 0.287 27.344 1 85.88 274 GLU B C 1
ATOM 5942 O O . GLU B 1 274 ? -11.422 -0.934 27.188 1 85.88 274 GLU B O 1
ATOM 5947 N N . LEU B 1 275 ? -10.586 1.077 26.953 1 87.88 275 LEU B N 1
ATOM 5948 C CA . LEU B 1 275 ? -9.398 0.586 26.25 1 87.88 275 LEU B CA 1
ATOM 5949 C C . LEU B 1 275 ? -8.547 -0.27 27.188 1 87.88 275 LEU B C 1
ATOM 5951 O O . LEU B 1 275 ? -8.047 -1.324 26.781 1 87.88 275 LEU B O 1
ATOM 5955 N N . LEU B 1 276 ? -8.438 0.22 28.375 1 86.94 276 LEU B N 1
ATOM 5956 C CA . LEU B 1 276 ? -7.66 -0.521 29.359 1 86.94 276 LEU B CA 1
ATOM 5957 C C . LEU B 1 276 ? -8.328 -1.853 29.688 1 86.94 276 LEU B C 1
ATOM 5959 O O . LEU B 1 276 ? -7.648 -2.854 29.922 1 86.94 276 LEU B O 1
ATOM 5963 N N . ALA B 1 277 ? -9.578 -1.864 29.625 1 84.88 277 ALA B N 1
ATOM 5964 C CA . ALA B 1 277 ? -10.328 -3.084 29.906 1 84.88 277 ALA B CA 1
ATOM 5965 C C . ALA B 1 277 ? -10.148 -4.109 28.797 1 84.88 277 ALA B C 1
ATOM 5967 O O . ALA B 1 277 ? -10.195 -5.316 29.047 1 84.88 277 ALA B O 1
ATOM 5968 N N . LEU B 1 278 ? -9.992 -3.645 27.641 1 83.06 278 LEU B N 1
ATOM 5969 C CA . LEU B 1 278 ? -9.812 -4.52 26.5 1 83.06 278 LEU B CA 1
ATOM 5970 C C . LEU B 1 278 ? -8.461 -5.223 26.547 1 83.06 278 LEU B C 1
ATOM 5972 O O . LEU B 1 278 ? -8.281 -6.285 25.953 1 83.06 278 LEU B O 1
ATOM 5976 N N . ASN B 1 279 ? -7.5 -4.508 27.094 1 76.69 279 ASN B N 1
ATOM 5977 C CA . ASN B 1 279 ? -6.168 -5.09 27.219 1 76.69 279 ASN B CA 1
ATOM 5978 C C . ASN B 1 279 ? -5.809 -5.355 28.672 1 76.69 279 ASN B C 1
ATOM 5980 O O . ASN B 1 279 ? -5.062 -4.59 29.297 1 76.69 279 ASN B O 1
ATOM 5984 N N . SER B 1 280 ? -6.312 -6.375 29.234 1 67.81 280 SER B N 1
ATOM 5985 C CA . SER B 1 280 ? -6.199 -6.668 30.656 1 67.81 280 SER B CA 1
ATOM 5986 C C . SER B 1 280 ? -4.746 -6.902 31.047 1 67.81 280 SER B C 1
ATOM 5988 O O . SER B 1 280 ? -4.383 -6.738 32.219 1 67.81 280 SER B O 1
ATOM 5990 N N . ALA B 1 281 ? -3.969 -7.129 30.125 1 65.94 281 ALA B N 1
ATOM 5991 C CA . ALA B 1 281 ? -2.602 -7.531 30.438 1 65.94 281 ALA B CA 1
ATOM 5992 C C . ALA B 1 281 ? -1.703 -6.316 30.641 1 65.94 281 ALA B C 1
ATOM 5994 O O . ALA B 1 281 ? -0.657 -6.406 31.281 1 65.94 281 ALA B O 1
ATOM 5995 N N . GLN B 1 282 ? -2.082 -5.207 30.078 1 66.12 282 GLN B N 1
ATOM 5996 C CA . GLN B 1 282 ? -1.203 -4.043 30.094 1 66.12 282 GLN B CA 1
ATOM 5997 C C . GLN B 1 282 ? -1.943 -2.809 30.609 1 66.12 282 GLN B C 1
ATOM 5999 O O . GLN B 1 282 ? -3.023 -2.479 30.109 1 66.12 282 GLN B O 1
ATOM 6004 N N . SER B 1 283 ? -1.319 -2.232 31.531 1 70.12 283 SER B N 1
ATOM 6005 C CA . SER B 1 283 ? -2.006 -1.138 32.219 1 70.12 283 SER B CA 1
ATOM 6006 C C . SER B 1 283 ? -1.503 0.217 31.719 1 70.12 283 SER B C 1
ATOM 6008 O O . SER B 1 283 ? -2.104 1.252 32 1 70.12 283 SER B O 1
ATOM 6010 N N . ASP B 1 284 ? -0.496 0.113 30.906 1 81.94 284 ASP B N 1
ATOM 6011 C CA . ASP B 1 284 ? 0.03 1.406 30.484 1 81.94 284 ASP B CA 1
ATOM 6012 C C . ASP B 1 284 ? -0.38 1.721 29.047 1 81.94 284 ASP B C 1
ATOM 6014 O O . ASP B 1 284 ? 0.195 1.182 28.094 1 81.94 284 ASP B O 1
ATOM 6018 N N . ILE B 1 285 ? -1.237 2.662 28.906 1 83.88 285 ILE B N 1
ATOM 6019 C CA . ILE B 1 285 ? -1.815 3.018 27.625 1 83.88 285 ILE B CA 1
ATOM 6020 C C . ILE B 1 285 ? -0.752 3.674 26.75 1 83.88 285 ILE B C 1
ATOM 6022 O O . ILE B 1 285 ? -0.912 3.76 25.516 1 83.88 285 ILE B O 1
ATOM 6026 N N . ASN B 1 286 ? 0.299 4.09 27.359 1 78.38 286 ASN B N 1
ATOM 6027 C CA . ASN B 1 286 ? 1.336 4.766 26.594 1 78.38 286 ASN B CA 1
ATOM 6028 C C . ASN B 1 286 ? 2.414 3.793 26.125 1 78.38 286 ASN B C 1
ATOM 6030 O O . ASN B 1 286 ? 3.35 4.188 25.422 1 78.38 286 ASN B O 1
ATOM 6034 N N . SER B 1 287 ? 2.15 2.561 26.516 1 80.06 287 SER B N 1
ATOM 6035 C CA . SER B 1 287 ? 3.137 1.559 26.109 1 80.06 287 SER B CA 1
ATOM 6036 C C . SER B 1 287 ? 2.854 1.021 24.719 1 80.06 287 SER B C 1
ATOM 6038 O O . SER B 1 287 ? 1.692 0.873 24.328 1 80.06 287 SER B O 1
ATOM 6040 N N . ASP B 1 288 ? 3.932 0.734 24.031 1 78.56 288 ASP B N 1
ATOM 6041 C CA . ASP B 1 288 ? 3.82 0.163 22.703 1 78.56 288 ASP B CA 1
ATOM 6042 C C . ASP B 1 288 ? 3.148 -1.207 22.734 1 78.56 288 ASP B C 1
ATOM 6044 O O . ASP B 1 288 ? 2.365 -1.547 21.859 1 78.56 288 ASP B O 1
ATOM 6048 N N . GLN B 1 289 ? 3.457 -1.915 23.734 1 81.94 289 GLN B N 1
ATOM 6049 C CA . GLN B 1 289 ? 2.924 -3.268 23.859 1 81.94 289 GLN B CA 1
ATOM 6050 C C . GLN B 1 289 ? 1.406 -3.248 24.016 1 81.94 289 GLN B C 1
ATOM 6052 O O . GLN B 1 289 ? 0.718 -4.16 23.562 1 81.94 289 GLN B O 1
ATOM 6057 N N . PHE B 1 290 ? 0.972 -2.219 24.719 1 88.88 290 PHE B N 1
ATOM 6058 C CA . PHE B 1 290 ? -0.466 -2.074 24.906 1 88.88 290 PHE B CA 1
ATOM 6059 C C . PHE B 1 290 ? -1.191 -2.035 23.562 1 88.88 290 PHE B C 1
ATOM 6061 O O . PHE B 1 290 ? -2.113 -2.818 23.328 1 88.88 290 PHE B O 1
ATOM 6068 N N . TRP B 1 291 ? -0.753 -1.272 22.672 1 89.62 291 TRP B N 1
ATOM 6069 C CA . TRP B 1 291 ? -1.411 -1.068 21.375 1 89.62 291 TRP B CA 1
ATOM 6070 C C . TRP B 1 291 ? -1.156 -2.246 20.438 1 89.62 291 TRP B C 1
ATOM 6072 O O . TRP B 1 291 ? -2.027 -2.619 19.656 1 89.62 291 TRP B O 1
ATOM 6082 N N . TRP B 1 292 ? 0.016 -2.871 20.562 1 88.38 292 TRP B N 1
ATOM 6083 C CA . TRP B 1 292 ? 0.334 -4.051 19.766 1 88.38 292 TRP B CA 1
ATOM 6084 C C . TRP B 1 292 ? -0.667 -5.172 20.031 1 88.38 292 TRP B C 1
ATOM 6086 O O . TRP B 1 292 ? -1.171 -5.797 19.094 1 88.38 292 TRP B O 1
ATOM 6096 N N . GLN B 1 293 ? -0.957 -5.363 21.234 1 89.5 293 GLN B N 1
ATOM 6097 C CA . GLN B 1 293 ? -1.879 -6.434 21.609 1 89.5 293 GLN B CA 1
ATOM 6098 C C . GLN B 1 293 ? -3.303 -6.109 21.156 1 89.5 293 GLN B C 1
ATOM 6100 O O . GLN B 1 293 ? -4.023 -6.988 20.688 1 89.5 293 GLN B O 1
ATOM 6105 N N . LEU B 1 294 ? -3.66 -4.875 21.203 1 91.31 294 LEU B N 1
ATOM 6106 C CA . LEU B 1 294 ? -5.031 -4.469 20.906 1 91.31 294 LEU B CA 1
ATOM 6107 C C . LEU B 1 294 ? -5.344 -4.629 19.422 1 91.31 294 LEU B C 1
ATOM 6109 O O . LEU B 1 294 ? -6.48 -4.934 19.047 1 91.31 294 LEU B O 1
ATOM 6113 N N . VAL B 1 295 ? -4.324 -4.492 18.578 1 93.69 295 VAL B N 1
ATOM 6114 C CA . VAL B 1 295 ? -4.582 -4.488 17.141 1 93.69 295 VAL B CA 1
ATOM 6115 C C . VAL B 1 295 ? -4.598 -5.926 16.625 1 93.69 295 VAL B C 1
ATOM 6117 O O . VAL B 1 295 ? -5.016 -6.172 15.492 1 93.69 295 VAL B O 1
ATOM 6120 N N . GLN B 1 296 ? -4.199 -6.906 17.469 1 92.06 296 GLN B N 1
ATOM 6121 C CA . GLN B 1 296 ? -4.051 -8.281 17 1 92.06 296 GLN B CA 1
ATOM 6122 C C . GLN B 1 296 ? -5.395 -8.859 16.562 1 92.06 296 GLN B C 1
ATOM 6124 O O . GLN B 1 296 ? -5.441 -9.781 15.742 1 92.06 296 GLN B O 1
ATOM 6129 N N . SER B 1 297 ? -6.492 -8.25 17 1 91.31 297 SER B N 1
ATOM 6130 C CA . SER B 1 297 ? -7.816 -8.781 16.672 1 91.31 297 SER B CA 1
ATOM 6131 C C . SER B 1 297 ? -8.375 -8.141 15.406 1 91.31 297 SER B C 1
ATOM 6133 O O . SER B 1 297 ? -9.5 -8.445 15 1 91.31 297 SER B O 1
ATOM 6135 N N . HIS B 1 298 ? -7.598 -7.305 14.797 1 96.06 298 HIS B N 1
ATOM 6136 C CA . HIS B 1 298 ? -8.047 -6.637 13.586 1 96.06 298 HIS B CA 1
ATOM 6137 C C . HIS B 1 298 ? -8.281 -7.637 12.453 1 96.06 298 HIS B C 1
ATOM 6139 O O . HIS B 1 298 ? -7.453 -8.516 12.219 1 96.06 298 HIS B O 1
ATOM 6145 N N . PRO B 1 299 ? -9.406 -7.512 11.695 1 97.19 299 PRO B N 1
ATOM 6146 C CA . PRO B 1 299 ? -9.727 -8.469 10.625 1 97.19 299 PRO B CA 1
ATOM 6147 C C . PRO B 1 299 ? -8.641 -8.547 9.562 1 97.19 299 PRO B C 1
ATOM 6149 O O . PRO B 1 299 ? -8.414 -9.617 8.984 1 97.19 299 PRO B O 1
ATOM 6152 N N . ALA B 1 300 ? -7.977 -7.504 9.273 1 97.06 300 ALA B N 1
ATOM 6153 C CA . ALA B 1 300 ? -6.895 -7.527 8.289 1 97.06 300 ALA B CA 1
ATOM 6154 C C . ALA B 1 300 ? -5.777 -8.469 8.734 1 97.06 300 ALA B C 1
ATOM 6156 O O . ALA B 1 300 ? -5.219 -9.211 7.918 1 97.06 300 ALA B O 1
ATOM 6157 N N . LEU B 1 301 ? -5.43 -8.438 10.062 1 97.5 301 LEU B N 1
ATOM 6158 C CA . LEU B 1 301 ? -4.383 -9.305 10.594 1 97.5 301 LEU B CA 1
ATOM 6159 C C . LEU B 1 301 ? -4.859 -10.758 10.648 1 97.5 301 LEU B C 1
ATOM 6161 O O . LEU B 1 301 ? -4.086 -11.68 10.391 1 97.5 301 LEU B O 1
ATOM 6165 N N . GLN B 1 302 ? -6.129 -10.914 10.93 1 97.38 302 GLN B N 1
ATOM 6166 C CA . GLN B 1 302 ? -6.688 -12.266 10.914 1 97.38 302 GLN B CA 1
ATOM 6167 C C . GLN B 1 302 ? -6.672 -12.852 9.508 1 97.38 302 GLN B C 1
ATOM 6169 O O . GLN B 1 302 ? -6.391 -14.039 9.328 1 97.38 302 GLN B O 1
ATOM 6174 N N . GLY B 1 303 ? -7 -11.992 8.531 1 97.88 303 GLY B N 1
ATOM 6175 C CA . GLY B 1 303 ? -6.914 -12.438 7.152 1 97.88 303 GLY B CA 1
ATOM 6176 C C . GLY B 1 303 ? -5.512 -12.852 6.742 1 97.88 303 GLY B C 1
ATOM 6177 O O . GLY B 1 303 ? -5.324 -13.883 6.098 1 97.88 303 GLY B O 1
ATOM 6178 N N . LEU B 1 304 ? -4.52 -12.102 7.176 1 97.44 304 LEU B N 1
ATOM 6179 C CA . LEU B 1 304 ? -3.131 -12.398 6.836 1 97.44 304 LEU B CA 1
ATOM 6180 C C . LEU B 1 304 ? -2.641 -13.633 7.578 1 97.44 304 LEU B C 1
ATOM 6182 O O . LEU B 1 304 ? -1.811 -14.383 7.062 1 97.44 304 LEU B O 1
ATOM 6186 N N . THR B 1 305 ? -3.182 -13.859 8.82 1 97.56 305 THR B N 1
ATOM 6187 C CA . THR B 1 305 ? -2.883 -15.102 9.531 1 97.56 305 THR B CA 1
ATOM 6188 C C . THR B 1 305 ? -3.4 -16.312 8.758 1 97.56 305 THR B C 1
ATOM 6190 O O . THR B 1 305 ? -2.686 -17.297 8.586 1 97.56 305 THR B O 1
ATOM 6193 N N . ALA B 1 306 ? -4.602 -16.156 8.219 1 98.19 306 ALA B N 1
ATOM 6194 C CA . ALA B 1 306 ? -5.168 -17.234 7.406 1 98.19 306 ALA B CA 1
ATOM 6195 C C . ALA B 1 306 ? -4.352 -17.453 6.137 1 98.19 306 ALA B C 1
ATOM 6197 O O . ALA B 1 306 ? -4.102 -18.594 5.738 1 98.19 306 ALA B O 1
ATOM 6198 N N . LYS B 1 307 ? -3.885 -16.391 5.547 1 97.62 307 LYS B N 1
ATOM 6199 C CA . LYS B 1 307 ? -3.057 -16.5 4.352 1 97.62 307 LYS B CA 1
ATOM 6200 C C . LYS B 1 307 ? -1.721 -17.172 4.66 1 97.62 307 LYS B C 1
ATOM 6202 O O . LYS B 1 307 ? -1.201 -17.938 3.848 1 97.62 307 LYS B O 1
ATOM 6207 N N . THR B 1 308 ? -1.174 -16.859 5.875 1 97.25 308 THR B N 1
ATOM 6208 C CA . THR B 1 308 ? 0.063 -17.516 6.297 1 97.25 308 THR B CA 1
ATOM 6209 C C . THR B 1 308 ? -0.147 -19.016 6.469 1 97.25 308 THR B C 1
ATOM 6211 O O . THR B 1 308 ? 0.659 -19.812 5.996 1 97.25 308 THR B O 1
ATOM 6214 N N . ASN B 1 309 ? -1.251 -19.359 7.066 1 97.88 309 ASN B N 1
ATOM 6215 C CA . ASN B 1 309 ? -1.566 -20.766 7.25 1 97.88 309 ASN B CA 1
ATOM 6216 C C . ASN B 1 309 ? -1.788 -21.469 5.914 1 97.88 309 ASN B C 1
ATOM 6218 O O . ASN B 1 309 ? -1.353 -22.609 5.727 1 97.88 309 ASN B O 1
ATOM 6222 N N . ALA B 1 310 ? -2.455 -20.766 4.969 1 98.25 310 ALA B N 1
ATOM 6223 C CA . ALA B 1 310 ? -2.633 -21.312 3.627 1 98.25 310 ALA B CA 1
ATOM 6224 C C . ALA B 1 310 ? -1.287 -21.578 2.959 1 98.25 310 ALA B C 1
ATOM 6226 O O . ALA B 1 310 ? -1.089 -22.625 2.338 1 98.25 310 ALA B O 1
ATOM 6227 N N . SER B 1 311 ? -0.372 -20.656 3.141 1 97.69 311 SER B N 1
ATOM 6228 C CA . SER B 1 311 ? 0.946 -20.781 2.527 1 97.69 311 SER B CA 1
ATOM 6229 C C . SER B 1 311 ? 1.734 -21.938 3.152 1 97.69 311 SER B C 1
ATOM 6231 O O . SER B 1 311 ? 2.459 -22.641 2.455 1 97.69 311 SER B O 1
ATOM 6233 N N . TYR B 1 312 ? 1.572 -22.203 4.477 1 97.19 312 TYR B N 1
ATOM 6234 C CA . TYR B 1 312 ? 2.223 -23.328 5.148 1 97.19 312 TYR B CA 1
ATOM 6235 C C . TYR B 1 312 ? 1.674 -24.656 4.645 1 97.19 312 TYR B C 1
ATOM 6237 O O . TYR B 1 312 ? 2.43 -25.609 4.434 1 97.19 312 TYR B O 1
ATOM 6245 N N . GLN B 1 313 ? 0.369 -24.625 4.426 1 97.94 313 GLN B N 1
ATOM 6246 C CA . GLN B 1 313 ? -0.221 -25.828 3.871 1 97.94 313 GLN B CA 1
ATOM 6247 C C . GLN B 1 313 ? 0.243 -26.062 2.436 1 97.94 313 GLN B C 1
ATOM 6249 O O . GLN B 1 313 ? 0.443 -27.203 2.02 1 97.94 313 GLN B O 1
ATOM 6254 N N . GLN B 1 314 ? 0.45 -25.031 1.725 1 97.75 314 GLN B N 1
ATOM 6255 C CA . GLN B 1 314 ? 0.966 -25.141 0.365 1 97.75 314 GLN B CA 1
ATOM 6256 C C . GLN B 1 314 ? 2.396 -25.672 0.363 1 97.75 314 GLN B C 1
ATOM 6258 O O . GLN B 1 314 ? 2.787 -26.422 -0.539 1 97.75 314 GLN B O 1
ATOM 6263 N N . GLU B 1 315 ? 3.166 -25.25 1.367 1 96.5 315 GLU B N 1
ATOM 6264 C CA . GLU B 1 315 ? 4.512 -25.797 1.52 1 96.5 315 GLU B CA 1
ATOM 6265 C C . GLU B 1 315 ? 4.477 -27.297 1.736 1 96.5 315 GLU B C 1
ATOM 6267 O O . GLU B 1 315 ? 5.215 -28.047 1.088 1 96.5 315 GLU B O 1
ATOM 6272 N N . LYS B 1 316 ? 3.555 -27.766 2.541 1 96.94 316 LYS B N 1
ATOM 6273 C CA . LYS B 1 316 ? 3.381 -29.188 2.775 1 96.94 316 LYS B CA 1
ATOM 6274 C C . LYS B 1 316 ? 2.898 -29.906 1.513 1 96.94 316 LYS B C 1
ATOM 6276 O O . LYS B 1 316 ? 3.334 -31.016 1.214 1 96.94 316 LYS B O 1
ATOM 6281 N N . ALA B 1 317 ? 2.023 -29.203 0.78 1 97.44 317 ALA B N 1
ATOM 6282 C CA . ALA B 1 317 ? 1.512 -29.781 -0.46 1 97.44 317 ALA B CA 1
ATOM 6283 C C . ALA B 1 317 ? 2.639 -30.016 -1.463 1 97.44 317 ALA B C 1
ATOM 6285 O O . ALA B 1 317 ? 2.707 -31.062 -2.096 1 97.44 317 ALA B O 1
ATOM 6286 N N . ILE B 1 318 ? 3.521 -29.047 -1.554 1 96.06 318 ILE B N 1
ATOM 6287 C CA . ILE B 1 318 ? 4.637 -29.172 -2.486 1 96.06 318 ILE B CA 1
ATOM 6288 C C . ILE B 1 318 ? 5.582 -30.281 -2.02 1 96.06 318 ILE B C 1
ATOM 6290 O O . ILE B 1 318 ? 6.059 -31.078 -2.828 1 96.06 318 ILE B O 1
ATOM 6294 N N . GLU B 1 319 ? 5.812 -30.422 -0.751 1 95 319 GLU B N 1
ATOM 6295 C CA . GLU B 1 319 ? 6.648 -31.484 -0.199 1 95 319 GLU B CA 1
ATOM 6296 C C . GLU B 1 319 ? 6.062 -32.875 -0.505 1 95 319 GLU B C 1
ATOM 6298 O O . GLU B 1 319 ? 6.777 -33.75 -0.962 1 95 319 GLU B O 1
ATOM 6303 N N . ASN B 1 320 ? 4.781 -32.938 -0.347 1 95.5 320 ASN B N 1
ATOM 6304 C CA . ASN B 1 320 ? 4.109 -34.219 -0.526 1 95.5 320 ASN B CA 1
ATOM 6305 C C . ASN B 1 320 ? 3.865 -34.531 -2.002 1 95.5 320 ASN B C 1
ATOM 6307 O O . ASN B 1 320 ? 3.625 -35.688 -2.371 1 95.5 320 ASN B O 1
ATOM 6311 N N . LEU B 1 321 ? 3.932 -33.469 -2.82 1 94.25 321 LEU B N 1
ATOM 6312 C CA . LEU B 1 321 ? 3.787 -33.656 -4.262 1 94.25 321 LEU B CA 1
ATOM 6313 C C . LEU B 1 321 ? 4.93 -34.5 -4.82 1 94.25 321 LEU B C 1
ATOM 6315 O O . LEU B 1 321 ? 4.738 -35.25 -5.77 1 94.25 321 LEU B O 1
ATOM 6319 N N . TYR B 1 322 ? 6.082 -34.469 -4.262 1 93.69 322 TYR B N 1
ATOM 6320 C CA . TYR B 1 322 ? 7.258 -35.188 -4.727 1 93.69 322 TYR B CA 1
ATOM 6321 C C . TYR B 1 322 ? 7.473 -36.469 -3.914 1 93.69 322 TYR B C 1
ATOM 6323 O O . TYR B 1 322 ? 8.531 -37.094 -4.008 1 93.69 322 TYR B O 1
ATOM 6331 N N . GLY B 1 323 ? 6.488 -36.844 -3.08 1 92.75 323 GLY B N 1
ATOM 6332 C CA . GLY B 1 323 ? 6.488 -38.125 -2.377 1 92.75 323 GLY B CA 1
ATOM 6333 C C . GLY B 1 323 ? 5.738 -39.219 -3.117 1 92.75 323 GLY B C 1
ATOM 6334 O O . GLY B 1 323 ? 5.328 -39.031 -4.266 1 92.75 323 GLY B O 1
ATOM 6335 N N . PRO B 1 324 ? 5.676 -40.344 -2.588 1 93.81 324 PRO B N 1
ATOM 6336 C CA . PRO B 1 324 ? 4.93 -41.438 -3.217 1 93.81 324 PRO B CA 1
ATOM 6337 C C . PRO B 1 324 ? 3.436 -41.156 -3.332 1 93.81 324 PRO B C 1
ATOM 6339 O O . PRO B 1 324 ? 2.854 -40.531 -2.436 1 93.81 324 PRO B O 1
ATOM 6342 N N . GLN B 1 325 ? 2.932 -41.5 -4.449 1 94.56 325 GLN B N 1
ATOM 6343 C CA . GLN B 1 325 ? 1.499 -41.375 -4.695 1 94.56 325 GLN B CA 1
ATOM 6344 C C . GLN B 1 325 ? 0.88 -42.719 -5.055 1 94.56 325 GLN B C 1
ATOM 6346 O O . GLN B 1 325 ? 1.442 -43.5 -5.855 1 94.56 325 GLN B O 1
ATOM 6351 N N . VAL B 1 326 ? -0.23 -43.062 -4.297 1 95.75 326 VAL B N 1
ATOM 6352 C CA . VAL B 1 326 ? -0.907 -44.312 -4.531 1 95.75 326 VAL B CA 1
ATOM 6353 C C . VAL B 1 326 ? -2.346 -44.062 -4.977 1 95.75 326 VAL B C 1
ATOM 6355 O O . VAL B 1 326 ? -3.059 -43.281 -4.367 1 95.75 326 VAL B O 1
ATOM 6358 N N . GLU B 1 327 ? -2.682 -44.688 -6.035 1 95.44 327 GLU B N 1
ATOM 6359 C CA . GLU B 1 327 ? -4.047 -44.594 -6.543 1 95.44 327 GLU B CA 1
ATOM 6360 C C . GLU B 1 327 ? -4.617 -45.969 -6.879 1 95.44 327 GLU B C 1
ATOM 6362 O O . GLU B 1 327 ? -3.877 -46.875 -7.246 1 95.44 327 GLU B O 1
ATOM 6367 N N . ALA B 1 328 ? -5.922 -46.125 -6.617 1 96.38 328 ALA B N 1
ATOM 6368 C CA . ALA B 1 328 ? -6.668 -47.281 -7.109 1 96.38 328 ALA B CA 1
ATOM 6369 C C . ALA B 1 328 ? -7.328 -46.969 -8.453 1 96.38 328 ALA B C 1
ATOM 6371 O O . ALA B 1 328 ? -7.738 -45.844 -8.703 1 96.38 328 ALA B O 1
ATOM 6372 N N . PHE B 1 329 ? -7.297 -47.938 -9.266 1 95.5 329 PHE B N 1
ATOM 6373 C CA . PHE B 1 329 ? -7.961 -47.719 -10.547 1 95.5 329 PHE B CA 1
ATOM 6374 C C . PHE B 1 329 ? -8.766 -48.969 -10.953 1 95.5 329 PHE B C 1
ATOM 6376 O O . PHE B 1 329 ? -8.508 -50.062 -10.461 1 95.5 329 PHE B O 1
ATOM 6383 N N . GLY B 1 330 ? -9.867 -48.781 -11.633 1 94.31 330 GLY B N 1
ATOM 6384 C CA . GLY B 1 330 ? -10.688 -49.781 -12.328 1 94.31 330 GLY B CA 1
ATOM 6385 C C . GLY B 1 330 ? -10.969 -49.375 -13.766 1 94.31 330 GLY B C 1
ATOM 6386 O O . GLY B 1 330 ? -11.195 -48.219 -14.07 1 94.31 330 GLY B O 1
ATOM 6387 N N . ALA B 1 331 ? -10.82 -50.406 -14.633 1 94.62 331 ALA B N 1
ATOM 6388 C CA . ALA B 1 331 ? -11.047 -50.125 -16.047 1 94.62 331 ALA B CA 1
ATOM 6389 C C . ALA B 1 331 ? -11.852 -51.219 -16.719 1 94.62 331 ALA B C 1
ATOM 6391 O O . ALA B 1 331 ? -11.648 -52.406 -16.438 1 94.62 331 ALA B O 1
ATOM 6392 N N . LEU B 1 332 ? -12.898 -50.906 -17.422 1 93.88 332 LEU B N 1
ATOM 6393 C CA . LEU B 1 332 ? -13.578 -51.781 -18.375 1 93.88 332 LEU B CA 1
ATOM 6394 C C . LEU B 1 332 ? -13.062 -51.531 -19.797 1 93.88 332 LEU B C 1
ATOM 6396 O O . LEU B 1 332 ? -13.047 -50.375 -20.266 1 93.88 332 LEU B O 1
ATOM 6400 N N . VAL B 1 333 ? -12.586 -52.531 -20.391 1 92.31 333 VAL B N 1
ATOM 6401 C CA . VAL B 1 333 ? -11.938 -52.375 -21.688 1 92.31 333 VAL B CA 1
ATOM 6402 C C . VAL B 1 333 ? -12.688 -53.188 -22.75 1 92.31 333 VAL B C 1
ATOM 6404 O O . VAL B 1 333 ? -13.109 -54.312 -22.5 1 92.31 333 VAL B O 1
ATOM 6407 N N . TYR B 1 334 ? -12.992 -52.594 -23.859 1 92.38 334 TYR B N 1
ATOM 6408 C CA . TYR B 1 334 ? -13.516 -53.25 -25.062 1 92.38 334 TYR B CA 1
ATOM 6409 C C . TYR B 1 334 ? -12.75 -52.812 -26.297 1 92.38 334 TYR B C 1
ATOM 6411 O O . TYR B 1 334 ? -13.055 -51.781 -26.891 1 92.38 334 TYR B O 1
ATOM 6419 N N . ASN B 1 335 ? -11.836 -53.562 -26.656 1 91 335 ASN B N 1
ATOM 6420 C CA . ASN B 1 335 ? -11.078 -53.344 -27.875 1 91 335 ASN B CA 1
ATOM 6421 C C . ASN B 1 335 ? -11.398 -54.406 -28.922 1 91 335 ASN B C 1
ATOM 6423 O O . ASN B 1 335 ? -11.391 -55.625 -28.625 1 91 335 ASN B O 1
ATOM 6427 N N . ASP B 1 336 ? -11.711 -54 -30.125 1 91.25 336 ASP B N 1
ATOM 6428 C CA . ASP B 1 336 ? -12.055 -54.938 -31.203 1 91.25 336 ASP B CA 1
ATOM 6429 C C . ASP B 1 336 ? -11.508 -54.469 -32.531 1 91.25 336 ASP B C 1
ATOM 6431 O O . ASP B 1 336 ? -11.688 -53.312 -32.906 1 91.25 336 ASP B O 1
ATOM 6435 N N . SER B 1 337 ? -10.719 -55.281 -33.094 1 89.75 337 SER B N 1
ATOM 6436 C CA . SER B 1 337 ? -10.211 -55 -34.438 1 89.75 337 SER B CA 1
ATOM 6437 C C . SER B 1 337 ? -10.398 -56.219 -35.312 1 89.75 337 SER B C 1
ATOM 6439 O O . SER B 1 337 ? -9.688 -56.375 -36.312 1 89.75 337 SER B O 1
ATOM 6441 N N . ASP B 1 338 ? -11.211 -57.125 -34.938 1 86.56 338 ASP B N 1
ATOM 6442 C CA . ASP B 1 338 ? -11.414 -58.406 -35.625 1 86.56 338 ASP B CA 1
ATOM 6443 C C . ASP B 1 338 ? -10.109 -59.188 -35.688 1 86.56 338 ASP B C 1
ATOM 6445 O O . ASP B 1 338 ? -9.727 -59.688 -36.75 1 86.56 338 ASP B O 1
ATOM 6449 N N . LYS B 1 339 ? -9.344 -59.094 -34.688 1 84.06 339 LYS B N 1
ATOM 6450 C CA . LYS B 1 339 ? -8.117 -59.844 -34.469 1 84.06 339 LYS B CA 1
ATOM 6451 C C . LYS B 1 339 ? -6.984 -59.344 -35.344 1 84.06 339 LYS B C 1
ATOM 6453 O O . LYS B 1 339 ? -6.074 -60.094 -35.688 1 84.06 339 LYS B O 1
ATOM 6458 N N . ASN B 1 340 ? -7.141 -58.156 -35.75 1 85.75 340 ASN B N 1
ATOM 6459 C CA . ASN B 1 340 ? -6.094 -57.625 -36.625 1 85.75 340 ASN B CA 1
ATOM 6460 C C . ASN B 1 340 ? -5.051 -56.844 -35.812 1 85.75 340 ASN B C 1
ATOM 6462 O O . ASN B 1 340 ? -3.957 -56.562 -36.312 1 85.75 340 ASN B O 1
ATOM 6466 N N . PHE B 1 341 ? -5.445 -56.562 -34.562 1 81.62 341 PHE B N 1
ATOM 6467 C CA . PHE B 1 341 ? -4.531 -55.812 -33.719 1 81.62 341 PHE B CA 1
ATOM 6468 C C . PHE B 1 341 ? -4.25 -56.562 -32.406 1 81.62 341 PHE B C 1
ATOM 6470 O O . PHE B 1 341 ? -5.078 -57.344 -31.969 1 81.62 341 PHE B O 1
ATOM 6477 N N . TYR B 1 342 ? -3.111 -56.438 -31.828 1 75.38 342 TYR B N 1
ATOM 6478 C CA . TYR B 1 342 ? -2.611 -57.25 -30.719 1 75.38 342 TYR B CA 1
ATOM 6479 C C . TYR B 1 342 ? -3.404 -56.969 -29.453 1 75.38 342 TYR B C 1
ATOM 6481 O O . TYR B 1 342 ? -3.359 -57.75 -28.5 1 75.38 342 TYR B O 1
ATOM 6489 N N . ASP B 1 343 ? -4.281 -55.969 -29.469 1 76.69 343 ASP B N 1
ATOM 6490 C CA . ASP B 1 343 ? -4.883 -55.594 -28.188 1 76.69 343 ASP B CA 1
ATOM 6491 C C . ASP B 1 343 ? -6.383 -55.875 -28.188 1 76.69 343 ASP B C 1
ATOM 6493 O O . ASP B 1 343 ? -7.137 -55.281 -27.422 1 76.69 343 ASP B O 1
ATOM 6497 N N . ASP B 1 344 ? -6.887 -56.656 -29.078 1 82.19 344 ASP B N 1
ATOM 6498 C CA . ASP B 1 344 ? -8.281 -57.062 -29 1 82.19 344 ASP B CA 1
ATOM 6499 C C . ASP B 1 344 ? -8.586 -57.688 -27.656 1 82.19 344 ASP B C 1
ATOM 6501 O O . ASP B 1 344 ? -7.98 -58.719 -27.281 1 82.19 344 ASP B O 1
ATOM 6505 N N . MET B 1 345 ? -9.336 -57 -26.891 1 81.5 345 MET B N 1
ATOM 6506 C CA . MET B 1 345 ? -9.602 -57.438 -25.531 1 81.5 345 MET B CA 1
ATOM 6507 C C . MET B 1 345 ? -10.93 -56.906 -25.031 1 81.5 345 MET B C 1
ATOM 6509 O O . MET B 1 345 ? -11.289 -55.75 -25.328 1 81.5 345 MET B O 1
ATOM 6513 N N . ARG B 1 346 ? -11.734 -57.781 -24.297 1 88.19 346 ARG B N 1
ATOM 6514 C CA . ARG B 1 346 ? -12.938 -57.406 -23.547 1 88.19 346 ARG B CA 1
ATOM 6515 C C . ARG B 1 346 ? -12.852 -57.875 -22.109 1 88.19 346 ARG B C 1
ATOM 6517 O O . ARG B 1 346 ? -12.648 -59.062 -21.844 1 88.19 346 ARG B O 1
ATOM 6524 N N . GLY B 1 347 ? -12.812 -57 -21.234 1 89.44 347 GLY B N 1
ATOM 6525 C CA . GLY B 1 347 ? -12.734 -57.406 -19.844 1 89.44 347 GLY B CA 1
ATOM 6526 C C . GLY B 1 347 ? -12.641 -56.25 -18.875 1 89.44 347 GLY B C 1
ATOM 6527 O O . GLY B 1 347 ? -13.008 -55.125 -19.203 1 89.44 347 GLY B O 1
ATOM 6528 N N . ALA B 1 348 ? -12.453 -56.625 -17.625 1 92.19 348 ALA B N 1
ATOM 6529 C CA . ALA B 1 348 ? -12.328 -55.688 -16.531 1 92.19 348 ALA B CA 1
ATOM 6530 C C . ALA B 1 348 ? -10.984 -55.844 -15.812 1 92.19 348 ALA B C 1
ATOM 6532 O O . ALA B 1 348 ? -10.414 -56.938 -15.781 1 92.19 348 ALA B O 1
ATOM 6533 N N . ARG B 1 349 ? -10.484 -54.719 -15.492 1 92.38 349 ARG B N 1
ATOM 6534 C CA . ARG B 1 349 ? -9.234 -54.688 -14.742 1 92.38 349 ARG B CA 1
ATOM 6535 C C . ARG B 1 349 ? -9.328 -53.75 -13.562 1 92.38 349 ARG B C 1
ATOM 6537 O O . ARG B 1 349 ? -9.938 -52.656 -13.672 1 92.38 349 ARG B O 1
ATOM 6544 N N . ALA B 1 350 ? -8.836 -54.156 -12.367 1 94.56 350 ALA B N 1
ATOM 6545 C CA . ALA B 1 350 ? -8.75 -53.312 -11.18 1 94.56 350 ALA B CA 1
ATOM 6546 C C . ALA B 1 350 ? -7.395 -53.469 -10.5 1 94.56 350 ALA B C 1
ATOM 6548 O O . ALA B 1 350 ? -6.793 -54.531 -10.531 1 94.56 350 ALA B O 1
ATOM 6549 N N . GLY B 1 351 ? -6.91 -52.375 -9.984 1 95.25 351 GLY B N 1
ATOM 6550 C CA . GLY B 1 351 ? -5.609 -52.469 -9.336 1 95.25 351 GLY B CA 1
ATOM 6551 C C . GLY B 1 351 ? -5.203 -51.219 -8.609 1 95.25 351 GLY B C 1
ATOM 6552 O O . GLY B 1 351 ? -6.039 -50.344 -8.352 1 95.25 351 GLY B O 1
ATOM 6553 N N . ILE B 1 352 ? -3.957 -51.281 -8.125 1 96.19 352 ILE B N 1
ATOM 6554 C CA . ILE B 1 352 ? -3.328 -50.156 -7.422 1 96.19 352 ILE B CA 1
ATOM 6555 C C . ILE B 1 352 ? -2.066 -49.719 -8.164 1 96.19 352 ILE B C 1
ATOM 6557 O O . ILE B 1 352 ? -1.312 -50.562 -8.656 1 96.19 352 ILE B O 1
ATOM 6561 N N . ARG B 1 353 ? -1.959 -48.438 -8.25 1 95.44 353 ARG B N 1
ATOM 6562 C CA . ARG B 1 353 ? -0.79 -47.844 -8.906 1 95.44 353 ARG B CA 1
ATOM 6563 C C . ARG B 1 353 ? 0.013 -47 -7.941 1 95.44 353 ARG B C 1
ATOM 6565 O O . ARG B 1 353 ? -0.558 -46.219 -7.16 1 95.44 353 ARG B O 1
ATOM 6572 N N . LEU B 1 354 ? 1.333 -47.188 -7.957 1 95.31 354 LEU B N 1
ATOM 6573 C CA . LEU B 1 354 ? 2.273 -46.406 -7.164 1 95.31 354 LEU B CA 1
ATOM 6574 C C . LEU B 1 354 ? 3.199 -45.594 -8.062 1 95.31 354 LEU B C 1
ATOM 6576 O O . LEU B 1 354 ? 3.791 -46.125 -9 1 95.31 354 LEU B O 1
ATOM 6580 N N . ASN B 1 355 ? 3.201 -44.344 -7.887 1 93.5 355 ASN B N 1
ATOM 6581 C CA . ASN B 1 355 ? 4.129 -43.438 -8.57 1 93.5 355 ASN B CA 1
ATOM 6582 C C . ASN B 1 355 ? 5.055 -42.719 -7.582 1 93.5 355 ASN B C 1
ATOM 6584 O O . ASN B 1 355 ? 4.594 -42.062 -6.648 1 93.5 355 ASN B O 1
ATOM 6588 N N . VAL B 1 356 ? 6.395 -42.812 -7.809 1 94.25 356 VAL B N 1
ATOM 6589 C CA . VAL B 1 356 ? 7.359 -42.219 -6.895 1 94.25 356 VAL B CA 1
ATOM 6590 C C . VAL B 1 356 ? 8.484 -41.562 -7.688 1 94.25 356 VAL B C 1
ATOM 6592 O O . VAL B 1 356 ? 9.281 -42.25 -8.344 1 94.25 356 VAL B O 1
ATOM 6595 N N . PRO B 1 357 ? 8.523 -40.25 -7.633 1 93.25 357 PRO B N 1
ATOM 6596 C CA . PRO B 1 357 ? 9.75 -39.625 -8.156 1 93.25 357 PRO B CA 1
ATOM 6597 C C . PRO B 1 357 ? 10.977 -39.938 -7.305 1 93.25 357 PRO B C 1
ATOM 6599 O O . PRO B 1 357 ? 10.969 -39.688 -6.098 1 93.25 357 PRO B O 1
ATOM 6602 N N . LEU B 1 358 ? 11.984 -40.469 -7.949 1 94.12 358 LEU B N 1
ATOM 6603 C CA . LEU B 1 358 ? 13.156 -40.875 -7.195 1 94.12 358 LEU B CA 1
ATOM 6604 C C . LEU B 1 358 ? 14.25 -39.812 -7.25 1 94.12 358 LEU B C 1
ATOM 6606 O O . LEU B 1 358 ? 14.969 -39.625 -6.273 1 94.12 358 LEU B O 1
ATOM 6610 N N . TYR B 1 359 ? 14.406 -39.25 -8.352 1 94.75 359 TYR B N 1
ATOM 6611 C CA . TYR B 1 359 ? 15.438 -38.25 -8.555 1 94.75 359 TYR B CA 1
ATOM 6612 C C . TYR B 1 359 ? 14.961 -37.156 -9.516 1 94.75 359 TYR B C 1
ATOM 6614 O O . TYR B 1 359 ? 14.492 -37.438 -10.617 1 94.75 359 TYR B O 1
ATOM 6622 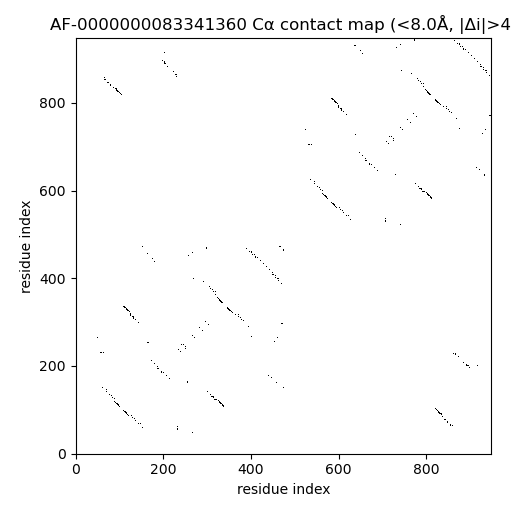N N . LEU B 1 360 ? 15.078 -35.875 -9.031 1 93.75 360 LEU B N 1
ATOM 6623 C CA . LEU B 1 360 ? 14.539 -34.781 -9.836 1 93.75 360 LEU B CA 1
ATOM 6624 C C . LEU B 1 360 ? 15.555 -33.656 -9.961 1 93.75 360 LEU B C 1
ATOM 6626 O O . LEU B 1 360 ? 15.172 -32.469 -10.125 1 93.75 360 LEU B O 1
ATOM 6630 N N . SER B 1 361 ? 16.859 -33.906 -9.766 1 94.19 361 SER B N 1
ATOM 6631 C CA . SER B 1 361 ? 17.953 -32.969 -9.969 1 94.19 361 SER B CA 1
ATOM 6632 C C . SER B 1 361 ? 17.734 -31.688 -9.18 1 94.19 361 SER B C 1
ATOM 6634 O O . SER B 1 361 ? 17.938 -30.578 -9.695 1 94.19 361 SER B O 1
ATOM 6636 N N . GLY B 1 362 ? 17.172 -31.75 -7.984 1 93.5 362 GLY B N 1
ATOM 6637 C CA . GLY B 1 362 ? 17.047 -30.625 -7.07 1 93.5 362 GLY B CA 1
ATOM 6638 C C . GLY B 1 362 ? 15.727 -29.891 -7.211 1 93.5 362 GLY B C 1
ATOM 6639 O O . GLY B 1 362 ? 15.5 -28.891 -6.52 1 93.5 362 GLY B O 1
ATOM 6640 N N . LYS B 1 363 ? 14.812 -30.297 -8.078 1 93.62 363 LYS B N 1
ATOM 6641 C CA . LYS B 1 363 ? 13.531 -29.641 -8.305 1 93.62 363 LYS B CA 1
ATOM 6642 C C . LYS B 1 363 ? 12.68 -29.625 -7.039 1 93.62 363 LYS B C 1
ATOM 6644 O O . LYS B 1 363 ? 12.078 -28.609 -6.688 1 93.62 363 LYS B O 1
ATOM 6649 N N . SER B 1 364 ? 12.695 -30.75 -6.332 1 93.94 364 SER B N 1
ATOM 6650 C CA . SER B 1 364 ? 11.883 -30.859 -5.125 1 93.94 364 SER B CA 1
ATOM 6651 C C . SER B 1 364 ? 12.383 -29.906 -4.043 1 93.94 364 SER B C 1
ATOM 6653 O O . SER B 1 364 ? 11.602 -29.109 -3.502 1 93.94 364 SER B O 1
ATOM 6655 N N . GLU B 1 365 ? 13.688 -29.938 -3.832 1 94.44 365 GLU B N 1
ATOM 6656 C CA . GLU B 1 365 ? 14.266 -29.094 -2.795 1 94.44 365 GLU B CA 1
ATOM 6657 C C . GLU B 1 365 ? 14.078 -27.609 -3.119 1 94.44 365 GLU B C 1
ATOM 6659 O O . GLU B 1 365 ? 13.742 -26.812 -2.24 1 94.44 365 GLU B O 1
ATOM 6664 N N . SER B 1 366 ? 14.281 -27.281 -4.336 1 95.38 366 SER B N 1
ATOM 6665 C CA . SER B 1 366 ? 14.156 -25.875 -4.734 1 95.38 366 SER B CA 1
ATOM 6666 C C . SER B 1 366 ? 12.711 -25.406 -4.66 1 95.38 366 SER B C 1
ATOM 6668 O O . SER B 1 366 ? 12.445 -24.266 -4.273 1 95.38 366 SER B O 1
ATOM 6670 N N . SER B 1 367 ? 11.742 -26.266 -5.039 1 95.38 367 SER B N 1
ATOM 6671 C CA . SER B 1 367 ? 10.328 -25.906 -4.992 1 95.38 367 SER B CA 1
ATOM 6672 C C . SER B 1 367 ? 9.867 -25.672 -3.561 1 95.38 367 SER B C 1
ATOM 6674 O O . SER B 1 367 ? 9.125 -24.734 -3.285 1 95.38 367 SER B O 1
ATOM 6676 N N . ILE B 1 368 ? 10.297 -26.5 -2.633 1 95.69 368 ILE B N 1
ATOM 6677 C CA . ILE B 1 368 ? 9.938 -26.375 -1.226 1 95.69 368 ILE B CA 1
ATOM 6678 C C . ILE B 1 368 ? 10.539 -25.078 -0.662 1 95.69 368 ILE B C 1
ATOM 6680 O O . ILE B 1 368 ? 9.859 -24.312 0.014 1 95.69 368 ILE B O 1
ATOM 6684 N N . ALA B 1 369 ? 11.812 -24.906 -0.99 1 96.19 369 ALA B N 1
ATOM 6685 C CA . ALA B 1 369 ? 12.492 -23.703 -0.495 1 96.19 369 ALA B CA 1
ATOM 6686 C C . ALA B 1 369 ? 11.836 -22.438 -1.029 1 96.19 369 ALA B C 1
ATOM 6688 O O . ALA B 1 369 ? 11.688 -21.453 -0.302 1 96.19 369 ALA B O 1
ATOM 6689 N N . LYS B 1 370 ? 11.484 -22.453 -2.285 1 95.44 370 LYS B N 1
ATOM 6690 C CA . LYS B 1 370 ? 10.797 -21.312 -2.895 1 95.44 370 LYS B CA 1
ATOM 6691 C C . LYS B 1 370 ? 9.5 -21 -2.154 1 95.44 370 LYS B C 1
ATOM 6693 O O . LYS B 1 370 ? 9.227 -19.828 -1.835 1 95.44 370 LYS B O 1
ATOM 6698 N N . GLN B 1 371 ? 8.711 -22.031 -1.859 1 95.56 371 GLN B N 1
ATOM 6699 C CA . GLN B 1 371 ? 7.441 -21.844 -1.164 1 95.56 371 GLN B CA 1
ATOM 6700 C C . GLN B 1 371 ? 7.668 -21.359 0.264 1 95.56 371 GLN B C 1
ATOM 6702 O O . GLN B 1 371 ? 6.883 -20.562 0.782 1 95.56 371 GLN B O 1
ATOM 6707 N N . ARG B 1 372 ? 8.672 -21.844 0.906 1 96.12 372 ARG B N 1
ATOM 6708 C CA . ARG B 1 372 ? 9.016 -21.391 2.252 1 96.12 372 ARG B CA 1
ATOM 6709 C C . ARG B 1 372 ? 9.305 -19.891 2.268 1 96.12 372 ARG B C 1
ATOM 6711 O O . ARG B 1 372 ? 8.875 -19.188 3.182 1 96.12 372 ARG B O 1
ATOM 6718 N N . GLN B 1 373 ? 10.039 -19.438 1.259 1 95.81 373 GLN B N 1
ATOM 6719 C CA . GLN B 1 373 ? 10.336 -18.016 1.171 1 95.81 373 GLN B CA 1
ATOM 6720 C C . GLN B 1 373 ? 9.07 -17.203 0.937 1 95.81 373 GLN B C 1
ATOM 6722 O O . GLN B 1 373 ? 8.938 -16.094 1.44 1 95.81 373 GLN B O 1
ATOM 6727 N N . GLN B 1 374 ? 8.102 -17.766 0.241 1 94.88 374 GLN B N 1
ATOM 6728 C CA . GLN B 1 374 ? 6.812 -17.109 0.061 1 94.88 374 GLN B CA 1
ATOM 6729 C C . GLN B 1 374 ? 6.078 -16.969 1.391 1 94.88 374 GLN B C 1
ATOM 6731 O O . GLN B 1 374 ? 5.473 -15.922 1.659 1 94.88 374 GLN B O 1
ATOM 6736 N N . SER B 1 375 ? 6.141 -18 2.232 1 95.56 375 SER B N 1
ATOM 6737 C CA . SER B 1 375 ? 5.531 -17.953 3.557 1 95.56 375 SER B CA 1
ATOM 6738 C C . SER B 1 375 ? 6.168 -16.859 4.41 1 95.56 375 SER B C 1
ATOM 6740 O O . SER B 1 375 ? 5.469 -16.125 5.109 1 95.56 375 SER B O 1
ATOM 6742 N N . LEU B 1 376 ? 7.473 -16.734 4.273 1 94.75 376 LEU B N 1
ATOM 6743 C CA . LEU B 1 376 ? 8.188 -15.711 5.031 1 94.75 376 LEU B CA 1
ATOM 6744 C C . LEU B 1 376 ? 7.816 -14.312 4.551 1 94.75 376 LEU B C 1
ATOM 6746 O O . LEU B 1 376 ? 7.703 -13.383 5.352 1 94.75 376 LEU B O 1
ATOM 6750 N N . SER B 1 377 ? 7.59 -14.156 3.256 1 95.31 377 SER B N 1
ATOM 6751 C CA . SER B 1 377 ? 7.148 -12.883 2.688 1 95.31 377 SER B CA 1
ATOM 6752 C C . SER B 1 377 ? 5.801 -12.461 3.256 1 95.31 377 SER B C 1
ATOM 6754 O O . SER B 1 377 ? 5.617 -11.305 3.639 1 95.31 377 SER B O 1
ATOM 6756 N N . ILE B 1 378 ? 4.875 -13.406 3.391 1 95.25 378 ILE B N 1
ATOM 6757 C CA . ILE B 1 378 ? 3.545 -13.109 3.908 1 95.25 378 ILE B CA 1
ATOM 6758 C C . ILE B 1 378 ? 3.635 -12.766 5.395 1 95.25 378 ILE B C 1
ATOM 6760 O O . ILE B 1 378 ? 2.938 -11.867 5.871 1 95.25 378 ILE B O 1
ATOM 6764 N N . LYS B 1 379 ? 4.5 -13.453 6.102 1 95.44 379 LYS B N 1
ATOM 6765 C CA . LYS B 1 379 ? 4.711 -13.148 7.516 1 95.44 379 LYS B CA 1
ATOM 6766 C C . LYS B 1 379 ? 5.246 -11.734 7.699 1 95.44 379 LYS B C 1
ATOM 6768 O O . LYS B 1 379 ? 4.812 -11.008 8.602 1 95.44 379 LYS B O 1
ATOM 6773 N N . ALA B 1 380 ? 6.191 -11.375 6.906 1 93.88 380 ALA B N 1
ATOM 6774 C CA . ALA B 1 380 ? 6.73 -10.023 6.957 1 93.88 380 ALA B CA 1
ATOM 6775 C C . ALA B 1 380 ? 5.656 -8.992 6.633 1 93.88 380 ALA B C 1
ATOM 6777 O O . ALA B 1 380 ? 5.598 -7.926 7.262 1 93.88 380 ALA B O 1
ATOM 6778 N N . GLN B 1 381 ? 4.812 -9.266 5.707 1 93.69 381 GLN B N 1
ATOM 6779 C CA . GLN B 1 381 ? 3.695 -8.391 5.367 1 93.69 381 GLN B CA 1
ATOM 6780 C C . GLN B 1 381 ? 2.748 -8.219 6.551 1 93.69 381 GLN B C 1
ATOM 6782 O O . GLN B 1 381 ? 2.277 -7.113 6.824 1 93.69 381 GLN B O 1
ATOM 6787 N N . LYS B 1 382 ? 2.41 -9.289 7.215 1 95.44 382 LYS B N 1
ATOM 6788 C CA . LYS B 1 382 ? 1.562 -9.234 8.406 1 95.44 382 LYS B CA 1
ATOM 6789 C C . LYS B 1 382 ? 2.156 -8.305 9.461 1 95.44 382 LYS B C 1
ATOM 6791 O O . LYS B 1 382 ? 1.442 -7.488 10.047 1 95.44 382 LYS B O 1
ATOM 6796 N N . ARG B 1 383 ? 3.434 -8.445 9.656 1 93.06 383 ARG B N 1
ATOM 6797 C CA . ARG B 1 383 ? 4.105 -7.59 10.625 1 93.06 383 ARG B CA 1
ATOM 6798 C C . ARG B 1 383 ? 4.023 -6.125 10.219 1 93.06 383 ARG B C 1
ATOM 6800 O O . ARG B 1 383 ? 3.789 -5.25 11.055 1 93.06 383 ARG B O 1
ATOM 6807 N N . GLN B 1 384 ? 4.191 -5.82 8.953 1 91.19 384 GLN B N 1
ATOM 6808 C CA . GLN B 1 384 ? 4.094 -4.457 8.445 1 91.19 384 GLN B CA 1
ATOM 6809 C C . GLN B 1 384 ? 2.707 -3.873 8.703 1 91.19 384 GLN B C 1
ATOM 6811 O O . GLN B 1 384 ? 2.582 -2.73 9.148 1 91.19 384 GLN B O 1
ATOM 6816 N N . VAL B 1 385 ? 1.696 -4.676 8.453 1 93.88 385 VAL B N 1
ATOM 6817 C CA . VAL B 1 385 ? 0.324 -4.215 8.641 1 93.88 385 VAL B CA 1
ATOM 6818 C C . VAL B 1 385 ? 0.044 -4.004 10.125 1 93.88 385 VAL B C 1
ATOM 6820 O O . VAL B 1 385 ? -0.589 -3.02 10.516 1 93.88 385 VAL B O 1
ATOM 6823 N N . ALA B 1 386 ? 0.555 -4.887 10.938 1 93.38 386 ALA B N 1
ATOM 6824 C CA . ALA B 1 386 ? 0.37 -4.766 12.383 1 93.38 386 ALA B CA 1
ATOM 6825 C C . ALA B 1 386 ? 1 -3.48 12.914 1 93.38 386 ALA B C 1
ATOM 6827 O O . ALA B 1 386 ? 0.387 -2.76 13.703 1 93.38 386 ALA B O 1
ATOM 6828 N N . LEU B 1 387 ? 2.201 -3.172 12.484 1 89 387 LEU B N 1
ATOM 6829 C CA . LEU B 1 387 ? 2.895 -1.963 12.914 1 89 387 LEU B CA 1
ATOM 6830 C C . LEU B 1 387 ? 2.141 -0.716 12.469 1 89 387 LEU B C 1
ATOM 6832 O O . LEU B 1 387 ? 2.023 0.249 13.227 1 89 387 LEU B O 1
ATOM 6836 N N . ARG B 1 388 ? 1.637 -0.76 11.266 1 89.25 388 ARG B N 1
ATOM 6837 C CA . ARG B 1 388 ? 0.876 0.374 10.75 1 89.25 388 ARG B CA 1
ATOM 6838 C C . ARG B 1 388 ? -0.391 0.601 11.562 1 89.25 388 ARG B C 1
ATOM 6840 O O . ARG B 1 388 ? -0.7 1.733 11.938 1 89.25 388 ARG B O 1
ATOM 6847 N N . LEU B 1 389 ? -1.086 -0.496 11.867 1 93.5 389 LEU B N 1
ATOM 6848 C CA . LEU B 1 389 ? -2.316 -0.395 12.648 1 93.5 389 LEU B CA 1
ATOM 6849 C C . LEU B 1 389 ? -2.025 0.097 14.062 1 93.5 389 LEU B C 1
ATOM 6851 O O . LEU B 1 389 ? -2.773 0.913 14.602 1 93.5 389 LEU B O 1
ATOM 6855 N N . GLN B 1 390 ? -0.975 -0.392 14.633 1 91.25 390 GLN B N 1
ATOM 6856 C CA . GLN B 1 390 ? -0.566 0.049 15.961 1 91.25 390 GLN B CA 1
ATOM 6857 C C . GLN B 1 390 ? -0.305 1.553 15.984 1 91.25 390 GLN B C 1
ATOM 6859 O O . GLN B 1 390 ? -0.783 2.256 16.875 1 91.25 390 GLN B O 1
ATOM 6864 N N . SER B 1 391 ? 0.424 2.016 14.984 1 88.44 391 SER B N 1
ATOM 6865 C CA . SER B 1 391 ? 0.737 3.436 14.875 1 88.44 391 SER B CA 1
ATOM 6866 C C . SER B 1 391 ? -0.526 4.266 14.68 1 88.44 391 SER B C 1
ATOM 6868 O O . SER B 1 391 ? -0.689 5.316 15.305 1 88.44 391 SER B O 1
ATOM 6870 N N . GLN B 1 392 ? -1.395 3.777 13.867 1 91.69 392 GLN B N 1
ATOM 6871 C CA . GLN B 1 392 ? -2.635 4.496 13.586 1 91.69 392 GLN B CA 1
ATOM 6872 C C . GLN B 1 392 ? -3.516 4.57 14.836 1 91.69 392 GLN B C 1
ATOM 6874 O O . GLN B 1 392 ? -4.121 5.605 15.109 1 91.69 392 GLN B O 1
ATOM 6879 N N . ALA B 1 393 ? -3.57 3.514 15.594 1 93.06 393 ALA B N 1
ATOM 6880 C CA . ALA B 1 393 ? -4.352 3.486 16.828 1 93.06 393 ALA B CA 1
ATOM 6881 C C . ALA B 1 393 ? -3.787 4.461 17.859 1 93.06 393 ALA B C 1
ATOM 6883 O O . ALA B 1 393 ? -4.527 5.258 18.438 1 93.06 393 ALA B O 1
ATOM 6884 N N . TYR B 1 394 ? -2.543 4.449 18.016 1 90.62 394 TYR B N 1
ATOM 6885 C CA . TYR B 1 394 ? -1.898 5.332 18.969 1 90.62 394 TYR B CA 1
ATOM 6886 C C . TYR B 1 394 ? -2.068 6.793 18.578 1 90.62 394 TYR B C 1
ATOM 6888 O O . TYR B 1 394 ? -2.371 7.641 19.422 1 90.62 394 TYR B O 1
ATOM 6896 N N . ASN B 1 395 ? -1.889 7.039 17.25 1 90.62 395 ASN B N 1
ATOM 6897 C CA . ASN B 1 395 ? -2.061 8.398 16.75 1 90.62 395 ASN B CA 1
ATOM 6898 C C . ASN B 1 395 ? -3.482 8.906 16.984 1 90.62 395 ASN B C 1
ATOM 6900 O O . ASN B 1 395 ? -3.684 10.062 17.359 1 90.62 395 ASN B O 1
ATOM 6904 N N . ALA B 1 396 ? -4.387 8.07 16.719 1 93.19 396 ALA B N 1
ATOM 6905 C CA . ALA B 1 396 ? -5.777 8.445 16.953 1 93.19 396 ALA B CA 1
ATOM 6906 C C . ALA B 1 396 ? -6.027 8.734 18.438 1 93.19 396 ALA B C 1
ATOM 6908 O O . ALA B 1 396 ? -6.703 9.711 18.781 1 93.19 396 ALA B O 1
ATOM 6909 N N . TRP B 1 397 ? -5.449 8.008 19.312 1 91.69 397 TRP B N 1
ATOM 6910 C CA . TRP B 1 397 ? -5.594 8.195 20.75 1 91.69 397 TRP B CA 1
ATOM 6911 C C . TRP B 1 397 ? -4.992 9.531 21.188 1 91.69 397 TRP B C 1
ATOM 6913 O O . TRP B 1 397 ? -5.629 10.289 21.922 1 91.69 397 TRP B O 1
ATOM 6923 N N . ILE B 1 398 ? -3.834 9.836 20.672 1 89.19 398 ILE B N 1
ATOM 6924 C CA . ILE B 1 398 ? -3.195 11.109 21 1 89.19 398 ILE B CA 1
ATOM 6925 C C . ILE B 1 398 ? -4.059 12.258 20.484 1 89.19 398 ILE B C 1
ATOM 6927 O O . ILE B 1 398 ? -4.176 13.297 21.141 1 89.19 398 ILE B O 1
ATOM 6931 N N . GLY B 1 399 ? -4.621 12.023 19.312 1 90.31 399 GLY B N 1
ATOM 6932 C CA . GLY B 1 399 ? -5.512 13.031 18.766 1 90.31 399 GLY B CA 1
ATOM 6933 C C . GLY B 1 399 ? -6.723 13.297 19.656 1 90.31 399 GLY B C 1
ATOM 6934 O O . GLY B 1 399 ? -7.121 14.445 19.844 1 90.31 399 GLY B O 1
ATOM 6935 N N . ILE B 1 400 ? -7.246 12.281 20.234 1 90.75 400 ILE B N 1
ATOM 6936 C CA . ILE B 1 400 ? -8.406 12.414 21.109 1 90.75 400 ILE B CA 1
ATOM 6937 C C . ILE B 1 400 ? -7.992 13.102 22.406 1 90.75 400 ILE B C 1
ATOM 6939 O O . ILE B 1 400 ? -8.648 14.047 22.844 1 90.75 400 ILE B O 1
ATOM 6943 N N . GLN B 1 401 ? -6.914 12.695 22.969 1 88.06 401 GLN B N 1
ATOM 6944 C CA . GLN B 1 401 ? -6.434 13.25 24.234 1 88.06 401 GLN B CA 1
ATOM 6945 C C . GLN B 1 401 ? -6.078 14.727 24.094 1 88.06 401 GLN B C 1
AT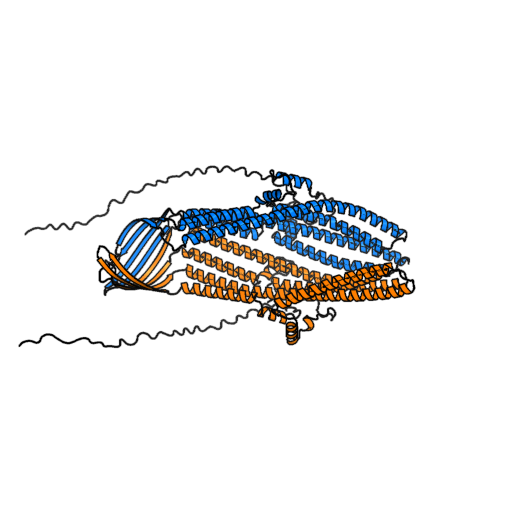OM 6947 O O . GLN B 1 401 ? -6.477 15.555 24.906 1 88.06 401 GLN B O 1
ATOM 6952 N N . SER B 1 402 ? -5.352 14.992 23.031 1 89.88 402 SER B N 1
ATOM 6953 C CA . SER B 1 402 ? -4.98 16.375 22.797 1 89.88 402 SER B CA 1
ATOM 6954 C C . SER B 1 402 ? -6.195 17.219 22.422 1 89.88 402 SER B C 1
ATOM 6956 O O . SER B 1 402 ? -6.258 18.406 22.766 1 89.88 402 SER B O 1
ATOM 6958 N N . GLY B 1 403 ? -7.109 16.609 21.688 1 90.25 403 GLY B N 1
ATOM 6959 C CA . GLY B 1 403 ? -8.336 17.312 21.344 1 90.25 403 GLY B CA 1
ATOM 6960 C C . GLY B 1 403 ? -9.117 17.781 22.547 1 90.25 403 GLY B C 1
ATOM 6961 O O . GLY B 1 403 ? -9.656 18.891 22.562 1 90.25 403 GLY B O 1
ATOM 6962 N N . LYS B 1 404 ? -9.141 16.984 23.578 1 88.38 404 LYS B N 1
ATOM 6963 C CA . LYS B 1 404 ? -9.82 17.344 24.812 1 88.38 404 LYS B CA 1
ATOM 6964 C C . LYS B 1 404 ? -9.172 18.578 25.453 1 88.38 404 LYS B C 1
ATOM 6966 O O . LYS B 1 404 ? -9.859 19.531 25.812 1 88.38 404 LYS B O 1
ATOM 6971 N N . SER B 1 405 ? -7.887 18.516 25.578 1 89.12 405 SER B N 1
ATOM 6972 C CA . SER B 1 405 ? -7.156 19.641 26.156 1 89.12 405 SER B CA 1
ATOM 6973 C C . SER B 1 405 ? -7.316 20.906 25.328 1 89.12 405 SER B C 1
ATOM 6975 O O . SER B 1 405 ? -7.496 22 25.859 1 89.12 405 SER B O 1
ATOM 6977 N N . ARG B 1 406 ? -7.281 20.766 24.047 1 90.62 406 ARG B N 1
ATOM 6978 C CA . ARG B 1 406 ? -7.43 21.891 23.141 1 90.62 406 ARG B CA 1
ATOM 6979 C C . ARG B 1 406 ? -8.836 22.469 23.219 1 90.62 406 ARG B C 1
ATOM 6981 O O . ARG B 1 406 ? -9.023 23.688 23.094 1 90.62 406 ARG B O 1
ATOM 6988 N N . TYR B 1 407 ? -9.781 21.594 23.359 1 89.56 407 TYR B N 1
ATOM 6989 C CA . TYR B 1 407 ? -11.156 22.062 23.484 1 89.56 407 TYR B CA 1
ATOM 6990 C C . TYR B 1 407 ? -11.328 22.953 24.703 1 89.56 407 TYR B C 1
ATOM 6992 O O . TYR B 1 407 ? -11.93 24.031 24.609 1 89.56 407 TYR B O 1
ATOM 7000 N N . GLN B 1 408 ? -10.734 22.609 25.812 1 89.19 408 GLN B N 1
ATOM 7001 C CA . GLN B 1 408 ? -10.805 23.406 27.016 1 89.19 408 GLN B CA 1
ATOM 7002 C C . GLN B 1 408 ? -10.102 24.75 26.828 1 89.19 408 GLN B C 1
ATOM 7004 O O . GLN B 1 408 ? -10.617 25.797 27.266 1 89.19 408 GLN B O 1
ATOM 7009 N N . ALA B 1 409 ? -9.016 24.641 26.156 1 91.06 409 ALA B N 1
ATOM 7010 C CA . ALA B 1 409 ? -8.273 25.875 25.906 1 91.06 409 ALA B CA 1
ATOM 7011 C C . ALA B 1 409 ? -9.055 26.812 25 1 91.06 409 ALA B C 1
ATOM 7013 O O . ALA B 1 409 ? -9.078 28.031 25.219 1 91.06 409 ALA B O 1
ATOM 7014 N N . LEU B 1 410 ? -9.719 26.312 24 1 90.5 410 LEU B N 1
ATOM 7015 C CA . LEU B 1 410 ? -10.484 27.125 23.062 1 90.5 410 LEU B CA 1
ATOM 7016 C C . LEU B 1 410 ? -11.742 27.688 23.734 1 90.5 410 LEU B C 1
ATOM 7018 O O . LEU B 1 410 ? -12.172 28.797 23.422 1 90.5 410 LEU B O 1
ATOM 7022 N N . GLN B 1 411 ? -12.32 26.953 24.688 1 90.44 411 GLN B N 1
ATOM 7023 C CA . GLN B 1 411 ? -13.445 27.469 25.453 1 90.44 411 GLN B CA 1
ATOM 7024 C C . GLN B 1 411 ? -13.039 28.703 26.266 1 90.44 411 GLN B C 1
ATOM 7026 O O . GLN B 1 411 ? -13.773 29.688 26.312 1 90.44 411 GLN B O 1
ATOM 7031 N N . GLN B 1 412 ? -11.898 28.562 26.797 1 90.94 412 GLN B N 1
ATOM 7032 C CA . GLN B 1 412 ? -11.375 29.703 27.531 1 90.94 412 GLN B CA 1
ATOM 7033 C C . GLN B 1 412 ? -11.109 30.875 26.578 1 90.94 412 GLN B C 1
ATOM 7035 O O . GLN B 1 412 ? -11.391 32.031 26.922 1 90.94 412 GLN B O 1
ATOM 7040 N N . ALA B 1 413 ? -10.578 30.562 25.422 1 91.31 413 ALA B N 1
ATOM 7041 C CA . ALA B 1 413 ? -10.328 31.594 24.406 1 91.31 413 ALA B CA 1
ATOM 7042 C C . ALA B 1 413 ? -11.625 32.25 23.953 1 91.31 413 ALA B C 1
ATOM 7044 O O . ALA B 1 413 ? -11.641 33.438 23.625 1 91.31 413 ALA B O 1
ATOM 7045 N N . LEU B 1 414 ? -12.68 31.484 23.938 1 91.31 414 LEU B N 1
ATOM 7046 C CA . LEU B 1 414 ? -13.984 32.031 23.562 1 91.31 414 LEU B CA 1
ATOM 7047 C C . LEU B 1 414 ? -14.438 33.062 24.562 1 91.31 414 LEU B C 1
ATOM 7049 O O . LEU B 1 414 ? -14.859 34.156 24.156 1 91.31 414 LEU B O 1
ATOM 7053 N N . VAL B 1 415 ? -14.312 32.844 25.812 1 92.88 415 VAL B N 1
ATOM 7054 C CA . VAL B 1 415 ? -14.703 33.75 26.859 1 92.88 415 VAL B CA 1
ATOM 7055 C C . VAL B 1 415 ? -13.859 35.031 26.781 1 92.88 415 VAL B C 1
ATOM 7057 O O . VAL B 1 415 ? -14.391 36.125 26.797 1 92.88 415 VAL B O 1
ATOM 7060 N N . SER B 1 416 ? -12.586 34.781 26.625 1 91.69 416 SER B N 1
ATOM 7061 C CA . SER B 1 416 ? -11.688 35.906 26.562 1 91.69 416 SER B CA 1
ATOM 7062 C C . SER B 1 416 ? -11.938 36.75 25.312 1 91.69 416 SER B C 1
ATOM 7064 O O . SER B 1 416 ? -11.828 37.969 25.344 1 91.69 416 SER B O 1
ATOM 7066 N N . SER B 1 417 ? -12.219 36.156 24.219 1 91.75 417 SER B N 1
ATOM 7067 C CA . SER B 1 417 ? -12.477 36.875 22.984 1 91.75 417 SER B CA 1
ATOM 7068 C C . SER B 1 417 ? -13.773 37.656 23.047 1 91.75 417 SER B C 1
ATOM 7070 O O . SER B 1 417 ? -13.883 38.75 22.469 1 91.75 417 SER B O 1
ATOM 7072 N N . GLN B 1 418 ? -14.766 37.188 23.75 1 92.75 418 GLN B N 1
ATOM 7073 C CA . GLN B 1 418 ? -16.016 37.906 23.969 1 92.75 418 GLN B CA 1
ATOM 7074 C C . GLN B 1 418 ? -15.781 39.156 24.797 1 92.75 418 GLN B C 1
ATOM 7076 O O . GLN B 1 418 ? -16.328 40.219 24.5 1 92.75 418 GLN B O 1
ATOM 7081 N N . GLN B 1 419 ? -14.938 39 25.812 1 91.69 419 GLN B N 1
ATOM 7082 C CA . GLN B 1 419 ? -14.578 40.156 26.641 1 91.69 419 GLN B CA 1
ATOM 7083 C C . GLN B 1 419 ? -13.812 41.188 25.828 1 91.69 419 GLN B C 1
ATOM 7085 O O . GLN B 1 419 ? -14.039 42.406 25.984 1 91.69 419 GLN B O 1
ATOM 7090 N N . ALA B 1 420 ? -12.961 40.688 25.016 1 90.44 420 ALA B N 1
ATOM 7091 C CA . ALA B 1 420 ? -12.18 41.594 24.156 1 90.44 420 ALA B CA 1
ATOM 7092 C C . ALA B 1 420 ? -13.086 42.344 23.188 1 90.44 420 ALA B C 1
ATOM 7094 O O . ALA B 1 420 ? -12.844 43.531 22.891 1 90.44 420 ALA B O 1
ATOM 7095 N N . LEU B 1 421 ? -14.062 41.688 22.641 1 90.94 421 LEU B N 1
ATOM 7096 C CA . LEU B 1 421 ? -15.008 42.344 21.734 1 90.94 421 LEU B CA 1
ATOM 7097 C C . LEU B 1 421 ? -15.781 43.438 22.469 1 90.94 421 LEU B C 1
ATOM 7099 O O . LEU B 1 421 ? -15.938 44.531 21.969 1 90.94 421 LEU B O 1
ATOM 7103 N N . GLN B 1 422 ? -16.219 43.156 23.656 1 90.81 422 GLN B N 1
ATOM 7104 C CA . GLN B 1 422 ? -16.953 44.156 24.438 1 90.81 422 GLN B CA 1
ATOM 7105 C C . GLN B 1 422 ? -16.078 45.344 24.766 1 90.81 422 GLN B C 1
ATOM 7107 O O . GLN B 1 422 ? -16.531 46.5 24.703 1 90.81 422 GLN B O 1
ATOM 7112 N N . ALA B 1 423 ? -14.891 45 25.078 1 87.62 423 ALA B N 1
ATOM 7113 C CA . ALA B 1 423 ? -13.938 46.062 25.375 1 87.62 423 ALA B CA 1
ATOM 7114 C C . ALA B 1 423 ? -13.703 46.938 24.156 1 87.62 423 ALA B C 1
ATOM 7116 O O . ALA B 1 423 ? -13.641 48.156 24.266 1 87.62 423 ALA B O 1
ATOM 7117 N N . SER B 1 424 ? -13.562 46.344 23.016 1 86.19 424 SER B N 1
ATOM 7118 C CA . SER B 1 424 ? -13.336 47.094 21.781 1 86.19 424 SER B CA 1
ATOM 7119 C C . SER B 1 424 ? -14.547 47.938 21.406 1 86.19 424 SER B C 1
ATOM 7121 O O . SER B 1 424 ? -14.398 49.031 20.891 1 86.19 424 SER B O 1
ATOM 7123 N N . GLU B 1 425 ? -15.734 47.469 21.672 1 87.38 425 GLU B N 1
ATOM 7124 C CA . GLU B 1 425 ? -16.969 48.219 21.422 1 87.38 425 GLU B CA 1
ATOM 7125 C C . GLU B 1 425 ? -17.031 49.469 22.297 1 87.38 425 GLU B C 1
ATOM 7127 O O . GLU B 1 425 ? -17.391 50.562 21.812 1 87.38 425 GLU B O 1
ATOM 7132 N N . GLN B 1 426 ? -16.688 49.344 23.531 1 86.06 426 GLN B N 1
ATOM 7133 C CA . GLN B 1 426 ? -16.703 50.469 24.453 1 86.06 426 GLN B CA 1
ATOM 7134 C C . GLN B 1 426 ? -15.641 51.5 24.078 1 86.06 426 GLN B C 1
ATOM 7136 O O . GLN B 1 426 ? -15.883 52.688 24.188 1 86.06 426 GLN B O 1
ATOM 7141 N N . ALA B 1 427 ? -14.531 51 23.688 1 83.94 427 ALA B N 1
ATOM 7142 C CA . ALA B 1 427 ? -13.438 51.906 23.312 1 83.94 427 ALA B CA 1
ATOM 7143 C C . ALA B 1 427 ? -13.773 52.688 22.047 1 83.94 427 ALA B C 1
ATOM 7145 O O . ALA B 1 427 ? -13.367 53.844 21.891 1 83.94 427 ALA B O 1
ATOM 7146 N N . LEU B 1 428 ? -14.453 52.031 21.125 1 81.62 428 LEU B N 1
ATOM 7147 C CA . LEU B 1 428 ? -14.883 52.719 19.906 1 81.62 428 LEU B CA 1
ATOM 7148 C C . LEU B 1 428 ? -15.852 53.844 20.234 1 81.62 428 LEU B C 1
ATOM 7150 O O . LEU B 1 428 ? -15.766 54.938 19.672 1 81.62 428 LEU B O 1
ATOM 7154 N N . LYS B 1 429 ? -16.656 53.688 21.188 1 81.06 429 LYS B N 1
ATOM 7155 C CA . LYS B 1 429 ? -17.641 54.688 21.578 1 81.06 429 LYS B CA 1
ATOM 7156 C C . LYS B 1 429 ? -16.969 55.906 22.219 1 81.06 429 LYS B C 1
ATOM 7158 O O . LYS B 1 429 ? -17.469 57.031 22.094 1 81.06 429 LYS B O 1
ATOM 7163 N N . THR B 1 430 ? -15.867 55.688 22.828 1 80.44 430 THR B N 1
ATOM 7164 C CA . THR B 1 430 ? -15.18 56.781 23.5 1 80.44 430 THR B CA 1
ATOM 7165 C C . THR B 1 430 ? -14.094 57.375 22.609 1 80.44 430 THR B C 1
ATOM 7167 O O . THR B 1 430 ? -13.328 58.219 23.031 1 80.44 430 THR B O 1
ATOM 7170 N N . GLY B 1 431 ? -13.969 56.875 21.312 1 74.56 431 GLY B N 1
ATOM 7171 C CA . GLY B 1 431 ? -13.031 57.406 20.328 1 74.56 431 GLY B CA 1
ATOM 7172 C C . GLY B 1 431 ? -11.602 56.969 20.562 1 74.56 431 GLY B C 1
ATOM 7173 O O . GLY B 1 431 ? -10.672 57.562 20 1 74.56 431 GLY B O 1
ATOM 7174 N N . ARG B 1 432 ? -11.422 55.906 21.375 1 73.25 432 ARG B N 1
ATOM 7175 C CA . ARG B 1 432 ? -10.078 55.469 21.734 1 73.25 432 ARG B CA 1
ATOM 7176 C C . ARG B 1 432 ? -9.586 54.406 20.75 1 73.25 432 ARG B C 1
ATOM 7178 O O . ARG B 1 432 ? -8.391 54.094 20.719 1 73.25 432 ARG B O 1
ATOM 7185 N N . ARG B 1 433 ? -10.578 53.875 20.062 1 76.44 433 ARG B N 1
ATOM 7186 C CA . ARG B 1 433 ? -10.227 52.875 19.062 1 76.44 433 ARG B CA 1
ATOM 7187 C C . ARG B 1 433 ? -10.938 53.156 17.75 1 76.44 433 ARG B C 1
ATOM 7189 O O . ARG B 1 433 ? -11.898 53.906 17.703 1 76.44 433 ARG B O 1
ATOM 7196 N N . ASN B 1 434 ? -10.273 52.5 16.766 1 77.75 434 ASN B N 1
ATOM 7197 C CA . ASN B 1 434 ? -10.898 52.656 15.453 1 77.75 434 ASN B CA 1
ATOM 7198 C C . ASN B 1 434 ? -11.734 51.438 15.078 1 77.75 434 ASN B C 1
ATOM 7200 O O . ASN B 1 434 ? -11.75 50.438 15.805 1 77.75 434 ASN B O 1
ATOM 7204 N N . VAL B 1 435 ? -12.398 51.594 14.094 1 78.94 435 VAL B N 1
ATOM 7205 C CA . VAL B 1 435 ? -13.367 50.594 13.648 1 78.94 435 VAL B CA 1
ATOM 7206 C C . VAL B 1 435 ? -12.641 49.344 13.18 1 78.94 435 VAL B C 1
ATOM 7208 O O . VAL B 1 435 ? -13.172 48.25 13.289 1 78.94 435 VAL B O 1
ATOM 7211 N N . LEU B 1 436 ? -11.422 49.438 12.695 1 76.44 436 LEU B N 1
ATOM 7212 C CA . LEU B 1 436 ? -10.656 48.281 12.242 1 76.44 436 LEU B CA 1
ATOM 7213 C C . LEU B 1 436 ? -10.297 47.375 13.414 1 76.44 436 LEU B C 1
ATOM 7215 O O . LEU B 1 436 ? -10.25 46.156 13.266 1 76.44 436 LEU B O 1
ATOM 7219 N N . ASP B 1 437 ? -10.133 47.938 14.516 1 81.31 437 ASP B N 1
ATOM 7220 C CA . ASP B 1 437 ? -9.859 47.156 15.719 1 81.31 437 ASP B CA 1
ATOM 7221 C C . ASP B 1 437 ? -11.078 46.344 16.125 1 81.31 437 ASP B C 1
ATOM 7223 O O . ASP B 1 437 ? -10.945 45.188 16.578 1 81.31 437 ASP B O 1
ATOM 7227 N N . LEU B 1 438 ? -12.18 47.031 16 1 82.19 438 LEU B N 1
ATOM 7228 C CA . LEU B 1 438 ? -13.422 46.312 16.312 1 82.19 438 LEU B CA 1
ATOM 7229 C C . LEU B 1 438 ? -13.633 45.156 15.359 1 82.19 438 LEU B C 1
ATOM 7231 O O . LEU B 1 438 ? -14 44.062 15.797 1 82.19 438 LEU B O 1
ATOM 7235 N N . LEU B 1 439 ? -13.312 45.344 14.18 1 82.5 439 LEU B N 1
ATOM 7236 C CA . LEU B 1 439 ? -13.453 44.312 13.188 1 82.5 439 LEU B CA 1
ATOM 7237 C C . LEU B 1 439 ? -12.516 43.125 13.492 1 82.5 439 LEU B C 1
ATOM 7239 O O . LEU B 1 439 ? -12.883 41.969 13.336 1 82.5 439 LEU B O 1
ATOM 7243 N N . ASP B 1 440 ? -11.352 43.375 13.836 1 84 440 ASP B N 1
ATOM 7244 C CA . ASP B 1 440 ? -10.375 42.344 14.148 1 84 440 ASP B CA 1
ATOM 7245 C C . ASP B 1 440 ? -10.805 41.531 15.367 1 84 440 ASP B C 1
ATOM 7247 O O . ASP B 1 440 ? -10.625 40.312 15.391 1 84 440 ASP B O 1
ATOM 7251 N N . ALA B 1 441 ? -11.312 42.219 16.344 1 86.06 441 ALA B N 1
ATOM 7252 C CA . ALA B 1 441 ? -11.828 41.531 17.531 1 86.06 441 ALA B CA 1
ATOM 7253 C C . ALA B 1 441 ? -13 40.625 17.172 1 86.06 441 ALA B C 1
ATOM 7255 O O . ALA B 1 441 ? -13.109 39.5 17.672 1 86.06 441 ALA B O 1
ATOM 7256 N N . GLN B 1 442 ? -13.812 41.156 16.328 1 88.19 442 GLN B N 1
ATOM 7257 C CA . GLN B 1 442 ? -14.953 40.375 15.883 1 88.19 442 GLN B CA 1
ATOM 7258 C C . GLN B 1 442 ? -14.5 39.156 15.086 1 88.19 442 GLN B C 1
ATOM 7260 O O . GLN B 1 442 ? -15.016 38.031 15.281 1 88.19 442 GLN B O 1
ATOM 7265 N N . ARG B 1 443 ? -13.586 39.375 14.219 1 85.88 443 ARG B N 1
ATOM 7266 C CA . ARG B 1 443 ? -13.055 38.281 13.414 1 85.88 443 ARG B CA 1
ATOM 7267 C C . ARG B 1 443 ? -12.438 37.219 14.297 1 85.88 443 ARG B C 1
ATOM 7269 O O . ARG B 1 443 ? -12.609 36.031 14.039 1 85.88 443 ARG B O 1
ATOM 7276 N N . HIS B 1 444 ? -11.758 37.625 15.258 1 86.56 444 HIS B N 1
ATOM 7277 C CA . HIS B 1 444 ? -11.117 36.688 16.172 1 86.56 444 HIS B CA 1
ATOM 7278 C C . HIS B 1 444 ? -12.156 35.875 16.938 1 86.56 444 HIS B C 1
ATOM 7280 O O . HIS B 1 444 ? -11.992 34.656 17.094 1 86.56 444 HIS B O 1
ATOM 7286 N N . LEU B 1 445 ? -13.203 36.5 17.406 1 89.5 445 LEU B N 1
ATOM 7287 C CA . LEU B 1 445 ? -14.289 35.781 18.078 1 89.5 445 LEU B CA 1
ATOM 7288 C C . LEU B 1 445 ? -14.93 34.75 17.156 1 89.5 445 LEU B C 1
ATOM 7290 O O . LEU B 1 445 ? -15.109 33.594 17.516 1 89.5 445 LEU B O 1
ATOM 7294 N N . HIS B 1 446 ? -15.188 35.219 15.969 1 87.62 446 HIS B N 1
ATOM 7295 C CA . HIS B 1 446 ? -15.844 34.312 15.016 1 87.62 446 HIS B CA 1
ATOM 7296 C C . HIS B 1 446 ? -14.953 33.125 14.672 1 87.62 446 HIS B C 1
ATOM 7298 O O . HIS B 1 446 ? -15.445 32.031 14.469 1 87.62 446 HIS B O 1
ATOM 7304 N N . ARG B 1 447 ? -13.695 33.344 14.562 1 88.06 447 ARG B N 1
ATOM 7305 C CA . ARG B 1 447 ? -12.766 32.25 14.266 1 88.06 447 ARG B CA 1
ATOM 7306 C C . ARG B 1 447 ? -12.789 31.188 15.359 1 88.06 447 ARG B C 1
ATOM 7308 O O . ARG B 1 447 ? -12.789 29.984 15.07 1 88.06 447 ARG B O 1
ATOM 7315 N N . ILE B 1 448 ? -12.812 31.609 16.547 1 88.88 448 ILE B N 1
ATOM 7316 C CA . ILE B 1 448 ? -12.867 30.656 17.672 1 88.88 448 ILE B CA 1
ATOM 7317 C C . ILE B 1 448 ? -14.195 29.906 17.656 1 88.88 448 ILE B C 1
ATOM 7319 O O . ILE B 1 448 ? -14.234 28.703 17.891 1 88.88 448 ILE B O 1
ATOM 7323 N N . GLN B 1 449 ? -15.242 30.656 17.359 1 87.75 449 GLN B N 1
ATOM 7324 C CA . GLN B 1 449 ? -16.562 30.031 17.281 1 87.75 449 GLN B CA 1
ATOM 7325 C C . GLN B 1 449 ? -16.609 28.984 16.188 1 87.75 449 GLN B C 1
ATOM 7327 O O . GLN B 1 449 ? -17.328 27.984 16.297 1 87.75 449 GLN B O 1
ATOM 7332 N N . ARG B 1 450 ? -15.805 29.141 15.164 1 87.44 450 ARG B N 1
ATOM 7333 C CA . ARG B 1 450 ? -15.695 28.156 14.094 1 87.44 450 ARG B CA 1
ATOM 7334 C C . ARG B 1 450 ? -14.797 26.984 14.508 1 87.44 450 ARG B C 1
ATOM 7336 O O . ARG B 1 450 ? -15.094 25.828 14.219 1 87.44 450 ARG B O 1
ATOM 7343 N N . ASP B 1 451 ? -13.742 27.281 15.188 1 89.19 451 ASP B N 1
ATOM 7344 C CA . ASP B 1 451 ? -12.719 26.281 15.508 1 89.19 451 ASP B CA 1
ATOM 7345 C C . ASP B 1 451 ? -13.234 25.281 16.531 1 89.19 451 ASP B C 1
ATOM 7347 O O . ASP B 1 451 ? -12.828 24.109 16.531 1 89.19 451 ASP B O 1
ATOM 7351 N N . LEU B 1 452 ? -14.141 25.719 17.391 1 88.38 452 LEU B N 1
ATOM 7352 C CA . LEU B 1 452 ? -14.648 24.844 18.438 1 88.38 452 LEU B CA 1
ATOM 7353 C C . LEU B 1 452 ? -15.422 23.672 17.844 1 88.38 452 LEU B C 1
ATOM 7355 O O . LEU B 1 452 ? -15.062 22.516 18.062 1 88.38 452 LEU B O 1
ATOM 7359 N N . PRO B 1 453 ? -16.391 23.938 17.031 1 86.19 453 PRO B N 1
ATOM 7360 C CA . PRO B 1 453 ? -17.078 22.797 16.438 1 86.19 453 PRO B CA 1
ATOM 7361 C C . PRO B 1 453 ? -16.188 21.984 15.5 1 86.19 453 PRO B C 1
ATOM 7363 O O . PRO B 1 453 ? -16.344 20.766 15.391 1 86.19 453 PRO B O 1
ATOM 7366 N N . GLN B 1 454 ? -15.25 22.578 14.836 1 89.06 454 GLN B N 1
ATOM 7367 C CA . GLN B 1 454 ? -14.32 21.844 13.977 1 89.06 454 GLN B CA 1
ATOM 7368 C C . GLN B 1 454 ? -13.438 20.906 14.789 1 89.06 454 GLN B C 1
ATOM 7370 O O . GLN B 1 454 ? -13.125 19.797 14.336 1 89.06 454 GLN B O 1
ATOM 7375 N N . LEU B 1 455 ? -13.055 21.359 15.898 1 90 455 LEU B N 1
ATOM 7376 C CA . LEU B 1 455 ? -12.266 20.516 16.781 1 90 455 LEU B CA 1
ATOM 7377 C C . LEU B 1 455 ? -13.086 19.328 17.281 1 90 455 LEU B C 1
ATOM 7379 O O . LEU B 1 455 ? -12.578 18.203 17.375 1 90 455 LEU B O 1
ATOM 7383 N N . LYS B 1 456 ? -14.344 19.625 17.625 1 87.12 456 LYS B N 1
ATOM 7384 C CA . LYS B 1 456 ? -15.227 18.531 18.031 1 87.12 456 LYS B CA 1
ATOM 7385 C C . LYS B 1 456 ? -15.328 17.469 16.922 1 87.12 456 LYS B C 1
ATOM 7387 O O . LYS B 1 456 ? -15.242 16.281 17.203 1 87.12 456 LYS B O 1
ATOM 7392 N N . ALA B 1 457 ? -15.5 17.938 15.734 1 88.69 457 ALA B N 1
ATOM 7393 C CA . ALA B 1 457 ? -15.555 17.031 14.578 1 88.69 457 ALA B CA 1
ATOM 7394 C C . ALA B 1 457 ? -14.266 16.234 14.453 1 88.69 457 ALA B C 1
ATOM 7396 O O . ALA B 1 457 ? -14.305 15.023 14.195 1 88.69 457 ALA B O 1
ATOM 7397 N N . GLN B 1 458 ? -13.195 16.875 14.664 1 90.56 458 GLN B N 1
ATOM 7398 C CA . GLN B 1 458 ? -11.898 16.203 14.555 1 90.56 458 GLN B CA 1
ATOM 7399 C C . GLN B 1 458 ? -11.734 15.133 15.625 1 90.56 458 GLN B C 1
ATOM 7401 O O . GLN B 1 458 ? -11.141 14.086 15.367 1 90.56 458 GLN B O 1
ATOM 7406 N N . ILE B 1 459 ? -12.188 15.438 16.812 1 89.69 459 ILE B N 1
ATOM 7407 C CA . ILE B 1 459 ? -12.125 14.453 17.891 1 89.69 459 ILE B CA 1
ATOM 7408 C C . ILE B 1 459 ? -12.953 13.227 17.516 1 89.69 459 ILE B C 1
ATOM 7410 O O . ILE B 1 459 ? -12.508 12.094 17.703 1 89.69 459 ILE B O 1
ATOM 7414 N N . TRP B 1 460 ? -14.086 13.484 16.953 1 88.69 460 TRP B N 1
ATOM 7415 C CA . TRP B 1 460 ? -14.938 12.383 16.516 1 88.69 460 TRP B CA 1
ATOM 7416 C C . TRP B 1 460 ? -14.25 11.578 15.414 1 88.69 460 TRP B C 1
ATOM 7418 O O . TRP B 1 460 ? -14.328 10.352 15.391 1 88.69 460 TRP B O 1
ATOM 7428 N N . LEU B 1 461 ? -13.648 12.25 14.516 1 92.31 461 LEU B N 1
ATOM 7429 C CA . LEU B 1 461 ? -12.93 11.562 13.453 1 92.31 461 LEU B CA 1
ATOM 7430 C C . LEU B 1 461 ? -11.836 10.664 14.023 1 92.31 461 LEU B C 1
ATOM 7432 O O . LEU B 1 461 ? -11.672 9.523 13.594 1 92.31 461 LEU B O 1
ATOM 7436 N N . ASN B 1 462 ? -11.109 11.211 15.008 1 92.38 462 ASN B N 1
ATOM 7437 C CA . ASN B 1 462 ? -10.07 10.43 15.656 1 92.38 462 ASN B CA 1
ATOM 7438 C C . ASN B 1 462 ? -10.648 9.211 16.375 1 92.38 462 ASN B C 1
ATOM 7440 O O . ASN B 1 462 ? -10.023 8.148 16.422 1 92.38 462 ASN B O 1
ATOM 7444 N N . TYR B 1 463 ? -11.797 9.438 16.922 1 91.12 463 TYR B N 1
ATOM 7445 C CA . TYR B 1 463 ? -12.477 8.344 17.609 1 91.12 463 TYR B CA 1
ATOM 7446 C C . TYR B 1 463 ? -12.789 7.211 16.641 1 91.12 463 TYR B C 1
ATOM 7448 O O . TYR B 1 463 ? -12.477 6.051 16.906 1 91.12 463 TYR B O 1
ATOM 7456 N N . TYR B 1 464 ? -13.367 7.496 15.523 1 92.75 464 TYR B N 1
ATOM 7457 C CA . TYR B 1 464 ? -13.695 6.477 14.531 1 92.75 464 TYR B CA 1
ATOM 7458 C C . TYR B 1 464 ? -12.43 5.852 13.953 1 92.75 464 TYR B C 1
ATOM 7460 O O . TYR B 1 464 ? -12.406 4.66 13.641 1 92.75 464 TYR B O 1
ATOM 7468 N N . GLN B 1 465 ? -11.414 6.664 13.789 1 94.94 465 GLN B N 1
ATOM 7469 C CA . GLN B 1 465 ? -10.141 6.137 13.312 1 94.94 465 GLN B CA 1
ATOM 7470 C C . GLN B 1 465 ? -9.555 5.137 14.305 1 94.94 465 GLN B C 1
ATOM 7472 O O . GLN B 1 465 ? -8.953 4.137 13.906 1 94.94 465 GLN B O 1
ATOM 7477 N N . LEU B 1 466 ? -9.688 5.465 15.594 1 93.38 466 LEU B N 1
ATOM 7478 C CA . LEU B 1 466 ? -9.219 4.555 16.641 1 93.38 466 LEU B CA 1
ATOM 7479 C C . LEU B 1 466 ? -9.953 3.217 16.547 1 93.38 466 LEU B C 1
ATOM 7481 O O . LEU B 1 466 ? -9.312 2.16 16.516 1 93.38 466 LEU B O 1
ATOM 7485 N N . LEU B 1 467 ? -11.234 3.291 16.422 1 93 467 LEU B N 1
ATOM 7486 C CA . LEU B 1 467 ? -12.016 2.066 16.344 1 93 467 LEU B CA 1
ATOM 7487 C C . LEU B 1 467 ? -11.68 1.284 15.078 1 93 467 LEU B C 1
ATOM 7489 O O . LEU B 1 467 ? -11.594 0.055 15.109 1 93 467 LEU B O 1
ATOM 7493 N N . TRP B 1 468 ? -11.469 2.01 13.984 1 95.44 468 TRP B N 1
ATOM 7494 C CA . TRP B 1 468 ? -11.109 1.373 12.727 1 95.44 468 TRP B CA 1
ATOM 7495 C C . TRP B 1 468 ? -9.766 0.657 12.836 1 95.44 468 TRP B C 1
ATOM 7497 O O . TRP B 1 468 ? -9.617 -0.478 12.375 1 95.44 468 TRP B O 1
ATOM 7507 N N . SER B 1 469 ? -8.828 1.314 13.477 1 95.62 469 SER B N 1
ATOM 7508 C CA . SER B 1 469 ? -7.492 0.747 13.609 1 95.62 469 SER B CA 1
ATOM 7509 C C . SER B 1 469 ? -7.5 -0.487 14.5 1 95.62 469 SER B C 1
ATOM 7511 O O . SER B 1 469 ? -6.641 -1.363 14.367 1 95.62 469 SER B O 1
ATOM 7513 N N . LEU B 1 470 ? -8.516 -0.56 15.414 1 94.31 470 LEU B N 1
ATOM 7514 C CA . LEU B 1 470 ? -8.633 -1.7 16.312 1 94.31 470 LEU B CA 1
ATOM 7515 C C . LEU B 1 470 ? -9.531 -2.777 15.719 1 94.31 470 LEU B C 1
ATOM 7517 O O . LEU B 1 470 ? -9.656 -3.869 16.281 1 94.31 470 LEU B O 1
ATOM 7521 N N . GLY B 1 471 ? -10.141 -2.51 14.594 1 94.25 471 GLY B N 1
ATOM 7522 C CA . GLY B 1 471 ? -11.031 -3.461 13.953 1 94.25 471 GLY B CA 1
ATOM 7523 C C . GLY B 1 471 ? -12.367 -3.588 14.656 1 94.25 471 GLY B C 1
ATOM 7524 O O . GLY B 1 471 ? -12.961 -4.668 14.695 1 94.25 471 GLY B O 1
ATOM 7525 N N . ARG B 1 472 ? -12.859 -2.482 15.172 1 90.94 472 ARG B N 1
ATOM 7526 C CA . ARG B 1 472 ? -14.047 -2.57 16 1 90.94 472 ARG B CA 1
ATOM 7527 C C . ARG B 1 472 ? -15.133 -1.622 15.508 1 90.94 472 ARG B C 1
ATOM 7529 O O . ARG B 1 472 ? -16.047 -1.26 16.266 1 90.94 472 ARG B O 1
ATOM 7536 N N . LEU B 1 473 ? -15.031 -1.091 14.305 1 89.31 473 LEU B N 1
ATOM 7537 C CA . LEU B 1 473 ? -16.031 -0.187 13.758 1 89.31 473 LEU B CA 1
ATOM 7538 C C . LEU B 1 473 ? -17.266 -0.96 13.297 1 89.31 473 LEU B C 1
ATOM 7540 O O . LEU B 1 473 ? -18.359 -0.403 13.227 1 89.31 473 LEU B O 1
ATOM 7544 N N . ALA B 1 474 ? -17.016 -2.135 12.781 1 74.69 474 ALA B N 1
ATOM 7545 C CA . ALA B 1 474 ? -18.094 -2.963 12.258 1 74.69 474 ALA B CA 1
ATOM 7546 C C . ALA B 1 474 ? -18.125 -4.332 12.93 1 74.69 474 ALA B C 1
ATOM 7548 O O . ALA B 1 474 ? -17.094 -4.809 13.414 1 74.69 474 ALA B O 1
#

Solvent-accessible surface area (backbone atoms only — not comparable to full-atom values): 49158 Å² total; per-residue (Å²): 134,85,89,85,72,87,72,86,75,82,85,78,87,72,78,77,88,68,70,90,68,83,74,80,69,75,72,72,72,69,70,73,66,74,73,68,74,64,73,68,70,72,67,80,62,67,83,68,83,64,93,68,51,60,69,59,40,54,43,21,67,73,49,32,38,68,54,53,22,35,50,21,51,26,48,23,29,46,23,45,26,45,29,35,52,12,69,59,35,48,34,32,37,38,39,36,34,44,34,41,33,42,41,80,93,40,75,44,56,34,38,40,36,34,41,38,35,39,34,60,74,38,50,63,20,52,56,24,42,27,52,16,27,46,24,42,24,51,18,32,52,24,45,40,56,40,47,48,26,49,53,43,49,48,52,53,52,40,49,41,50,39,52,40,35,51,43,51,42,51,41,48,52,50,50,49,53,52,52,51,52,49,47,55,52,48,52,54,36,34,75,73,67,75,40,61,71,40,56,52,33,44,51,48,19,51,48,30,46,48,52,24,50,43,46,50,35,52,43,51,38,53,45,39,49,51,52,43,33,52,58,38,58,44,73,46,68,64,57,51,52,52,52,28,51,76,67,74,45,57,57,74,78,56,64,63,79,74,55,77,59,64,72,58,69,76,57,58,68,57,51,51,52,49,54,41,62,74,32,79,87,38,88,46,84,88,38,69,64,38,40,51,60,53,30,60,67,10,33,64,48,48,16,39,50,24,43,33,52,15,35,52,24,42,30,50,13,51,53,36,61,57,36,67,34,34,34,35,39,38,33,41,39,44,26,45,25,87,77,72,44,94,65,53,36,77,52,74,50,71,51,75,48,79,48,62,72,83,80,62,93,59,49,64,61,51,51,34,51,53,38,49,53,50,32,50,50,45,50,52,48,40,51,52,51,49,52,49,29,27,51,45,27,50,50,19,48,50,45,36,56,51,39,53,54,49,49,56,52,47,54,50,48,45,54,51,30,52,51,49,32,52,50,37,54,54,29,39,74,72,68,76,42,55,70,66,56,39,49,51,33,47,50,52,36,46,49,46,64,36,47,50,60,41,46,52,40,48,30,51,48,22,49,51,44,26,31,45,32,36,41,62,66,99,131,87,90,76,81,89,92,83,81,87,69,84,81,79,88,74,84,78,78,77,80,76,78,73,72,70,68,71,69,67,69,71,65,75,70,68,75,64,73,66,69,71,66,81,62,67,84,68,84,65,94,68,53,61,67,60,40,53,44,21,66,73,50,33,65,68,53,52,52,34,50,52,51,26,49,51,28,46,51,46,26,51,50,36,51,53,69,59,43,71,44,78,46,79,47,78,42,80,45,76,43,81,49,99,90,40,74,44,56,34,40,42,36,35,42,38,34,37,34,59,73,40,50,66,20,52,56,26,42,26,52,16,26,48,24,44,24,50,17,31,52,25,46,38,56,38,46,48,28,49,52,43,48,50,52,52,50,40,49,39,48,39,52,40,33,51,42,50,38,51,40,44,52,51,48,48,54,51,49,52,53,50,50,54,52,46,52,56,35,34,74,72,69,74,41,61,69,66,56,55,56,53,52,50,52,50,46,54,51,46,52,53,51,42,53,51,35,51,52,52,37,52,52,40,48,52,52,43,34,55,58,39,60,44,92,48,70,65,58,51,52,52,54,27,50,74,68,74,45,56,57,74,80,54,64,59,82,73,61,67,76,66,74,54,68,76,58,58,65,58,51,50,52,48,53,41,62,74,35,77,87,40,87,46,84,86,37,50,66,39,40,49,61,52,30,60,69,12,34,62,51,48,17,41,50,24,44,35,52,15,34,51,25,42,31,50,14,52,54,34,62,57,36,67,33,34,31,37,40,36,33,40,37,44,27,45,28,88,76,73,45,95,66,53,39,47,34,41,37,36,35,42,35,39,41,32,61,73,39,47,50,53,32,60,61,20,50,34,50,22,38,50,24,50,32,49,24,46,50,25,48,40,51,46,52,50,54,51,29,27,51,45,27,51,42,17,47,49,44,35,57,41,36,52,57,30,49,53,32,46,53,51,19,45,55,32,22,53,50,16,33,52,31,38,54,54,31,38,74,72,66,78,41,56,69,67,57,38,49,51,34,48,50,52,37,47,50,46,66,38,48,52,59,39,45,52,40,50,29,50,49,22,49,52,44,26,31,46,32,36,43,62,67,97

Foldseek 3Di:
DDDDDDDPDDPCVPDDPPDPDDPCVVPPPPVPPPPPPPPPPPLPFDPPPDPPCVLLLVLLLVQPVVLVVLVVVLVVLVVVLVVLVCVQAKDKDKDWDWDWDCPPNDTFIKIKIKIKMKHFPDQVLSVLLSLLSVLLSVLSVLVSLLVSLVLLLVLLVLLLQLVLLLLVLVLLVVLLVVLVVLLVVQVVCVVVVNHDPVVNVVSVVVNVVSVVVNVVSVVSNVVSVVVSCVSSVHDDPVVVCVSCVVVVNNCSNVVPLPPPCPVPQPPLVSVLVVLCVSQVPDNDPPDLVSLLVLQCPASNLVSLVSNLSSLVSNLVSLLSVQAKTKMKMKMFIAMDTPPPDPPHDGDIDIDMDIDHDDDDPCPSVVVSVVSVVVSVVSVVVSVVLSVVLSVQLVVLSVLLVVLVVVLVVLVVVLVVLVVLLVVQVVCVVVVNDDSVSNSVSVSSNSVSSSVNVSSSSSSVSSVSSNCSSSSSSD/DDDDDDDDDDPPPDDDPDDPDDPPCCCVCVVPPPPPPPPPPPLVFQPDPDPPCVLLLVLLLVQPVVLVVLVVVLVVLVVVLVVLVVVQAKDKDKDWDWDWDQDPNDTFIKIKIKIKMKHFDDQVLSVLLSLLSVLLSVLSVLVSLLVSLVLLLVLLVLLLQLVLLVLVLVLLVVLLVVLVVLLVVQVVCVVVVNHDPVVSVVSVVVNVVSVVVNVVSVVSSVVSVVVSCVSSVHDDPVVVCVSCVVVVNNCSNVVPLPPDDPVPQPPLVSVLVSLCVSQVPDNDPPDLVSLLVLQCPASNLVSLVSNLSSLVSNLVSLLSVQAKTKMKMKMFIAMDGPPPDPPHDGDIDIDMDIDHDDDDPCPSVVVSVVSVVVSVVSVVVSVVLSVVLSVQLSVLSVLLVVLVVVLVVLVVVLVVLVVLLVVQVVCVVVVNDDPVSNSVSVSSNSVSSSVNSSSVSSSSSSVSSNCSSSSSSD